Protein AF-0000000083371181 (afdb_homodimer)

pLDDT: mean 95.08, std 6.58, range [53.06, 98.94]

Nearest PDB structures (foldseek):
  3n2z-assembly1_B-2  TM=9.163E-01  e=4.618E-43  Homo sapiens
  4ebb-assembly1_A  TM=8.943E-01  e=7.622E-40  Homo sapiens
  4ebb-assembly2_B  TM=8.884E-01  e=1.164E-39  Homo sapiens
  8jgn-assembly1_D  TM=5.155E-01  e=2.395E-07  Arabidopsis thaliana
  3fcx-assembly2_A-2  TM=6.007E-01  e=1.201E-03  Homo sapiens

Sequence (916 aa):
MVQYETRHYTQRLDHFNSAPSSYATFQQRYLINGTFWRGKTSPIFLYAGNEGDVELFTNNTGFMWEAAPRFGAMLVFIEHRYYGKSMPFGGKEAAYRDAATKGYLTVPQALADYASFVLSLKANLSAPAAPVLVLGGSYGGMLAAWMRIKYPHIVMGAVASSAPILSFYGLADPYAFYDRMTDDFKSESKHCYEVLRDSWAVLDSLLATKEGSALLKRTFNMCNGSSVEDIPSLLESAVVYAAMTDYPTPSGFLTALPAYPVREMCRAVDDPSSGGNGTLARVRAAMDVYYNHTGAAACFRGEEDDDPYGMYDGWNWQACTEMVLMTYGLSNDSILQPPWPFNFTDVIASCRNATGLPPRPFWIETEFGGYDIGNVLKRSASNIIFFNGLRDPWSTGGVLKSISDSIIALVEPKGAHHVDLRFSSEDDPDWLKQVRAKETRIIARWLKQYYSDEAISTMVQYETRHYTQRLDHFNSAPSSYATFQQRYLINGTFWRGKTSPIFLYAGNEGDVELFTNNTGFMWEAAPRFGAMLVFIEHRYYGKSMPFGGKEAAYRDAATKGYLTVPQALADYASFVLSLKANLSAPAAPVLVLGGSYGGMLAAWMRIKYPHIVMGAVASSAPILSFYGLADPYAFYDRMTDDFKSESKHCYEVLRDSWAVLDSLLATKEGSALLKRTFNMCNGSSVEDIPSLLESAVVYAAMTDYPTPSGFLTALPAYPVREMCRAVDDPSSGGNGTLARVRAAMDVYYNHTGAAACFRGEEDDDPYGMYDGWNWQACTEMVLMTYGLSNDSILQPPWPFNFTDVIASCRNATGLPPRPFWIETEFGGYDIGNVLKRSASNIIFFNGLRDPWSTGGVLKSISDSIIALVEPKGAHHVDLRFSSEDDPDWLKQVRAKETRIIARWLKQYYSDEAIST

Structure (mmCIF, N/CA/C/O backbone):
data_AF-0000000083371181-model_v1
#
loop_
_entity.id
_entity.type
_entity.pdbx_description
1 polymer 'Lysosomal Pro-X carboxypeptidase'
#
loop_
_atom_site.group_PDB
_atom_site.id
_atom_site.type_symbol
_atom_site.label_atom_id
_atom_site.label_alt_id
_atom_site.label_comp_id
_atom_site.label_asym_id
_atom_site.label_entity_id
_atom_site.label_seq_id
_atom_site.pdbx_PDB_ins_code
_atom_site.Cartn_x
_atom_site.Cartn_y
_atom_site.Cartn_z
_atom_site.occupancy
_atom_site.B_iso_or_equiv
_atom_site.auth_seq_id
_atom_site.auth_comp_id
_atom_site.auth_asym_id
_atom_site.auth_atom_id
_atom_site.pdbx_PDB_model_num
ATOM 1 N N . MET A 1 1 ? 23.781 25.094 15.484 1 79.12 1 MET A N 1
ATOM 2 C CA . MET A 1 1 ? 23.312 24.766 14.141 1 79.12 1 MET A CA 1
ATOM 3 C C . MET A 1 1 ? 23.516 23.281 13.836 1 79.12 1 MET A C 1
ATOM 5 O O . MET A 1 1 ? 24.562 22.719 14.18 1 79.12 1 MET A O 1
ATOM 9 N N . VAL A 1 2 ? 22.469 22.719 13.25 1 94.12 2 VAL A N 1
ATOM 10 C CA . VAL A 1 2 ? 22.594 21.297 12.938 1 94.12 2 VAL A CA 1
ATOM 11 C C . VAL A 1 2 ? 23.516 21.109 11.742 1 94.12 2 VAL A C 1
ATOM 13 O O . VAL A 1 2 ? 23.688 22.031 10.938 1 94.12 2 VAL A O 1
ATOM 16 N N . GLN A 1 3 ? 24.188 20 11.727 1 97 3 GLN A N 1
ATOM 17 C CA . GLN A 1 3 ? 25.109 19.672 10.641 1 97 3 GLN A CA 1
ATOM 18 C C . GLN A 1 3 ? 24.656 18.438 9.891 1 97 3 GLN A C 1
ATOM 20 O O . GLN A 1 3 ? 24.203 17.453 10.5 1 97 3 GLN A O 1
ATOM 25 N N . TYR A 1 4 ? 24.688 18.547 8.57 1 98.38 4 TYR A N 1
ATOM 26 C CA . TYR A 1 4 ? 24.328 17.422 7.715 1 98.38 4 TYR A CA 1
ATOM 27 C C . TYR A 1 4 ? 24.984 17.531 6.344 1 98.38 4 TYR A C 1
ATOM 29 O O . TYR A 1 4 ? 25.484 18.594 5.98 1 98.38 4 TYR A O 1
ATOM 37 N N . GLU A 1 5 ? 25.078 16.422 5.684 1 98.62 5 GLU A N 1
ATOM 38 C CA . GLU A 1 5 ? 25.469 16.359 4.277 1 98.62 5 GLU A CA 1
ATOM 39 C C . GLU A 1 5 ? 24.234 16.281 3.373 1 98.62 5 GLU A C 1
ATOM 41 O O . GLU A 1 5 ? 23.266 15.594 3.691 1 98.62 5 GLU A O 1
ATOM 46 N N . THR A 1 6 ? 24.312 17 2.242 1 98.62 6 THR A N 1
ATOM 47 C CA . THR A 1 6 ? 23.25 16.922 1.243 1 98.62 6 THR A CA 1
ATOM 48 C C . THR A 1 6 ? 23.609 15.898 0.163 1 98.62 6 THR A C 1
ATOM 50 O O . THR A 1 6 ? 24.688 15.953 -0.432 1 98.62 6 THR A O 1
ATOM 53 N N . ARG A 1 7 ? 22.703 14.953 -0.028 1 98.75 7 ARG A N 1
ATOM 54 C CA . ARG A 1 7 ? 22.859 13.922 -1.051 1 98.75 7 ARG A CA 1
ATOM 55 C C . ARG A 1 7 ? 21.594 13.781 -1.884 1 98.75 7 ARG A C 1
ATOM 57 O O . ARG A 1 7 ? 20.609 14.469 -1.638 1 98.75 7 ARG A O 1
ATOM 64 N N . HIS A 1 8 ? 21.719 12.992 -2.945 1 98.69 8 HIS A N 1
ATOM 65 C CA . HIS A 1 8 ? 20.578 12.781 -3.836 1 98.69 8 HIS A CA 1
ATOM 66 C C . HIS A 1 8 ? 20.406 11.297 -4.16 1 98.69 8 HIS A C 1
ATOM 68 O O . HIS A 1 8 ? 21.391 10.547 -4.172 1 98.69 8 HIS A O 1
ATOM 74 N N . TYR A 1 9 ? 19.25 10.883 -4.371 1 98.62 9 TYR A N 1
ATOM 75 C CA . TYR A 1 9 ? 18.844 9.555 -4.836 1 98.62 9 TYR A CA 1
ATOM 76 C C . TYR A 1 9 ? 18.031 9.648 -6.113 1 98.62 9 TYR A C 1
ATOM 78 O O . TYR A 1 9 ? 17.094 10.453 -6.203 1 98.62 9 TYR A O 1
ATOM 86 N N . THR A 1 10 ? 18.438 8.867 -7.133 1 98.56 10 THR A N 1
ATOM 87 C CA . THR A 1 10 ? 17.688 8.859 -8.383 1 98.56 10 THR A CA 1
ATOM 88 C C . THR A 1 10 ? 16.391 8.086 -8.227 1 98.56 10 THR A C 1
ATOM 90 O O . THR A 1 10 ? 16.391 6.871 -8.008 1 98.56 10 THR A O 1
ATOM 93 N N . GLN A 1 11 ? 15.273 8.812 -8.359 1 98.44 11 GLN A N 1
ATOM 94 C CA . GLN A 1 11 ? 13.953 8.227 -8.148 1 98.44 11 GLN A CA 1
ATOM 95 C C . GLN A 1 11 ? 13.203 8.062 -9.469 1 98.44 11 GLN A C 1
ATOM 97 O O . GLN A 1 11 ? 13.367 8.867 -10.391 1 98.44 11 GLN A O 1
ATOM 102 N N . ARG A 1 12 ? 12.461 7.004 -9.469 1 96.94 12 ARG A N 1
ATOM 103 C CA . ARG A 1 12 ? 11.523 6.785 -10.57 1 96.94 12 ARG A CA 1
ATOM 104 C C . ARG A 1 12 ? 10.352 7.758 -10.5 1 96.94 12 ARG A C 1
ATOM 106 O O . ARG A 1 12 ? 9.883 8.086 -9.414 1 96.94 12 ARG A O 1
ATOM 113 N N . LEU A 1 13 ? 9.797 8.125 -11.688 1 98.19 13 LEU A N 1
ATOM 114 C CA . LEU A 1 13 ? 8.703 9.086 -11.75 1 98.19 13 LEU A CA 1
ATOM 115 C C . LEU A 1 13 ? 7.414 8.477 -11.219 1 98.19 13 LEU A C 1
ATOM 117 O O . LEU A 1 13 ? 6.738 9.07 -10.375 1 98.19 13 LEU A O 1
ATOM 121 N N . ASP A 1 14 ? 7.039 7.336 -11.75 1 98.25 14 ASP A N 1
ATOM 122 C CA . ASP A 1 14 ? 5.828 6.629 -11.352 1 98.25 14 ASP A CA 1
ATOM 123 C C . ASP A 1 14 ? 6.137 5.184 -10.961 1 98.25 14 ASP A C 1
ATOM 125 O O . ASP A 1 14 ? 6.559 4.387 -11.805 1 98.25 14 ASP A O 1
ATOM 129 N N . HIS A 1 15 ? 5.871 4.844 -9.75 1 98.5 15 HIS A N 1
ATOM 130 C CA . HIS A 1 15 ? 6.23 3.531 -9.227 1 98.5 15 HIS A CA 1
ATOM 131 C C . HIS A 1 15 ? 5.164 2.494 -9.562 1 98.5 15 HIS A C 1
ATOM 133 O O . HIS A 1 15 ? 5.398 1.291 -9.43 1 98.5 15 HIS A O 1
ATOM 139 N N . PHE A 1 16 ? 3.969 2.9 -10.039 1 98.38 16 PHE A N 1
ATOM 140 C CA . PHE A 1 16 ? 2.828 1.996 -9.945 1 98.38 16 PHE A CA 1
ATOM 141 C C . PHE A 1 16 ? 2.312 1.631 -11.328 1 98.38 16 PHE A C 1
ATOM 143 O O . PHE A 1 16 ? 1.214 1.087 -11.469 1 98.38 16 PHE A O 1
ATOM 150 N N . ASN A 1 17 ? 2.949 1.939 -12.352 1 94.88 17 ASN A N 1
ATOM 151 C CA . ASN A 1 17 ? 2.689 1.386 -13.672 1 94.88 17 ASN A CA 1
ATOM 152 C C . ASN A 1 17 ? 3.979 1.214 -14.477 1 94.88 17 ASN A C 1
ATOM 154 O O . ASN A 1 17 ? 5.062 1.56 -13.992 1 94.88 17 ASN A O 1
ATOM 158 N N . SER A 1 18 ? 3.904 0.535 -15.617 1 96.19 18 SER A N 1
ATOM 159 C CA . SER A 1 18 ? 5.07 0.216 -16.438 1 96.19 18 SER A CA 1
ATOM 160 C C . SER A 1 18 ? 4.961 0.843 -17.828 1 96.19 18 SER A C 1
ATOM 162 O O . SER A 1 18 ? 5.422 0.267 -18.812 1 96.19 18 SER A O 1
ATOM 164 N N . ALA A 1 19 ? 4.207 1.955 -17.875 1 95.62 19 ALA A N 1
ATOM 165 C CA . ALA A 1 19 ? 4.238 2.707 -19.125 1 95.62 19 ALA A CA 1
ATOM 166 C C . ALA A 1 19 ? 5.602 3.357 -19.344 1 95.62 19 ALA A C 1
ATOM 168 O O . ALA A 1 19 ? 6.289 3.707 -18.375 1 95.62 19 ALA A O 1
ATOM 169 N N . PRO A 1 20 ? 5.992 3.539 -20.547 1 95.56 20 PRO A N 1
ATOM 170 C CA . PRO A 1 20 ? 7.328 4.082 -20.812 1 95.56 20 PRO A CA 1
ATOM 171 C C . PRO A 1 20 ? 7.586 5.398 -20.078 1 95.56 20 PRO A C 1
ATOM 173 O O . PRO A 1 20 ? 8.688 5.613 -19.562 1 95.56 20 PRO A O 1
ATOM 176 N N . SER A 1 21 ? 6.637 6.277 -19.969 1 93.12 21 SER A N 1
ATOM 177 C CA . SER A 1 21 ? 6.793 7.574 -19.328 1 93.12 21 SER A CA 1
ATOM 178 C C . SER A 1 21 ? 7.09 7.418 -17.844 1 93.12 21 SER A C 1
ATOM 180 O O . SER A 1 21 ? 7.699 8.297 -17.219 1 93.12 21 SER A O 1
ATOM 182 N N . SER A 1 22 ? 6.684 6.332 -17.281 1 94.75 22 SER A N 1
ATOM 183 C CA . SER A 1 22 ? 6.848 6.102 -15.852 1 94.75 22 SER A CA 1
ATOM 184 C C . SER A 1 22 ? 8.312 5.863 -15.492 1 94.75 22 SER A C 1
ATOM 186 O O . SER A 1 22 ? 8.695 5.957 -14.328 1 94.75 22 SER A O 1
ATOM 188 N N . TYR A 1 23 ? 9.133 5.609 -16.484 1 96.19 23 TYR A N 1
ATOM 189 C CA . TYR A 1 23 ? 10.531 5.262 -16.266 1 96.19 23 TYR A CA 1
ATOM 190 C C . TYR A 1 23 ? 11.398 6.512 -16.188 1 96.19 23 TYR A C 1
ATOM 192 O O . TYR A 1 23 ? 12.586 6.43 -15.867 1 96.19 23 TYR A O 1
ATOM 200 N N . ALA A 1 24 ? 10.805 7.672 -16.438 1 97.06 24 ALA A N 1
ATOM 201 C CA . ALA A 1 24 ? 11.562 8.898 -16.188 1 97.06 24 ALA A CA 1
ATOM 202 C C . ALA A 1 24 ? 12.023 8.984 -14.742 1 97.06 24 ALA A C 1
ATOM 204 O O . ALA A 1 24 ? 11.438 8.336 -13.867 1 97.06 24 ALA A O 1
ATOM 205 N N . THR A 1 25 ? 13.086 9.695 -14.547 1 98.12 25 THR A N 1
ATOM 206 C CA . THR A 1 25 ? 13.656 9.773 -13.203 1 98.12 25 THR A CA 1
ATOM 207 C C . THR A 1 25 ? 13.836 11.227 -12.773 1 98.12 25 THR A C 1
ATOM 209 O O . THR A 1 25 ? 13.688 12.141 -13.586 1 98.12 25 THR A O 1
ATOM 212 N N . PHE A 1 26 ? 14.078 11.477 -11.562 1 98.69 26 PHE A N 1
ATOM 213 C CA . PHE A 1 26 ? 14.469 12.758 -10.992 1 98.69 26 PHE A CA 1
ATOM 214 C C . PHE A 1 26 ? 15.359 12.555 -9.766 1 98.69 26 PHE A C 1
ATOM 216 O O . PHE A 1 26 ? 15.453 11.445 -9.242 1 98.69 26 PHE A O 1
ATOM 223 N N . GLN A 1 27 ? 16.062 13.562 -9.375 1 98.69 27 GLN A N 1
ATOM 224 C CA . GLN A 1 27 ? 16.922 13.516 -8.211 1 98.69 27 GLN A CA 1
ATOM 225 C C . GLN A 1 27 ? 16.172 13.938 -6.945 1 98.69 27 GLN A C 1
ATOM 227 O O . GLN A 1 27 ? 15.711 15.07 -6.844 1 98.69 27 GLN A O 1
ATOM 232 N N . GLN A 1 28 ? 16.031 13.031 -6.051 1 98.75 28 GLN A N 1
ATOM 233 C CA . GLN A 1 28 ? 15.414 13.328 -4.766 1 98.75 28 GLN A CA 1
ATOM 234 C C . GLN A 1 28 ? 16.469 13.664 -3.713 1 98.75 28 GLN A C 1
ATOM 236 O O . GLN A 1 28 ? 17.375 12.867 -3.457 1 98.75 28 GLN A O 1
ATOM 241 N N . ARG A 1 29 ? 16.328 14.805 -3.135 1 98.81 29 ARG A N 1
ATOM 242 C CA . ARG A 1 29 ? 17.266 15.305 -2.146 1 98.81 29 ARG A CA 1
ATOM 243 C C . ARG A 1 29 ? 17.016 14.68 -0.777 1 98.81 29 ARG A C 1
ATOM 245 O O . ARG A 1 29 ? 15.867 14.531 -0.366 1 98.81 29 ARG A O 1
ATOM 252 N N . TYR A 1 30 ? 18.094 14.297 -0.135 1 98.75 30 TYR A N 1
ATOM 253 C CA . TYR A 1 30 ? 18 13.922 1.272 1 98.75 30 TYR A CA 1
ATOM 254 C C . TYR A 1 30 ? 19.219 14.43 2.047 1 98.75 30 TYR A C 1
ATOM 256 O O . TYR A 1 30 ? 20.281 14.617 1.475 1 98.75 30 TYR A O 1
ATOM 264 N N . LEU A 1 31 ? 19 14.75 3.305 1 98.88 31 LEU A N 1
ATOM 265 C CA . LEU A 1 31 ? 20.031 15.195 4.227 1 98.88 31 LEU A CA 1
ATOM 266 C C . LEU A 1 31 ? 20.391 14.086 5.215 1 98.88 31 LEU A C 1
ATOM 268 O O . LEU A 1 31 ? 19.516 13.367 5.688 1 98.88 31 LEU A O 1
ATOM 272 N N . ILE A 1 32 ? 21.688 13.938 5.445 1 98.81 32 ILE A N 1
ATOM 273 C CA . ILE A 1 32 ? 22.125 12.789 6.23 1 98.81 32 ILE A CA 1
ATOM 274 C C . ILE A 1 32 ? 23.188 13.219 7.238 1 98.81 32 ILE A C 1
ATOM 276 O O . ILE A 1 32 ? 24 14.102 6.957 1 98.81 32 ILE A O 1
ATOM 280 N N . ASN A 1 33 ? 23.125 12.734 8.445 1 98.81 33 ASN A N 1
ATOM 281 C CA . ASN A 1 33 ? 24.125 12.914 9.5 1 98.81 33 ASN A CA 1
ATOM 282 C C . ASN A 1 33 ? 24.422 11.602 10.227 1 98.81 33 ASN A C 1
ATOM 284 O O . ASN A 1 33 ? 23.531 11.031 10.859 1 98.81 33 ASN A O 1
ATOM 288 N N . GLY A 1 34 ? 25.641 11.086 10.086 1 98.25 34 GLY A N 1
ATOM 289 C CA . GLY A 1 34 ? 26.016 9.828 10.719 1 98.25 34 GLY A CA 1
ATOM 290 C C . GLY A 1 34 ? 26.953 10.016 11.898 1 98.25 34 GLY A C 1
ATOM 291 O O . GLY A 1 34 ? 27.688 9.102 12.266 1 98.25 34 GLY A O 1
ATOM 292 N N . THR A 1 35 ? 26.953 11.18 12.492 1 98.06 35 THR A N 1
ATOM 293 C CA . THR A 1 35 ? 27.891 11.531 13.547 1 98.06 35 THR A CA 1
ATOM 294 C C . THR A 1 35 ? 27.828 10.516 14.688 1 98.06 35 THR A C 1
ATOM 296 O O . THR A 1 35 ? 28.859 10.141 15.25 1 98.06 35 THR A O 1
ATOM 299 N N . PHE A 1 36 ? 26.672 10.023 15.039 1 97.94 36 PHE A N 1
ATOM 300 C CA . PHE A 1 36 ? 26.516 9.18 16.219 1 97.94 36 PHE A CA 1
ATOM 301 C C . PHE A 1 36 ? 26.219 7.742 15.82 1 97.94 36 PHE A C 1
ATOM 303 O O . PHE A 1 36 ? 25.922 6.902 16.672 1 97.94 36 PHE A O 1
ATOM 310 N N . TRP A 1 37 ? 26.172 7.496 14.516 1 98.12 37 TRP A N 1
ATOM 311 C CA . TRP A 1 37 ? 25.812 6.156 14.055 1 98.12 37 TRP A CA 1
ATOM 312 C C . TRP A 1 37 ? 26.875 5.141 14.469 1 98.12 37 TRP A C 1
ATOM 314 O O . TRP A 1 37 ? 28.062 5.328 14.203 1 98.12 37 TRP A O 1
ATOM 324 N N . ARG A 1 38 ? 26.5 4.051 15.102 1 96.94 38 ARG A N 1
ATOM 325 C CA . ARG A 1 38 ? 27.438 3.139 15.742 1 96.94 38 ARG A CA 1
ATOM 326 C C . ARG A 1 38 ? 27.75 1.947 14.844 1 96.94 38 ARG A C 1
ATOM 328 O O . ARG A 1 38 ? 28.547 1.073 15.211 1 96.94 38 ARG A O 1
ATOM 335 N N . GLY A 1 39 ? 27 1.855 13.703 1 95.06 39 GLY A N 1
ATOM 336 C CA . GLY A 1 39 ? 27.359 0.739 12.836 1 95.06 39 GLY A CA 1
ATOM 337 C C . GLY A 1 39 ? 26.188 0.209 12.039 1 95.06 39 GLY A C 1
ATOM 338 O O . GLY A 1 39 ? 25.094 0.785 12.07 1 95.06 39 GLY A O 1
ATOM 339 N N . LYS A 1 40 ? 26.469 -0.913 11.445 1 96.06 40 LYS A N 1
ATOM 340 C CA . LYS A 1 40 ? 25.609 -1.449 10.398 1 96.06 40 LYS A CA 1
ATOM 341 C C . LYS A 1 40 ? 24.312 -2.014 10.992 1 96.06 40 LYS A C 1
ATOM 343 O O . LYS A 1 40 ? 23.344 -2.246 10.266 1 96.06 40 LYS A O 1
ATOM 348 N N . THR A 1 41 ? 24.219 -2.264 12.242 1 97.06 41 THR A N 1
ATOM 349 C CA . THR A 1 41 ? 23.016 -2.787 12.867 1 97.06 41 THR A CA 1
ATOM 350 C C . THR A 1 41 ? 22.328 -1.713 13.711 1 97.06 41 THR A C 1
ATOM 352 O O . THR A 1 41 ? 21.312 -1.978 14.359 1 97.06 41 THR A O 1
ATOM 355 N N . SER A 1 42 ? 22.922 -0.537 13.727 1 98 42 SER A N 1
ATOM 356 C CA . SER A 1 42 ? 22.344 0.566 14.492 1 98 42 SER A CA 1
ATOM 357 C C . SER A 1 42 ? 21.188 1.211 13.75 1 98 42 SER A C 1
ATOM 359 O O . SER A 1 42 ? 21.062 1.07 12.531 1 98 42 SER A O 1
ATOM 361 N N . PRO A 1 43 ? 20.359 1.894 14.469 1 98.62 43 PRO A N 1
ATOM 362 C CA . PRO A 1 43 ? 19.125 2.389 13.852 1 98.62 43 PRO A CA 1
ATOM 363 C C . PRO A 1 43 ? 19.375 3.557 12.898 1 98.62 43 PRO A C 1
ATOM 365 O O . PRO A 1 43 ? 20.375 4.27 13.031 1 98.62 43 PRO A O 1
ATOM 368 N N . ILE A 1 44 ? 18.5 3.645 12 1 98.88 44 ILE A N 1
ATOM 369 C CA . ILE A 1 44 ? 18.344 4.82 11.148 1 98.88 44 ILE A CA 1
ATOM 370 C C . ILE A 1 44 ? 17.047 5.543 11.508 1 98.88 44 ILE A C 1
ATOM 372 O O . ILE A 1 44 ? 15.961 4.945 11.484 1 98.88 44 ILE A O 1
ATOM 376 N N . PHE A 1 45 ? 17.125 6.75 11.938 1 98.94 45 PHE A N 1
ATOM 377 C CA . PHE A 1 45 ? 15.969 7.613 12.109 1 98.94 45 PHE A CA 1
ATOM 378 C C . PHE A 1 45 ? 15.703 8.43 10.852 1 98.94 45 PHE A C 1
ATOM 380 O O . PHE A 1 45 ? 16.531 9.25 10.445 1 98.94 45 PHE A O 1
ATOM 387 N N . LEU A 1 46 ? 14.586 8.18 10.234 1 98.94 46 LEU A N 1
ATOM 388 C CA . LEU A 1 46 ? 14.211 8.805 8.969 1 98.94 46 LEU A CA 1
ATOM 389 C C . LEU A 1 46 ? 13.055 9.781 9.164 1 98.94 46 LEU A C 1
ATOM 391 O O . LEU A 1 46 ? 11.984 9.391 9.633 1 98.94 46 LEU A O 1
ATOM 395 N N . TYR A 1 47 ? 13.242 11.039 8.898 1 98.81 47 TYR A N 1
ATOM 396 C CA . TYR A 1 47 ? 12.133 11.992 8.852 1 98.81 47 TYR A CA 1
ATOM 397 C C . TYR A 1 47 ? 11.461 11.984 7.488 1 98.81 47 TYR A C 1
ATOM 399 O O . TYR A 1 47 ? 12.094 12.266 6.473 1 98.81 47 TYR A O 1
ATOM 407 N N . ALA A 1 48 ? 10.062 11.664 7.473 1 96.75 48 ALA A N 1
ATOM 408 C CA . ALA A 1 48 ? 9.297 11.484 6.238 1 96.75 48 ALA A CA 1
ATOM 409 C C . ALA A 1 48 ? 8.969 12.828 5.602 1 96.75 48 ALA A C 1
ATOM 411 O O . ALA A 1 48 ? 7.836 13.312 5.715 1 96.75 48 ALA A O 1
ATOM 412 N N . GLY A 1 49 ? 9.93 13.672 5.234 1 91.94 49 GLY A N 1
ATOM 413 C CA . GLY A 1 49 ? 9.688 14.914 4.52 1 91.94 49 GLY A CA 1
ATOM 414 C C . GLY A 1 49 ? 8.344 15.547 4.852 1 91.94 49 GLY A C 1
ATOM 415 O O . GLY A 1 49 ? 7.648 15.086 5.762 1 91.94 49 GLY A O 1
ATOM 416 N N . ASN A 1 50 ? 7.902 16.641 4.195 1 95.69 50 ASN A N 1
ATOM 417 C CA . ASN A 1 50 ? 6.695 17.438 4.359 1 95.69 50 ASN A CA 1
ATOM 418 C C . ASN A 1 50 ? 6.387 18.25 3.104 1 95.69 50 ASN A C 1
ATOM 420 O O . ASN A 1 50 ? 6.91 17.953 2.027 1 95.69 50 ASN A O 1
ATOM 424 N N . GLU A 1 51 ? 5.398 19.078 3.229 1 94.62 51 GLU A N 1
ATOM 425 C CA . GLU A 1 51 ? 4.949 19.891 2.104 1 94.62 51 GLU A CA 1
ATOM 426 C C . GLU A 1 51 ? 5.848 21.109 1.915 1 94.62 51 GLU A C 1
ATOM 428 O O . GLU A 1 51 ? 5.359 22.219 1.704 1 94.62 51 GLU A O 1
ATOM 433 N N . GLY A 1 52 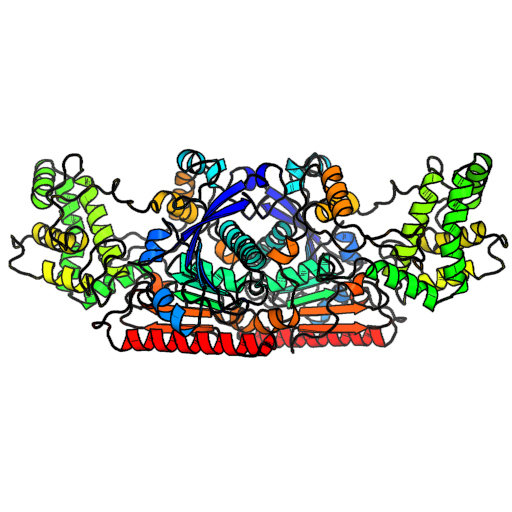? 7.184 20.984 2.008 1 94.25 52 GLY A N 1
ATOM 434 C CA . GLY A 1 52 ? 8.109 22.094 1.844 1 94.25 52 GLY A CA 1
ATOM 435 C C . GLY A 1 52 ? 9.562 21.656 1.804 1 94.25 52 GLY A C 1
ATOM 436 O O . GLY A 1 52 ? 9.852 20.469 1.675 1 94.25 52 GLY A O 1
ATOM 437 N N . ASP A 1 53 ? 10.43 22.703 1.872 1 95.38 53 ASP A N 1
ATOM 438 C CA . ASP A 1 53 ? 11.867 22.453 1.893 1 95.38 53 ASP A CA 1
ATOM 439 C C . ASP A 1 53 ? 12.266 21.625 3.115 1 95.38 53 ASP A C 1
ATOM 441 O O . ASP A 1 53 ? 11.93 21.984 4.246 1 95.38 53 ASP A O 1
ATOM 445 N N . VAL A 1 54 ? 13 20.578 2.865 1 96.81 54 VAL A N 1
ATOM 446 C CA . VAL A 1 54 ? 13.297 19.609 3.926 1 96.81 54 VAL A CA 1
ATOM 447 C C . VAL A 1 54 ? 14.195 20.266 4.977 1 96.81 54 VAL A C 1
ATOM 449 O O . VAL A 1 54 ? 14.219 19.844 6.133 1 96.81 54 VAL A O 1
ATOM 452 N N . GLU A 1 55 ? 14.914 21.359 4.641 1 96.25 55 GLU A N 1
ATOM 453 C CA . GLU A 1 55 ? 15.789 22.062 5.59 1 96.25 55 GLU A CA 1
ATOM 454 C C . GLU A 1 55 ? 14.984 22.688 6.723 1 96.25 55 GLU A C 1
ATOM 456 O O . GLU A 1 55 ? 15.445 22.75 7.859 1 96.25 55 GLU A O 1
ATOM 461 N N . LEU A 1 56 ? 13.805 23.125 6.336 1 94.38 56 LEU A N 1
ATOM 462 C CA . LEU A 1 56 ? 12.93 23.672 7.371 1 94.38 56 LEU A CA 1
ATOM 463 C C . LEU A 1 56 ? 12.703 22.656 8.484 1 94.38 56 LEU A C 1
ATOM 465 O O . LEU A 1 56 ? 12.836 22.984 9.664 1 94.38 56 LEU A O 1
ATOM 469 N N . PHE A 1 57 ? 12.484 21.438 8.188 1 95.81 57 PHE A N 1
ATOM 470 C CA . PHE A 1 57 ? 12.164 20.391 9.148 1 95.81 57 PHE A CA 1
ATOM 471 C C . PHE A 1 57 ? 13.422 19.844 9.805 1 95.81 57 PHE A C 1
ATOM 473 O O . PHE A 1 57 ? 13.43 19.531 10.992 1 95.81 57 PHE A O 1
ATOM 480 N N . THR A 1 58 ? 14.438 19.781 8.992 1 97.31 58 THR A N 1
ATOM 481 C CA . THR A 1 58 ? 15.727 19.328 9.523 1 97.31 58 THR A CA 1
ATOM 482 C C . THR A 1 58 ? 16.188 20.25 10.648 1 97.31 58 THR A C 1
ATOM 484 O O . THR A 1 58 ? 16.688 19.766 11.68 1 97.31 58 THR A O 1
ATOM 487 N N . ASN A 1 59 ? 15.969 21.516 10.453 1 95.94 59 ASN A N 1
ATOM 488 C CA . ASN A 1 59 ? 16.484 22.516 11.383 1 95.94 59 ASN A CA 1
ATOM 489 C C . ASN A 1 59 ? 15.555 22.703 12.578 1 95.94 59 ASN A C 1
ATOM 491 O O . ASN A 1 59 ? 15.898 23.391 13.539 1 95.94 59 ASN A O 1
ATOM 495 N N . ASN A 1 60 ? 14.414 22 12.555 1 95.56 60 ASN A N 1
ATOM 496 C CA . ASN A 1 60 ? 13.445 22.266 13.617 1 95.56 60 ASN A CA 1
ATOM 497 C C . ASN A 1 60 ? 13 20.984 14.312 1 95.56 60 ASN A C 1
ATOM 499 O O . ASN A 1 60 ? 12.148 21.031 15.203 1 95.56 60 ASN A O 1
ATOM 503 N N . THR A 1 61 ? 13.508 19.844 13.906 1 97.31 61 THR A N 1
ATOM 504 C CA . THR A 1 61 ? 13.156 18.578 14.547 1 97.31 61 THR A CA 1
ATOM 505 C C . THR A 1 61 ? 14.219 18.172 15.555 1 97.31 61 THR A C 1
ATOM 507 O O . THR A 1 61 ? 14.898 17.156 15.375 1 97.31 61 THR A O 1
ATOM 510 N N . GLY A 1 62 ? 14.273 18.938 16.656 1 97.94 62 GLY A N 1
ATOM 511 C CA . GLY A 1 62 ? 15.289 18.766 17.688 1 97.94 62 GLY A CA 1
ATOM 512 C C . GLY A 1 62 ? 15.25 17.391 18.344 1 97.94 62 GLY A C 1
ATOM 513 O O . GLY A 1 62 ? 16.297 16.859 18.719 1 97.94 62 GLY A O 1
ATOM 514 N N . PHE A 1 63 ? 14.102 16.75 18.469 1 98.5 63 PHE A N 1
ATOM 515 C CA . PHE A 1 63 ? 13.93 15.445 19.109 1 98.5 63 PHE A CA 1
ATOM 516 C C . PHE A 1 63 ? 14.867 14.414 18.484 1 98.5 63 PHE A C 1
ATOM 518 O O . PHE A 1 63 ? 15.523 13.648 19.188 1 98.5 63 PHE A O 1
ATOM 525 N N . MET A 1 64 ? 14.938 14.422 17.141 1 98.62 64 MET A N 1
ATOM 526 C CA . MET A 1 64 ? 15.773 13.445 16.438 1 98.62 64 MET A CA 1
ATOM 527 C C . MET A 1 64 ? 17.25 13.68 16.719 1 98.62 64 MET A C 1
ATOM 529 O O . MET A 1 64 ? 18 12.734 17 1 98.62 64 MET A O 1
ATOM 533 N N . TRP A 1 65 ? 17.672 14.891 16.688 1 98.56 65 TRP A N 1
ATOM 534 C CA . TRP A 1 65 ? 19.062 15.242 16.938 1 98.56 65 TRP A CA 1
ATOM 535 C C . TRP A 1 65 ? 19.469 14.906 18.359 1 98.56 65 TRP A C 1
ATOM 537 O O . TRP A 1 65 ? 20.594 14.43 18.609 1 98.56 65 TRP A O 1
ATOM 547 N N . GLU A 1 66 ? 18.594 15.195 19.25 1 98.31 66 GLU A N 1
ATOM 548 C CA . GLU A 1 66 ? 18.891 15 20.656 1 98.31 66 GLU A CA 1
ATOM 549 C C . GLU A 1 66 ? 18.812 13.523 21.047 1 98.31 66 GLU A C 1
ATOM 551 O O . GLU A 1 66 ? 19.484 13.086 21.984 1 98.31 66 GLU A O 1
ATOM 556 N N . ALA A 1 67 ? 18.031 12.727 20.312 1 98.19 67 ALA A N 1
ATOM 557 C CA . ALA A 1 67 ? 17.891 11.297 20.578 1 98.19 67 ALA A CA 1
ATOM 558 C C . ALA A 1 67 ? 19 10.508 19.906 1 98.19 67 ALA A C 1
ATOM 560 O O . ALA A 1 67 ? 19.328 9.398 20.344 1 98.19 67 ALA A O 1
ATOM 561 N N . ALA A 1 68 ? 19.594 11 18.875 1 98.19 68 ALA A N 1
ATOM 562 C CA . ALA A 1 68 ? 20.531 10.281 18.031 1 98.19 68 ALA A CA 1
ATOM 563 C C . ALA A 1 68 ? 21.703 9.719 18.844 1 98.19 68 ALA A C 1
ATOM 565 O O . ALA A 1 68 ? 22.047 8.547 18.703 1 98.19 68 ALA A O 1
ATOM 566 N N . PRO A 1 69 ? 22.375 10.578 19.734 1 98 69 PRO A N 1
ATOM 567 C CA . PRO A 1 69 ? 23.469 10.023 20.516 1 98 69 PRO A CA 1
ATOM 568 C C . PRO A 1 69 ? 23.031 8.883 21.438 1 98 69 PRO A C 1
ATOM 570 O O . PRO A 1 69 ? 23.766 7.91 21.609 1 98 69 PRO A O 1
ATOM 573 N N . ARG A 1 70 ? 21.875 8.961 21.969 1 97.56 70 ARG A N 1
ATOM 574 C CA . ARG A 1 70 ? 21.375 7.941 22.891 1 97.56 70 ARG A CA 1
ATOM 575 C C . ARG A 1 70 ? 21.172 6.609 22.172 1 97.56 70 ARG A C 1
ATOM 577 O O . ARG A 1 70 ? 21.484 5.551 22.719 1 97.56 70 ARG A O 1
ATOM 584 N N . PHE A 1 71 ? 20.719 6.59 20.938 1 98.25 71 PHE A N 1
ATOM 585 C CA . PHE A 1 71 ? 20.344 5.371 20.234 1 98.25 71 PHE A CA 1
ATOM 586 C C . PHE A 1 71 ? 21.453 4.949 19.266 1 98.25 71 PHE A C 1
ATOM 588 O O . PHE A 1 71 ? 21.375 3.869 18.672 1 98.25 71 PHE A O 1
ATOM 595 N N . GLY A 1 72 ? 22.484 5.836 19.125 1 98.44 72 GLY A N 1
ATOM 596 C CA . GLY A 1 72 ? 23.453 5.562 18.094 1 98.44 72 GLY A CA 1
ATOM 597 C C . GLY A 1 72 ? 22.875 5.559 16.688 1 98.44 72 GLY A C 1
ATOM 598 O O . GLY A 1 72 ? 23.203 4.699 15.875 1 98.44 72 GLY A O 1
ATOM 599 N N . ALA A 1 73 ? 22.031 6.488 16.438 1 98.69 73 ALA A N 1
ATOM 600 C CA . ALA A 1 73 ? 21.234 6.465 15.211 1 98.69 73 ALA A CA 1
ATOM 601 C C . ALA A 1 73 ? 21.859 7.332 14.125 1 98.69 73 ALA A C 1
ATOM 603 O O . ALA A 1 73 ? 22.453 8.375 14.422 1 98.69 73 ALA A O 1
ATOM 604 N N . MET A 1 74 ? 21.734 6.879 12.938 1 98.75 74 MET A N 1
ATOM 605 C CA . MET A 1 74 ? 21.922 7.738 11.773 1 98.75 74 MET A CA 1
ATOM 606 C C . MET A 1 74 ? 20.672 8.57 11.508 1 98.75 74 MET A C 1
ATOM 608 O O . MET A 1 74 ? 19.547 8.055 11.547 1 98.75 74 MET A O 1
ATOM 612 N N . LEU A 1 75 ? 20.891 9.852 11.281 1 98.88 75 LEU A N 1
ATOM 613 C CA . LEU A 1 75 ? 19.781 10.727 10.961 1 98.88 75 LEU A CA 1
ATOM 614 C C . LEU A 1 75 ? 19.656 10.938 9.453 1 98.88 75 LEU A C 1
ATOM 616 O O . LEU A 1 75 ? 20.656 11.227 8.781 1 98.88 75 LEU A O 1
ATOM 620 N N . VAL A 1 76 ? 18.484 10.719 8.938 1 98.94 76 VAL A N 1
ATOM 621 C CA . VAL A 1 76 ? 18.188 10.961 7.527 1 98.94 76 VAL A CA 1
ATOM 622 C C . VAL A 1 76 ? 16.906 11.781 7.398 1 98.94 76 VAL A C 1
ATOM 624 O O . VAL A 1 76 ? 15.906 11.469 8.031 1 98.94 76 VAL A O 1
ATOM 627 N N . PHE A 1 77 ? 16.953 12.883 6.676 1 98.88 77 PHE A N 1
ATOM 628 C CA . PHE A 1 77 ? 15.797 13.688 6.309 1 98.88 77 PHE A CA 1
ATOM 629 C C . PHE A 1 77 ? 15.57 13.656 4.801 1 98.88 77 PHE A C 1
ATOM 631 O O . PHE A 1 77 ? 16.344 14.25 4.039 1 98.88 77 PHE A O 1
ATOM 638 N N . ILE A 1 78 ? 14.523 12.984 4.375 1 98.88 78 ILE A N 1
ATOM 639 C CA . ILE A 1 78 ? 14.297 12.828 2.943 1 98.88 78 ILE A CA 1
ATOM 640 C C . ILE A 1 78 ? 13.258 13.844 2.473 1 98.88 78 ILE A C 1
ATOM 642 O O . ILE A 1 78 ? 12.273 14.102 3.172 1 98.88 78 ILE A O 1
ATOM 646 N N . GLU A 1 79 ? 13.555 14.5 1.372 1 98.69 79 GLU A N 1
ATOM 647 C CA . GLU A 1 79 ? 12.664 15.516 0.829 1 98.69 79 GLU A CA 1
ATOM 648 C C . GLU A 1 79 ? 11.531 14.883 0.03 1 98.69 79 GLU A C 1
ATOM 650 O O . GLU A 1 79 ? 11.742 13.906 -0.693 1 98.69 79 GLU A O 1
ATOM 655 N N . HIS A 1 80 ? 10.367 15.352 0.158 1 98.62 80 HIS A N 1
ATOM 656 C CA . HIS A 1 80 ? 9.188 14.906 -0.575 1 98.62 80 HIS A CA 1
ATOM 657 C C . HIS A 1 80 ? 9.266 15.305 -2.045 1 98.62 80 HIS A C 1
ATOM 659 O O . HIS A 1 80 ? 9.727 16.406 -2.367 1 98.62 80 HIS A O 1
ATOM 665 N N . ARG A 1 81 ? 8.875 14.406 -2.877 1 98.56 81 ARG A N 1
ATOM 666 C CA . ARG A 1 81 ? 8.797 14.805 -4.277 1 98.56 81 ARG A CA 1
ATOM 667 C C . ARG A 1 81 ? 7.965 16.078 -4.441 1 98.56 81 ARG A C 1
ATOM 669 O O . ARG A 1 81 ? 6.965 16.25 -3.742 1 98.56 81 ARG A O 1
ATOM 676 N N . TYR A 1 82 ? 8.406 17 -5.395 1 98.06 82 TYR A N 1
ATOM 677 C CA . TYR A 1 82 ? 7.707 18.203 -5.805 1 98.06 82 TYR A CA 1
ATOM 678 C C . TYR A 1 82 ? 7.844 19.297 -4.75 1 98.06 82 TYR A C 1
ATOM 680 O O . TYR A 1 82 ? 7.246 20.375 -4.875 1 98.06 82 TYR A O 1
ATOM 688 N N . TYR A 1 83 ? 8.57 19.031 -3.725 1 97.62 83 TYR A N 1
ATOM 689 C CA . TYR A 1 83 ? 8.875 20.078 -2.762 1 97.62 83 TYR A CA 1
ATOM 690 C C . TYR A 1 83 ? 10.383 20.328 -2.686 1 97.62 83 TYR A C 1
ATOM 692 O O . TYR A 1 83 ? 11.172 19.484 -3.107 1 97.62 83 TYR A O 1
ATOM 700 N N . GLY A 1 84 ? 10.734 21.531 -2.162 1 96.5 84 GLY A N 1
ATOM 701 C CA . GLY A 1 84 ? 12.141 21.891 -2.08 1 96.5 84 GLY A CA 1
ATOM 702 C C . GLY A 1 84 ? 12.859 21.797 -3.416 1 96.5 84 GLY A C 1
ATOM 703 O O . GLY A 1 84 ? 12.43 22.406 -4.398 1 96.5 84 GLY A O 1
ATOM 704 N N . LYS A 1 85 ? 13.867 20.922 -3.445 1 96.88 85 LYS A N 1
ATOM 705 C CA . LYS A 1 85 ? 14.695 20.797 -4.641 1 96.88 85 LYS A CA 1
ATOM 706 C C . LYS A 1 85 ? 14.422 19.469 -5.352 1 96.88 85 LYS A C 1
ATOM 708 O O . LYS A 1 85 ? 14.992 19.203 -6.41 1 96.88 85 LYS A O 1
ATOM 713 N N . SER A 1 86 ? 13.539 18.688 -4.824 1 98.31 86 SER A N 1
ATOM 714 C CA . SER A 1 86 ? 13.219 17.391 -5.383 1 98.31 86 SER A CA 1
ATOM 715 C C . SER A 1 86 ? 12.109 17.484 -6.426 1 98.31 86 SER A C 1
ATOM 717 O O . SER A 1 86 ? 10.961 17.125 -6.156 1 98.31 86 SER A O 1
ATOM 719 N N . MET A 1 87 ? 12.547 17.906 -7.629 1 98.38 87 MET A N 1
ATOM 720 C CA . MET A 1 87 ? 11.578 18.234 -8.672 1 98.38 87 MET A CA 1
ATOM 721 C C . MET A 1 87 ? 11.719 17.297 -9.867 1 98.38 87 MET A C 1
ATOM 723 O O . MET A 1 87 ? 12.789 17.203 -10.461 1 98.38 87 MET A O 1
ATOM 727 N N . PRO A 1 88 ? 10.641 16.609 -10.172 1 97.94 88 PRO A N 1
ATOM 728 C CA . PRO A 1 88 ? 10.641 15.898 -11.461 1 97.94 88 PRO A CA 1
ATOM 729 C C . PRO A 1 88 ? 10.688 16.859 -12.656 1 97.94 88 PRO A C 1
ATOM 731 O O . PRO A 1 88 ? 10.531 18.062 -12.492 1 97.94 88 PRO A O 1
ATOM 734 N N . PHE A 1 89 ? 11.055 16.328 -13.859 1 97.5 89 PHE A N 1
ATOM 735 C CA . PHE A 1 89 ? 11.023 17 -15.148 1 97.5 89 PHE A CA 1
ATOM 736 C C . PHE A 1 89 ? 12.047 18.125 -15.188 1 97.5 89 PHE A C 1
ATOM 738 O O . PHE A 1 89 ? 11.898 19.094 -15.953 1 97.5 89 PHE A O 1
ATOM 745 N N . GLY A 1 90 ? 12.961 18.141 -14.312 1 94.94 90 GLY A N 1
ATOM 746 C CA . GLY A 1 90 ? 14.148 18.969 -14.453 1 94.94 90 GLY A CA 1
ATOM 747 C C . GLY A 1 90 ? 14.07 20.266 -13.656 1 94.94 90 GLY A C 1
ATOM 748 O O . GLY A 1 90 ? 15.031 21.031 -13.609 1 94.94 90 GLY A O 1
ATOM 749 N N . GLY A 1 91 ? 12.945 20.578 -13.023 1 96.12 91 GLY A N 1
ATOM 750 C CA . GLY A 1 91 ? 12.852 21.781 -12.203 1 96.12 91 GLY A CA 1
ATOM 751 C C . GLY A 1 91 ? 11.438 22.109 -11.797 1 96.12 91 GLY A C 1
ATOM 752 O O . GLY A 1 91 ? 10.477 21.516 -12.297 1 96.12 91 GLY A O 1
ATOM 753 N N . LYS A 1 92 ? 11.305 23.078 -10.906 1 95.62 92 LYS A N 1
ATOM 754 C CA . LYS A 1 92 ? 10.008 23.438 -10.344 1 95.62 92 LYS A CA 1
ATOM 755 C C . LYS A 1 92 ? 9.055 23.938 -11.438 1 95.62 92 LYS A C 1
ATOM 757 O O . LYS A 1 92 ? 7.891 23.547 -11.469 1 95.62 92 LYS A O 1
ATOM 762 N N . GLU A 1 93 ? 9.562 24.828 -12.359 1 96.5 93 GLU A N 1
ATOM 763 C CA . GLU A 1 93 ? 8.719 25.375 -13.414 1 96.5 93 GLU A CA 1
ATOM 764 C C . GLU A 1 93 ? 8.117 24.266 -14.273 1 96.5 93 GLU A C 1
ATOM 766 O O . GLU A 1 93 ? 6.922 24.281 -14.578 1 96.5 93 GLU A O 1
ATOM 771 N N . ALA A 1 94 ? 8.93 23.312 -14.617 1 97.56 94 ALA A N 1
ATOM 772 C CA . ALA A 1 94 ? 8.469 22.203 -15.453 1 97.56 94 ALA A CA 1
ATOM 773 C C . ALA A 1 94 ? 7.543 21.266 -14.672 1 97.56 94 ALA A C 1
ATOM 775 O O . ALA A 1 94 ? 6.531 20.797 -15.203 1 97.56 94 ALA A O 1
ATOM 776 N N . ALA A 1 95 ? 7.871 20.969 -13.453 1 97.69 95 ALA A N 1
ATOM 777 C CA . ALA A 1 95 ? 7.098 20.047 -12.625 1 97.69 95 ALA A CA 1
ATOM 778 C C . ALA A 1 95 ? 5.699 20.594 -12.359 1 97.69 95 ALA A C 1
ATOM 780 O O . ALA A 1 95 ? 4.734 19.828 -12.281 1 97.69 95 ALA A O 1
ATOM 781 N N . TYR A 1 96 ? 5.605 21.938 -12.266 1 96.69 96 TYR A N 1
ATOM 782 C CA . TYR A 1 96 ? 4.336 22.562 -11.914 1 96.69 96 TYR A CA 1
ATOM 783 C C . TYR A 1 96 ? 3.686 23.203 -13.133 1 96.69 96 TYR A C 1
ATOM 785 O O . TYR A 1 96 ? 2.805 24.062 -13 1 96.69 96 TYR A O 1
ATOM 793 N N . ARG A 1 97 ? 4.09 22.781 -14.266 1 96.5 97 ARG A N 1
ATOM 794 C CA . ARG A 1 97 ? 3.645 23.422 -15.5 1 96.5 97 ARG A CA 1
ATOM 795 C C . ARG A 1 97 ? 2.154 23.188 -15.727 1 96.5 97 ARG A C 1
ATOM 797 O O . ARG A 1 97 ? 1.422 24.109 -16.078 1 96.5 97 ARG A O 1
ATOM 804 N N . ASP A 1 98 ? 1.688 22.016 -15.609 1 96.06 98 ASP A N 1
ATOM 805 C CA . ASP A 1 98 ? 0.29 21.672 -15.844 1 96.06 98 ASP A CA 1
ATOM 806 C C . ASP A 1 98 ? -0.084 20.375 -15.133 1 96.06 98 ASP A C 1
ATOM 808 O O . ASP A 1 98 ? 0.724 19.812 -14.391 1 96.06 98 ASP A O 1
ATOM 812 N N . ALA A 1 99 ? -1.308 19.922 -15.297 1 96.06 99 ALA A N 1
ATOM 813 C CA . ALA A 1 99 ? -1.826 18.75 -14.586 1 96.06 99 ALA A CA 1
ATOM 814 C C . ALA A 1 99 ? -1.083 17.484 -14.992 1 96.06 99 ALA A C 1
ATOM 816 O O . ALA A 1 99 ? -0.905 16.578 -14.18 1 96.06 99 ALA A O 1
ATOM 817 N N . ALA A 1 100 ? -0.609 17.422 -16.219 1 95.81 100 ALA A N 1
ATOM 818 C CA . ALA A 1 100 ? 0.09 16.234 -16.719 1 95.81 100 ALA A CA 1
ATOM 819 C C . ALA A 1 100 ? 1.42 16.047 -16 1 95.81 100 ALA A C 1
ATOM 821 O O . ALA A 1 100 ? 1.852 14.906 -15.773 1 95.81 100 ALA A O 1
ATOM 822 N N . THR A 1 101 ? 2.072 17.125 -15.656 1 97.44 101 THR A N 1
ATOM 823 C CA . THR A 1 101 ? 3.355 17.031 -14.969 1 97.44 101 THR A CA 1
ATOM 824 C C . THR A 1 101 ? 3.158 17.031 -13.453 1 97.44 101 THR A C 1
ATOM 826 O O . THR A 1 101 ? 3.906 16.375 -12.727 1 97.44 101 THR A O 1
ATOM 829 N N . LYS A 1 102 ? 2.109 17.656 -12.852 1 97.75 102 LYS A N 1
ATOM 830 C CA . LYS A 1 102 ? 1.831 17.703 -11.422 1 97.75 102 LYS A CA 1
ATOM 831 C C . LYS A 1 102 ? 1.235 16.391 -10.93 1 97.75 102 LYS A C 1
ATOM 833 O O . LYS A 1 102 ? 1.314 16.062 -9.742 1 97.75 102 LYS A O 1
ATOM 838 N N . GLY A 1 103 ? 0.727 15.688 -11.906 1 97.62 103 GLY A N 1
ATOM 839 C CA . GLY A 1 103 ? -0.111 14.547 -11.57 1 97.62 103 GLY A CA 1
ATOM 840 C C . GLY A 1 103 ? 0.623 13.477 -10.789 1 97.62 103 GLY A C 1
ATOM 841 O O . GLY A 1 103 ? -0.003 12.617 -10.172 1 97.62 103 GLY A O 1
ATOM 842 N N . TYR A 1 104 ? 1.969 13.523 -10.711 1 98.12 104 TYR A N 1
ATOM 843 C CA . TYR A 1 104 ? 2.771 12.508 -10.047 1 98.12 104 TYR A CA 1
ATOM 844 C C . TYR A 1 104 ? 3.049 12.891 -8.602 1 98.12 104 TYR A C 1
ATOM 846 O O . TYR A 1 104 ? 3.727 12.164 -7.871 1 98.12 104 TYR A O 1
ATOM 854 N N . LEU A 1 105 ? 2.529 14.047 -8.188 1 98.31 105 LEU A N 1
ATOM 855 C CA . LEU A 1 105 ? 2.564 14.461 -6.789 1 98.31 105 LEU A CA 1
ATOM 856 C C . LEU A 1 105 ? 1.405 13.844 -6.008 1 98.31 105 LEU A C 1
ATOM 858 O O . LEU A 1 105 ? 0.335 14.453 -5.902 1 98.31 105 LEU A O 1
ATOM 862 N N . THR A 1 106 ? 1.634 12.633 -5.543 1 98.19 106 THR A N 1
ATOM 863 C CA . THR A 1 106 ? 0.635 11.922 -4.754 1 98.19 106 THR A CA 1
ATOM 864 C C . THR A 1 106 ? 1.279 11.25 -3.543 1 98.19 106 THR A C 1
ATOM 866 O O . THR A 1 106 ? 2.479 10.969 -3.551 1 98.19 106 THR A O 1
ATOM 869 N N . VAL A 1 107 ? 0.509 10.969 -2.559 1 98.5 107 VAL A N 1
ATOM 870 C CA . VAL A 1 107 ? 0.984 10.359 -1.32 1 98.5 107 VAL A CA 1
ATOM 871 C C . VAL A 1 107 ? 1.531 8.961 -1.606 1 98.5 107 VAL A C 1
ATOM 873 O O . VAL A 1 107 ? 2.635 8.617 -1.174 1 98.5 107 VAL A O 1
ATOM 876 N N . PRO A 1 108 ? 0.821 8.117 -2.4 1 98.69 108 PRO A N 1
ATOM 877 C CA . PRO A 1 108 ? 1.381 6.781 -2.641 1 98.69 108 PRO A CA 1
ATOM 878 C C . PRO A 1 108 ? 2.734 6.828 -3.344 1 98.69 108 PRO A C 1
ATOM 880 O O . PRO A 1 108 ? 3.633 6.051 -3.014 1 98.69 108 PRO A O 1
ATOM 883 N N . GLN A 1 109 ? 2.887 7.734 -4.324 1 98.69 109 GLN A N 1
ATOM 884 C CA . GLN A 1 109 ? 4.18 7.883 -4.984 1 98.69 109 GLN A CA 1
ATOM 885 C C . GLN A 1 109 ? 5.262 8.281 -3.988 1 98.69 109 GLN A C 1
ATOM 887 O O . GLN A 1 109 ? 6.379 7.758 -4.031 1 98.69 109 GLN A O 1
ATOM 892 N N . ALA A 1 110 ? 4.945 9.188 -3.113 1 98.75 110 ALA A N 1
ATOM 893 C CA . ALA A 1 110 ? 5.918 9.641 -2.121 1 98.75 110 ALA A CA 1
ATOM 894 C C . ALA A 1 110 ? 6.344 8.492 -1.208 1 98.75 110 ALA A C 1
ATOM 896 O O . ALA A 1 110 ? 7.527 8.352 -0.894 1 98.75 110 ALA A O 1
ATOM 897 N N . LEU A 1 111 ? 5.406 7.699 -0.751 1 98.88 111 LEU A N 1
ATOM 898 C CA . LEU A 1 111 ? 5.73 6.57 0.114 1 98.88 111 LEU A CA 1
ATOM 899 C C . LEU A 1 111 ? 6.598 5.555 -0.621 1 98.88 111 LEU A C 1
ATOM 901 O O . LEU A 1 111 ? 7.523 4.984 -0.038 1 98.88 111 LEU A O 1
ATOM 905 N N . ALA A 1 112 ? 6.25 5.316 -1.893 1 98.81 112 ALA A N 1
ATOM 906 C CA . ALA A 1 112 ? 7.059 4.398 -2.689 1 98.81 112 ALA A CA 1
ATOM 907 C C . ALA A 1 112 ? 8.469 4.941 -2.889 1 98.81 112 ALA A C 1
ATOM 909 O O . ALA A 1 112 ? 9.438 4.176 -2.941 1 98.81 112 ALA A O 1
ATOM 910 N N . ASP A 1 113 ? 8.602 6.297 -3.055 1 98.81 113 ASP A N 1
ATOM 911 C CA . ASP A 1 113 ? 9.93 6.91 -3.055 1 98.81 113 ASP A CA 1
ATOM 912 C C . ASP A 1 113 ? 10.719 6.52 -1.805 1 98.81 113 ASP A C 1
ATOM 914 O O . ASP A 1 113 ? 11.875 6.109 -1.896 1 98.81 113 ASP A O 1
ATOM 918 N N . TYR A 1 114 ? 10.078 6.707 -0.664 1 98.88 114 TYR A N 1
ATOM 919 C CA . TYR A 1 114 ? 10.758 6.441 0.602 1 98.88 114 TYR A CA 1
ATOM 920 C C . TYR A 1 114 ? 11.164 4.977 0.705 1 98.88 114 TYR A C 1
ATOM 922 O O . TYR A 1 114 ? 12.258 4.66 1.17 1 98.88 114 TYR A O 1
ATOM 930 N N . ALA A 1 115 ? 10.289 4.082 0.289 1 98.75 115 ALA A N 1
ATOM 931 C CA . ALA A 1 115 ? 10.578 2.654 0.335 1 98.75 115 ALA A CA 1
ATOM 932 C C . ALA A 1 115 ? 11.797 2.316 -0.523 1 98.75 115 ALA A C 1
ATOM 934 O O . ALA A 1 115 ? 12.727 1.656 -0.057 1 98.75 115 ALA A O 1
ATOM 935 N N . SER A 1 116 ? 11.766 2.805 -1.782 1 98.5 116 SER A N 1
ATOM 936 C CA . SER A 1 116 ? 12.875 2.562 -2.699 1 98.5 116 SER A CA 1
ATOM 937 C C . SER A 1 116 ? 14.18 3.152 -2.166 1 98.5 116 SER A C 1
ATOM 939 O O . SER A 1 116 ? 15.227 2.516 -2.238 1 98.5 116 SER A O 1
ATOM 941 N N . PHE A 1 117 ? 14.094 4.32 -1.623 1 98.81 117 PHE A N 1
ATOM 942 C CA . PHE A 1 117 ? 15.25 5.023 -1.1 1 98.81 117 PHE A CA 1
ATOM 943 C C . PHE A 1 117 ? 15.852 4.277 0.087 1 98.81 117 PHE A C 1
ATOM 945 O O . PHE A 1 117 ? 17.062 4.051 0.137 1 98.81 117 PHE A O 1
ATOM 952 N N . VAL A 1 118 ? 15.047 3.93 1.087 1 98.81 118 VAL A N 1
ATOM 953 C CA . VAL A 1 118 ? 15.523 3.297 2.311 1 98.81 118 VAL A CA 1
ATOM 954 C C . VAL A 1 118 ? 16.234 1.987 1.974 1 98.81 118 VAL A C 1
ATOM 956 O O . VAL A 1 118 ? 17.297 1.688 2.529 1 98.81 118 VAL A O 1
ATOM 959 N N . LEU A 1 119 ? 15.648 1.194 1.077 1 98.25 119 LEU A N 1
ATOM 960 C CA . LEU A 1 119 ? 16.281 -0.066 0.691 1 98.25 119 LEU A CA 1
ATOM 961 C C . LEU A 1 119 ? 17.625 0.178 0.03 1 98.25 119 LEU A C 1
ATOM 963 O O . LEU A 1 119 ? 18.594 -0.529 0.311 1 98.25 119 LEU A O 1
ATOM 967 N N . SER A 1 120 ? 17.656 1.188 -0.866 1 98.06 120 SER A N 1
ATOM 968 C CA . SER A 1 120 ? 18.922 1.53 -1.508 1 98.06 120 SER A CA 1
ATOM 969 C C . SER A 1 120 ? 19.938 2.029 -0.489 1 98.06 120 SER A C 1
ATOM 971 O O . SER A 1 120 ? 21.125 1.681 -0.562 1 98.06 120 SER A O 1
ATOM 973 N N . LEU A 1 121 ? 19.5 2.904 0.429 1 98.56 121 LEU A N 1
ATOM 974 C CA . LEU A 1 121 ? 20.375 3.436 1.462 1 98.56 121 LEU A CA 1
ATOM 975 C C . LEU A 1 121 ? 20.984 2.309 2.287 1 98.56 121 LEU A C 1
ATOM 977 O O . LEU A 1 121 ? 22.203 2.299 2.533 1 98.56 121 LEU A O 1
ATOM 981 N N . LYS A 1 122 ? 20.188 1.384 2.729 1 98.06 122 LYS A N 1
ATOM 982 C CA . LYS A 1 122 ? 20.672 0.256 3.521 1 98.06 122 LYS A CA 1
ATOM 983 C C . LYS A 1 122 ? 21.672 -0.585 2.736 1 98.06 122 LYS A C 1
ATOM 985 O O . LYS A 1 122 ? 22.672 -1.049 3.289 1 98.06 122 LYS A O 1
ATOM 990 N N . ALA A 1 123 ? 21.359 -0.814 1.471 1 97.31 123 ALA A N 1
ATOM 991 C CA . ALA A 1 123 ? 22.266 -1.573 0.625 1 97.31 123 ALA A CA 1
ATOM 992 C C . ALA A 1 123 ? 23.625 -0.87 0.511 1 97.31 123 ALA A C 1
ATOM 994 O O . ALA A 1 123 ? 24.672 -1.503 0.638 1 97.31 123 ALA A O 1
ATOM 995 N N . ASN A 1 124 ? 23.594 0.427 0.255 1 97.56 124 ASN A N 1
ATOM 996 C CA . ASN A 1 124 ? 24.812 1.213 0.101 1 97.56 124 ASN A CA 1
ATOM 997 C C . ASN A 1 124 ? 25.641 1.239 1.39 1 97.56 124 ASN A C 1
ATOM 999 O O . ASN A 1 124 ? 26.859 1.298 1.349 1 97.56 124 ASN A O 1
ATOM 1003 N N . LEU A 1 125 ? 24.938 1.185 2.525 1 97.5 125 LEU A N 1
ATOM 1004 C CA . LEU A 1 125 ? 25.594 1.2 3.828 1 97.5 125 LEU A CA 1
ATOM 1005 C C . LEU A 1 125 ? 25.969 -0.211 4.258 1 97.5 125 LEU A C 1
ATOM 1007 O O . LEU A 1 125 ? 26.562 -0.399 5.324 1 97.5 125 LEU A O 1
ATOM 1011 N N . SER A 1 126 ? 25.641 -1.255 3.451 1 97.38 126 SER A N 1
ATOM 1012 C CA . SER A 1 126 ? 25.797 -2.656 3.824 1 97.38 126 SER A CA 1
ATOM 1013 C C . SER A 1 126 ? 25.172 -2.941 5.184 1 97.38 126 SER A C 1
ATOM 1015 O O . SER A 1 126 ? 25.781 -3.596 6.031 1 97.38 126 SER A O 1
ATOM 1017 N N . ALA A 1 127 ? 23.984 -2.344 5.367 1 97.25 127 ALA A N 1
ATOM 1018 C CA . ALA A 1 127 ? 23.297 -2.424 6.656 1 97.25 127 ALA A CA 1
ATOM 1019 C C . ALA A 1 127 ? 21.891 -2.98 6.496 1 97.25 127 ALA A C 1
ATOM 1021 O O . ALA A 1 127 ? 20.922 -2.369 6.953 1 97.25 127 ALA A O 1
ATOM 1022 N N . PRO A 1 128 ? 21.719 -4.184 5.977 1 94.38 128 PRO A N 1
ATOM 1023 C CA . PRO A 1 128 ? 20.375 -4.727 5.742 1 94.38 128 PRO A CA 1
ATOM 1024 C C . PRO A 1 128 ? 19.594 -4.93 7.035 1 94.38 128 PRO A C 1
ATOM 1026 O O . PRO A 1 128 ? 18.359 -4.887 7.027 1 94.38 128 PRO A O 1
ATOM 1029 N N . ALA A 1 129 ? 20.266 -5.047 8.148 1 94.69 129 ALA A N 1
ATOM 1030 C CA . ALA A 1 129 ? 19.578 -5.355 9.398 1 94.69 129 ALA A CA 1
ATOM 1031 C C . ALA A 1 129 ? 19.312 -4.09 10.211 1 94.69 129 ALA A C 1
ATOM 1033 O O . ALA A 1 129 ? 18.703 -4.145 11.273 1 94.69 129 ALA A O 1
ATOM 1034 N N . ALA A 1 130 ? 19.766 -2.938 9.734 1 97.94 130 ALA A N 1
ATOM 1035 C CA . ALA A 1 130 ? 19.531 -1.699 10.469 1 97.94 130 ALA A CA 1
ATOM 1036 C C . ALA A 1 130 ? 18.047 -1.401 10.594 1 97.94 130 ALA A C 1
ATOM 1038 O O . ALA A 1 130 ? 17.344 -1.325 9.594 1 97.94 130 ALA A O 1
ATOM 1039 N N . PRO A 1 131 ? 17.562 -1.317 11.883 1 98.25 131 PRO A N 1
ATOM 1040 C CA . PRO A 1 131 ? 16.156 -0.934 12.008 1 98.25 131 PRO A CA 1
ATOM 1041 C C . PRO A 1 131 ? 15.898 0.516 11.602 1 98.25 131 PRO A C 1
ATOM 1043 O O . PRO A 1 131 ? 16.734 1.39 11.867 1 98.25 131 PRO A O 1
ATOM 1046 N N . VAL A 1 132 ? 14.82 0.77 10.984 1 98.81 132 VAL A N 1
ATOM 1047 C CA . VAL A 1 132 ? 14.469 2.113 10.531 1 98.81 132 VAL A CA 1
ATOM 1048 C C . VAL A 1 132 ? 13.242 2.607 11.297 1 98.81 132 VAL A C 1
ATOM 1050 O O . VAL A 1 132 ? 12.211 1.925 11.344 1 98.81 132 VAL A O 1
ATOM 1053 N N . LEU A 1 133 ? 13.344 3.637 11.945 1 98.88 133 LEU A N 1
ATOM 1054 C CA . LEU A 1 133 ? 12.242 4.367 12.555 1 98.88 133 LEU A CA 1
ATOM 1055 C C . LEU A 1 133 ? 11.891 5.605 11.734 1 98.88 133 LEU A C 1
ATOM 1057 O O . LEU A 1 133 ? 12.758 6.438 11.461 1 98.88 133 LEU A O 1
ATOM 1061 N N . VAL A 1 134 ? 10.656 5.719 11.305 1 98.94 134 VAL A N 1
ATOM 1062 C CA . VAL A 1 134 ? 10.242 6.891 10.531 1 98.94 134 VAL A CA 1
ATOM 1063 C C . VAL A 1 134 ? 9.508 7.875 11.445 1 98.94 134 VAL A C 1
ATOM 1065 O O . VAL A 1 134 ? 8.672 7.477 12.25 1 98.94 134 VAL A O 1
ATOM 1068 N N . LEU A 1 135 ? 9.859 9.102 11.398 1 98.94 135 LEU A N 1
ATOM 1069 C CA . LEU A 1 135 ? 9.234 10.18 12.156 1 98.94 135 LEU A CA 1
ATOM 1070 C C . LEU A 1 135 ? 8.688 11.258 11.227 1 98.94 135 LEU A C 1
ATOM 1072 O O . LEU A 1 135 ? 9.133 11.383 10.086 1 98.94 135 LEU A O 1
ATOM 1076 N N . GLY A 1 136 ? 7.766 11.984 11.68 1 98.69 136 GLY A N 1
ATOM 1077 C CA . GLY A 1 136 ? 7.242 13.133 10.961 1 98.69 136 GLY A CA 1
ATOM 1078 C C . GLY A 1 136 ? 6.195 13.898 11.75 1 98.69 136 GLY A C 1
ATOM 1079 O O . GLY A 1 136 ? 5.613 13.375 12.695 1 98.69 136 GLY A O 1
ATOM 1080 N N . GLY A 1 137 ? 5.984 15.102 11.438 1 98.38 137 GLY A N 1
ATOM 1081 C CA . GLY A 1 137 ? 4.961 15.969 11.992 1 98.38 137 GLY A CA 1
ATOM 1082 C C . GLY A 1 137 ? 3.967 16.469 10.961 1 98.38 137 GLY A C 1
ATOM 1083 O O . GLY A 1 137 ? 4.336 16.75 9.82 1 98.38 137 GLY A O 1
ATOM 1084 N N . SER A 1 138 ? 2.734 16.594 11.391 1 97.75 138 SER A N 1
ATOM 1085 C CA . SER A 1 138 ? 1.71 17.094 10.484 1 97.75 138 SER A CA 1
ATOM 1086 C C . SER A 1 138 ? 1.578 16.203 9.25 1 97.75 138 SER A C 1
ATOM 1088 O O . SER A 1 138 ? 1.373 14.984 9.375 1 97.75 138 SER A O 1
ATOM 1090 N N . TYR A 1 139 ? 1.739 16.766 8.055 1 98.12 139 TYR A N 1
ATOM 1091 C CA . TYR A 1 139 ? 1.727 15.953 6.848 1 98.12 139 TYR A CA 1
ATOM 1092 C C . TYR A 1 139 ? 2.832 14.906 6.883 1 98.12 139 TYR A C 1
ATOM 1094 O O . TYR A 1 139 ? 2.609 13.75 6.523 1 98.12 139 TYR A O 1
ATOM 1102 N N . GLY A 1 140 ? 4.008 15.273 7.363 1 98.56 140 GLY A N 1
ATOM 1103 C CA . GLY A 1 140 ? 5.066 14.297 7.562 1 98.56 140 GLY A CA 1
ATOM 1104 C C . GLY A 1 140 ? 4.688 13.195 8.531 1 98.56 140 GLY A C 1
ATOM 1105 O O . GLY A 1 140 ? 5.125 12.047 8.375 1 98.56 140 GLY A O 1
ATOM 1106 N N . GLY A 1 141 ? 3.926 13.555 9.555 1 98.88 141 GLY A N 1
ATOM 1107 C CA . GLY A 1 141 ? 3.414 12.547 10.469 1 98.88 141 GLY A CA 1
ATOM 1108 C C . GLY A 1 141 ? 2.459 11.57 9.812 1 98.88 141 GLY A C 1
ATOM 1109 O O . GLY A 1 141 ? 2.482 10.375 10.109 1 98.88 141 GLY A O 1
ATOM 1110 N N . MET A 1 142 ? 1.542 12.125 8.945 1 98.81 142 MET A N 1
ATOM 1111 C CA . MET A 1 142 ? 0.671 11.242 8.172 1 98.81 142 MET A CA 1
ATOM 1112 C C . MET A 1 142 ? 1.49 10.258 7.344 1 98.81 142 MET A C 1
ATOM 1114 O O . MET A 1 142 ? 1.198 9.062 7.324 1 98.81 142 MET A O 1
ATOM 1118 N N . LEU A 1 143 ? 2.543 10.789 6.691 1 98.88 143 LEU A N 1
ATOM 1119 C CA . LEU A 1 143 ? 3.418 9.969 5.867 1 98.88 143 LEU A CA 1
ATOM 1120 C C . LEU A 1 143 ? 4.102 8.891 6.711 1 98.88 143 LEU A C 1
ATOM 1122 O O . LEU A 1 143 ? 4.215 7.742 6.281 1 98.88 143 LEU A O 1
ATOM 1126 N N . ALA A 1 144 ? 4.543 9.25 7.918 1 98.94 144 ALA A N 1
ATOM 1127 C CA . ALA A 1 144 ? 5.199 8.289 8.797 1 98.94 144 ALA A CA 1
ATOM 1128 C C . ALA A 1 144 ? 4.25 7.152 9.18 1 98.94 144 ALA A C 1
ATOM 1130 O O . ALA A 1 144 ? 4.617 5.977 9.094 1 98.94 144 ALA A O 1
ATOM 1131 N N . ALA A 1 145 ? 3.053 7.52 9.57 1 98.88 145 ALA A N 1
ATOM 1132 C CA . ALA A 1 145 ? 2.062 6.512 9.938 1 98.88 145 ALA A CA 1
ATOM 1133 C C . ALA A 1 145 ? 1.741 5.602 8.758 1 98.88 145 ALA A C 1
ATOM 1135 O O . ALA A 1 145 ? 1.716 4.379 8.898 1 98.88 145 ALA A O 1
ATOM 1136 N N . TRP A 1 146 ? 1.519 6.223 7.613 1 98.75 146 TRP A N 1
ATOM 1137 C CA . TRP A 1 146 ? 1.143 5.453 6.43 1 98.75 146 TRP A CA 1
ATOM 1138 C C . TRP A 1 146 ? 2.305 4.594 5.949 1 98.75 146 TRP A C 1
ATOM 1140 O O . TRP A 1 146 ? 2.098 3.492 5.434 1 98.75 146 TRP A O 1
ATOM 1150 N N . MET A 1 147 ? 3.555 5.094 6.113 1 98.69 147 MET A N 1
ATOM 1151 C CA . MET A 1 147 ? 4.73 4.289 5.797 1 98.69 147 MET A CA 1
ATOM 1152 C C . MET A 1 147 ? 4.77 3.023 6.645 1 98.69 147 MET A C 1
ATOM 1154 O O . MET A 1 147 ? 5.043 1.936 6.137 1 98.69 147 MET A O 1
ATOM 1158 N N . ARG A 1 148 ? 4.531 3.189 7.914 1 98.44 148 ARG A N 1
ATOM 1159 C CA . ARG A 1 148 ? 4.562 2.033 8.797 1 98.44 148 ARG A CA 1
ATOM 1160 C C . ARG A 1 148 ? 3.445 1.052 8.461 1 98.44 148 ARG A C 1
ATOM 1162 O O . ARG A 1 148 ? 3.648 -0.164 8.5 1 98.44 148 ARG A O 1
ATOM 1169 N N . ILE A 1 149 ? 2.312 1.564 8.125 1 97.81 149 ILE A N 1
ATOM 1170 C CA . ILE A 1 149 ? 1.138 0.738 7.863 1 97.81 149 ILE A CA 1
ATOM 1171 C C . ILE A 1 149 ? 1.319 -0.017 6.547 1 97.81 149 ILE A C 1
ATOM 1173 O O . ILE A 1 149 ? 1.02 -1.21 6.465 1 97.81 149 ILE A O 1
ATOM 1177 N N . LYS A 1 150 ? 1.89 0.614 5.539 1 98.06 150 LYS A N 1
ATOM 1178 C CA . LYS A 1 150 ? 1.92 0.041 4.199 1 98.06 150 LYS A CA 1
ATOM 1179 C C . LYS A 1 150 ? 3.234 -0.688 3.939 1 98.06 150 LYS A C 1
ATOM 1181 O O . LYS A 1 150 ? 3.301 -1.577 3.09 1 98.06 150 LYS A O 1
ATOM 1186 N N . TYR A 1 151 ? 4.332 -0.281 4.648 1 98.31 151 TYR A N 1
ATOM 1187 C CA . TYR A 1 151 ? 5.648 -0.855 4.402 1 98.31 151 TYR A CA 1
ATOM 1188 C C . TYR A 1 151 ? 6.293 -1.315 5.707 1 98.31 151 TYR A C 1
ATOM 1190 O O . TYR A 1 151 ? 7.426 -0.94 6.012 1 98.31 151 TYR A O 1
ATOM 1198 N N . PRO A 1 152 ? 5.605 -2.17 6.41 1 97.56 152 PRO A N 1
ATOM 1199 C CA . PRO A 1 152 ? 6.145 -2.621 7.695 1 97.56 152 PRO A CA 1
ATOM 1200 C C . PRO A 1 152 ? 7.43 -3.434 7.543 1 97.56 152 PRO A C 1
ATOM 1202 O O . PRO A 1 152 ? 8.18 -3.6 8.508 1 97.56 152 PRO A O 1
ATOM 1205 N N . HIS A 1 153 ? 7.734 -3.932 6.352 1 97.19 153 HIS A N 1
ATOM 1206 C CA . HIS A 1 153 ? 8.945 -4.707 6.094 1 97.19 153 HIS A CA 1
ATOM 1207 C C . HIS A 1 153 ? 10.148 -3.793 5.887 1 97.19 153 HIS A C 1
ATOM 1209 O O . HIS A 1 153 ? 11.289 -4.258 5.863 1 97.19 153 HIS A O 1
ATOM 1215 N N . ILE A 1 154 ? 9.883 -2.473 5.809 1 98 154 ILE A N 1
ATOM 1216 C CA . ILE A 1 154 ? 10.938 -1.498 5.574 1 98 154 ILE A CA 1
ATOM 1217 C C . ILE A 1 154 ? 11.18 -0.681 6.84 1 98 154 ILE A C 1
ATOM 1219 O O . ILE A 1 154 ? 12.32 -0.345 7.164 1 98 154 ILE A O 1
ATOM 1223 N N . VAL A 1 155 ? 10.102 -0.386 7.57 1 97.69 155 VAL A N 1
ATOM 1224 C CA . VAL A 1 155 ? 10.227 0.471 8.742 1 97.69 155 VAL A CA 1
ATOM 1225 C C . VAL A 1 155 ? 9.734 -0.273 9.984 1 97.69 155 VAL A C 1
ATOM 1227 O O . VAL A 1 155 ? 8.656 -0.868 9.969 1 97.69 155 VAL A O 1
ATOM 1230 N N . MET A 1 156 ? 10.461 -0.181 11.039 1 97.12 156 MET A N 1
ATOM 1231 C CA . MET A 1 156 ? 10.188 -0.938 12.258 1 97.12 156 MET A CA 1
ATOM 1232 C C . MET A 1 156 ? 9.109 -0.251 13.086 1 97.12 156 MET A C 1
ATOM 1234 O O . MET A 1 156 ? 8.43 -0.898 13.891 1 97.12 156 MET A O 1
ATOM 1238 N N . GLY A 1 157 ? 8.984 1.016 12.93 1 98.44 157 GLY A N 1
ATOM 1239 C CA . GLY A 1 157 ? 8.039 1.812 13.695 1 98.44 157 GLY A CA 1
ATOM 1240 C C . GLY A 1 157 ? 7.93 3.242 13.203 1 98.44 157 GLY A C 1
ATOM 1241 O O . GLY A 1 157 ? 8.648 3.645 12.281 1 98.44 157 GLY A O 1
ATOM 1242 N N . ALA A 1 158 ? 6.977 3.994 13.805 1 98.88 158 ALA A N 1
ATOM 1243 C CA . ALA A 1 158 ? 6.746 5.367 13.375 1 98.88 158 ALA A CA 1
ATOM 1244 C C . ALA A 1 158 ? 6.375 6.262 14.555 1 98.88 158 ALA A C 1
ATOM 1246 O O . ALA A 1 158 ? 5.68 5.824 15.477 1 98.88 158 ALA A O 1
ATOM 1247 N N . VAL A 1 159 ? 6.898 7.406 14.531 1 98.94 159 VAL A N 1
ATOM 1248 C CA . VAL A 1 159 ? 6.426 8.5 15.375 1 98.94 159 VAL A CA 1
ATOM 1249 C C . VAL A 1 159 ? 5.684 9.523 14.523 1 98.94 159 VAL A C 1
ATOM 1251 O O . VAL A 1 159 ? 6.301 10.281 13.773 1 98.94 159 VAL A O 1
ATOM 1254 N N . ALA A 1 160 ? 4.402 9.523 14.672 1 98.94 160 ALA A N 1
ATOM 1255 C CA . ALA A 1 160 ? 3.523 10.406 13.914 1 98.94 160 ALA A CA 1
ATOM 1256 C C . ALA A 1 160 ? 2.988 11.531 14.797 1 98.94 160 ALA A C 1
ATOM 1258 O O . ALA A 1 160 ? 1.97 11.375 15.469 1 98.94 160 ALA A O 1
ATOM 1259 N N . SER A 1 161 ? 3.625 12.664 14.703 1 98.88 161 SER A N 1
ATOM 1260 C CA . SER A 1 161 ? 3.275 13.789 15.562 1 98.88 161 SER A CA 1
ATOM 1261 C C . SER A 1 161 ? 2.297 14.734 14.859 1 98.88 161 SER A C 1
ATOM 1263 O O . SER A 1 161 ? 2.545 15.172 13.742 1 98.88 161 SER A O 1
ATOM 1265 N N . SER A 1 162 ? 1.168 15.047 15.555 1 98.69 162 SER A N 1
ATOM 1266 C CA . SER A 1 162 ? 0.141 15.93 15.023 1 98.69 162 SER A CA 1
ATOM 1267 C C . SER A 1 162 ? -0.289 15.5 13.617 1 98.69 162 SER A C 1
ATOM 1269 O O . SER A 1 162 ? -0.371 16.328 12.711 1 98.69 162 SER A O 1
ATOM 1271 N N . ALA A 1 163 ? -0.469 14.188 13.445 1 98.75 163 ALA A N 1
ATOM 1272 C CA . ALA A 1 163 ? -0.826 13.594 12.156 1 98.75 163 ALA A CA 1
ATOM 1273 C C . ALA A 1 163 ? -2.34 13.453 12.016 1 98.75 163 ALA A C 1
ATOM 1275 O O . ALA A 1 163 ? -2.936 12.523 12.562 1 98.75 163 ALA A O 1
ATOM 1276 N N . PRO A 1 164 ? -2.951 14.328 11.297 1 98.44 164 PRO A N 1
ATOM 1277 C CA . PRO A 1 164 ? -4.414 14.273 11.219 1 98.44 164 PRO A CA 1
ATOM 1278 C C . PRO A 1 164 ? -4.91 13.25 10.203 1 98.44 164 PRO A C 1
ATOM 1280 O O . PRO A 1 164 ? -5.66 13.602 9.289 1 98.44 164 PRO A O 1
ATOM 1283 N N . ILE A 1 165 ? -4.668 11.984 10.406 1 98.62 165 ILE A N 1
ATOM 1284 C CA . ILE A 1 165 ? -5.004 10.93 9.461 1 98.62 165 ILE A CA 1
ATOM 1285 C C . ILE A 1 165 ? -6.5 10.633 9.516 1 98.62 165 ILE A C 1
ATOM 1287 O O . ILE A 1 165 ? -7.016 9.828 8.742 1 98.62 165 ILE A O 1
ATOM 1291 N N . LEU A 1 166 ? -7.258 11.328 10.406 1 98.5 166 LEU A N 1
ATOM 1292 C CA . LEU A 1 166 ? -8.703 11.164 10.516 1 98.5 166 LEU A CA 1
ATOM 1293 C C . LEU A 1 166 ? -9.422 12.469 10.172 1 98.5 166 LEU A C 1
ATOM 1295 O O . LEU A 1 166 ? -10.547 12.695 10.633 1 98.5 166 LEU A O 1
ATOM 1299 N N . SER A 1 167 ? -8.828 13.344 9.398 1 97.62 167 SER A N 1
ATOM 1300 C CA . SER A 1 167 ? -9.383 14.656 9.102 1 97.62 167 SER A CA 1
ATOM 1301 C C . SER A 1 167 ? -10.172 14.648 7.801 1 97.62 167 SER A C 1
ATOM 1303 O O . SER A 1 167 ? -10.586 15.703 7.309 1 97.62 167 SER A O 1
ATOM 1305 N N . PHE A 1 168 ? -10.477 13.523 7.246 1 97.12 168 PHE A N 1
ATOM 1306 C CA . PHE A 1 168 ? -11.109 13.43 5.938 1 97.12 168 PHE A CA 1
ATOM 1307 C C . PHE A 1 168 ? -12.625 13.336 6.074 1 97.12 168 PHE A C 1
ATOM 1309 O O . PHE A 1 168 ? -13.141 13.148 7.18 1 97.12 168 PHE A O 1
ATOM 1316 N N . TYR A 1 169 ? -13.258 13.539 4.934 1 94.19 169 TYR A N 1
ATOM 1317 C CA . TYR A 1 169 ? -14.719 13.547 4.902 1 94.19 169 TYR A CA 1
ATOM 1318 C C . TYR A 1 169 ? -15.281 12.25 5.473 1 94.19 169 TYR A C 1
ATOM 1320 O O . TYR A 1 169 ? -14.828 11.164 5.117 1 94.19 169 TYR A O 1
ATOM 1328 N N . GLY A 1 170 ? -16.172 12.367 6.312 1 92.56 170 GLY A N 1
ATOM 1329 C CA . GLY A 1 170 ? -16.781 11.203 6.949 1 92.56 170 GLY A CA 1
ATOM 1330 C C . GLY A 1 170 ? -16.078 10.789 8.227 1 92.56 170 GLY A C 1
ATOM 1331 O O . GLY A 1 170 ? -16.609 10.008 9.008 1 92.56 170 GLY A O 1
ATOM 1332 N N . LEU A 1 171 ? -14.961 11.344 8.484 1 96 171 LEU A N 1
ATOM 1333 C CA . LEU A 1 171 ? -14.172 10.969 9.656 1 96 171 LEU A CA 1
ATOM 1334 C C . LEU A 1 171 ? -14.117 12.117 10.664 1 96 171 LEU A C 1
ATOM 1336 O O . LEU A 1 171 ? -14.141 11.883 11.875 1 96 171 LEU A O 1
ATOM 1340 N N . ALA A 1 172 ? -14.047 13.328 10.164 1 95.5 172 ALA A N 1
ATOM 1341 C CA . ALA A 1 172 ? -13.922 14.492 11.039 1 95.5 172 ALA A CA 1
ATOM 1342 C C . ALA A 1 172 ? -15.055 15.484 10.797 1 95.5 172 ALA A C 1
ATOM 1344 O O . ALA A 1 172 ? -15.562 15.602 9.68 1 95.5 172 ALA A O 1
ATOM 1345 N N . ASP A 1 173 ? -15.453 16.188 11.883 1 96.81 173 ASP A N 1
ATOM 1346 C CA . ASP A 1 173 ? -16.359 17.328 11.781 1 96.81 173 ASP A CA 1
ATOM 1347 C C . ASP A 1 173 ? -15.695 18.484 11.023 1 96.81 173 ASP A C 1
ATOM 1349 O O . ASP A 1 173 ? -14.641 18.969 11.422 1 96.81 173 ASP A O 1
ATOM 1353 N N . PRO A 1 174 ? -16.344 18.875 9.914 1 96.88 174 PRO A N 1
ATOM 1354 C CA . PRO A 1 174 ? -15.719 19.906 9.086 1 96.88 174 PRO A CA 1
ATOM 1355 C C . PRO A 1 174 ? -15.547 21.234 9.828 1 96.88 174 PRO A C 1
ATOM 1357 O O . PRO A 1 174 ? -14.836 22.125 9.352 1 96.88 174 PRO A O 1
ATOM 1360 N N . TYR A 1 175 ? -16.172 21.438 11 1 97.69 175 TYR A N 1
ATOM 1361 C CA . TYR A 1 175 ? -16.094 22.672 11.766 1 97.69 175 TYR A CA 1
ATOM 1362 C C . TYR A 1 175 ? -15.031 22.562 12.867 1 97.69 175 TYR A C 1
ATOM 1364 O O . TYR A 1 175 ? -14.633 23.562 13.453 1 97.69 175 TYR A O 1
ATOM 1372 N N . ALA A 1 176 ? -14.578 21.375 13.086 1 97.5 176 ALA A N 1
ATOM 1373 C CA . ALA A 1 176 ? -13.828 21.062 14.305 1 97.5 176 ALA A CA 1
ATOM 1374 C C . ALA A 1 176 ? -12.516 21.828 14.344 1 97.5 176 ALA A C 1
ATOM 1376 O O . ALA A 1 176 ? -12.094 22.297 15.414 1 97.5 176 ALA A O 1
ATOM 1377 N N . PHE A 1 177 ? -11.852 21.953 13.273 1 97.62 177 PHE A N 1
ATOM 1378 C CA . PHE A 1 177 ? -10.562 22.641 13.211 1 97.62 177 PHE A CA 1
ATOM 1379 C C . PHE A 1 177 ? -10.695 24.078 13.695 1 97.62 177 PHE A C 1
ATOM 1381 O O . PHE A 1 177 ? -10 24.484 14.633 1 97.62 177 PHE A O 1
ATOM 1388 N N . TYR A 1 178 ? -11.586 24.844 13.164 1 98.06 178 TYR A N 1
ATOM 1389 C CA . TYR A 1 178 ? -11.719 26.266 13.477 1 98.06 178 TYR A CA 1
ATOM 1390 C C . TYR A 1 178 ? -12.398 26.453 14.836 1 98.06 178 TYR A C 1
ATOM 1392 O O . TYR A 1 178 ? -12.125 27.438 15.531 1 98.06 178 TYR A O 1
ATOM 1400 N N . ASP A 1 179 ? -13.266 25.484 15.164 1 98.06 179 ASP A N 1
ATOM 1401 C CA . ASP A 1 179 ? -13.836 25.547 16.5 1 98.06 179 ASP A CA 1
ATOM 1402 C C . ASP A 1 179 ? -12.75 25.406 17.578 1 98.06 179 ASP A C 1
ATOM 1404 O O . ASP A 1 179 ? -12.758 26.125 18.562 1 98.06 179 ASP A O 1
ATOM 1408 N N . ARG A 1 180 ? -11.852 24.469 17.312 1 97.62 180 ARG A N 1
ATOM 1409 C CA . ARG A 1 180 ? -10.75 24.281 18.25 1 97.62 180 ARG A CA 1
ATOM 1410 C C . ARG A 1 180 ? -9.875 25.516 18.328 1 97.62 180 ARG A C 1
ATOM 1412 O O . ARG A 1 180 ? -9.461 25.922 19.406 1 97.62 180 ARG A O 1
ATOM 1419 N N . MET A 1 181 ? -9.562 26.109 17.281 1 97.69 181 MET A N 1
ATOM 1420 C CA . MET A 1 181 ? -8.805 27.359 17.219 1 97.69 181 MET A CA 1
ATOM 1421 C C . MET A 1 181 ? -9.523 28.469 18 1 97.69 181 MET A C 1
ATOM 1423 O O . MET A 1 181 ? -8.898 29.188 18.781 1 97.69 181 MET A O 1
ATOM 1427 N N . THR A 1 182 ? -10.812 28.609 17.75 1 98.31 182 THR A N 1
ATOM 1428 C CA . THR A 1 182 ? -11.633 29.609 18.422 1 98.31 182 THR A CA 1
ATOM 1429 C C . THR A 1 182 ? -11.586 29.422 19.938 1 98.31 182 THR A C 1
ATOM 1431 O O . THR A 1 182 ? -11.422 30.375 20.688 1 98.31 182 THR A O 1
ATOM 1434 N N . ASP A 1 183 ? -11.695 28.156 20.312 1 97.94 183 ASP A N 1
ATOM 1435 C CA . ASP A 1 183 ? -11.672 27.828 21.734 1 97.94 183 ASP A CA 1
ATOM 1436 C C . ASP A 1 183 ? -10.32 28.203 22.359 1 97.94 183 ASP A C 1
ATOM 1438 O O . ASP A 1 183 ? -10.258 28.594 23.516 1 97.94 183 ASP A O 1
ATOM 1442 N N . ASP A 1 184 ? -9.297 28.062 21.625 1 98.06 184 ASP A N 1
ATOM 1443 C CA . ASP A 1 184 ? -7.973 28.438 22.109 1 98.06 184 ASP A CA 1
ATOM 1444 C C . ASP A 1 184 ? -7.91 29.922 22.453 1 98.06 184 ASP A C 1
ATOM 1446 O O . ASP A 1 184 ? -7.477 30.297 23.547 1 98.06 184 ASP A O 1
ATOM 1450 N N . PHE A 1 185 ? -8.391 30.766 21.641 1 98.5 185 PHE A N 1
ATOM 1451 C CA . PHE A 1 185 ? -8.398 32.188 21.875 1 98.5 185 PHE A CA 1
ATOM 1452 C C . PHE A 1 185 ? -9.328 32.562 23.031 1 98.5 185 PHE A C 1
ATOM 1454 O O . PHE A 1 185 ? -8.984 33.344 23.891 1 98.5 185 PHE A O 1
ATOM 1461 N N . LYS A 1 186 ? -10.523 31.906 23.031 1 98.25 186 LYS A N 1
ATOM 1462 C CA . LYS A 1 186 ? -11.469 32.125 24.125 1 98.25 186 LYS A CA 1
ATOM 1463 C C . LYS A 1 186 ? -10.844 31.797 25.469 1 98.25 186 LYS A C 1
ATOM 1465 O O . LYS A 1 186 ? -11.125 32.469 26.469 1 98.25 186 LYS A O 1
ATOM 1470 N N . SER A 1 187 ? -10.094 30.781 25.438 1 97.94 187 SER A N 1
ATOM 1471 C CA . SER A 1 187 ? -9.531 30.297 26.703 1 97.94 187 SER A CA 1
ATOM 1472 C C . SER A 1 187 ? -8.516 31.281 27.266 1 97.94 187 SER A C 1
ATOM 1474 O O . SER A 1 187 ? -8.242 31.281 28.469 1 97.94 187 SER A O 1
ATOM 1476 N N . GLU A 1 188 ? -7.91 32.094 26.422 1 98.19 188 GLU A N 1
ATOM 1477 C CA . GLU A 1 188 ? -6.953 33.094 26.891 1 98.19 188 GLU A CA 1
ATOM 1478 C C . GLU A 1 188 ? -7.664 34.375 27.328 1 98.19 188 GLU A C 1
ATOM 1480 O O . GLU A 1 188 ? -7.297 34.969 28.328 1 98.19 188 GLU A O 1
ATOM 1485 N N . SER A 1 189 ? -8.633 34.812 26.469 1 98.19 189 SER A N 1
ATOM 1486 C CA . SER A 1 189 ? -9.383 36.031 26.766 1 98.19 189 SER A CA 1
ATOM 1487 C C . SER A 1 189 ? -10.672 36.094 25.969 1 98.19 189 SER A C 1
ATOM 1489 O O . SER A 1 189 ? -10.633 36.156 24.734 1 98.19 189 SER A O 1
ATOM 1491 N N . LYS A 1 190 ? -11.797 36.125 26.625 1 97.81 190 LYS A N 1
ATOM 1492 C CA . LYS A 1 190 ? -13.078 36.281 25.953 1 97.81 190 LYS A CA 1
ATOM 1493 C C . LYS A 1 190 ? -13.148 37.625 25.234 1 97.81 190 LYS A C 1
ATOM 1495 O O . LYS A 1 190 ? -13.711 37.719 24.141 1 97.81 190 LYS A O 1
ATOM 1500 N N . HIS A 1 191 ? -12.617 38.656 25.859 1 96.75 191 HIS A N 1
ATOM 1501 C CA . HIS A 1 191 ? -12.586 39.969 25.234 1 96.75 191 HIS A CA 1
ATOM 1502 C C . HIS A 1 191 ? -11.773 39.969 23.938 1 96.75 191 HIS A C 1
ATOM 1504 O O . HIS A 1 191 ? -12.188 40.531 22.938 1 96.75 191 HIS A O 1
ATOM 1510 N N . CYS A 1 192 ? -10.633 39.344 24 1 97.31 192 CYS A N 1
ATOM 1511 C CA . CYS A 1 192 ? -9.781 39.219 22.828 1 97.31 192 CYS A CA 1
ATOM 1512 C C . CYS A 1 192 ? -10.531 38.531 21.688 1 97.31 192 CYS A C 1
ATOM 1514 O O . CYS A 1 192 ? -10.539 39 20.562 1 97.31 192 CYS A O 1
ATOM 1516 N N . TYR A 1 193 ? -11.211 37.406 22.031 1 98 193 TYR A N 1
ATOM 1517 C CA . TYR A 1 193 ? -12.023 36.656 21.078 1 98 193 TYR A CA 1
ATOM 1518 C C . TYR A 1 193 ? -13.078 37.562 20.453 1 98 193 TYR A C 1
ATOM 1520 O O . TYR A 1 193 ? -13.227 37.594 19.234 1 98 193 TYR A O 1
ATOM 1528 N N . GLU A 1 194 ? -13.75 38.312 21.219 1 97.19 194 GLU A N 1
ATOM 1529 C CA . GLU A 1 194 ? -14.836 39.156 20.75 1 97.19 194 GLU A CA 1
ATOM 1530 C C . GLU A 1 194 ? -14.305 40.281 19.844 1 97.19 194 GLU A C 1
ATOM 1532 O O . GLU A 1 194 ? -14.906 40.594 18.812 1 97.19 194 GLU A O 1
ATOM 1537 N N . VAL A 1 195 ? -13.219 40.875 20.25 1 96.06 195 VAL A N 1
ATOM 1538 C CA . VAL A 1 195 ? -12.625 41.938 19.469 1 96.06 195 VAL A CA 1
ATOM 1539 C C . VAL A 1 195 ? -12.211 41.438 18.094 1 96.06 195 VAL A C 1
ATOM 1541 O O . VAL A 1 195 ? -12.516 42.031 17.078 1 96.06 195 VAL A O 1
ATOM 1544 N N . LEU A 1 196 ? -11.516 40.312 18.094 1 97.31 196 LEU A N 1
ATOM 1545 C CA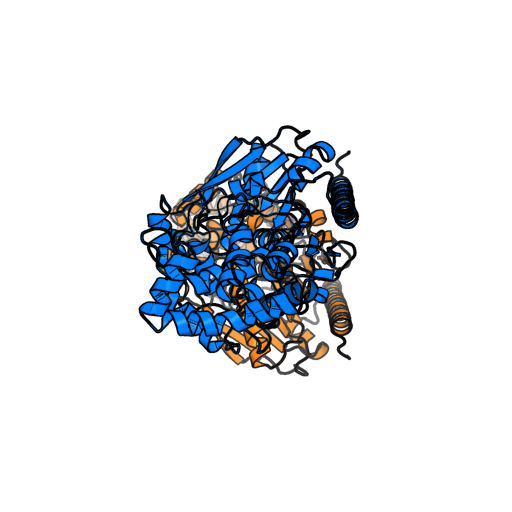 . LEU A 1 196 ? -11.055 39.75 16.828 1 97.31 196 LEU A CA 1
ATOM 1546 C C . LEU A 1 196 ? -12.234 39.281 15.977 1 97.31 196 LEU A C 1
ATOM 1548 O O . LEU A 1 196 ? -12.266 39.531 14.773 1 97.31 196 LEU A O 1
ATOM 1552 N N . ARG A 1 197 ? -13.188 38.594 16.578 1 97.44 197 ARG A N 1
ATOM 1553 C CA . ARG A 1 197 ? -14.375 38.156 15.859 1 97.44 197 ARG A CA 1
ATOM 1554 C C . ARG A 1 197 ? -15.094 39.344 15.211 1 97.44 197 ARG A C 1
ATOM 1556 O O . ARG A 1 197 ? -15.484 39.25 14.039 1 97.44 197 ARG A O 1
ATOM 1563 N N . ASP A 1 198 ? -15.219 40.406 15.883 1 96.06 198 ASP A N 1
ATOM 1564 C CA . ASP A 1 198 ? -16.016 41.562 15.43 1 96.06 198 ASP A CA 1
ATOM 1565 C C . ASP A 1 198 ? -15.211 42.406 14.453 1 96.06 198 ASP A C 1
ATOM 1567 O O . ASP A 1 198 ? -15.781 43.25 13.734 1 96.06 198 ASP A O 1
ATOM 1571 N N . SER A 1 199 ? -13.953 42.219 14.445 1 96.5 199 SER A N 1
ATOM 1572 C CA . SER A 1 199 ? -13.094 43.062 13.625 1 96.5 199 SER A CA 1
ATOM 1573 C C . SER A 1 199 ? -13.328 42.812 12.141 1 96.5 199 SER A C 1
ATOM 1575 O O . SER A 1 199 ? -13.039 43.688 11.305 1 96.5 199 SER A O 1
ATOM 1577 N N . TRP A 1 200 ? -13.812 41.656 11.781 1 96.69 200 TRP A N 1
ATOM 1578 C CA . TRP A 1 200 ? -14 41.312 10.383 1 96.69 200 TRP A CA 1
ATOM 1579 C C . TRP A 1 200 ? -15.023 42.219 9.719 1 96.69 200 TRP A C 1
ATOM 1581 O O . TRP A 1 200 ? -14.805 42.719 8.609 1 96.69 200 TRP A O 1
ATOM 1591 N N . ALA A 1 201 ? -16.109 42.469 10.367 1 95.38 201 ALA A N 1
ATOM 1592 C CA . ALA A 1 201 ? -17.109 43.406 9.844 1 95.38 201 ALA A CA 1
ATOM 1593 C C . ALA A 1 201 ? -16.547 44.812 9.711 1 95.38 201 ALA A C 1
ATOM 1595 O O . ALA A 1 201 ? -16.891 45.531 8.781 1 95.38 201 ALA A O 1
ATOM 1596 N N . VAL A 1 202 ? -15.695 45.219 10.656 1 95.62 202 VAL A N 1
ATOM 1597 C CA . VAL A 1 202 ? -15.062 46.5 10.625 1 95.62 202 VAL A CA 1
ATOM 1598 C C . VAL A 1 202 ? -14.133 46.594 9.414 1 95.62 202 VAL A C 1
ATOM 1600 O O . VAL A 1 202 ? -14.156 47.594 8.68 1 95.62 202 VAL A O 1
ATOM 1603 N N . LEU A 1 203 ? -13.367 45.594 9.242 1 96.25 203 LEU A N 1
ATOM 1604 C CA . LEU A 1 203 ? -12.445 45.562 8.109 1 96.25 203 LEU A CA 1
ATOM 1605 C C . LEU A 1 203 ? -13.211 45.594 6.789 1 96.25 203 LEU A C 1
ATOM 1607 O O . LEU A 1 203 ? -12.836 46.344 5.875 1 96.25 203 LEU A O 1
ATOM 1611 N N . ASP A 1 204 ? -14.297 44.844 6.699 1 95.62 204 ASP A N 1
ATOM 1612 C CA . ASP A 1 204 ? -15.109 44.844 5.488 1 95.62 204 ASP A CA 1
ATOM 1613 C C . ASP A 1 204 ? -15.664 46.219 5.188 1 95.62 204 ASP A C 1
ATOM 1615 O O . ASP A 1 204 ? -15.672 46.656 4.035 1 95.62 204 ASP A O 1
ATOM 1619 N N . SER A 1 205 ? -16.156 46.844 6.18 1 95.5 205 SER A N 1
ATOM 1620 C CA . SER A 1 205 ? -16.75 48.188 6.027 1 95.5 205 SER A CA 1
ATOM 1621 C C . SER A 1 205 ? -15.711 49.188 5.555 1 95.5 205 SER A C 1
ATOM 1623 O O . SER A 1 205 ? -16 50.062 4.715 1 95.5 205 SER A O 1
ATOM 1625 N N . LEU A 1 206 ? -14.531 49.094 6.129 1 95.81 206 LEU A N 1
ATOM 1626 C CA . LEU A 1 206 ? -13.477 50.031 5.781 1 95.81 206 LEU A CA 1
ATOM 1627 C C . LEU A 1 206 ? -12.969 49.781 4.367 1 95.81 206 LEU A C 1
ATOM 1629 O O . LEU A 1 206 ? -12.609 50.719 3.654 1 95.81 206 LEU A O 1
ATOM 1633 N N . LEU A 1 207 ? -12.914 48.531 3.947 1 96.25 207 LEU A N 1
ATOM 1634 C CA . LEU A 1 207 ? -12.43 48.156 2.619 1 96.25 207 LEU A CA 1
ATOM 1635 C C . LEU A 1 207 ? -13.406 48.625 1.541 1 96.25 207 LEU A C 1
ATOM 1637 O O . LEU A 1 207 ? -13.039 48.719 0.37 1 96.25 207 LEU A O 1
ATOM 1641 N N . ALA A 1 208 ? -14.656 48.906 1.923 1 96.19 208 ALA A N 1
ATOM 1642 C CA . ALA A 1 208 ? -15.711 49.281 0.973 1 96.19 208 ALA A CA 1
ATOM 1643 C C . ALA A 1 208 ? -15.594 50.719 0.545 1 96.19 208 ALA A C 1
ATOM 1645 O O . ALA A 1 208 ? -16.266 51.156 -0.397 1 96.19 208 ALA A O 1
ATOM 1646 N N . THR A 1 209 ? -14.703 51.625 1.196 1 96.25 209 THR A N 1
ATOM 1647 C CA . THR A 1 209 ? -14.594 53.031 0.878 1 96.25 209 THR A CA 1
ATOM 1648 C C . THR A 1 209 ? -13.141 53.438 0.654 1 96.25 209 THR A C 1
ATOM 1650 O O . THR A 1 209 ? -12.227 52.812 1.19 1 96.25 209 THR A O 1
ATOM 1653 N N . LYS A 1 210 ? -12.922 54.5 -0.045 1 95.31 210 LYS A N 1
ATOM 1654 C CA . LYS A 1 210 ? -11.57 55 -0.292 1 95.31 210 LYS A CA 1
ATOM 1655 C C . LYS A 1 210 ? -10.945 55.562 0.99 1 95.31 210 LYS A C 1
ATOM 1657 O O . LYS A 1 210 ? -9.75 55.344 1.233 1 95.31 210 LYS A O 1
ATOM 1662 N N . GLU A 1 211 ? -11.734 56.219 1.742 1 95.5 211 GLU A N 1
ATOM 1663 C CA . GLU A 1 211 ? -11.25 56.781 3.008 1 95.5 211 GLU A CA 1
ATOM 1664 C C . GLU A 1 211 ? -10.875 55.656 3.979 1 95.5 211 GLU A C 1
ATOM 1666 O O . GLU A 1 211 ? -9.859 55.75 4.672 1 95.5 211 GLU A O 1
ATOM 1671 N N . GLY A 1 212 ? -11.75 54.625 3.99 1 95.25 212 GLY A N 1
ATOM 1672 C CA . GLY A 1 212 ? -11.461 53.5 4.836 1 95.25 212 GLY A CA 1
ATOM 1673 C C . GLY A 1 212 ? -10.195 52.75 4.422 1 95.25 212 GLY A C 1
ATOM 1674 O O . GLY A 1 212 ? -9.406 52.344 5.273 1 95.25 212 GLY A O 1
ATOM 1675 N N . SER A 1 213 ? -10.039 52.562 3.127 1 94.06 213 SER A N 1
ATOM 1676 C CA . SER A 1 213 ? -8.852 51.906 2.605 1 94.06 213 SER A CA 1
ATOM 1677 C C . SER A 1 213 ? -7.586 52.688 2.959 1 94.06 213 SER A C 1
ATOM 1679 O O . SER A 1 213 ? -6.555 52.094 3.275 1 94.06 213 SER A O 1
ATOM 1681 N N . ALA A 1 214 ? -7.691 53.969 2.896 1 91.5 214 ALA A N 1
ATOM 1682 C CA . ALA A 1 214 ? -6.551 54.812 3.258 1 91.5 214 ALA A CA 1
ATOM 1683 C C . ALA A 1 214 ? -6.223 54.688 4.742 1 91.5 214 ALA A C 1
ATOM 1685 O O . ALA A 1 214 ? -5.051 54.656 5.125 1 91.5 214 ALA A O 1
ATOM 1686 N N . LEU A 1 215 ? -7.27 54.625 5.555 1 92.94 215 LEU A N 1
ATOM 1687 C CA . LEU A 1 215 ? -7.082 54.438 6.988 1 92.94 215 LEU A CA 1
ATOM 1688 C C . LEU A 1 215 ? -6.406 53.094 7.273 1 92.94 215 LEU A C 1
ATOM 1690 O O . LEU A 1 215 ? -5.516 53.031 8.117 1 92.94 215 LEU A O 1
ATOM 1694 N N . LEU A 1 216 ? -6.875 52.031 6.555 1 94.75 216 LEU A N 1
ATOM 1695 C CA . LEU A 1 216 ? -6.289 50.719 6.723 1 94.75 216 LEU A CA 1
ATOM 1696 C C . LEU A 1 216 ? -4.82 50.719 6.316 1 94.75 216 LEU A C 1
ATOM 1698 O O . LEU A 1 216 ? -3.98 50.125 7.012 1 94.75 216 LEU A O 1
ATOM 1702 N N . LYS A 1 217 ? -4.504 51.281 5.266 1 90.94 217 LYS A N 1
ATOM 1703 C CA . LYS A 1 217 ? -3.123 51.344 4.789 1 90.94 217 LYS A CA 1
ATOM 1704 C C . LYS A 1 217 ? -2.209 51.969 5.82 1 90.94 217 LYS A C 1
ATOM 1706 O O . LYS A 1 217 ? -1.11 51.5 6.082 1 90.94 217 LYS A O 1
ATOM 1711 N N . ARG A 1 218 ? -2.684 53.031 6.398 1 88.38 218 ARG A N 1
ATOM 1712 C CA . ARG A 1 218 ? -1.886 53.75 7.379 1 88.38 218 ARG A CA 1
ATOM 1713 C C . ARG A 1 218 ? -1.784 52.969 8.688 1 88.38 218 ARG A C 1
ATOM 1715 O O . ARG A 1 218 ? -0.707 52.875 9.281 1 88.38 218 ARG A O 1
ATOM 1722 N N . THR A 1 219 ? -2.855 52.438 9.125 1 91.06 219 THR A N 1
ATOM 1723 C CA . THR A 1 219 ? -2.912 51.719 10.414 1 91.06 219 THR A CA 1
ATOM 1724 C C . THR A 1 219 ? -2.041 50.469 10.391 1 91.06 219 THR A C 1
ATOM 1726 O O . THR A 1 219 ? -1.343 50.188 11.359 1 91.06 219 THR A O 1
ATOM 1729 N N . PHE A 1 220 ? -2.107 49.75 9.312 1 92.56 220 PHE A N 1
ATOM 1730 C CA . PHE A 1 220 ? -1.421 48.469 9.258 1 92.56 220 PHE A CA 1
ATOM 1731 C C . PHE A 1 220 ? -0.044 48.594 8.617 1 92.56 220 PHE A C 1
ATOM 1733 O O . PHE A 1 220 ? 0.733 47.656 8.578 1 92.56 220 PHE A O 1
ATOM 1740 N N . ASN A 1 221 ? 0.278 49.781 8.18 1 88.94 221 ASN A N 1
ATOM 1741 C CA . ASN A 1 221 ? 1.581 50.062 7.59 1 88.94 221 ASN A CA 1
ATOM 1742 C C . ASN A 1 221 ? 1.96 49.031 6.539 1 88.94 221 ASN A C 1
ATOM 1744 O O . ASN A 1 221 ? 3.014 48.406 6.637 1 88.94 221 ASN A O 1
ATOM 1748 N N . MET A 1 222 ? 1.11 48.906 5.539 1 88.81 222 MET A N 1
ATOM 1749 C CA . MET A 1 222 ? 1.327 47.938 4.461 1 88.81 222 MET A CA 1
ATOM 1750 C C . MET A 1 222 ? 2.492 48.375 3.576 1 88.81 222 MET A C 1
ATOM 1752 O O . MET A 1 222 ? 2.654 49.562 3.289 1 88.81 222 MET A O 1
ATOM 1756 N N . CYS A 1 223 ? 3.322 47.375 3.242 1 87.81 223 CYS A N 1
ATOM 1757 C CA . CYS A 1 223 ? 4.449 47.688 2.365 1 87.81 223 CYS A CA 1
ATOM 1758 C C . CYS A 1 223 ? 3.969 48.219 1.026 1 87.81 223 CYS A C 1
ATOM 1760 O O . CYS A 1 223 ? 2.838 47.969 0.613 1 87.81 223 CYS A O 1
ATOM 1762 N N . ASN A 1 224 ? 4.914 48.875 0.422 1 81.25 224 ASN A N 1
ATOM 1763 C CA . ASN A 1 224 ? 4.605 49.375 -0.913 1 81.25 224 ASN A CA 1
ATOM 1764 C C . ASN A 1 224 ? 4.301 48.219 -1.882 1 81.25 224 ASN A C 1
ATOM 1766 O O . ASN A 1 224 ? 4.996 47.219 -1.891 1 81.25 224 ASN A O 1
ATOM 1770 N N . GLY A 1 225 ? 3.242 48.406 -2.611 1 79.5 225 GLY A N 1
ATOM 1771 C CA . GLY A 1 225 ? 2.865 47.375 -3.562 1 79.5 225 GLY A CA 1
ATOM 1772 C C . GLY A 1 225 ? 1.895 46.344 -2.988 1 79.5 225 GLY A C 1
ATOM 1773 O O . GLY A 1 225 ? 1.349 45.531 -3.721 1 79.5 225 GLY A O 1
ATOM 1774 N N . SER A 1 226 ? 1.668 46.438 -1.66 1 85 226 SER A N 1
ATOM 1775 C CA . SER A 1 226 ? 0.712 45.531 -1.045 1 85 226 SER A CA 1
ATOM 1776 C C . SER A 1 226 ? -0.69 46.125 -1.022 1 85 226 SER A C 1
ATOM 1778 O O . SER A 1 226 ? -0.85 47.344 -1.03 1 85 226 SER A O 1
ATOM 1780 N N . SER A 1 227 ? -1.58 45.344 -1.065 1 88.5 227 SER A N 1
ATOM 1781 C CA . SER A 1 227 ? -2.975 45.781 -1.091 1 88.5 227 SER A CA 1
ATOM 1782 C C . SER A 1 227 ? -3.615 45.656 0.288 1 88.5 227 SER A C 1
ATOM 1784 O O . SER A 1 227 ? -3.391 44.656 0.999 1 88.5 227 SER A O 1
ATOM 1786 N N . VAL A 1 228 ? -4.43 46.594 0.593 1 91.25 228 VAL A N 1
ATOM 1787 C CA . VAL A 1 228 ? -5.164 46.531 1.852 1 91.25 228 VAL A CA 1
ATOM 1788 C C . VAL A 1 228 ? -6.215 45.438 1.788 1 91.25 228 VAL A C 1
ATOM 1790 O O . VAL A 1 228 ? -6.699 44.969 2.822 1 91.25 228 VAL A O 1
ATOM 1793 N N . GLU A 1 229 ? -6.543 45.031 0.556 1 91.62 229 GLU A N 1
ATOM 1794 C CA . GLU A 1 229 ? -7.504 43.938 0.376 1 91.62 229 GLU A CA 1
ATOM 1795 C C . GLU A 1 229 ? -6.984 42.625 0.972 1 91.62 229 GLU A C 1
ATOM 1797 O O . GLU A 1 229 ? -7.758 41.688 1.221 1 91.62 229 GLU A O 1
ATOM 1802 N N . ASP A 1 230 ? -5.668 42.531 1.28 1 91.75 230 ASP A N 1
ATOM 1803 C CA . ASP A 1 230 ? -5.047 41.344 1.81 1 91.75 230 ASP A CA 1
ATOM 1804 C C . ASP A 1 230 ? -5.176 41.281 3.33 1 91.75 230 ASP A C 1
ATOM 1806 O O . ASP A 1 230 ? -4.945 40.219 3.934 1 91.75 230 ASP A O 1
ATOM 1810 N N . ILE A 1 231 ? -5.543 42.344 3.93 1 93.31 231 ILE A N 1
ATOM 1811 C CA . ILE A 1 231 ? -5.477 42.469 5.383 1 93.31 231 ILE A CA 1
ATOM 1812 C C . ILE A 1 231 ? -6.355 41.406 6.027 1 93.31 231 ILE A C 1
ATOM 1814 O O . ILE A 1 231 ? -5.938 40.719 6.98 1 93.31 231 ILE A O 1
ATOM 1818 N N . PRO A 1 232 ? -7.613 41.125 5.523 1 93.62 232 PRO A N 1
ATOM 1819 C CA . PRO A 1 232 ? -8.414 40.062 6.133 1 93.62 232 PRO A CA 1
ATOM 1820 C C . PRO A 1 232 ? -7.73 38.688 6.047 1 93.62 232 PRO A C 1
ATOM 1822 O O . PRO A 1 232 ? -7.73 37.938 7.02 1 93.62 232 PRO A O 1
ATOM 1825 N N . SER A 1 233 ? -7.121 38.438 4.949 1 91.94 233 SER A N 1
ATOM 1826 C CA . SER A 1 233 ? -6.43 37.188 4.785 1 91.94 233 SER A CA 1
ATOM 1827 C C . SER A 1 233 ? -5.191 37.094 5.676 1 91.94 233 SER A C 1
ATOM 1829 O O . SER A 1 233 ? -4.852 36.031 6.18 1 91.94 233 SER A O 1
ATOM 1831 N N . LEU A 1 234 ? -4.531 38.156 5.805 1 92.44 234 LEU A N 1
ATOM 1832 C CA . LEU A 1 234 ? -3.379 38.219 6.699 1 92.44 234 LEU A CA 1
ATOM 1833 C C . LEU A 1 234 ? -3.799 37.969 8.141 1 92.44 234 LEU A C 1
ATOM 1835 O O . LEU A 1 234 ? -3.107 37.25 8.883 1 92.44 234 LEU A O 1
ATOM 1839 N N . LEU A 1 235 ? -4.879 38.594 8.516 1 95.12 235 LEU A N 1
ATOM 1840 C CA . LEU A 1 235 ? -5.391 38.375 9.867 1 95.12 235 LEU A CA 1
ATOM 1841 C C . LEU A 1 235 ? -5.762 36.906 10.07 1 95.12 235 LEU A C 1
ATOM 1843 O O . LEU A 1 235 ? -5.453 36.344 11.109 1 95.12 235 LEU A O 1
ATOM 1847 N N . GLU A 1 236 ? -6.395 36.375 9.102 1 94.88 236 GLU A N 1
ATOM 1848 C CA . GLU A 1 236 ? -6.754 34.938 9.172 1 94.88 236 GLU A CA 1
ATOM 1849 C C . GLU A 1 236 ? -5.52 34.062 9.359 1 94.88 236 GLU A C 1
ATOM 1851 O O . GLU A 1 236 ? -5.496 33.219 10.234 1 94.88 236 GLU A O 1
ATOM 1856 N N . SER A 1 237 ? -4.531 34.281 8.562 1 92.5 237 SER A N 1
ATOM 1857 C CA . SER A 1 237 ? -3.299 33.5 8.648 1 92.5 237 SER A CA 1
ATOM 1858 C C . SER A 1 237 ? -2.656 33.625 10.023 1 92.5 237 SER A C 1
ATOM 1860 O O . SER A 1 237 ? -2.211 32.625 10.602 1 92.5 237 SER A O 1
ATOM 1862 N N . ALA A 1 238 ? -2.625 34.844 10.508 1 94.62 238 ALA A N 1
ATOM 1863 C CA . ALA A 1 238 ? -2.012 35.094 11.812 1 94.62 238 ALA A CA 1
ATOM 1864 C C . ALA A 1 238 ? -2.727 34.312 12.914 1 94.62 238 ALA A C 1
ATOM 1866 O O . ALA A 1 238 ? -2.082 33.656 13.758 1 94.62 238 ALA A O 1
ATOM 1867 N N . VAL A 1 239 ? -4.051 34.344 12.883 1 96.69 239 VAL A N 1
ATOM 1868 C CA . VAL A 1 239 ? -4.855 33.688 13.914 1 96.69 239 VAL A CA 1
ATOM 1869 C C . VAL A 1 239 ? -4.719 32.188 13.797 1 96.69 239 VAL A C 1
ATOM 1871 O O . VAL A 1 239 ? -4.535 31.484 14.797 1 96.69 239 VAL A O 1
ATOM 1874 N N . VAL A 1 240 ? -4.695 31.688 12.617 1 95.75 240 VAL A N 1
ATOM 1875 C CA . VAL A 1 240 ? -4.613 30.25 12.367 1 95.75 240 VAL A CA 1
ATOM 1876 C C . VAL A 1 240 ? -3.244 29.719 12.789 1 95.75 240 VAL A C 1
ATOM 1878 O O . VAL A 1 240 ? -3.148 28.75 13.547 1 95.75 240 VAL A O 1
ATOM 1881 N N . TYR A 1 241 ? -2.217 30.344 12.367 1 94.38 241 TYR A N 1
ATOM 1882 C CA . TYR A 1 241 ? -0.872 29.828 12.594 1 94.38 241 TYR A CA 1
ATOM 1883 C C . TYR A 1 241 ? -0.44 30.062 14.039 1 94.38 241 TYR A C 1
ATOM 1885 O O . TYR A 1 241 ? 0.307 29.25 14.602 1 94.38 241 TYR A O 1
ATOM 1893 N N . ALA A 1 242 ? -0.95 31.156 14.641 1 96.5 242 ALA A N 1
ATOM 1894 C CA . ALA A 1 242 ? -0.691 31.328 16.062 1 96.5 242 ALA A CA 1
ATOM 1895 C C . ALA A 1 242 ? -1.305 30.188 16.875 1 96.5 242 ALA A C 1
ATOM 1897 O O . ALA A 1 242 ? -0.675 29.672 17.797 1 96.5 242 ALA A O 1
ATOM 1898 N N . ALA A 1 243 ? -2.512 29.844 16.516 1 97.5 243 ALA A N 1
ATOM 1899 C CA . ALA A 1 243 ? -3.174 28.734 17.219 1 97.5 243 ALA A CA 1
ATOM 1900 C C . ALA A 1 243 ? -2.438 27.422 16.984 1 97.5 243 ALA A C 1
ATOM 1902 O O . ALA A 1 243 ? -2.262 26.641 17.922 1 97.5 243 ALA A O 1
ATOM 1903 N N . MET A 1 244 ? -2.027 27.141 15.789 1 96.81 244 MET A N 1
ATOM 1904 C CA . MET A 1 244 ? -1.31 25.906 15.445 1 96.81 244 MET A CA 1
ATOM 1905 C C . MET A 1 244 ? 0.008 25.812 16.203 1 96.81 244 MET A C 1
ATOM 1907 O O . MET A 1 244 ? 0.345 24.766 16.75 1 96.81 244 MET A O 1
ATOM 1911 N N . THR A 1 245 ? 0.754 26.969 16.234 1 96.56 245 THR A N 1
ATOM 1912 C CA . THR A 1 245 ? 2.086 26.969 16.828 1 96.56 245 THR A CA 1
ATOM 1913 C C . THR A 1 245 ? 2.051 27.562 18.234 1 96.56 245 THR A C 1
ATOM 1915 O O . THR A 1 245 ? 2.971 28.281 18.641 1 96.56 245 THR A O 1
ATOM 1918 N N . ASP A 1 246 ? 0.961 27.359 18.906 1 97.94 246 ASP A N 1
ATOM 1919 C CA . ASP A 1 246 ? 0.834 27.875 20.281 1 97.94 246 ASP A CA 1
ATOM 1920 C C . ASP A 1 246 ? 1.771 27.125 21.234 1 97.94 246 ASP A C 1
ATOM 1922 O O . ASP A 1 246 ? 1.326 26.562 22.234 1 97.94 246 ASP A O 1
ATOM 1926 N N . TYR A 1 247 ? 3.078 27.266 20.984 1 97.81 247 TYR A N 1
ATOM 1927 C CA . TYR A 1 247 ? 4.133 26.562 21.719 1 97.81 247 TYR A CA 1
ATOM 1928 C C . TYR A 1 247 ? 4.375 27.219 23.078 1 97.81 247 TYR A C 1
ATOM 1930 O O . TYR A 1 247 ? 4.199 28.422 23.234 1 97.81 247 TYR A O 1
ATOM 1938 N N . PRO A 1 248 ? 4.82 26.391 24.031 1 97.69 248 PRO A N 1
ATOM 1939 C CA . PRO A 1 248 ? 5.09 26.922 25.359 1 97.69 248 PRO A CA 1
ATOM 1940 C C . PRO A 1 248 ? 6.438 27.641 25.453 1 97.69 248 PRO A C 1
ATOM 1942 O O . PRO A 1 248 ? 6.777 28.203 26.5 1 97.69 248 PRO A O 1
ATOM 1945 N N . THR A 1 249 ? 7.223 27.562 24.406 1 96.75 249 THR A N 1
ATOM 1946 C CA . THR A 1 249 ? 8.516 28.25 24.312 1 96.75 249 THR A CA 1
ATOM 1947 C C . THR A 1 249 ? 8.633 29 22.984 1 96.75 249 THR A C 1
ATOM 1949 O O . THR A 1 249 ? 7.949 28.672 22.016 1 96.75 249 THR A O 1
ATOM 1952 N N . PRO A 1 250 ? 9.469 30.062 22.969 1 94.75 250 PRO A N 1
ATOM 1953 C CA . PRO A 1 250 ? 9.664 30.75 21.688 1 94.75 250 PRO A CA 1
ATOM 1954 C C . PRO A 1 250 ? 10.133 29.812 20.578 1 94.75 250 PRO A C 1
ATOM 1956 O O . PRO A 1 250 ? 10.867 28.844 20.859 1 94.75 250 PRO A O 1
ATOM 1959 N N . SER A 1 251 ? 9.688 30.109 19.453 1 91.44 251 SER A N 1
ATOM 1960 C CA . SER A 1 251 ? 10.031 29.25 18.344 1 91.44 251 SER A CA 1
ATOM 1961 C C . SER A 1 251 ? 10.219 30.062 17.047 1 91.44 251 SER A C 1
ATOM 1963 O O . SER A 1 251 ? 9.578 31.094 16.875 1 91.44 251 SER A O 1
ATOM 1965 N N . GLY A 1 252 ? 11.109 29.625 16.281 1 87.38 252 GLY A N 1
ATOM 1966 C CA . GLY A 1 252 ? 11.312 30.203 14.961 1 87.38 252 GLY A CA 1
ATOM 1967 C C . GLY A 1 252 ? 10.797 29.312 13.844 1 87.38 252 GLY A C 1
ATOM 1968 O O . GLY A 1 252 ? 11.141 29.516 12.672 1 87.38 252 GLY A O 1
ATOM 1969 N N . PHE A 1 253 ? 9.953 28.297 14.367 1 82.75 253 PHE A N 1
ATOM 1970 C CA . PHE A 1 253 ? 9.352 27.438 13.359 1 82.75 253 PHE A CA 1
ATOM 1971 C C . PHE A 1 253 ? 8.383 28.203 12.477 1 82.75 253 PHE A C 1
ATOM 1973 O O . PHE A 1 253 ? 7.539 28.953 12.977 1 82.75 253 PHE A O 1
ATOM 1980 N N . LEU A 1 254 ? 8.234 28.391 11.312 1 84.88 254 LEU A N 1
ATOM 1981 C CA . LEU A 1 254 ? 7.516 29.094 10.25 1 84.88 254 LEU A CA 1
ATOM 1982 C C . LEU A 1 254 ? 7.812 30.594 10.297 1 84.88 254 LEU A C 1
ATOM 1984 O O . LEU A 1 254 ? 8.086 31.203 9.266 1 84.88 254 LEU A O 1
ATOM 1988 N N . THR A 1 255 ? 7.664 31.141 11.547 1 87.31 255 THR A N 1
ATOM 1989 C CA . THR A 1 255 ? 8.039 32.531 11.828 1 87.31 255 THR A CA 1
ATOM 1990 C C . THR A 1 255 ? 8.461 32.688 13.289 1 87.31 255 THR A C 1
ATOM 1992 O O . THR A 1 255 ? 8.227 31.797 14.109 1 87.31 255 THR A O 1
ATOM 1995 N N . ALA A 1 256 ? 9.203 33.719 13.555 1 91.19 256 ALA A N 1
ATOM 1996 C CA . ALA A 1 256 ? 9.602 33.969 14.938 1 91.19 256 ALA A CA 1
ATOM 1997 C C . ALA A 1 256 ? 8.391 34.281 15.805 1 91.19 256 ALA A C 1
ATOM 1999 O O . ALA A 1 256 ? 7.66 35.25 15.531 1 91.19 256 ALA A O 1
ATOM 2000 N N . LEU A 1 257 ? 8.164 33.5 16.797 1 94.81 257 LEU A N 1
ATOM 2001 C CA . LEU A 1 257 ? 7.02 33.688 17.672 1 94.81 257 LEU A CA 1
ATOM 2002 C C . LEU A 1 257 ? 7.449 33.625 19.141 1 94.81 257 LEU A C 1
ATOM 2004 O O . LEU A 1 257 ? 8.367 32.875 19.484 1 94.81 257 LEU A O 1
ATOM 2008 N N . PRO A 1 258 ? 6.867 34.438 20.031 1 96.12 258 PRO A N 1
ATOM 2009 C CA . PRO A 1 258 ? 7.062 34.281 21.469 1 96.12 258 PRO A CA 1
ATOM 2010 C C . PRO A 1 258 ? 6.422 33 22.016 1 96.12 258 PRO A C 1
ATOM 2012 O O . PRO A 1 258 ? 5.668 32.344 21.297 1 96.12 258 PRO A O 1
ATOM 2015 N N . ALA A 1 259 ? 6.859 32.625 23.203 1 96.81 259 ALA A N 1
ATOM 2016 C CA . ALA A 1 259 ? 6.113 31.547 23.875 1 96.81 259 ALA A CA 1
ATOM 2017 C C . ALA A 1 259 ? 4.637 31.922 24 1 96.81 259 ALA A C 1
ATOM 2019 O O . ALA A 1 259 ? 4.293 33.062 24.25 1 96.81 259 ALA A O 1
ATOM 2020 N N . TYR A 1 260 ? 3.781 30.922 23.812 1 97.5 260 TYR A N 1
ATOM 2021 C CA . TYR A 1 260 ? 2.336 31.078 23.922 1 97.5 260 TYR A CA 1
ATOM 2022 C C . TYR A 1 260 ? 1.839 32.219 23.062 1 97.5 260 TYR A C 1
ATOM 2024 O O . TYR A 1 260 ? 1.233 33.156 23.562 1 97.5 260 TYR A O 1
ATOM 2032 N N . PRO A 1 261 ? 1.962 32.125 21.812 1 97.94 261 PRO A N 1
ATOM 2033 C CA . PRO A 1 261 ? 1.624 33.219 20.906 1 97.94 261 PRO A CA 1
ATOM 2034 C C . PRO A 1 261 ? 0.155 33.625 21 1 97.94 261 PRO A C 1
ATOM 2036 O O . PRO A 1 261 ? -0.175 34.812 20.844 1 97.94 261 PRO A O 1
ATOM 2039 N N . VAL A 1 262 ? -0.771 32.719 21.219 1 98.5 262 VAL A N 1
ATOM 2040 C CA . VAL A 1 262 ? -2.18 33.062 21.344 1 98.5 262 VAL A CA 1
ATOM 2041 C C . VAL A 1 262 ? -2.369 33.969 22.562 1 98.5 262 VAL A C 1
ATOM 2043 O O . VAL A 1 262 ? -3.078 34.969 22.5 1 98.5 262 VAL A O 1
ATOM 2046 N N . ARG A 1 263 ? -1.767 33.594 23.641 1 98.25 263 ARG A N 1
ATOM 2047 C CA . ARG A 1 263 ? -1.823 34.438 24.844 1 98.25 263 ARG A CA 1
ATOM 2048 C C . ARG A 1 263 ? -1.249 35.812 24.562 1 98.25 263 ARG A C 1
ATOM 2050 O O . ARG A 1 263 ? -1.823 36.844 24.984 1 98.25 263 ARG A O 1
ATOM 2057 N N . GLU A 1 264 ? -0.135 35.875 23.906 1 97.75 264 GLU A N 1
ATOM 2058 C CA . GLU A 1 264 ? 0.513 37.156 23.625 1 97.75 264 GLU A CA 1
ATOM 2059 C C . GLU A 1 264 ? -0.342 38 22.688 1 97.75 264 GLU A C 1
ATOM 2061 O O . GLU A 1 264 ? -0.386 39.219 22.828 1 97.75 264 GLU A O 1
ATOM 2066 N N . MET A 1 265 ? -0.95 37.406 21.719 1 97.5 265 MET A N 1
ATOM 2067 C CA . MET A 1 265 ? -1.875 38.125 20.859 1 97.5 265 MET A CA 1
ATOM 2068 C C . MET A 1 265 ? -3.023 38.719 21.656 1 97.5 265 MET A C 1
ATOM 2070 O O . MET A 1 265 ? -3.389 39.875 21.469 1 97.5 265 MET A O 1
ATOM 2074 N N . CYS A 1 266 ? -3.578 37.938 22.547 1 97.75 266 CYS A N 1
ATOM 2075 C CA . CYS A 1 266 ? -4.699 38.375 23.359 1 97.75 266 CYS A CA 1
ATOM 2076 C C . CYS A 1 266 ? -4.262 39.469 24.328 1 97.75 266 CYS A C 1
ATOM 2078 O O . CYS A 1 266 ? -5.012 40.438 24.578 1 97.75 266 CYS A O 1
ATOM 2080 N N . ARG A 1 267 ? -3.086 39.344 24.859 1 97.12 267 ARG A N 1
ATOM 2081 C CA . ARG A 1 267 ? -2.559 40.406 25.719 1 97.12 267 ARG A CA 1
ATOM 2082 C C . ARG A 1 267 ? -2.42 41.719 24.938 1 97.12 267 ARG A C 1
ATOM 2084 O O . ARG A 1 267 ? -2.715 42.812 25.469 1 97.12 267 ARG A O 1
ATOM 2091 N N . ALA A 1 268 ? -1.961 41.562 23.734 1 95.56 268 ALA A N 1
ATOM 2092 C CA . ALA A 1 268 ? -1.832 42.75 22.891 1 95.56 268 ALA A CA 1
ATOM 2093 C C . ALA A 1 268 ? -3.193 43.406 22.641 1 95.56 268 ALA A C 1
ATOM 2095 O O . ALA A 1 268 ? -3.318 44.625 22.656 1 95.56 268 ALA A O 1
ATOM 2096 N N . VAL A 1 269 ? -4.195 42.656 22.391 1 95.94 269 VAL A N 1
ATOM 2097 C CA . VAL A 1 269 ? -5.547 43.125 22.125 1 95.94 269 VAL A CA 1
ATOM 2098 C C . VAL A 1 269 ? -6.121 43.781 23.375 1 95.94 269 VAL A C 1
ATOM 2100 O O . VAL A 1 269 ? -6.797 44.812 23.297 1 95.94 269 VAL A O 1
ATOM 2103 N N . ASP A 1 270 ? -5.82 43.188 24.469 1 95.19 270 ASP A N 1
ATOM 2104 C CA . ASP A 1 270 ? -6.438 43.625 25.734 1 95.19 270 ASP A CA 1
ATOM 2105 C C . ASP A 1 270 ? -5.684 44.781 26.344 1 95.19 270 ASP A C 1
ATOM 2107 O O . ASP A 1 270 ? -6.176 45.438 27.281 1 95.19 270 ASP A O 1
ATOM 2111 N N . ASP A 1 271 ? -4.523 45 25.828 1 90.69 271 ASP A N 1
ATOM 2112 C CA . ASP A 1 271 ? -3.729 46.125 26.359 1 90.69 271 ASP A CA 1
ATOM 2113 C C . ASP A 1 271 ? -4.383 47.469 26.047 1 90.69 271 ASP A C 1
ATOM 2115 O O . ASP A 1 271 ? -4.535 47.812 24.875 1 90.69 271 ASP A O 1
ATOM 2119 N N . PRO A 1 272 ? -4.641 48.219 27 1 81.94 272 PRO A N 1
ATOM 2120 C CA . PRO A 1 272 ? -5.293 49.5 26.781 1 81.94 272 PRO A CA 1
ATOM 2121 C C . PRO A 1 272 ? -4.383 50.5 26.062 1 81.94 272 PRO A C 1
ATOM 2123 O O . PRO A 1 272 ? -4.867 51.469 25.484 1 81.94 272 PRO A O 1
ATOM 2126 N N . SER A 1 273 ? -3.082 50.375 26.156 1 75.88 273 SER A N 1
ATOM 2127 C CA . SER A 1 273 ? -2.131 51.281 25.547 1 75.88 273 SER A CA 1
ATOM 2128 C C . SER A 1 273 ? -1.99 51.031 24.047 1 75.88 273 SER A C 1
ATOM 2130 O O . SER A 1 273 ? -1.347 51.781 23.328 1 75.88 273 SER A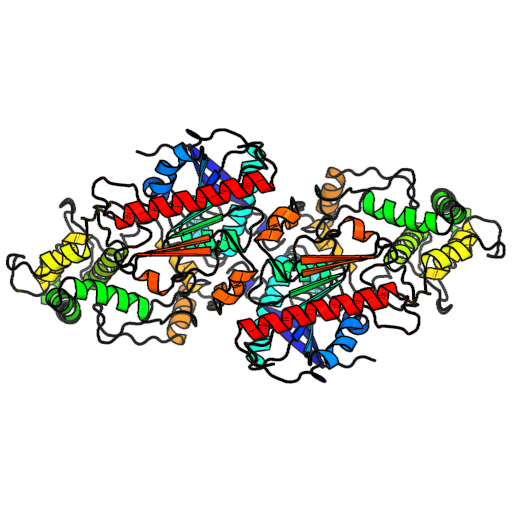 O 1
ATOM 2132 N N . SER A 1 274 ? -2.441 49.906 23.547 1 63.75 274 SER A N 1
ATOM 2133 C CA . SER A 1 274 ? -2.268 49.531 22.156 1 63.75 274 SER A CA 1
ATOM 2134 C C . SER A 1 274 ? -2.865 50.594 21.219 1 63.75 274 SER A C 1
ATOM 2136 O O . SER A 1 274 ? -4.07 50.594 20.953 1 63.75 274 SER A O 1
ATOM 2138 N N . GLY A 1 275 ? -2.186 51.844 21.141 1 53.06 275 GLY A N 1
ATOM 2139 C CA . GLY A 1 275 ? -2.16 52.969 20.25 1 53.06 275 GLY A CA 1
ATOM 2140 C C . GLY A 1 275 ? -3.543 53.438 19.859 1 53.06 275 GLY A C 1
ATOM 2141 O O . GLY A 1 275 ? -3.689 54.219 18.906 1 53.06 275 GLY A O 1
ATOM 2142 N N . GLY A 1 276 ? -4.645 53 20.562 1 56.5 276 GLY A N 1
ATOM 2143 C CA . GLY A 1 276 ? -5.98 53.562 20.469 1 56.5 276 GLY A CA 1
ATOM 2144 C C . GLY A 1 276 ? -7.078 52.562 20.719 1 56.5 276 GLY A C 1
ATOM 2145 O O . GLY A 1 276 ? -6.82 51.344 20.734 1 56.5 276 GLY A O 1
ATOM 2146 N N . ASN A 1 277 ? -8.125 52.969 21.422 1 59.91 277 ASN A N 1
ATOM 2147 C CA . ASN A 1 277 ? -9.281 52.219 21.859 1 59.91 277 ASN A CA 1
ATOM 2148 C C . ASN A 1 277 ? -10.078 51.656 20.688 1 59.91 277 ASN A C 1
ATOM 2150 O O . ASN A 1 277 ? -11.117 51.031 20.875 1 59.91 277 ASN A O 1
ATOM 2154 N N . GLY A 1 278 ? -9.359 51.781 19.5 1 84.88 278 GLY A N 1
ATOM 2155 C CA . GLY A 1 278 ? -10.219 51.312 18.422 1 84.88 278 GLY A CA 1
ATOM 2156 C C . GLY A 1 278 ? -9.906 49.906 17.969 1 84.88 278 GLY A C 1
ATOM 2157 O O . GLY A 1 278 ? -8.812 49.406 18.219 1 84.88 278 GLY A O 1
ATOM 2158 N N . THR A 1 279 ? -10.867 49.25 17.516 1 89.5 279 THR A N 1
ATOM 2159 C CA . THR A 1 279 ? -10.836 47.875 17.016 1 89.5 279 THR A CA 1
ATOM 2160 C C . THR A 1 279 ? -9.664 47.688 16.078 1 89.5 279 THR A C 1
ATOM 2162 O O . THR A 1 279 ? -8.945 46.688 16.172 1 89.5 279 THR A O 1
ATOM 2165 N N . LEU A 1 280 ? -9.281 48.656 15.281 1 92.62 280 LEU A N 1
ATOM 2166 C CA . LEU A 1 280 ? -8.242 48.5 14.273 1 92.62 280 LEU A CA 1
ATOM 2167 C C . LEU A 1 280 ? -6.859 48.438 14.914 1 92.62 280 LEU A C 1
ATOM 2169 O O . LEU A 1 280 ? -6.004 47.656 14.5 1 92.62 280 LEU A O 1
ATOM 2173 N N . ALA A 1 281 ? -6.664 49.344 15.836 1 91.81 281 ALA A N 1
ATOM 2174 C CA . ALA A 1 281 ? -5.379 49.375 16.531 1 91.81 281 ALA A CA 1
ATOM 2175 C C . ALA A 1 281 ? -5.137 48.062 17.266 1 91.81 281 ALA A C 1
ATOM 2177 O O . ALA A 1 281 ? -4.004 47.562 17.328 1 91.81 281 ALA A O 1
ATOM 2178 N N . ARG A 1 282 ? -6.164 47.5 17.875 1 94.31 282 ARG A N 1
ATOM 2179 C CA . ARG A 1 282 ? -6.07 46.25 18.594 1 94.31 282 ARG A CA 1
ATOM 2180 C C . ARG A 1 282 ? -5.75 45.094 17.641 1 94.31 282 ARG A C 1
ATOM 2182 O O . ARG A 1 282 ? -4.93 44.219 17.953 1 94.31 282 ARG A O 1
ATOM 2189 N N . VAL A 1 283 ? -6.426 45.125 16.516 1 95.12 283 VAL A N 1
ATOM 2190 C CA . VAL A 1 283 ? -6.18 44.094 15.5 1 95.12 283 VAL A CA 1
ATOM 2191 C C . VAL A 1 283 ? -4.738 44.188 15.008 1 95.12 283 VAL A C 1
ATOM 2193 O O . VAL A 1 283 ? -4.059 43.188 14.836 1 95.12 283 VAL A O 1
ATOM 2196 N N . ARG A 1 284 ? -4.316 45.375 14.766 1 93.81 284 ARG A N 1
ATOM 2197 C CA . ARG A 1 284 ? -2.939 45.594 14.328 1 93.81 284 ARG A CA 1
ATOM 2198 C C . ARG A 1 284 ? -1.948 45.031 15.352 1 93.81 284 ARG A C 1
ATOM 2200 O O . ARG A 1 284 ? -0.949 44.406 14.992 1 93.81 284 ARG A O 1
ATOM 2207 N N . ALA A 1 285 ? -2.197 45.312 16.609 1 93.56 285 ALA A N 1
ATOM 2208 C CA . ALA A 1 285 ? -1.33 44.844 17.688 1 93.56 285 ALA A CA 1
ATOM 2209 C C . ALA A 1 285 ? -1.263 43.312 17.719 1 93.56 285 ALA A C 1
ATOM 2211 O O . ALA A 1 285 ? -0.197 42.75 17.938 1 93.56 285 ALA A O 1
ATOM 2212 N N . ALA A 1 286 ? -2.393 42.688 17.531 1 95.12 286 ALA A N 1
ATOM 2213 C CA . ALA A 1 286 ? -2.43 41.219 17.469 1 95.12 286 ALA A CA 1
ATOM 2214 C C . ALA A 1 286 ? -1.596 40.719 16.297 1 95.12 286 ALA A C 1
ATOM 2216 O O . ALA A 1 286 ? -0.819 39.781 16.438 1 95.12 286 ALA A O 1
ATOM 2217 N N . MET A 1 287 ? -1.762 41.312 15.117 1 94.38 287 MET A N 1
ATOM 2218 C CA . MET A 1 287 ? -1.05 40.906 13.914 1 94.38 287 MET A CA 1
ATOM 2219 C C . MET A 1 287 ? 0.452 41.125 14.07 1 94.38 287 MET A C 1
ATOM 2221 O O . MET A 1 287 ? 1.251 40.375 13.516 1 94.38 287 MET A O 1
ATOM 2225 N N . ASP A 1 288 ? 0.853 42.094 14.844 1 93.44 288 ASP A N 1
ATOM 2226 C CA . ASP A 1 288 ? 2.264 42.375 15.094 1 93.44 288 ASP A CA 1
ATOM 2227 C C . ASP A 1 288 ? 2.928 41.219 15.828 1 93.44 288 ASP A C 1
ATOM 2229 O O . ASP A 1 288 ? 4.113 40.938 15.633 1 93.44 288 ASP A O 1
ATOM 2233 N N . VAL A 1 289 ? 2.168 40.562 16.641 1 94.81 289 VAL A N 1
ATOM 2234 C CA . VAL A 1 289 ? 2.707 39.406 17.375 1 94.81 289 VAL A CA 1
ATOM 2235 C C . VAL A 1 289 ? 3.152 38.344 16.375 1 94.81 289 VAL A C 1
ATOM 2237 O O . VAL A 1 289 ? 4.211 37.719 16.547 1 94.81 289 VAL A O 1
ATOM 2240 N N . TYR A 1 290 ? 2.404 38.125 15.344 1 93.81 290 TYR A N 1
ATOM 2241 C CA . TYR A 1 290 ? 2.709 37.094 14.383 1 93.81 290 TYR A CA 1
ATOM 2242 C C . TYR A 1 290 ? 3.707 37.594 13.336 1 93.81 290 TYR A C 1
ATOM 2244 O O . TYR A 1 290 ? 4.66 36.875 13 1 93.81 290 TYR A O 1
ATOM 2252 N N . TYR A 1 291 ? 3.506 38.75 12.773 1 91.81 291 TYR A N 1
ATOM 2253 C CA . TYR A 1 291 ? 4.262 39.188 11.609 1 91.81 291 TYR A CA 1
ATOM 2254 C C . TYR A 1 291 ? 5.496 39.969 12.023 1 91.81 291 TYR A C 1
ATOM 2256 O O . TYR A 1 291 ? 6.414 40.188 11.227 1 91.81 291 TYR A O 1
ATOM 2264 N N . ASN A 1 292 ? 5.551 40.469 13.32 1 91.44 292 ASN A N 1
ATOM 2265 C CA . ASN A 1 292 ? 6.625 41.406 13.688 1 91.44 292 ASN A CA 1
ATOM 2266 C C . ASN A 1 292 ? 6.973 41.281 15.172 1 91.44 292 ASN A C 1
ATOM 2268 O O . ASN A 1 292 ? 7.195 42.312 15.836 1 91.44 292 ASN A O 1
ATOM 2272 N N . HIS A 1 293 ? 6.938 40.094 15.625 1 88.88 293 HIS A N 1
ATOM 2273 C CA . HIS A 1 293 ? 7.246 39.875 17.031 1 88.88 293 HIS A CA 1
ATOM 2274 C C . HIS A 1 293 ? 8.633 40.406 17.391 1 88.88 293 HIS A C 1
ATOM 2276 O O . HIS A 1 293 ? 8.852 40.906 18.5 1 88.88 293 HIS A O 1
ATOM 2282 N N . THR A 1 294 ? 9.562 40.312 16.516 1 89.25 294 THR A N 1
ATOM 2283 C CA . THR A 1 294 ? 10.938 40.719 16.766 1 89.25 294 THR A CA 1
ATOM 2284 C C . THR A 1 294 ? 11.086 42.25 16.609 1 89.25 294 THR A C 1
ATOM 2286 O O . THR A 1 294 ? 12.078 42.812 17.062 1 89.25 294 THR A O 1
ATOM 2289 N N . GLY A 1 295 ? 10.156 42.812 15.891 1 88.56 295 GLY A N 1
ATOM 2290 C CA . GLY A 1 295 ? 10.234 44.25 15.609 1 88.56 295 GLY A CA 1
ATOM 2291 C C . GLY A 1 295 ? 11.07 44.562 14.383 1 88.56 295 GLY A C 1
ATOM 2292 O O . GLY A 1 295 ? 11.305 45.719 14.07 1 88.56 295 GLY A O 1
ATOM 2293 N N . ALA A 1 296 ? 11.383 43.562 13.695 1 85.06 296 ALA A N 1
ATOM 2294 C CA . ALA A 1 296 ? 12.328 43.75 12.602 1 85.06 296 ALA A CA 1
ATOM 2295 C C . ALA A 1 296 ? 11.602 44.125 11.305 1 85.06 296 ALA A C 1
ATOM 2297 O O . ALA A 1 296 ? 12.203 44.625 10.367 1 85.06 296 ALA A O 1
ATOM 2298 N N . ALA A 1 297 ? 10.352 43.812 11.203 1 85.5 297 ALA A N 1
ATOM 2299 C CA . ALA A 1 297 ? 9.617 44.062 9.969 1 85.5 297 ALA A CA 1
ATOM 2300 C C . ALA A 1 297 ? 9.211 45.531 9.867 1 85.5 297 ALA A C 1
ATOM 2302 O O . ALA A 1 297 ? 8.633 46.094 10.812 1 85.5 297 ALA A O 1
ATOM 2303 N N . ALA A 1 298 ? 9.5 46.125 8.773 1 84.12 298 ALA A N 1
ATOM 2304 C CA . ALA A 1 298 ? 9.172 47.531 8.578 1 84.12 298 ALA A CA 1
ATOM 2305 C C . ALA A 1 298 ? 7.707 47.719 8.188 1 84.12 298 ALA A C 1
ATOM 2307 O O . ALA A 1 298 ? 7.102 48.75 8.469 1 84.12 298 ALA A O 1
ATOM 2308 N N . CYS A 1 299 ? 7.18 46.75 7.602 1 88.25 299 CYS A N 1
ATOM 2309 C CA . CYS A 1 299 ? 5.812 46.781 7.105 1 88.25 299 CYS A CA 1
ATOM 2310 C C . CYS A 1 299 ? 5.262 45.375 6.93 1 88.25 299 CYS A C 1
ATOM 2312 O O . CYS A 1 299 ? 6.016 44.406 6.977 1 88.25 299 CYS A O 1
ATOM 2314 N N . PHE A 1 300 ? 3.914 45.312 6.844 1 86.12 300 PHE A N 1
ATOM 2315 C CA . PHE A 1 300 ? 3.268 44.031 6.543 1 86.12 300 PHE A CA 1
ATOM 2316 C C . PHE A 1 300 ? 3.248 43.781 5.039 1 86.12 300 PHE A C 1
ATOM 2318 O O . PHE A 1 300 ? 2.82 44.656 4.266 1 86.12 300 PHE A O 1
ATOM 2325 N N . ARG A 1 301 ? 3.801 42.625 4.629 1 82.25 301 ARG A N 1
ATOM 2326 C CA . ARG A 1 301 ? 3.758 42.25 3.221 1 82.25 301 ARG A CA 1
ATOM 2327 C C . ARG A 1 301 ? 2.428 41.562 2.869 1 82.25 301 ARG A C 1
ATOM 2329 O O . ARG A 1 301 ? 1.716 41.094 3.752 1 82.25 301 ARG A O 1
ATOM 2336 N N . GLY A 1 302 ? 2.088 41.688 1.531 1 71.5 302 GLY A N 1
ATOM 2337 C CA . GLY A 1 302 ? 0.89 41.031 1.067 1 71.5 302 GLY A CA 1
ATOM 2338 C C . GLY A 1 302 ? 0.997 39.5 1.138 1 71.5 302 GLY A C 1
ATOM 2339 O O . GLY A 1 302 ? 2.074 38.969 1.398 1 71.5 302 GLY A O 1
ATOM 2340 N N . GLU A 1 303 ? -0.156 38.781 1.003 1 61.34 303 GLU A N 1
ATOM 2341 C CA . GLU A 1 303 ? -0.292 37.344 1.116 1 61.34 303 GLU A CA 1
ATOM 2342 C C . GLU A 1 303 ? 0.58 36.625 0.09 1 61.34 303 GLU A C 1
ATOM 2344 O O . GLU A 1 303 ? 1.113 35.531 0.366 1 61.34 303 GLU A O 1
ATOM 2349 N N . GLU A 1 304 ? 0.606 37.156 -1.098 1 57.78 304 GLU A N 1
ATOM 2350 C CA . GLU A 1 304 ? 1.222 36.438 -2.213 1 57.78 304 GLU A CA 1
ATOM 2351 C C . GLU A 1 304 ? 2.703 36.188 -1.952 1 57.78 304 GLU A C 1
ATOM 2353 O O . GLU A 1 304 ? 3.256 35.188 -2.426 1 57.78 304 GLU A O 1
ATOM 2358 N N . ASP A 1 305 ? 3.303 36.938 -1.32 1 56.66 305 ASP A N 1
ATOM 2359 C CA . ASP A 1 305 ? 4.75 36.906 -1.126 1 56.66 305 ASP A CA 1
ATOM 2360 C C . ASP A 1 305 ? 5.113 36.125 0.13 1 56.66 305 ASP A C 1
ATOM 2362 O O . ASP A 1 305 ? 6.297 35.938 0.424 1 56.66 305 ASP A O 1
ATOM 2366 N N . ASP A 1 306 ? 4.105 35.25 0.486 1 63.78 306 ASP A N 1
ATOM 2367 C CA . ASP A 1 306 ? 4.297 34.812 1.855 1 63.78 306 ASP A CA 1
ATOM 2368 C C . ASP A 1 306 ? 4.402 33.281 1.908 1 63.78 306 ASP A C 1
ATOM 2370 O O . ASP A 1 306 ? 3.822 32.625 2.791 1 63.78 306 ASP A O 1
ATOM 2374 N N . ASP A 1 307 ? 5.145 32.688 0.753 1 75.12 307 ASP A N 1
ATOM 2375 C CA . ASP A 1 307 ? 5.41 31.25 0.835 1 75.12 307 ASP A CA 1
ATOM 2376 C C . ASP A 1 307 ? 6.914 30.969 0.838 1 75.12 307 ASP A C 1
ATOM 2378 O O . ASP A 1 307 ? 7.434 30.344 -0.081 1 75.12 307 ASP A O 1
ATOM 2382 N N . PRO A 1 308 ? 7.512 31.406 1.901 1 72.75 308 PRO A N 1
ATOM 2383 C CA . PRO A 1 308 ? 8.977 31.328 1.923 1 72.75 308 PRO A CA 1
ATOM 2384 C C . PRO A 1 308 ? 9.477 29.891 1.812 1 72.75 308 PRO A C 1
ATOM 2386 O O . PRO A 1 308 ? 10.641 29.656 1.456 1 72.75 308 PRO A O 1
ATOM 2389 N N . TYR A 1 309 ? 8.664 28.906 1.979 1 78.31 309 TYR A N 1
ATOM 2390 C CA . TYR A 1 309 ? 9.156 27.547 1.991 1 78.31 309 TYR A CA 1
ATOM 2391 C C . TYR A 1 309 ? 8.562 26.734 0.843 1 78.31 309 TYR A C 1
ATOM 2393 O O . TYR A 1 309 ? 8.773 25.531 0.748 1 78.31 309 TYR A O 1
ATOM 2401 N N . GLY A 1 310 ? 7.883 27.391 -0.056 1 80.44 310 GLY A N 1
ATOM 2402 C CA . GLY A 1 310 ? 7.375 26.75 -1.261 1 80.44 310 GLY A CA 1
ATOM 2403 C C . GLY A 1 310 ? 6.332 25.688 -0.977 1 80.44 310 GLY A C 1
ATOM 2404 O O . GLY A 1 310 ? 6.328 24.625 -1.606 1 80.44 310 GLY A O 1
ATOM 2405 N N . MET A 1 311 ? 5.461 25.922 -0.096 1 87.25 311 MET A N 1
ATOM 2406 C CA . MET A 1 311 ? 4.539 24.891 0.393 1 87.25 311 MET A CA 1
ATOM 2407 C C . MET A 1 311 ? 3.242 24.906 -0.413 1 87.25 311 MET A C 1
ATOM 2409 O O . MET A 1 311 ? 2.643 23.859 -0.644 1 87.25 311 MET A O 1
ATOM 2413 N N . TYR A 1 312 ? 2.912 26 -0.929 1 87.75 312 TYR A N 1
ATOM 2414 C CA . TYR A 1 312 ? 1.503 26.219 -1.237 1 87.75 312 TYR A CA 1
ATOM 2415 C C . TYR A 1 312 ? 1.121 25.547 -2.549 1 87.75 312 TYR A C 1
ATOM 2417 O O . TYR A 1 312 ? 0.087 24.875 -2.635 1 87.75 312 TYR A O 1
ATOM 2425 N N . ASP A 1 313 ? 1.962 25.672 -3.594 1 90.5 313 ASP A N 1
ATOM 2426 C CA . ASP A 1 313 ? 1.597 25.109 -4.895 1 90.5 313 ASP A CA 1
ATOM 2427 C C . ASP A 1 313 ? 1.351 23.609 -4.797 1 90.5 313 ASP A C 1
ATOM 2429 O O . ASP A 1 313 ? 0.322 23.109 -5.258 1 90.5 313 ASP A O 1
ATOM 2433 N N . GLY A 1 314 ? 2.303 22.906 -4.199 1 94.94 314 GLY A N 1
ATOM 2434 C CA . GLY A 1 314 ? 2.191 21.453 -4.066 1 94.94 314 GLY A CA 1
ATOM 2435 C C . GLY A 1 314 ? 1.047 21.031 -3.166 1 94.94 314 GLY A C 1
ATOM 2436 O O . GLY A 1 314 ? 0.271 20.141 -3.521 1 94.94 314 GLY A O 1
ATOM 2437 N N . TRP A 1 315 ? 0.965 21.703 -2.1 1 95.62 315 TRP A N 1
ATOM 2438 C CA . TRP A 1 315 ? -0.072 21.328 -1.143 1 95.62 315 TRP A CA 1
ATOM 2439 C C . TRP A 1 315 ? -1.461 21.578 -1.716 1 95.62 315 TRP A C 1
ATOM 2441 O O . TRP A 1 315 ? -2.371 20.766 -1.542 1 95.62 315 TRP A O 1
ATOM 2451 N N . ASN A 1 316 ? -1.664 22.766 -2.34 1 94.12 316 ASN A N 1
ATOM 2452 C CA . ASN A 1 316 ? -2.957 23.062 -2.945 1 94.12 316 ASN A CA 1
ATOM 2453 C C . ASN A 1 316 ? -3.369 22 -3.947 1 94.12 316 ASN A C 1
ATOM 2455 O O . ASN A 1 316 ? -4.543 21.625 -4.027 1 94.12 316 ASN A O 1
ATOM 2459 N N . TRP A 1 317 ? -2.406 21.516 -4.672 1 96.62 317 TRP A N 1
ATOM 2460 C CA . TRP A 1 317 ? -2.666 20.453 -5.629 1 96.62 317 TRP A CA 1
ATOM 2461 C C . TRP A 1 317 ? -3.102 19.172 -4.914 1 96.62 317 TRP A C 1
ATOM 2463 O O . TRP A 1 317 ? -4.141 18.594 -5.242 1 96.62 317 TRP A O 1
ATOM 2473 N N . GLN A 1 318 ? -2.357 18.75 -3.916 1 97.19 318 GLN A N 1
ATOM 2474 C CA . GLN A 1 318 ? -2.646 17.516 -3.191 1 97.19 318 GLN A CA 1
ATOM 2475 C C . GLN A 1 318 ? -3.975 17.609 -2.447 1 97.19 318 GLN A C 1
ATOM 2477 O O . GLN A 1 318 ? -4.742 16.656 -2.406 1 97.19 318 GLN A O 1
ATOM 2482 N N . ALA A 1 319 ? -4.211 18.75 -1.885 1 95.75 319 ALA A N 1
ATOM 2483 C CA . ALA A 1 319 ? -5.426 18.969 -1.101 1 95.75 319 ALA A CA 1
ATOM 2484 C C . ALA A 1 319 ? -6.672 18.844 -1.973 1 95.75 319 ALA A C 1
ATOM 2486 O O . ALA A 1 319 ? -7.734 18.453 -1.491 1 95.75 319 ALA A O 1
ATOM 2487 N N . CYS A 1 320 ? -6.488 19.141 -3.258 1 96.19 320 CYS A N 1
ATOM 2488 C CA . CYS A 1 320 ? -7.637 19.094 -4.156 1 96.19 320 CYS A CA 1
ATOM 2489 C C . CYS A 1 320 ? -7.758 17.734 -4.828 1 96.19 320 CYS A C 1
ATOM 2491 O O . CYS A 1 320 ? -8.867 17.25 -5.074 1 96.19 320 CYS A O 1
ATOM 2493 N N . THR A 1 321 ? -6.609 17.109 -5.086 1 96.88 321 THR A N 1
ATOM 2494 C CA . THR A 1 321 ? -6.676 15.914 -5.918 1 96.88 321 THR A CA 1
ATOM 2495 C C . THR A 1 321 ? -6.906 14.672 -5.062 1 96.88 321 THR A C 1
ATOM 2497 O O . THR A 1 321 ? -7.59 13.742 -5.488 1 96.88 321 THR A O 1
ATOM 2500 N N . GLU A 1 322 ? -6.312 14.703 -3.809 1 95.56 322 GLU A N 1
ATOM 2501 C CA . GLU A 1 322 ? -6.441 13.445 -3.088 1 95.56 322 GLU A CA 1
ATOM 2502 C C . GLU A 1 322 ? -6.617 13.68 -1.59 1 95.56 322 GLU A C 1
ATOM 2504 O O . GLU A 1 322 ? -7.199 12.844 -0.889 1 95.56 322 GLU A O 1
ATOM 2509 N N . MET A 1 323 ? -6.129 14.805 -1.026 1 95.38 323 MET A N 1
ATOM 2510 C CA . MET A 1 323 ? -6.168 15.039 0.414 1 95.38 323 MET A CA 1
ATOM 2511 C C . MET A 1 323 ? -7.172 16.125 0.759 1 95.38 323 MET A C 1
ATOM 2513 O O . MET A 1 323 ? -6.789 17.203 1.236 1 95.38 323 MET A O 1
ATOM 2517 N N . VAL A 1 324 ? -8.383 15.852 0.624 1 94.31 324 VAL A N 1
ATOM 2518 C CA . VAL A 1 324 ? -9.43 16.828 0.919 1 94.31 324 VAL A CA 1
ATOM 2519 C C . VAL A 1 324 ? -9.75 16.797 2.412 1 94.31 324 VAL A C 1
ATOM 2521 O O . VAL A 1 324 ? -10.68 16.125 2.846 1 94.31 324 VAL A O 1
ATOM 2524 N N . LEU A 1 325 ? -9.055 17.578 3.162 1 94.88 325 LEU A N 1
ATOM 2525 C CA . LEU A 1 325 ? -9.195 17.625 4.613 1 94.88 325 LEU A CA 1
ATOM 2526 C C . LEU A 1 325 ? -10.398 18.469 5.016 1 94.88 325 LEU A C 1
ATOM 2528 O O . LEU A 1 325 ? -10.695 19.484 4.371 1 94.88 325 LEU A O 1
ATOM 2532 N N . MET A 1 326 ? -11.055 18.125 6.082 1 92.81 326 MET A N 1
ATOM 2533 C CA . MET A 1 326 ? -12.289 18.766 6.535 1 92.81 326 MET A CA 1
ATOM 2534 C C . MET A 1 326 ? -11.984 20.016 7.355 1 92.81 326 MET A C 1
ATOM 2536 O O . MET A 1 326 ? -12.273 20.062 8.547 1 92.81 326 MET A O 1
ATOM 2540 N N . THR A 1 327 ? -11.461 21.016 6.68 1 92.69 327 THR A N 1
ATOM 2541 C CA . THR A 1 327 ? -11.172 22.312 7.293 1 92.69 327 THR A CA 1
ATOM 2542 C C . THR A 1 327 ? -11.891 23.438 6.555 1 92.69 327 THR A C 1
ATOM 2544 O O . THR A 1 327 ? -11.289 24.469 6.242 1 92.69 327 THR A O 1
ATOM 2547 N N . TYR A 1 328 ? -13.211 23.297 6.297 1 88.94 328 TYR A N 1
ATOM 2548 C CA . TYR A 1 328 ? -13.906 24.234 5.434 1 88.94 328 TYR A CA 1
ATOM 2549 C C . TYR A 1 328 ? -15.109 24.844 6.141 1 88.94 328 TYR A C 1
ATOM 2551 O O . TYR A 1 328 ? -15.742 25.766 5.625 1 88.94 328 TYR A O 1
ATOM 2559 N N . GLY A 1 329 ? -15.438 24.453 7.277 1 94.56 329 GLY A N 1
ATOM 2560 C CA . GLY A 1 329 ? -16.609 24.984 7.949 1 94.56 329 GLY A CA 1
ATOM 2561 C C . GLY A 1 329 ? -16.281 26.016 9.016 1 94.56 329 GLY A C 1
ATOM 2562 O O . GLY A 1 329 ? -15.352 25.812 9.805 1 94.56 329 GLY A O 1
ATOM 2563 N N . LEU A 1 330 ? -17.062 27.156 8.961 1 97.31 330 LEU A N 1
ATOM 2564 C CA . LEU A 1 330 ? -16.984 28.172 10.016 1 97.31 330 LEU A CA 1
ATOM 2565 C C . LEU A 1 330 ? -18.328 28.297 10.734 1 97.31 330 LEU A C 1
ATOM 2567 O O . LEU A 1 330 ? -19.344 28.625 10.117 1 97.31 330 LEU A O 1
ATOM 2571 N N . SER A 1 331 ? -18.297 28.031 11.961 1 97.44 331 SER A N 1
ATOM 2572 C CA . SER A 1 331 ? -19.516 28.156 12.766 1 97.44 331 SER A CA 1
ATOM 2573 C C . SER A 1 331 ? -19.828 29.609 13.07 1 97.44 331 SER A C 1
ATOM 2575 O O . SER A 1 331 ? -19.031 30.5 12.789 1 97.44 331 SER A O 1
ATOM 2577 N N . ASN A 1 332 ? -21.047 29.875 13.617 1 96.69 332 ASN A N 1
ATOM 2578 C CA . ASN A 1 332 ? -21.5 31.219 13.961 1 96.69 332 ASN A CA 1
ATOM 2579 C C . ASN A 1 332 ? -20.578 31.859 15.008 1 96.69 332 ASN A C 1
ATOM 2581 O O . ASN A 1 332 ? -20.406 33.062 15.016 1 96.69 332 ASN A O 1
ATOM 2585 N N . ASP A 1 333 ? -19.969 31.047 15.789 1 96.69 333 ASP A N 1
ATOM 2586 C CA . ASP A 1 333 ? -19.172 31.562 16.891 1 96.69 333 ASP A CA 1
ATOM 2587 C C . ASP A 1 333 ? -17.688 31.578 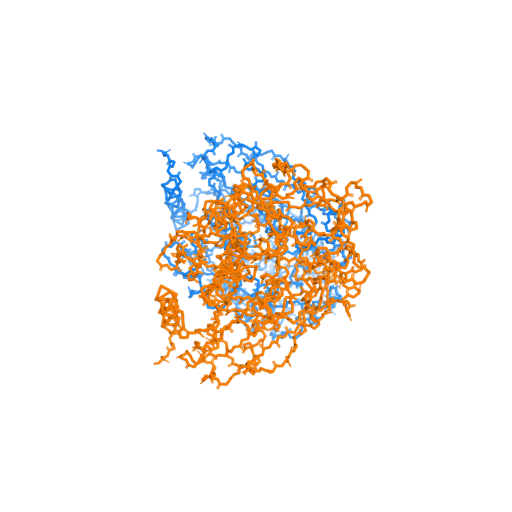16.531 1 96.69 333 ASP A C 1
ATOM 2589 O O . ASP A 1 333 ? -16.828 31.812 17.391 1 96.69 333 ASP A O 1
ATOM 2593 N N . SER A 1 334 ? -17.391 31.25 15.336 1 98.06 334 SER A N 1
ATOM 2594 C CA . SER A 1 334 ? -15.984 31.219 14.922 1 98.06 334 SER A CA 1
ATOM 2595 C C . SER A 1 334 ? -15.328 32.594 15.086 1 98.06 334 SER A C 1
ATOM 2597 O O . SER A 1 334 ? -15.961 33.625 14.852 1 98.06 334 SER A O 1
ATOM 2599 N N . ILE A 1 335 ? -14.086 32.594 15.5 1 98.25 335 ILE A N 1
ATOM 2600 C CA . ILE A 1 335 ? -13.297 33.812 15.586 1 98.25 335 ILE A CA 1
ATOM 2601 C C . ILE A 1 335 ? -13.109 34.406 14.195 1 98.25 335 ILE A C 1
ATOM 2603 O O . ILE A 1 335 ? -12.906 35.594 14.055 1 98.25 335 ILE A O 1
ATOM 2607 N N . LEU A 1 336 ? -13.18 33.562 13.18 1 97.5 336 LEU A N 1
ATOM 2608 C CA . LEU A 1 336 ? -13.195 34 11.789 1 97.5 336 LEU A CA 1
ATOM 2609 C C . LEU A 1 336 ? -14.625 34.25 11.312 1 97.5 336 LEU A C 1
ATOM 2611 O O . LEU A 1 336 ? -15.516 33.406 11.555 1 97.5 336 LEU A O 1
ATOM 2615 N N . GLN A 1 337 ? -14.852 35.438 10.672 1 96.12 337 GLN A N 1
ATOM 2616 C CA . GLN A 1 337 ? -16.172 35.812 10.203 1 96.12 337 GLN A CA 1
ATOM 2617 C C . GLN A 1 337 ? -16.125 36.281 8.742 1 96.12 337 GLN A C 1
ATOM 2619 O O . GLN A 1 337 ? -15.094 36.719 8.266 1 96.12 337 GLN A O 1
ATOM 2624 N N . PRO A 1 338 ? -17.297 36.094 8 1 95.75 338 PRO A N 1
ATOM 2625 C CA . PRO A 1 338 ? -18.609 35.562 8.422 1 95.75 338 PRO A CA 1
ATOM 2626 C C . PRO A 1 338 ? -18.672 34.062 8.461 1 95.75 338 PRO A C 1
ATOM 2628 O O . PRO A 1 338 ? -17.781 33.375 7.926 1 95.75 338 PRO A O 1
ATOM 2631 N N . PRO A 1 339 ? -19.719 33.562 9.219 1 96.44 339 PRO A N 1
ATOM 2632 C CA . PRO A 1 339 ? -19.875 32.094 9.18 1 96.44 339 PRO A CA 1
ATOM 2633 C C . PRO A 1 339 ? -19.938 31.547 7.762 1 96.44 339 PRO A C 1
ATOM 2635 O O . PRO A 1 339 ? -20.453 32.219 6.855 1 96.44 339 PRO A O 1
ATOM 2638 N N . TRP A 1 340 ? -19.406 30.391 7.648 1 95.31 340 TRP A N 1
ATOM 2639 C CA . TRP A 1 340 ? -19.406 29.688 6.371 1 95.31 340 TRP A CA 1
ATOM 2640 C C . TRP A 1 340 ? -19.844 28.234 6.543 1 95.31 340 TRP A C 1
ATOM 2642 O O . TRP A 1 340 ? -19.047 27.359 6.875 1 95.31 340 TRP A O 1
ATOM 2652 N N . PRO A 1 341 ? -21.141 27.953 6.191 1 96.38 341 PRO A N 1
ATOM 2653 C CA . PRO A 1 341 ? -21.609 26.562 6.34 1 96.38 341 PRO A CA 1
ATOM 2654 C C . PRO A 1 341 ? -20.891 25.594 5.402 1 96.38 341 PRO A C 1
ATOM 2656 O O . PRO A 1 341 ? -20.688 25.906 4.227 1 96.38 341 PRO A O 1
ATOM 2659 N N . PHE A 1 342 ? -20.531 24.484 5.996 1 96.38 342 PHE A N 1
ATOM 2660 C CA . PHE A 1 342 ? -19.828 23.469 5.207 1 96.38 342 PHE A CA 1
ATOM 2661 C C . PHE A 1 342 ? -20.734 22.922 4.105 1 96.38 342 PHE A C 1
ATOM 2663 O O . PHE A 1 342 ? -21.906 22.594 4.355 1 96.38 342 PHE A O 1
ATOM 2670 N N . ASN A 1 343 ? -20.266 22.891 2.914 1 96.75 343 ASN A N 1
ATOM 2671 C CA . ASN A 1 343 ? -20.891 22.297 1.74 1 96.75 343 ASN A CA 1
ATOM 2672 C C . ASN A 1 343 ? -19.906 21.484 0.914 1 96.75 343 ASN A C 1
ATOM 2674 O O . ASN A 1 343 ? -19.094 22.047 0.174 1 96.75 343 ASN A O 1
ATOM 2678 N N . PHE A 1 344 ? -20.062 20.203 1.022 1 95.44 344 PHE A N 1
ATOM 2679 C CA . PHE A 1 344 ? -19.094 19.297 0.399 1 95.44 344 PHE A CA 1
ATOM 2680 C C . PHE A 1 344 ? -19.094 19.469 -1.114 1 95.44 344 PHE A C 1
ATOM 2682 O O . PHE A 1 344 ? -18.047 19.438 -1.747 1 95.44 344 PHE A O 1
ATOM 2689 N N . THR A 1 345 ? -20.203 19.672 -1.706 1 96.25 345 THR A N 1
ATOM 2690 C CA . THR A 1 345 ? -20.328 19.859 -3.148 1 96.25 345 THR A CA 1
ATOM 2691 C C . THR A 1 345 ? -19.547 21.094 -3.607 1 96.25 345 THR A C 1
ATOM 2693 O O . THR A 1 345 ? -18.891 21.062 -4.656 1 96.25 345 THR A O 1
ATOM 2696 N N . ASP A 1 346 ? -19.609 22.094 -2.805 1 96.19 346 ASP A N 1
ATOM 2697 C CA . ASP A 1 346 ? -18.891 23.312 -3.129 1 96.19 346 ASP A CA 1
ATOM 2698 C C . ASP A 1 346 ? -17.375 23.094 -3.066 1 96.19 346 ASP A C 1
ATOM 2700 O O . ASP A 1 346 ? -16.641 23.641 -3.889 1 96.19 346 ASP A O 1
ATOM 2704 N N . VAL A 1 347 ? -16.969 22.359 -2.059 1 95.69 347 VAL A N 1
ATOM 2705 C CA . VAL A 1 347 ? -15.547 22.078 -1.916 1 95.69 347 VAL A CA 1
ATOM 2706 C C . VAL A 1 347 ? -15.047 21.328 -3.148 1 95.69 347 VAL A C 1
ATOM 2708 O O . VAL A 1 347 ? -14.016 21.688 -3.725 1 95.69 347 VAL A O 1
ATOM 2711 N N . ILE A 1 348 ? -15.766 20.359 -3.576 1 96.44 348 ILE A N 1
ATOM 2712 C CA . ILE A 1 348 ? -15.398 19.531 -4.719 1 96.44 348 ILE A CA 1
ATOM 2713 C C . ILE A 1 348 ? -15.398 20.375 -5.992 1 96.44 348 ILE A C 1
ATOM 2715 O O . ILE A 1 348 ? -14.5 20.266 -6.824 1 96.44 348 ILE A O 1
ATOM 2719 N N . ALA A 1 349 ? -16.391 21.234 -6.148 1 97.19 349 ALA A N 1
ATOM 2720 C CA . ALA A 1 349 ? -16.469 22.109 -7.312 1 97.19 349 ALA A CA 1
ATOM 2721 C C . ALA A 1 349 ? -15.289 23.078 -7.355 1 97.19 349 ALA A C 1
ATOM 2723 O O . ALA A 1 349 ? -14.727 23.328 -8.422 1 97.19 349 ALA A O 1
ATOM 2724 N N . SER A 1 350 ? -14.945 23.594 -6.207 1 95.94 350 SER A N 1
ATOM 2725 C CA . SER A 1 350 ? -13.805 24.484 -6.121 1 95.94 350 SER A CA 1
ATOM 2726 C C . SER A 1 350 ? -12.508 23.781 -6.52 1 95.94 350 SER A C 1
ATOM 2728 O O . SER A 1 350 ? -11.68 24.344 -7.238 1 95.94 350 SER A O 1
ATOM 2730 N N . CYS A 1 351 ? -12.359 22.578 -6.074 1 96.25 351 CYS A N 1
ATOM 2731 C CA . CYS A 1 351 ? -11.18 21.797 -6.418 1 96.25 351 CYS A CA 1
ATOM 2732 C C . CYS A 1 351 ? -11.133 21.5 -7.91 1 96.25 351 CYS A C 1
ATOM 2734 O O . CYS A 1 351 ? -10.078 21.594 -8.539 1 96.25 351 CYS A O 1
ATOM 2736 N N . ARG A 1 352 ? -12.258 21.125 -8.43 1 96.56 352 ARG A N 1
ATOM 2737 C CA . ARG A 1 352 ? -12.336 20.859 -9.867 1 96.56 352 ARG A CA 1
ATOM 2738 C C . ARG A 1 352 ? -11.93 22.094 -10.664 1 96.56 352 ARG A C 1
ATOM 2740 O O . ARG A 1 352 ? -11.227 21.984 -11.672 1 96.56 352 ARG A O 1
ATOM 2747 N N . ASN A 1 353 ? -12.375 23.219 -10.25 1 96.75 353 ASN A N 1
ATOM 2748 C CA . ASN A 1 353 ? -12.047 24.469 -10.93 1 96.75 353 ASN A CA 1
ATOM 2749 C C . ASN A 1 353 ? -10.555 24.781 -10.812 1 96.75 353 ASN A C 1
ATOM 2751 O O . ASN A 1 353 ? -9.945 25.281 -11.766 1 96.75 353 ASN A O 1
ATOM 2755 N N . ALA A 1 354 ? -10.008 24.5 -9.68 1 94.69 354 ALA A N 1
ATOM 2756 C CA . ALA A 1 354 ? -8.609 24.844 -9.414 1 94.69 354 ALA A CA 1
ATOM 2757 C C . ALA A 1 354 ? -7.66 23.938 -10.195 1 94.69 354 ALA A C 1
ATOM 2759 O O . ALA A 1 354 ? -6.605 24.391 -10.648 1 94.69 354 ALA A O 1
ATOM 2760 N N . THR A 1 355 ? -7.996 22.656 -10.375 1 95 355 THR A N 1
ATOM 2761 C CA . THR A 1 355 ? -7.059 21.703 -10.953 1 95 355 THR A CA 1
ATOM 2762 C C . THR A 1 355 ? -7.461 21.344 -12.375 1 95 355 THR A C 1
ATOM 2764 O O . THR A 1 355 ? -6.645 20.828 -13.141 1 95 355 THR A O 1
ATOM 2767 N N . GLY A 1 356 ? -8.758 21.5 -12.664 1 95 356 GLY A N 1
ATOM 2768 C CA . GLY A 1 356 ? -9.289 21.062 -13.938 1 95 356 GLY A CA 1
ATOM 2769 C C . GLY A 1 356 ? -9.617 19.578 -13.969 1 95 356 GLY A C 1
ATOM 2770 O O . GLY A 1 356 ? -9.93 19.031 -15.023 1 95 356 GLY A O 1
ATOM 2771 N N . LEU A 1 357 ? -9.484 18.938 -12.844 1 96.19 357 LEU A N 1
ATOM 2772 C CA . LEU A 1 357 ? -9.688 17.5 -12.742 1 96.19 357 LEU A CA 1
ATOM 2773 C C . LEU A 1 357 ? -10.719 17.156 -11.672 1 96.19 357 LEU A C 1
ATOM 2775 O O . LEU A 1 357 ? -10.859 17.906 -10.695 1 96.19 357 LEU A O 1
ATOM 2779 N N . PRO A 1 358 ? -11.461 16.094 -11.898 1 95.25 358 PRO A N 1
ATOM 2780 C CA . PRO A 1 358 ? -12.32 15.656 -10.797 1 95.25 358 PRO A CA 1
ATOM 2781 C C . PRO A 1 358 ? -11.523 15.219 -9.57 1 95.25 358 PRO A C 1
ATOM 2783 O O . PRO A 1 358 ? -10.641 14.359 -9.672 1 95.25 358 PRO A O 1
ATOM 2786 N N . PRO A 1 359 ? -11.805 15.828 -8.422 1 95.38 359 PRO A N 1
ATOM 2787 C CA . PRO A 1 359 ? -11.117 15.383 -7.207 1 95.38 359 PRO A CA 1
ATOM 2788 C C . PRO A 1 359 ? -11.516 13.969 -6.785 1 95.38 359 PRO A C 1
ATOM 2790 O O . PRO A 1 359 ? -12.516 13.438 -7.27 1 95.38 359 PRO A O 1
ATOM 2793 N N . ARG A 1 360 ? -10.688 13.367 -5.961 1 94.75 360 ARG A N 1
ATOM 2794 C CA . ARG A 1 360 ? -10.969 12.062 -5.367 1 94.75 360 ARG A CA 1
ATOM 2795 C C . ARG A 1 360 ? -11.078 12.164 -3.85 1 94.75 360 ARG A C 1
ATOM 2797 O O . ARG A 1 360 ? -10.18 11.742 -3.123 1 94.75 360 ARG A O 1
ATOM 2804 N N . PRO A 1 361 ? -12.164 12.578 -3.383 1 94.31 361 PRO A N 1
ATOM 2805 C CA . PRO A 1 361 ? -12.258 12.93 -1.963 1 94.31 361 PRO A CA 1
ATOM 2806 C C . PRO A 1 361 ? -12.195 11.711 -1.05 1 94.31 361 PRO A C 1
ATOM 2808 O O . PRO A 1 361 ? -11.969 11.844 0.156 1 94.31 361 PRO A O 1
ATOM 2811 N N . PHE A 1 362 ? -12.32 10.422 -1.604 1 95.5 362 PHE A N 1
ATOM 2812 C CA . PHE A 1 362 ? -12.344 9.242 -0.748 1 95.5 362 PHE A CA 1
ATOM 2813 C C . PHE A 1 362 ? -11.125 8.367 -1 1 95.5 362 PHE A C 1
ATOM 2815 O O . PHE A 1 362 ? -11.023 7.266 -0.459 1 95.5 362 PHE A O 1
ATOM 2822 N N . TRP A 1 363 ? -10.211 8.844 -1.799 1 97.12 363 TRP A N 1
ATOM 2823 C CA . TRP A 1 363 ? -9.094 8.008 -2.221 1 97.12 363 TRP A CA 1
ATOM 2824 C C . TRP A 1 363 ? -8.172 7.695 -1.046 1 97.12 363 TRP A C 1
ATOM 2826 O O . TRP A 1 363 ? -7.711 6.562 -0.896 1 97.12 363 TRP A O 1
ATOM 2836 N N . ILE A 1 364 ? -7.891 8.68 -0.221 1 97.88 364 ILE A N 1
ATOM 2837 C CA . ILE A 1 364 ? -6.984 8.469 0.902 1 97.88 364 ILE A CA 1
ATOM 2838 C C . ILE A 1 364 ? -7.562 7.418 1.848 1 97.88 364 ILE A C 1
ATOM 2840 O O . ILE A 1 364 ? -6.848 6.535 2.318 1 97.88 364 ILE A O 1
ATOM 2844 N N . GLU A 1 365 ? -8.875 7.477 2.084 1 97.44 365 GLU A N 1
ATOM 2845 C CA . GLU A 1 365 ? -9.516 6.48 2.938 1 97.44 365 GLU A CA 1
ATOM 2846 C C . GLU A 1 365 ? -9.516 5.105 2.277 1 97.44 365 GLU A C 1
ATOM 2848 O O . GLU A 1 365 ? -9.406 4.082 2.957 1 97.44 365 GLU A O 1
ATOM 2853 N N . THR A 1 366 ? -9.656 5.098 0.987 1 98 366 THR A N 1
ATOM 2854 C CA . THR A 1 366 ? -9.586 3.834 0.261 1 98 366 THR A CA 1
ATOM 2855 C C . THR A 1 366 ? -8.195 3.219 0.379 1 98 366 THR A C 1
ATOM 2857 O O . THR A 1 366 ? -8.055 2.029 0.67 1 98 366 THR A O 1
ATOM 2860 N N . GLU A 1 367 ? -7.191 4.055 0.191 1 98.31 367 GLU A N 1
ATOM 2861 C CA . GLU A 1 367 ? -5.812 3.58 0.11 1 98.31 367 GLU A CA 1
ATOM 2862 C C . GLU A 1 367 ? -5.254 3.273 1.495 1 98.31 367 GLU A C 1
ATOM 2864 O O . GLU A 1 367 ? -4.508 2.307 1.67 1 98.31 367 GLU A O 1
ATOM 2869 N N . PHE A 1 368 ? -5.645 4.074 2.541 1 98 368 PHE A N 1
ATOM 2870 C CA . PHE A 1 368 ? -4.934 3.973 3.809 1 98 368 PHE A CA 1
ATOM 2871 C C . PHE A 1 368 ? -5.895 3.658 4.949 1 98 368 PHE A C 1
ATOM 2873 O O . PHE A 1 368 ? -5.469 3.314 6.051 1 98 368 PHE A O 1
ATOM 2880 N N . GLY A 1 369 ? -7.184 3.801 4.742 1 97.06 369 GLY A N 1
ATOM 2881 C CA . GLY A 1 369 ? -8.164 3.564 5.785 1 97.06 369 GLY A CA 1
ATOM 2882 C C . GLY A 1 369 ? -8.469 4.801 6.613 1 97.06 369 GLY A C 1
ATOM 2883 O O . GLY A 1 369 ? -8.219 5.926 6.168 1 97.06 369 GLY A O 1
ATOM 2884 N N . GLY A 1 370 ? -8.984 4.598 7.723 1 95.56 370 GLY A N 1
ATOM 2885 C CA . GLY A 1 370 ? -9.422 5.629 8.648 1 95.56 370 GLY A CA 1
ATOM 2886 C C . GLY A 1 370 ? -10.695 5.27 9.391 1 95.56 370 GLY A C 1
ATOM 2887 O O . GLY A 1 370 ? -10.773 5.438 10.609 1 95.56 370 GLY A O 1
ATOM 2888 N N . TYR A 1 371 ? -11.688 4.766 8.695 1 94.19 371 TYR A N 1
ATOM 2889 C CA . TYR A 1 371 ? -12.922 4.324 9.328 1 94.19 371 TYR A CA 1
ATOM 2890 C C . TYR A 1 371 ? -12.672 3.137 10.25 1 94.19 371 TYR A C 1
ATOM 2892 O O . TYR A 1 371 ? -11.93 2.215 9.898 1 94.19 371 TYR A O 1
ATOM 2900 N N . ASP A 1 372 ? -13.227 3.154 11.453 1 94 372 ASP A N 1
ATOM 2901 C CA . ASP A 1 372 ? -13.094 2.061 12.406 1 94 372 ASP A CA 1
ATOM 2902 C C . ASP A 1 372 ? -11.617 1.74 12.672 1 94 372 ASP A C 1
ATOM 2904 O O . ASP A 1 372 ? -11.234 0.571 12.727 1 94 372 ASP A O 1
ATOM 2908 N N . ILE A 1 373 ? -10.82 2.791 12.789 1 96.5 373 ILE A N 1
ATOM 2909 C CA . ILE A 1 373 ? -9.367 2.658 12.82 1 96.5 373 ILE A CA 1
ATOM 2910 C C . ILE A 1 373 ? -8.953 1.793 14.008 1 96.5 373 ILE A C 1
ATOM 2912 O O . ILE A 1 373 ? -7.992 1.021 13.914 1 96.5 373 ILE A O 1
ATOM 2916 N N . GLY A 1 374 ? -9.625 1.86 15.172 1 96.19 374 GLY A N 1
ATOM 2917 C CA . GLY A 1 374 ? -9.305 1.055 16.344 1 96.19 374 GLY A CA 1
ATOM 2918 C C . GLY A 1 374 ? -9.344 -0.437 16.062 1 96.19 374 GLY A C 1
ATOM 2919 O O . GLY A 1 374 ? -8.359 -1.141 16.281 1 96.19 374 GLY A O 1
ATOM 2920 N N . ASN A 1 375 ? -10.484 -0.91 15.484 1 94.31 375 ASN A N 1
ATOM 2921 C CA . ASN A 1 375 ? -10.641 -2.332 15.195 1 94.31 375 ASN A CA 1
ATOM 2922 C C . ASN A 1 375 ? -9.719 -2.777 14.062 1 94.31 375 ASN A C 1
ATOM 2924 O O . ASN A 1 375 ? -9.242 -3.914 14.055 1 94.31 375 ASN A O 1
ATOM 2928 N N . VAL A 1 376 ? -9.484 -1.876 13.164 1 94.38 376 VAL A N 1
ATOM 2929 C CA . VAL A 1 376 ? -8.664 -2.217 12.008 1 94.38 376 VAL A CA 1
ATOM 2930 C C . VAL A 1 376 ? -7.207 -2.375 12.43 1 94.38 376 VAL A C 1
ATOM 2932 O O . VAL A 1 376 ? -6.605 -3.43 12.227 1 94.38 376 VAL A O 1
ATOM 2935 N N . LEU A 1 377 ? -6.637 -1.4 13.094 1 95.88 377 LEU A N 1
ATOM 2936 C CA . LEU A 1 377 ? -5.199 -1.37 13.328 1 95.88 377 LEU A CA 1
ATOM 2937 C C . LEU A 1 377 ? -4.816 -2.289 14.484 1 95.88 377 LEU A C 1
ATOM 2939 O O . LEU A 1 377 ? -3.691 -2.791 14.539 1 95.88 377 LEU A O 1
ATOM 2943 N N . LYS A 1 378 ? -5.727 -2.564 15.344 1 94.44 378 LYS A N 1
ATOM 2944 C CA . LYS A 1 378 ? -5.406 -3.439 16.469 1 94.44 378 LYS A CA 1
ATOM 2945 C C . LYS A 1 378 ? -4.945 -4.812 15.984 1 94.44 378 LYS A C 1
ATOM 2947 O O . LYS A 1 378 ? -4.184 -5.496 16.672 1 94.44 378 LYS A O 1
ATOM 2952 N N . ARG A 1 379 ? -5.301 -5.141 14.734 1 90.12 379 ARG A N 1
ATOM 2953 C CA . ARG A 1 379 ? -5.008 -6.484 14.25 1 90.12 379 ARG A CA 1
ATOM 2954 C C . ARG A 1 379 ? -4.129 -6.438 13.008 1 90.12 379 ARG A C 1
ATOM 2956 O O . ARG A 1 379 ? -3.797 -7.48 12.43 1 90.12 379 ARG A O 1
ATOM 2963 N N . SER A 1 380 ? -3.801 -5.266 12.617 1 93.56 380 SER A N 1
ATOM 2964 C CA . SER A 1 380 ? -3.15 -5.223 11.312 1 93.56 380 SER A CA 1
ATOM 2965 C C . SER A 1 380 ? -1.94 -4.293 11.328 1 93.56 380 SER A C 1
ATOM 2967 O O . SER A 1 380 ? -1.292 -4.094 10.297 1 93.56 380 SER A O 1
ATOM 2969 N N . ALA A 1 381 ? -1.607 -3.689 12.422 1 96 381 ALA A N 1
ATOM 2970 C CA . ALA A 1 381 ? -0.442 -2.812 12.516 1 96 381 ALA A CA 1
ATOM 2971 C C . ALA A 1 381 ? 0.152 -2.834 13.922 1 96 381 ALA A C 1
ATOM 2973 O O . ALA A 1 381 ? -0.409 -3.451 14.828 1 96 381 ALA A O 1
ATOM 2974 N N . SER A 1 382 ? 1.35 -2.281 14.086 1 97.12 382 SER A N 1
ATOM 2975 C CA . SER A 1 382 ? 2.051 -2.154 15.359 1 97.12 382 SER A CA 1
ATOM 2976 C C . SER A 1 382 ? 3.084 -1.033 15.312 1 97.12 382 SER A C 1
ATOM 2978 O O . SER A 1 382 ? 3.398 -0.517 14.242 1 97.12 382 SER A O 1
ATOM 2980 N N . ASN A 1 383 ? 3.537 -0.594 16.469 1 98.56 383 ASN A N 1
ATOM 2981 C CA . ASN A 1 383 ? 4.688 0.278 16.672 1 98.56 383 ASN A CA 1
ATOM 2982 C C . ASN A 1 383 ? 4.48 1.644 16.031 1 98.56 383 ASN A C 1
ATOM 2984 O O . ASN A 1 383 ? 5.297 2.08 15.219 1 98.56 383 ASN A O 1
ATOM 2988 N N . ILE A 1 384 ? 3.42 2.299 16.406 1 98.88 384 ILE A N 1
ATOM 2989 C CA . ILE A 1 384 ? 3.168 3.68 16 1 98.88 384 ILE A CA 1
ATOM 2990 C C . ILE A 1 384 ? 2.863 4.527 17.234 1 98.88 384 ILE A C 1
ATOM 2992 O O . ILE A 1 384 ? 2.051 4.141 18.078 1 98.88 384 ILE A O 1
ATOM 2996 N N . ILE A 1 385 ? 3.57 5.562 17.406 1 98.94 385 ILE A N 1
ATOM 2997 C CA . ILE A 1 385 ? 3.209 6.594 18.375 1 98.94 385 ILE A CA 1
ATOM 2998 C C . ILE A 1 385 ? 2.461 7.723 17.656 1 98.94 385 ILE A C 1
ATOM 3000 O O . ILE A 1 385 ? 2.947 8.273 16.672 1 98.94 385 ILE A O 1
ATOM 3004 N N . PHE A 1 386 ? 1.297 8 18.141 1 98.94 386 PHE A N 1
ATOM 3005 C CA . PHE A 1 386 ? 0.6 9.227 17.75 1 98.94 386 PHE A CA 1
ATOM 3006 C C . PHE A 1 386 ? 0.68 10.266 18.859 1 98.94 386 PHE A C 1
ATOM 3008 O O . PHE A 1 386 ? 0.207 10.031 19.984 1 98.94 386 PHE A O 1
ATOM 3015 N N . PHE A 1 387 ? 1.262 11.375 18.578 1 98.94 387 PHE A N 1
ATOM 3016 C CA . PHE A 1 387 ? 1.225 12.484 19.531 1 98.94 387 PHE A CA 1
ATOM 3017 C C . PHE A 1 387 ? 0.231 13.547 19.078 1 98.94 387 PHE A C 1
ATOM 3019 O O . PHE A 1 387 ? 0.194 13.914 17.906 1 98.94 387 PHE A O 1
ATOM 3026 N N . ASN A 1 388 ? -0.531 14.031 20.016 1 98.88 388 ASN A N 1
ATOM 3027 C CA . ASN A 1 388 ? -1.444 15.141 19.75 1 98.88 388 ASN A CA 1
ATOM 3028 C C . ASN A 1 388 ? -1.485 16.125 20.922 1 98.88 388 ASN A C 1
ATOM 3030 O O . ASN A 1 388 ? -1.737 15.734 22.062 1 98.88 388 ASN A O 1
ATOM 3034 N N . GLY A 1 389 ? -1.156 17.406 20.656 1 98.5 389 GLY A N 1
ATOM 3035 C CA . GLY A 1 389 ? -1.524 18.484 21.547 1 98.5 389 GLY A CA 1
ATOM 3036 C C . GLY A 1 389 ? -2.924 19.016 21.297 1 98.5 389 GLY A C 1
ATOM 3037 O O . GLY A 1 389 ? -3.283 19.328 20.156 1 98.5 389 GLY A O 1
ATOM 3038 N N . LEU A 1 390 ? -3.699 19.172 22.344 1 98.19 390 LEU A N 1
ATOM 3039 C CA . LEU A 1 390 ? -5.117 19.469 22.141 1 98.19 390 LEU A CA 1
ATOM 3040 C C . LEU A 1 390 ? -5.332 20.953 21.859 1 98.19 390 LEU A C 1
ATOM 3042 O O . LEU A 1 390 ? -6.418 21.359 21.453 1 98.19 390 LEU A O 1
ATOM 3046 N N . ARG A 1 391 ? -4.352 21.812 21.969 1 97.62 391 ARG A N 1
ATOM 3047 C CA . ARG A 1 391 ? -4.465 23.203 21.531 1 97.62 391 ARG A CA 1
ATOM 3048 C C . ARG A 1 391 ? -4.234 23.312 20.016 1 97.62 391 ARG A C 1
ATOM 3050 O O . ARG A 1 391 ? -4.562 24.344 19.422 1 97.62 391 ARG A O 1
ATOM 3057 N N . ASP A 1 392 ? -3.623 22.312 19.484 1 98.06 392 ASP A N 1
ATOM 3058 C CA . ASP A 1 392 ? -3.453 22.188 18.031 1 98.06 392 ASP A CA 1
ATOM 3059 C C . ASP A 1 392 ? -4.793 21.922 17.344 1 98.06 392 ASP A C 1
ATOM 3061 O O . ASP A 1 392 ? -5.422 20.891 17.562 1 98.06 392 ASP A O 1
ATOM 3065 N N . PRO A 1 393 ? -5.199 22.859 16.484 1 98.06 393 PRO A N 1
ATOM 3066 C CA . PRO A 1 393 ? -6.469 22.625 15.789 1 98.06 393 PRO A CA 1
ATOM 3067 C C . PRO A 1 393 ? -6.477 21.297 15.023 1 98.06 393 PRO A C 1
ATOM 3069 O O . PRO A 1 393 ? -7.523 20.656 14.898 1 98.06 393 PRO A O 1
ATOM 3072 N N . TRP A 1 394 ? -5.344 20.797 14.609 1 98.25 394 TRP A N 1
ATOM 3073 C CA . TRP A 1 394 ? -5.242 19.578 13.812 1 98.25 394 TRP A CA 1
ATOM 3074 C C . TRP A 1 394 ? -5.488 18.344 14.672 1 98.25 394 TRP A C 1
ATOM 3076 O O . TRP A 1 394 ? -5.719 17.25 14.156 1 98.25 394 TRP A O 1
ATOM 3086 N N . SER A 1 395 ? -5.453 18.484 15.992 1 98.38 395 SER A N 1
ATOM 3087 C CA . SER A 1 395 ? -5.699 17.359 16.875 1 98.38 395 SER A CA 1
ATOM 3088 C C . SER A 1 395 ? -7.102 16.797 16.656 1 98.38 395 SER A C 1
ATOM 3090 O O . SER A 1 395 ? -7.355 15.617 16.969 1 98.38 395 SER A O 1
ATOM 3092 N N . THR A 1 396 ? -8 17.625 16.062 1 98.06 396 THR A N 1
ATOM 3093 C CA . THR A 1 396 ? -9.375 17.219 15.836 1 98.06 396 THR A CA 1
ATOM 3094 C C . THR A 1 396 ? -9.438 16.109 14.773 1 98.06 396 THR A C 1
ATOM 3096 O O . THR A 1 396 ? -10.445 15.414 14.656 1 98.06 396 THR A O 1
ATOM 3099 N N . GLY A 1 397 ? -8.422 15.93 13.992 1 98.25 397 GLY A N 1
ATOM 3100 C CA . GLY A 1 397 ? -8.305 14.844 13.023 1 98.25 397 GLY A CA 1
ATOM 3101 C C . GLY A 1 397 ? -7.234 13.836 13.391 1 98.25 397 GLY A C 1
ATOM 3102 O O . GLY A 1 397 ? -6.805 13.047 12.539 1 98.25 397 GLY A O 1
ATOM 3103 N N . GLY A 1 398 ? -6.711 13.875 14.617 1 98.44 398 GLY A N 1
ATOM 3104 C CA . GLY A 1 398 ? -5.656 12.984 15.062 1 98.44 398 GLY A CA 1
ATOM 3105 C C . GLY A 1 398 ? -6.188 11.734 15.75 1 98.44 398 GLY A C 1
ATOM 3106 O O . GLY A 1 398 ? -7.398 11.594 15.945 1 98.44 398 GLY A O 1
ATOM 3107 N N . VAL A 1 399 ? -5.336 10.812 15.984 1 98.75 399 VAL A N 1
ATOM 3108 C CA . VAL A 1 399 ? -5.641 9.633 16.797 1 98.75 399 VAL A CA 1
ATOM 3109 C C . VAL A 1 399 ? -5.434 9.945 18.266 1 98.75 399 VAL A C 1
ATOM 3111 O O . VAL A 1 399 ? -4.301 10.125 18.719 1 98.75 399 VAL A O 1
ATOM 3114 N N . LEU A 1 400 ? -6.5 9.938 19.078 1 98.56 400 LEU A N 1
ATOM 3115 C CA . LEU A 1 400 ? -6.445 10.516 20.406 1 98.56 400 LEU A CA 1
ATOM 3116 C C . LEU A 1 400 ? -6.547 9.43 21.469 1 98.56 400 LEU A C 1
ATOM 3118 O O . LEU A 1 400 ? -6.535 9.727 22.672 1 98.56 400 LEU A O 1
ATOM 3122 N N . LYS A 1 401 ? -6.684 8.203 21.078 1 98.44 401 LYS A N 1
ATOM 3123 C CA . LYS A 1 401 ? -6.723 7.074 22 1 98.44 401 LYS A CA 1
ATOM 3124 C C . LYS A 1 401 ? -5.812 5.945 21.531 1 98.44 401 LYS A C 1
ATOM 3126 O O . LYS A 1 401 ? -5.762 5.641 20.328 1 98.44 401 LYS A O 1
ATOM 3131 N N . SER A 1 402 ? -5.105 5.367 22.469 1 98.69 402 SER A N 1
ATOM 3132 C CA . SER A 1 402 ? -4.281 4.215 22.125 1 98.69 402 SER A CA 1
ATOM 3133 C C . SER A 1 402 ? -5.129 3.076 21.562 1 98.69 402 SER A C 1
ATOM 3135 O O . SER A 1 402 ? -6.238 2.83 22.047 1 98.69 402 SER A O 1
ATOM 3137 N N . ILE A 1 403 ? -4.668 2.424 20.625 1 97.81 403 ILE A N 1
ATOM 3138 C CA . ILE A 1 403 ? -5.402 1.374 19.922 1 97.81 403 ILE A CA 1
ATOM 3139 C C . ILE A 1 403 ? -4.988 0.007 20.469 1 97.81 403 ILE A C 1
ATOM 3141 O O . ILE A 1 403 ? -5.812 -0.905 20.562 1 97.81 403 ILE A O 1
ATOM 3145 N N . SER A 1 404 ? -3.734 -0.158 20.766 1 96.75 404 SER A N 1
ATOM 3146 C CA . SER A 1 404 ? -3.148 -1.366 21.328 1 96.75 404 SER A CA 1
ATOM 3147 C C . SER A 1 404 ? -1.945 -1.037 22.203 1 96.75 404 SER A C 1
ATOM 3149 O O . SER A 1 404 ? -1.672 0.133 22.484 1 96.75 404 SER A O 1
ATOM 3151 N N . ASP A 1 405 ? -1.202 -2.088 22.625 1 96.19 405 ASP A N 1
ATOM 3152 C CA . ASP A 1 405 ? -0.016 -1.899 23.453 1 96.19 405 ASP A CA 1
ATOM 3153 C C . ASP A 1 405 ? 1.138 -1.317 22.641 1 96.19 405 ASP A C 1
ATOM 3155 O O . ASP A 1 405 ? 2.104 -0.799 23.203 1 96.19 405 ASP A O 1
ATOM 3159 N N . SER A 1 406 ? 0.979 -1.367 21.328 1 97 406 SER A N 1
ATOM 3160 C CA . SER A 1 406 ? 2.1 -0.897 20.516 1 97 406 SER A CA 1
ATOM 3161 C C . SER A 1 406 ? 1.679 0.249 19.609 1 97 406 SER A C 1
ATOM 3163 O O . SER A 1 406 ? 2.502 0.797 18.875 1 97 406 SER A O 1
ATOM 3165 N N . ILE A 1 407 ? 0.437 0.496 19.547 1 98.56 407 ILE A N 1
ATOM 3166 C CA . ILE A 1 407 ? -0.049 1.703 18.891 1 98.56 407 ILE A CA 1
ATOM 3167 C C . ILE A 1 407 ? -0.57 2.689 19.938 1 98.56 407 ILE A C 1
ATOM 3169 O O . ILE A 1 407 ? -1.745 2.646 20.297 1 98.56 407 ILE A O 1
ATOM 3173 N N . ILE A 1 408 ? 0.277 3.592 20.25 1 98.81 408 ILE A N 1
ATOM 3174 C CA . ILE A 1 408 ? 0.109 4.387 21.453 1 98.81 408 ILE A CA 1
ATOM 3175 C C . ILE A 1 408 ? -0.217 5.832 21.078 1 98.81 408 ILE A C 1
ATOM 3177 O O . ILE A 1 408 ? 0.468 6.438 20.25 1 98.81 408 ILE A O 1
ATOM 3181 N N . ALA A 1 409 ? -1.238 6.375 21.656 1 98.88 409 ALA A N 1
ATOM 3182 C CA . ALA A 1 409 ? -1.572 7.793 21.547 1 98.88 409 ALA A CA 1
ATOM 3183 C C . ALA A 1 409 ? -1.103 8.562 22.781 1 98.88 409 ALA A C 1
ATOM 3185 O O . ALA A 1 409 ? -1.495 8.25 23.906 1 98.88 409 ALA A O 1
ATOM 3186 N N . LEU A 1 410 ? -0.199 9.438 22.609 1 98.88 410 LEU A N 1
ATOM 3187 C CA . LEU A 1 410 ? 0.197 10.414 23.609 1 98.88 410 LEU A CA 1
ATOM 3188 C C . LEU A 1 410 ? -0.516 11.742 23.406 1 98.88 410 LEU A C 1
ATOM 3190 O O . LEU A 1 410 ? -0.26 12.438 22.406 1 98.88 410 LEU A O 1
ATOM 3194 N N . VAL A 1 411 ? -1.415 12.141 24.297 1 98.75 411 VAL A N 1
ATOM 3195 C CA . VAL A 1 411 ? -2.277 13.305 24.141 1 98.75 411 VAL A CA 1
ATOM 3196 C C . VAL A 1 411 ? -2.021 14.297 25.266 1 98.75 411 VAL A C 1
ATOM 3198 O O . VAL A 1 411 ? -2.111 13.945 26.438 1 98.75 411 VAL A O 1
ATOM 3201 N N . GLU A 1 412 ? -1.74 15.492 24.969 1 98.62 412 GLU A N 1
ATOM 3202 C CA . GLU A 1 412 ? -1.425 16.531 25.953 1 98.62 412 GLU A CA 1
ATOM 3203 C C . GLU A 1 412 ? -2.363 17.719 25.812 1 98.62 412 GLU A C 1
ATOM 3205 O O . GLU A 1 412 ? -2.316 18.438 24.812 1 98.62 412 GLU A O 1
ATOM 3210 N N . PRO A 1 413 ? -3.156 18.047 26.766 1 97.94 413 PRO A N 1
ATOM 3211 C CA . PRO A 1 413 ? -4.133 19.141 26.703 1 97.94 413 PRO A CA 1
ATOM 3212 C C . PRO A 1 413 ? -3.498 20.484 26.328 1 97.94 413 PRO A C 1
ATOM 3214 O O . PRO A 1 413 ? -4.105 21.281 25.625 1 97.94 413 PRO A O 1
ATOM 3217 N N . LYS A 1 414 ? -2.299 20.688 26.719 1 97.38 414 LYS A N 1
ATOM 3218 C CA . LYS A 1 414 ? -1.665 21.984 26.531 1 97.38 414 LYS A CA 1
ATOM 3219 C C . LYS A 1 414 ? -0.741 21.984 25.312 1 97.38 414 LYS A C 1
ATOM 3221 O O . LYS A 1 414 ? -0.093 22.984 25.016 1 97.38 414 LYS A O 1
ATOM 3226 N N . GLY A 1 415 ? -0.667 20.844 24.703 1 98.06 415 GLY A N 1
ATOM 3227 C CA . GLY A 1 415 ? 0.281 20.688 23.609 1 98.06 415 GLY A CA 1
ATOM 3228 C C . GLY A 1 415 ? -0.169 21.375 22.328 1 98.06 415 GLY A C 1
ATOM 3229 O O . GLY A 1 415 ? -1.367 21.438 22.047 1 98.06 415 GLY A O 1
ATOM 3230 N N . ALA A 1 416 ? 0.825 21.812 21.516 1 98.25 416 ALA A N 1
ATOM 3231 C CA . ALA A 1 416 ? 0.6 22.422 20.203 1 98.25 416 ALA A CA 1
ATOM 3232 C C . ALA A 1 416 ? 1.103 21.516 19.094 1 98.25 416 ALA A C 1
ATOM 3234 O O . ALA A 1 416 ? 1.474 20.375 19.328 1 98.25 416 ALA A O 1
ATOM 3235 N N . HIS A 1 417 ? 1.032 22.078 17.875 1 98.19 417 HIS A N 1
ATOM 3236 C CA . HIS A 1 417 ? 1.308 21.359 16.641 1 98.19 417 HIS A CA 1
ATOM 3237 C C . HIS A 1 417 ? 2.73 20.812 16.625 1 98.19 417 HIS A C 1
ATOM 3239 O O . HIS A 1 417 ? 3.695 21.578 16.609 1 98.19 417 HIS A O 1
ATOM 3245 N N . HIS A 1 418 ? 2.891 19.406 16.688 1 97.81 418 HIS A N 1
ATOM 3246 C CA . HIS A 1 418 ? 4.09 18.578 16.734 1 97.81 418 HIS A CA 1
ATOM 3247 C C . HIS A 1 418 ? 5.188 19.234 17.562 1 97.81 418 HIS A C 1
ATOM 3249 O O . HIS A 1 418 ? 6.352 19.266 17.141 1 97.81 418 HIS A O 1
ATOM 3255 N N . VAL A 1 419 ? 4.828 19.75 18.688 1 98.44 419 VAL A N 1
ATOM 3256 C CA . VAL A 1 419 ? 5.738 20.422 19.609 1 98.44 419 VAL A CA 1
ATOM 3257 C C . VAL A 1 419 ? 6.727 19.406 20.188 1 98.44 419 VAL A C 1
ATOM 3259 O O . VAL A 1 419 ? 7.863 19.766 20.516 1 98.44 419 VAL A O 1
ATOM 3262 N N . ASP A 1 420 ? 6.383 18.125 20.281 1 98.62 420 ASP A N 1
ATOM 3263 C CA . ASP A 1 420 ? 7.23 17.078 20.828 1 98.62 420 ASP A CA 1
ATOM 3264 C C . ASP A 1 420 ? 8.5 16.891 20 1 98.62 420 ASP A C 1
ATOM 3266 O O . ASP A 1 420 ? 9.508 16.406 20.5 1 98.62 420 ASP A O 1
ATOM 3270 N N . LEU A 1 421 ? 8.461 17.359 18.75 1 98.31 421 LEU A N 1
ATOM 3271 C CA . LEU A 1 421 ? 9.586 17.109 17.859 1 98.31 421 LEU A CA 1
ATOM 3272 C C . LEU A 1 421 ? 10.555 18.297 17.859 1 98.31 421 LEU A C 1
ATOM 3274 O O . LEU A 1 421 ? 11.672 18.188 17.359 1 98.31 421 LEU A O 1
ATOM 3278 N N . ARG A 1 422 ? 10.156 19.438 18.469 1 97.56 422 ARG A N 1
ATOM 3279 C CA . ARG A 1 422 ? 11 20.641 18.484 1 97.56 422 ARG A CA 1
ATOM 3280 C C . ARG A 1 422 ? 12.227 20.422 19.359 1 97.56 422 ARG A C 1
ATOM 3282 O O . ARG A 1 422 ? 12.273 19.469 20.156 1 97.56 422 ARG A O 1
ATOM 3289 N N . PHE A 1 423 ? 13.242 21.297 19.172 1 97.12 423 PHE A N 1
ATOM 3290 C CA . PHE A 1 423 ? 14.391 21.281 20.078 1 97.12 423 PHE A CA 1
ATOM 3291 C C . PHE A 1 423 ? 13.961 21.531 21.516 1 97.12 423 PHE A C 1
ATOM 3293 O O . PHE A 1 423 ? 13.086 22.359 21.766 1 97.12 423 PHE A O 1
ATOM 3300 N N . SER A 1 424 ? 14.539 20.797 22.375 1 96.69 424 SER A N 1
ATOM 3301 C CA . SER A 1 424 ? 14.266 21.031 23.781 1 96.69 424 SER A CA 1
ATOM 3302 C C . SER A 1 424 ? 14.828 22.375 24.25 1 96.69 424 SER A C 1
ATOM 3304 O O . SER A 1 424 ? 15.727 22.922 23.609 1 96.69 424 SER A O 1
ATOM 3306 N N . SER A 1 425 ? 14.164 22.844 25.266 1 94.5 425 SER A N 1
ATOM 3307 C CA . SER A 1 425 ? 14.57 24.062 25.938 1 94.5 425 SER A CA 1
ATOM 3308 C C . SER A 1 425 ? 14.477 23.922 27.453 1 94.5 425 SER A C 1
ATOM 3310 O O . SER A 1 425 ? 13.711 23.094 27.953 1 94.5 425 SER A O 1
ATOM 3312 N N . GLU A 1 426 ? 15.297 24.719 28.156 1 95.62 426 GLU A N 1
ATOM 3313 C CA . GLU A 1 426 ? 15.219 24.719 29.609 1 95.62 426 GLU A CA 1
ATOM 3314 C C . GLU A 1 426 ? 13.852 25.172 30.094 1 95.62 426 GLU A C 1
ATOM 3316 O O . GLU A 1 426 ? 13.414 24.797 31.188 1 95.62 426 GLU A O 1
ATOM 3321 N N . ASP A 1 427 ? 13.188 25.875 29.312 1 96.31 427 ASP A N 1
ATOM 3322 C CA . ASP A 1 427 ? 11.898 26.438 29.688 1 96.31 427 ASP A CA 1
ATOM 3323 C C . ASP A 1 427 ? 10.75 25.5 29.312 1 96.31 427 ASP A C 1
ATOM 3325 O O . ASP A 1 427 ? 9.578 25.828 29.547 1 96.31 427 ASP A O 1
ATOM 3329 N N . ASP A 1 428 ? 11.055 24.344 28.781 1 97.69 428 ASP A N 1
ATOM 3330 C CA . ASP A 1 428 ? 10 23.375 28.469 1 97.69 428 ASP A CA 1
ATOM 3331 C C . ASP A 1 428 ? 9.203 23 29.719 1 97.69 428 ASP A C 1
ATOM 3333 O O . ASP A 1 428 ? 9.781 22.719 30.766 1 97.69 428 ASP A O 1
ATOM 3337 N N . PRO A 1 429 ? 7.91 23.094 29.625 1 98.25 429 PRO A N 1
ATOM 3338 C CA . PRO A 1 429 ? 7.129 22.609 30.766 1 98.25 429 PRO A CA 1
ATOM 3339 C C . PRO A 1 429 ? 7.344 21.125 31.031 1 98.25 429 PRO A C 1
ATOM 3341 O O . PRO A 1 429 ? 7.777 20.375 30.141 1 98.25 429 PRO A O 1
ATOM 3344 N N . ASP A 1 430 ? 6.988 20.625 32.25 1 98.25 430 ASP A N 1
ATOM 3345 C CA . ASP A 1 430 ? 7.242 19.266 32.688 1 98.25 430 ASP A CA 1
ATOM 3346 C C . ASP A 1 430 ? 6.512 18.25 31.797 1 98.25 430 ASP A C 1
ATOM 3348 O O . ASP A 1 430 ? 7.043 17.188 31.5 1 98.25 430 ASP A O 1
ATOM 3352 N N . TRP A 1 431 ? 5.289 18.578 31.453 1 98.31 431 TRP A N 1
ATOM 3353 C CA . TRP A 1 431 ? 4.523 17.625 30.656 1 98.31 431 TRP A CA 1
ATOM 3354 C C . TRP A 1 431 ? 5.223 17.344 29.328 1 98.31 431 TRP A C 1
ATOM 3356 O O . TRP A 1 431 ? 5.176 16.219 28.812 1 98.31 431 TRP A O 1
ATOM 3366 N N . LEU A 1 432 ? 5.801 18.328 28.672 1 98.69 432 LEU A N 1
ATOM 3367 C CA . LEU A 1 432 ? 6.5 18.141 27.406 1 98.69 432 LEU A CA 1
ATOM 3368 C C . LEU A 1 432 ? 7.746 17.281 27.594 1 98.69 432 LEU A C 1
ATOM 3370 O O . LEU A 1 432 ? 8.031 16.406 26.781 1 98.69 432 LEU A O 1
ATOM 3374 N N . LYS A 1 433 ? 8.516 17.547 28.672 1 98.44 433 LYS A N 1
ATOM 3375 C CA . LYS A 1 433 ? 9.664 16.703 29.016 1 98.44 433 LYS A CA 1
ATOM 3376 C C . LYS A 1 433 ? 9.242 15.25 29.188 1 98.44 433 LYS A C 1
ATOM 3378 O O . LYS A 1 433 ? 9.93 14.336 28.734 1 98.44 433 LYS A O 1
ATOM 3383 N N . GLN A 1 434 ? 8.133 15.062 29.812 1 98.5 434 GLN A N 1
ATOM 3384 C CA . GLN A 1 434 ? 7.625 13.719 30.078 1 98.5 434 GLN A CA 1
ATOM 3385 C C . GLN A 1 434 ? 7.195 13.031 28.781 1 98.5 434 GLN A C 1
ATOM 3387 O O . GLN A 1 434 ? 7.398 11.828 28.609 1 98.5 434 GLN A O 1
ATOM 3392 N N . VAL A 1 435 ? 6.527 13.758 27.906 1 98.62 435 VAL A N 1
ATOM 3393 C CA . VAL A 1 435 ? 6.129 13.211 26.609 1 98.62 435 VAL A CA 1
ATOM 3394 C C . VAL A 1 435 ? 7.355 12.68 25.875 1 98.62 435 VAL A C 1
ATOM 3396 O O . VAL A 1 435 ? 7.352 11.547 25.391 1 98.62 435 VAL A O 1
ATOM 3399 N N . ARG A 1 436 ? 8.406 13.453 25.812 1 98.69 436 ARG A N 1
ATOM 3400 C CA . ARG A 1 436 ? 9.617 13.055 25.094 1 98.69 436 ARG A CA 1
ATOM 3401 C C . ARG A 1 436 ? 10.281 11.859 25.766 1 98.69 436 ARG A C 1
ATOM 3403 O O . ARG A 1 436 ? 10.797 10.969 25.078 1 98.69 436 ARG A O 1
ATOM 3410 N N . ALA A 1 437 ? 10.25 11.859 27.062 1 98.56 437 ALA A N 1
ATOM 3411 C CA . ALA A 1 437 ? 10.789 10.719 27.797 1 98.56 437 ALA A CA 1
ATOM 3412 C C . ALA A 1 437 ? 10.016 9.445 27.469 1 98.56 437 ALA A C 1
ATOM 3414 O O . ALA A 1 437 ? 10.602 8.375 27.297 1 98.56 437 ALA A O 1
ATOM 3415 N N . LYS A 1 438 ? 8.727 9.586 27.438 1 98.69 438 LYS A N 1
ATOM 3416 C CA . LYS A 1 438 ? 7.875 8.438 27.125 1 98.69 438 LYS A CA 1
ATOM 3417 C C . LYS A 1 438 ? 8.125 7.953 25.703 1 98.69 438 LYS A C 1
ATOM 3419 O O . LYS A 1 438 ? 8.219 6.75 25.453 1 98.69 438 LYS A O 1
ATOM 3424 N N . GLU A 1 439 ? 8.18 8.852 24.781 1 98.88 439 GLU A N 1
ATOM 3425 C CA . GLU A 1 439 ? 8.484 8.484 23.391 1 98.88 439 GLU A CA 1
ATOM 3426 C C . GLU A 1 439 ? 9.812 7.742 23.297 1 98.88 439 GLU A C 1
ATOM 3428 O O . GLU A 1 439 ? 9.906 6.715 22.625 1 98.88 439 GLU A O 1
ATOM 3433 N N . THR A 1 440 ? 10.805 8.273 23.984 1 98.81 440 THR A N 1
ATOM 3434 C CA . THR A 1 440 ? 12.125 7.668 23.984 1 98.81 440 THR A CA 1
ATOM 3435 C C . THR A 1 440 ? 12.078 6.254 24.562 1 98.81 440 THR A C 1
ATOM 3437 O O . THR A 1 440 ? 12.695 5.336 24.016 1 98.81 440 THR A O 1
ATOM 3440 N N . ARG A 1 441 ? 11.32 6.051 25.594 1 98.69 441 ARG A N 1
ATOM 3441 C CA . ARG A 1 441 ? 11.203 4.742 26.219 1 98.69 441 ARG A CA 1
ATOM 3442 C C . ARG A 1 441 ? 10.5 3.754 25.297 1 98.69 441 ARG A C 1
ATOM 3444 O O . ARG A 1 441 ? 10.883 2.586 25.219 1 98.69 441 ARG A O 1
ATOM 3451 N N . ILE A 1 442 ? 9.477 4.168 24.656 1 98.81 442 ILE A N 1
ATOM 3452 C CA . ILE A 1 442 ? 8.727 3.311 23.75 1 98.81 442 ILE A CA 1
ATOM 3453 C C . ILE A 1 442 ? 9.625 2.887 22.594 1 98.81 442 ILE A C 1
ATOM 3455 O O . ILE A 1 442 ? 9.664 1.71 22.219 1 98.81 442 ILE A O 1
ATOM 3459 N N . ILE A 1 443 ? 10.359 3.848 22.016 1 98.81 443 ILE A N 1
ATOM 3460 C CA . ILE A 1 443 ? 11.266 3.568 20.906 1 98.81 443 ILE A CA 1
ATOM 3461 C C . ILE A 1 443 ? 12.328 2.562 21.359 1 98.81 443 ILE A C 1
ATOM 3463 O O . ILE A 1 443 ? 12.648 1.622 20.625 1 98.81 443 ILE A O 1
ATOM 3467 N N . ALA A 1 444 ? 12.852 2.777 22.562 1 98.62 444 ALA A N 1
ATOM 3468 C CA . ALA A 1 444 ? 13.844 1.854 23.109 1 98.62 444 ALA A CA 1
ATOM 3469 C C . ALA A 1 444 ? 13.281 0.44 23.203 1 98.62 444 ALA A C 1
ATOM 3471 O O . ALA A 1 444 ? 13.984 -0.536 22.922 1 98.62 444 ALA A O 1
ATOM 3472 N N . ARG A 1 445 ? 12.07 0.327 23.594 1 98.12 445 ARG A N 1
ATOM 3473 C CA . ARG A 1 445 ? 11.43 -0.979 23.703 1 98.12 445 ARG A CA 1
ATOM 3474 C C . ARG A 1 445 ? 11.258 -1.628 22.344 1 98.12 445 ARG A C 1
ATOM 3476 O O . ARG A 1 445 ? 11.406 -2.844 22.203 1 98.12 445 ARG A O 1
ATOM 3483 N N . TRP A 1 446 ? 10.844 -0.851 21.359 1 97.81 446 TRP A N 1
ATOM 3484 C CA . TRP A 1 446 ? 10.719 -1.37 20 1 97.81 446 TRP A CA 1
ATOM 3485 C C . TRP A 1 446 ? 12.062 -1.886 19.484 1 97.81 446 TRP A C 1
ATOM 3487 O O . TRP A 1 446 ? 12.125 -2.934 18.844 1 97.81 446 TRP A O 1
ATOM 3497 N N . LEU A 1 447 ? 13.117 -1.106 19.719 1 98 447 LEU A N 1
ATOM 3498 C CA . LEU A 1 447 ? 14.445 -1.495 19.266 1 98 447 LEU A CA 1
ATOM 3499 C C . LEU A 1 447 ? 14.898 -2.779 19.953 1 98 447 LEU A C 1
ATOM 3501 O O . LEU A 1 447 ? 15.469 -3.662 19.312 1 98 447 LEU A O 1
ATOM 3505 N N . LYS A 1 448 ? 14.641 -2.852 21.25 1 97.38 448 LYS A N 1
ATOM 3506 C CA . LYS A 1 448 ? 14.969 -4.074 21.969 1 97.38 448 LYS A CA 1
ATOM 3507 C C . LYS A 1 448 ? 14.258 -5.281 21.375 1 97.38 448 LYS A C 1
ATOM 3509 O O . LYS A 1 448 ? 14.859 -6.34 21.188 1 97.38 448 LYS A O 1
ATOM 3514 N N . GLN A 1 449 ? 13.031 -5.133 21.125 1 96.06 449 GLN A N 1
ATOM 3515 C CA . GLN A 1 449 ? 12.25 -6.195 20.5 1 96.06 449 GLN A CA 1
ATOM 3516 C C . GLN A 1 449 ? 12.797 -6.555 19.125 1 96.06 449 GLN A C 1
ATOM 3518 O O . GLN A 1 449 ? 12.891 -7.734 18.781 1 96.06 449 GLN A O 1
ATOM 3523 N N . TYR A 1 450 ? 13.102 -5.582 18.344 1 96.25 450 TYR A N 1
ATOM 3524 C CA . TYR A 1 450 ? 13.648 -5.793 17 1 96.25 450 TYR A CA 1
ATOM 3525 C C . TYR A 1 450 ? 14.93 -6.617 17.062 1 96.25 450 TYR A C 1
ATOM 3527 O O . TYR A 1 450 ? 15.086 -7.582 16.312 1 96.25 450 TYR A O 1
ATOM 3535 N N . TYR A 1 451 ? 15.812 -6.191 17.906 1 96.75 451 TYR A N 1
ATOM 3536 C CA . TYR A 1 451 ? 17.094 -6.875 18.016 1 96.75 451 TYR A CA 1
ATOM 3537 C C . TYR A 1 451 ? 16.906 -8.305 18.5 1 96.75 451 TYR A C 1
ATOM 3539 O O . TYR A 1 451 ? 17.609 -9.219 18.047 1 96.75 451 TYR A O 1
ATOM 3547 N N . SER A 1 452 ? 15.977 -8.477 19.375 1 95.69 452 SER A N 1
ATOM 3548 C CA . SER A 1 452 ? 15.656 -9.828 19.828 1 95.69 452 SER A CA 1
ATOM 3549 C C . SER A 1 452 ? 15.117 -10.688 18.688 1 95.69 452 SER A C 1
ATOM 3551 O O . SER A 1 452 ? 15.539 -11.828 18.516 1 95.69 452 SER A O 1
ATOM 3553 N N . ASP A 1 453 ? 14.195 -10.172 17.922 1 92.31 453 ASP A N 1
ATOM 3554 C CA . ASP A 1 453 ? 13.586 -10.891 16.812 1 92.31 453 ASP A CA 1
ATOM 3555 C C . ASP A 1 453 ? 14.633 -11.258 15.758 1 92.31 453 ASP A C 1
ATOM 3557 O O . ASP A 1 453 ? 14.57 -12.344 15.172 1 92.31 453 ASP A O 1
ATOM 3561 N N . GLU A 1 454 ? 15.57 -10.359 15.516 1 90.94 454 GLU A N 1
ATOM 3562 C CA . GLU A 1 454 ? 16.594 -10.555 14.484 1 90.94 454 GLU A CA 1
ATOM 3563 C C . GLU A 1 454 ? 17.797 -11.305 15.039 1 90.94 454 GLU A C 1
ATOM 3565 O O . GLU A 1 454 ? 18.781 -11.531 14.328 1 90.94 454 GLU A O 1
ATOM 3570 N N . ALA A 1 455 ? 17.766 -11.633 16.344 1 87.75 455 ALA A N 1
ATOM 3571 C CA . ALA A 1 455 ? 18.844 -12.336 17.031 1 87.75 455 ALA A CA 1
ATOM 3572 C C . ALA A 1 455 ? 20.141 -11.531 16.984 1 87.75 455 ALA A C 1
ATOM 3574 O O . ALA A 1 455 ? 21.203 -12.078 16.688 1 87.75 455 ALA A O 1
ATOM 3575 N N . ILE A 1 456 ? 19.969 -10.297 17.031 1 82.06 456 ILE A N 1
ATOM 3576 C CA . ILE A 1 456 ? 21.109 -9.391 17.094 1 82.06 456 ILE A CA 1
ATOM 3577 C C . ILE A 1 456 ? 21.422 -9.047 18.547 1 82.06 456 ILE A C 1
ATOM 3579 O O . ILE A 1 456 ? 20.516 -8.656 19.312 1 82.06 456 ILE A O 1
ATOM 3583 N N . SER A 1 457 ? 22.656 -9.281 19 1 72.5 457 SER A N 1
ATOM 3584 C CA . SER A 1 457 ? 23.078 -8.992 20.375 1 72.5 457 SER A CA 1
ATOM 3585 C C . SER A 1 457 ? 23.312 -7.496 20.578 1 72.5 457 SER A C 1
ATOM 3587 O O . SER A 1 457 ? 23.984 -6.852 19.766 1 72.5 457 SER A O 1
ATOM 3589 N N . THR A 1 458 ? 22.594 -6.809 21.375 1 65.38 458 THR A N 1
ATOM 3590 C CA . THR A 1 458 ? 22.75 -5.387 21.672 1 65.38 458 THR A CA 1
ATOM 3591 C C . THR A 1 458 ? 23.688 -5.18 22.859 1 65.38 458 THR A C 1
ATOM 3593 O O . THR A 1 458 ? 23.797 -6.039 23.734 1 65.38 458 THR A O 1
ATOM 3596 N N . MET B 1 1 ? -23.859 -27.188 -12.266 1 78.94 1 MET B N 1
ATOM 3597 C CA . MET B 1 1 ? -23.297 -25.953 -12.812 1 78.94 1 MET B CA 1
ATOM 3598 C C . MET B 1 1 ? -23.531 -24.781 -11.859 1 78.94 1 MET B C 1
ATOM 3600 O O . MET B 1 1 ? -24.609 -24.656 -11.281 1 78.94 1 MET B O 1
ATOM 3604 N N . VAL B 1 2 ? -22.453 -24.031 -11.688 1 94 2 VAL B N 1
ATOM 3605 C CA . VAL B 1 2 ? -22.594 -22.906 -10.781 1 94 2 VAL B CA 1
ATOM 3606 C C . VAL B 1 2 ? -23.422 -21.812 -11.453 1 94 2 VAL B C 1
ATOM 3608 O O . VAL B 1 2 ? -23.484 -21.734 -12.688 1 94 2 VAL B O 1
ATOM 3611 N N . GLN B 1 3 ? -24.141 -21.062 -10.656 1 97 3 GLN B N 1
ATOM 3612 C CA . GLN B 1 3 ? -24.969 -19.984 -11.148 1 97 3 GLN B CA 1
ATOM 3613 C C . GLN B 1 3 ? -24.5 -18.641 -10.602 1 97 3 GLN B C 1
ATOM 3615 O O . GLN B 1 3 ? -24.141 -18.531 -9.43 1 97 3 GLN B O 1
ATOM 3620 N N . TYR B 1 4 ? -24.438 -17.672 -11.516 1 98.31 4 TYR B N 1
ATOM 3621 C CA . TYR B 1 4 ? -24.031 -16.328 -11.133 1 98.31 4 TYR B CA 1
ATOM 3622 C C . TYR B 1 4 ? -24.578 -15.297 -12.117 1 98.31 4 TYR B C 1
ATOM 3624 O O . TYR B 1 4 ? -25 -15.648 -13.219 1 98.31 4 TYR B O 1
ATOM 3632 N N . GLU B 1 5 ? -24.656 -14.086 -11.664 1 98.62 5 GLU B N 1
ATOM 3633 C CA . GLU B 1 5 ? -24.922 -12.938 -12.523 1 98.62 5 GLU B CA 1
ATOM 3634 C C . GLU B 1 5 ? -23.625 -12.227 -12.914 1 98.62 5 GLU B C 1
ATOM 3636 O O . GLU B 1 5 ? -22.719 -12.094 -12.094 1 98.62 5 GLU B O 1
ATOM 3641 N N . THR B 1 6 ? -23.594 -11.773 -14.172 1 98.62 6 THR B N 1
ATOM 3642 C CA . THR B 1 6 ? -22.453 -10.992 -14.633 1 98.62 6 THR B CA 1
ATOM 3643 C C . THR B 1 6 ? -22.75 -9.5 -14.531 1 98.62 6 THR B C 1
ATOM 3645 O O . THR B 1 6 ? -23.781 -9.023 -15.031 1 98.62 6 THR B O 1
ATOM 3648 N N . ARG B 1 7 ? -21.875 -8.797 -13.836 1 98.75 7 ARG B N 1
ATOM 3649 C CA . ARG B 1 7 ? -21.984 -7.348 -13.672 1 98.75 7 ARG B CA 1
ATOM 3650 C C . ARG B 1 7 ? -20.656 -6.656 -13.969 1 98.75 7 ARG B C 1
ATOM 3652 O O . ARG B 1 7 ? -19.656 -7.316 -14.281 1 98.75 7 ARG B O 1
ATOM 3659 N N . HIS B 1 8 ? -20.719 -5.344 -14.016 1 98.69 8 HIS B N 1
ATOM 3660 C CA . HIS B 1 8 ? -19.516 -4.559 -14.297 1 98.69 8 HIS B CA 1
ATOM 3661 C C . HIS B 1 8 ? -19.375 -3.393 -13.328 1 98.69 8 HIS B C 1
ATOM 3663 O O . HIS B 1 8 ? -20.375 -2.877 -12.82 1 98.69 8 HIS B O 1
ATOM 3669 N N . TYR B 1 9 ? -18.234 -3.025 -13.023 1 98.62 9 TYR B N 1
ATOM 3670 C CA . TYR B 1 9 ? -17.844 -1.856 -12.234 1 98.62 9 TYR B CA 1
ATOM 3671 C C . TYR B 1 9 ? -16.922 -0.943 -13.031 1 98.62 9 TYR B C 1
ATOM 3673 O O . TYR B 1 9 ? -15.953 -1.407 -13.641 1 98.62 9 TYR B O 1
ATOM 3681 N N . THR B 1 10 ? -17.266 0.365 -13.086 1 98.56 10 THR B N 1
ATOM 3682 C CA . THR B 1 10 ? -16.422 1.32 -13.789 1 98.56 10 THR B CA 1
ATOM 3683 C C . THR B 1 10 ? -15.164 1.625 -12.984 1 98.56 10 THR B C 1
ATOM 3685 O O . THR B 1 10 ? -15.234 2.209 -11.898 1 98.56 10 THR B O 1
ATOM 3688 N N . GLN B 1 11 ? -14.023 1.231 -13.539 1 98.44 11 GLN B N 1
ATOM 3689 C CA . GLN B 1 11 ? -12.742 1.367 -12.844 1 98.44 11 GLN B CA 1
ATOM 3690 C C . GLN B 1 11 ? -11.898 2.473 -13.461 1 98.44 11 GLN B C 1
ATOM 3692 O O . GLN B 1 11 ? -11.953 2.699 -14.672 1 98.44 11 GLN B O 1
ATOM 3697 N N . ARG B 1 12 ? -11.195 3.111 -12.578 1 97 12 ARG B N 1
ATOM 3698 C CA . ARG B 1 12 ? -10.188 4.074 -13.008 1 97 12 ARG B CA 1
ATOM 3699 C C . ARG B 1 12 ? -8.984 3.367 -13.633 1 97 12 ARG B C 1
ATOM 3701 O O . ARG B 1 12 ? -8.594 2.289 -13.18 1 97 12 ARG B O 1
ATOM 3708 N N . LEU B 1 13 ? -8.328 4.043 -14.609 1 98.19 13 LEU B N 1
ATOM 3709 C CA . LEU B 1 13 ? -7.191 3.447 -15.305 1 98.19 13 LEU B CA 1
ATOM 3710 C C . LEU B 1 13 ? -5.973 3.365 -14.391 1 98.19 13 LEU B C 1
ATOM 3712 O O . LEU B 1 13 ? -5.348 2.309 -14.281 1 98.19 13 LEU B O 1
ATOM 3716 N N . ASP B 1 14 ? -5.602 4.473 -13.797 1 98.19 14 ASP B N 1
ATOM 3717 C CA . ASP B 1 14 ? -4.453 4.555 -12.898 1 98.19 14 ASP B CA 1
ATOM 3718 C C . ASP B 1 14 ? -4.855 5.152 -11.555 1 98.19 14 ASP B C 1
ATOM 3720 O O . ASP B 1 14 ? -5.246 6.32 -11.477 1 98.19 14 ASP B O 1
ATOM 3724 N N . HIS B 1 15 ? -4.691 4.402 -10.516 1 98.44 15 HIS B N 1
ATOM 3725 C CA . HIS B 1 15 ? -5.145 4.82 -9.195 1 98.44 15 HIS B CA 1
ATOM 3726 C C . HIS B 1 15 ? -4.098 5.684 -8.5 1 98.44 15 HIS B C 1
ATOM 3728 O O . HIS B 1 15 ? -4.395 6.336 -7.496 1 98.44 15 HIS B O 1
ATOM 3734 N N . PHE B 1 16 ? -2.855 5.754 -9.008 1 98.38 16 PHE B N 1
ATOM 3735 C CA . PHE B 1 16 ? -1.765 6.191 -8.141 1 98.38 16 PHE B CA 1
ATOM 3736 C C . PHE B 1 16 ? -1.152 7.488 -8.664 1 98.38 16 PHE B C 1
ATOM 3738 O O . PHE B 1 16 ? -0.068 7.887 -8.234 1 98.38 16 PHE B O 1
ATOM 3745 N N . ASN B 1 17 ? -1.7 8.133 -9.586 1 94.94 17 ASN B N 1
ATOM 3746 C CA . ASN B 1 17 ? -1.356 9.5 -9.945 1 94.94 17 ASN B CA 1
ATOM 3747 C C . ASN B 1 17 ? -2.584 10.289 -10.406 1 94.94 17 ASN B C 1
ATOM 3749 O O . ASN B 1 17 ? -3.688 9.742 -10.461 1 94.94 17 ASN B O 1
ATOM 3753 N N . SER B 1 18 ? -2.438 11.602 -10.578 1 96.25 18 SER B N 1
ATOM 3754 C CA . SER B 1 18 ? -3.543 12.484 -10.922 1 96.25 18 SER B CA 1
ATOM 3755 C C . SER B 1 18 ? -3.293 13.18 -12.258 1 96.25 18 SER B C 1
ATOM 3757 O O . SER B 1 18 ? -3.691 14.328 -12.453 1 96.25 18 SER B O 1
ATOM 3759 N N . ALA B 1 19 ? -2.49 12.508 -13.102 1 95.62 19 ALA B N 1
ATOM 3760 C CA . ALA B 1 19 ? -2.387 13.023 -14.461 1 95.62 19 ALA B CA 1
ATOM 3761 C C . ALA B 1 19 ? -3.697 12.844 -15.219 1 95.62 19 ALA B C 1
ATOM 3763 O O . ALA B 1 19 ? -4.445 11.898 -14.961 1 95.62 19 ALA B O 1
ATOM 3764 N N . PRO B 1 20 ? -3.98 13.695 -16.141 1 95.62 20 PRO B N 1
ATOM 3765 C CA . PRO B 1 20 ? -5.266 13.625 -16.828 1 95.62 20 PRO B CA 1
ATOM 3766 C C . PRO B 1 20 ? -5.531 12.25 -17.438 1 95.62 20 PRO B C 1
ATOM 3768 O O . PRO B 1 20 ? -6.66 11.75 -17.375 1 95.62 20 PRO B O 1
ATOM 3771 N N . SER B 1 21 ? -4.562 11.578 -17.984 1 93.25 21 SER B N 1
ATOM 3772 C CA . SER B 1 21 ? -4.719 10.273 -18.609 1 93.25 21 SER B CA 1
ATOM 3773 C C . SER B 1 21 ? -5.145 9.211 -17.609 1 93.25 21 SER B C 1
ATOM 3775 O O . SER B 1 21 ? -5.766 8.211 -17.969 1 93.25 21 SER B O 1
ATOM 3777 N N . SER B 1 22 ? -4.828 9.422 -16.375 1 94.75 22 SER B N 1
ATOM 3778 C CA . SER B 1 22 ? -5.117 8.445 -15.336 1 94.75 22 SER B CA 1
ATOM 3779 C C . SER B 1 22 ? -6.613 8.375 -15.047 1 94.75 22 SER B C 1
ATOM 3781 O O . SER B 1 22 ? -7.086 7.41 -14.438 1 94.75 22 SER B O 1
ATOM 3783 N N . TYR B 1 23 ? -7.359 9.336 -15.516 1 96.19 23 TYR B N 1
ATOM 3784 C CA . TYR B 1 23 ? -8.781 9.438 -15.219 1 96.19 23 TYR B CA 1
ATOM 3785 C C . TYR B 1 23 ? -9.602 8.633 -16.219 1 96.19 23 TYR B C 1
ATOM 3787 O O . TYR B 1 23 ? -10.812 8.477 -16.062 1 96.19 23 TYR B O 1
ATOM 3795 N N . ALA B 1 24 ? -8.945 8.094 -17.234 1 97.06 24 ALA B N 1
ATOM 3796 C CA . ALA B 1 24 ? -9.672 7.172 -18.109 1 97.06 24 ALA B CA 1
ATOM 3797 C C . ALA B 1 24 ? -10.242 5.996 -17.328 1 97.06 24 ALA B C 1
ATOM 3799 O O . ALA B 1 24 ? -9.758 5.68 -16.234 1 97.06 24 ALA B O 1
ATOM 3800 N N . THR B 1 25 ? -11.297 5.438 -17.844 1 98.12 25 THR B N 1
ATOM 3801 C CA . THR B 1 25 ? -11.969 4.363 -17.125 1 98.12 25 THR B CA 1
ATOM 3802 C C . THR B 1 25 ? -12.125 3.135 -18.016 1 98.12 25 THR B C 1
ATOM 3804 O O . THR B 1 25 ? -11.875 3.197 -19.219 1 98.12 25 THR B O 1
ATOM 3807 N N . PHE B 1 26 ? -12.461 2.043 -17.5 1 98.69 26 PHE B N 1
ATOM 3808 C CA . PHE B 1 26 ? -12.844 0.818 -18.188 1 98.69 26 PHE B CA 1
ATOM 3809 C C . PHE B 1 26 ? -13.836 0.02 -17.344 1 98.69 26 PHE B C 1
ATOM 3811 O O . PHE B 1 26 ? -14.016 0.293 -16.156 1 98.69 26 PHE B O 1
ATOM 3818 N N . GLN B 1 27 ? -14.531 -0.881 -17.953 1 98.69 27 GLN B N 1
ATOM 3819 C CA . GLN B 1 27 ? -15.492 -1.731 -17.266 1 98.69 27 GLN B CA 1
ATOM 3820 C C . GLN B 1 27 ? -14.836 -3.01 -16.75 1 98.69 27 GLN B C 1
ATOM 3822 O O . GLN B 1 27 ? -14.336 -3.814 -17.547 1 98.69 27 GLN B O 1
ATOM 3827 N N . GLN B 1 28 ? -14.805 -3.158 -15.484 1 98.75 28 GLN B N 1
ATOM 3828 C CA . GLN B 1 28 ? -14.281 -4.375 -14.875 1 98.75 28 GLN B CA 1
ATOM 3829 C C . GLN B 1 28 ? -15.406 -5.367 -14.578 1 98.75 28 GLN B C 1
ATOM 3831 O O . GLN B 1 28 ? -16.359 -5.039 -13.867 1 98.75 28 GLN B O 1
ATOM 3836 N N . ARG B 1 29 ? -15.258 -6.52 -15.102 1 98.81 29 ARG B N 1
ATOM 3837 C CA . ARG B 1 29 ? -16.266 -7.566 -14.961 1 98.81 29 ARG B CA 1
ATOM 3838 C C . ARG B 1 29 ? -16.156 -8.266 -13.609 1 98.81 29 ARG B C 1
ATOM 3840 O O . ARG B 1 29 ? -15.047 -8.539 -13.141 1 98.81 29 ARG B O 1
ATOM 3847 N N . TYR B 1 30 ? -17.297 -8.492 -13.008 1 98.75 30 TYR B N 1
ATOM 3848 C CA . TYR B 1 30 ? -17.344 -9.367 -11.836 1 98.75 30 TYR B CA 1
ATOM 3849 C C . TYR B 1 30 ? -18.594 -10.234 -11.859 1 98.75 30 TYR B C 1
ATOM 3851 O O . TYR B 1 30 ? -19.609 -9.859 -12.445 1 98.75 30 TYR B O 1
ATOM 3859 N N . LEU B 1 31 ? -18.469 -11.414 -11.312 1 98.88 31 LEU B N 1
ATOM 3860 C CA . LEU B 1 31 ? -19.562 -12.375 -11.172 1 98.88 31 LEU B CA 1
ATOM 3861 C C . LEU B 1 31 ? -20.047 -12.445 -9.734 1 98.88 31 LEU B C 1
ATOM 3863 O O . LEU B 1 31 ? -19.234 -12.406 -8.797 1 98.88 31 LEU B O 1
ATOM 3867 N N . ILE B 1 32 ? -21.359 -12.492 -9.586 1 98.81 32 ILE B N 1
ATOM 3868 C CA . ILE B 1 32 ? -21.891 -12.375 -8.234 1 98.81 32 ILE B CA 1
ATOM 3869 C C . ILE B 1 32 ? -23.016 -13.391 -8.047 1 98.81 32 ILE B C 1
ATOM 3871 O O . ILE B 1 32 ? -23.766 -13.688 -8.977 1 98.81 32 ILE B O 1
ATOM 3875 N N . ASN B 1 33 ? -23.094 -14.039 -6.91 1 98.81 33 ASN B N 1
ATOM 3876 C CA . ASN B 1 33 ? -24.156 -14.93 -6.484 1 98.81 33 ASN B CA 1
ATOM 3877 C C . ASN B 1 33 ? -24.562 -14.672 -5.035 1 98.81 33 ASN B C 1
ATOM 3879 O O . ASN B 1 33 ? -23.75 -14.852 -4.121 1 98.81 33 ASN B O 1
ATOM 3883 N N . GLY B 1 34 ? -25.781 -14.211 -4.816 1 98.19 34 GLY B N 1
ATOM 3884 C CA . GLY B 1 34 ? -26.281 -13.914 -3.479 1 98.19 34 GLY B CA 1
ATOM 3885 C C . GLY B 1 34 ? -27.297 -14.922 -2.975 1 98.19 34 GLY B C 1
ATOM 3886 O O . GLY B 1 34 ? -28.078 -14.609 -2.082 1 98.19 34 GLY B O 1
ATOM 3887 N N . THR B 1 35 ? -27.297 -16.094 -3.51 1 98.06 35 THR B N 1
ATOM 3888 C CA . THR B 1 35 ? -28.297 -17.109 -3.213 1 98.06 35 THR B CA 1
ATOM 3889 C C . THR B 1 35 ? -28.359 -17.375 -1.714 1 98.06 35 THR B C 1
ATOM 3891 O O . THR B 1 35 ? -29.453 -17.547 -1.155 1 98.06 35 THR B O 1
ATOM 3894 N N . PHE B 1 36 ? -27.266 -17.391 -1.027 1 97.94 36 PHE B N 1
ATOM 3895 C CA . PHE B 1 36 ? -27.234 -17.812 0.371 1 97.94 36 PHE B CA 1
ATOM 3896 C C . PHE B 1 36 ? -26.969 -16.609 1.282 1 97.94 36 PHE B C 1
ATOM 3898 O O . PHE B 1 36 ? -26.781 -16.781 2.488 1 97.94 36 PHE B O 1
ATOM 3905 N N . TRP B 1 37 ? -26.812 -15.438 0.689 1 98.12 37 TRP B N 1
ATOM 3906 C CA . TRP B 1 37 ? -26.469 -14.258 1.482 1 98.12 37 TRP B CA 1
ATOM 3907 C C . TRP B 1 37 ? -27.609 -13.914 2.449 1 98.12 37 TRP B C 1
ATOM 3909 O O . TRP B 1 37 ? -28.766 -13.773 2.041 1 98.12 37 TRP B O 1
ATOM 3919 N N . ARG B 1 38 ? -27.328 -13.758 3.727 1 97 38 ARG B N 1
ATOM 3920 C CA . ARG B 1 38 ? -28.359 -13.656 4.762 1 97 38 ARG B CA 1
ATOM 3921 C C . ARG B 1 38 ? -28.625 -12.203 5.117 1 97 38 ARG B C 1
ATOM 3923 O O . ARG B 1 38 ? -29.469 -11.914 5.969 1 97 38 ARG B O 1
ATOM 3930 N N . GLY B 1 39 ? -27.797 -11.273 4.527 1 95.12 39 GLY B N 1
ATOM 3931 C CA . GLY B 1 39 ? -28.125 -9.891 4.84 1 95.12 39 GLY B CA 1
ATOM 3932 C C . GLY B 1 39 ? -26.906 -8.984 4.855 1 95.12 39 GLY B C 1
ATOM 3933 O O . GLY B 1 39 ? -25.797 -9.414 4.516 1 95.12 39 GLY B O 1
ATOM 3934 N N . LYS B 1 40 ? -27.203 -7.809 5.352 1 96.06 40 LYS B N 1
ATOM 3935 C CA . LYS B 1 40 ? -26.266 -6.695 5.195 1 96.06 40 LYS B CA 1
ATOM 3936 C C . LYS B 1 40 ? -25.062 -6.855 6.109 1 96.06 40 LYS B C 1
ATOM 3938 O O . LYS B 1 40 ? -24.047 -6.18 5.926 1 96.06 40 LYS B O 1
ATOM 3943 N N . THR B 1 41 ? -25.078 -7.676 7.082 1 97.06 41 THR B N 1
ATOM 3944 C CA . THR B 1 41 ? -23.953 -7.887 7.98 1 97.06 41 THR B CA 1
ATOM 3945 C C . THR B 1 41 ? -23.297 -9.242 7.715 1 97.06 41 THR B C 1
ATOM 3947 O O . THR B 1 41 ? -22.344 -9.625 8.406 1 97.06 41 THR B O 1
ATOM 3950 N N . SER B 1 42 ? -23.828 -9.961 6.754 1 98.06 42 SER B N 1
ATOM 3951 C CA . SER B 1 42 ? -23.281 -11.273 6.414 1 98.06 42 SER B CA 1
ATOM 3952 C C . SER B 1 42 ? -22.031 -11.141 5.547 1 98.06 42 SER B C 1
ATOM 3954 O O . SER B 1 42 ? -21.812 -10.102 4.914 1 98.06 42 SER B O 1
ATOM 3956 N N . PRO B 1 43 ? -21.25 -12.156 5.527 1 98.69 43 PRO B N 1
ATOM 3957 C CA . PRO B 1 43 ? -19.953 -12.039 4.863 1 98.69 43 PRO B CA 1
ATOM 3958 C C . PRO B 1 43 ? -20.062 -12 3.34 1 98.69 43 PRO B C 1
ATOM 3960 O O . PRO B 1 43 ? -21.047 -12.508 2.781 1 98.69 43 PRO B O 1
ATOM 3963 N N . ILE B 1 44 ? -19.125 -11.391 2.785 1 98.88 44 ILE B N 1
ATOM 3964 C CA . ILE B 1 44 ? -18.844 -11.461 1.355 1 98.88 44 ILE B CA 1
ATOM 3965 C C . ILE B 1 44 ? -17.547 -12.242 1.117 1 98.88 44 ILE B C 1
ATOM 3967 O O . ILE B 1 44 ? -16.5 -11.906 1.662 1 98.88 44 ILE B O 1
ATOM 3971 N N . PHE B 1 45 ? -17.641 -13.32 0.427 1 98.94 45 PHE B N 1
ATOM 3972 C CA . PHE B 1 45 ? -16.453 -14.047 -0.046 1 98.94 45 PHE B CA 1
ATOM 3973 C C . PHE B 1 45 ? -16.062 -13.57 -1.438 1 98.94 45 PHE B C 1
ATOM 3975 O O . PHE B 1 45 ? -16.812 -13.734 -2.398 1 98.94 45 PHE B O 1
ATOM 3982 N N . LEU B 1 46 ? -14.906 -12.977 -1.522 1 98.94 46 LEU B N 1
ATOM 3983 C CA . LEU B 1 46 ? -14.406 -12.391 -2.762 1 98.94 46 LEU B CA 1
ATOM 3984 C C . LEU B 1 46 ? -13.234 -13.195 -3.309 1 98.94 46 LEU B C 1
ATOM 3986 O O . LEU B 1 46 ? -12.219 -13.359 -2.629 1 98.94 46 LEU B O 1
ATOM 3990 N N . TYR B 1 47 ? -13.359 -13.773 -4.469 1 98.81 47 TYR B N 1
ATOM 3991 C CA . TYR B 1 47 ? -12.219 -14.375 -5.152 1 98.81 47 TYR B CA 1
ATOM 3992 C C . TYR B 1 47 ? -11.43 -13.328 -5.93 1 98.81 47 TYR B C 1
ATOM 3994 O O . TYR B 1 47 ? -11.969 -12.68 -6.832 1 98.81 47 TYR B O 1
ATOM 4002 N N . ALA B 1 48 ? -10.07 -13.234 -5.531 1 97.06 48 ALA B N 1
ATOM 4003 C CA . ALA B 1 48 ? -9.203 -12.234 -6.145 1 97.06 48 ALA B CA 1
ATOM 4004 C C . ALA B 1 48 ? -8.789 -12.648 -7.555 1 97.06 48 ALA B C 1
ATOM 4006 O O . ALA B 1 48 ? -7.793 -13.344 -7.73 1 97.06 48 ALA B O 1
ATOM 4007 N N . GLY B 1 49 ? -9.57 -12.547 -8.57 1 91.88 49 GLY B N 1
ATOM 4008 C CA . GLY B 1 49 ? -9.242 -12.797 -9.969 1 91.88 49 GLY B CA 1
ATOM 4009 C C . GLY B 1 49 ? -7.906 -13.484 -10.148 1 91.88 49 GLY B C 1
ATOM 4010 O O . GLY B 1 49 ? -7.273 -13.891 -9.172 1 91.88 49 GLY B O 1
ATOM 4011 N N . ASN B 1 50 ? -7.41 -13.734 -11.352 1 95.5 50 ASN B N 1
ATOM 4012 C CA . ASN B 1 50 ? -6.188 -14.406 -11.781 1 95.5 50 ASN B CA 1
ATOM 4013 C C . ASN B 1 50 ? -5.754 -13.938 -13.172 1 95.5 50 ASN B C 1
ATOM 4015 O O . ASN B 1 50 ? -6.199 -12.891 -13.648 1 95.5 50 ASN B O 1
ATOM 4019 N N . GLU B 1 51 ? -4.742 -14.594 -13.648 1 94.56 51 GLU B N 1
ATOM 4020 C CA . GLU B 1 51 ? -4.176 -14.234 -14.945 1 94.56 51 GLU B CA 1
ATOM 4021 C C . GLU B 1 51 ? -5.008 -14.812 -16.094 1 94.56 51 GLU B C 1
ATOM 4023 O O . GLU B 1 51 ? -4.461 -15.359 -17.047 1 94.56 51 GLU B O 1
ATOM 4028 N N . GLY B 1 52 ? -6.355 -14.742 -16.047 1 94.25 52 GLY B N 1
ATOM 4029 C CA . GLY B 1 52 ? -7.223 -15.266 -17.094 1 94.25 52 GLY B CA 1
ATOM 4030 C C . GLY B 1 52 ? -8.68 -14.906 -16.891 1 94.25 52 GLY B C 1
ATOM 4031 O O . GLY B 1 52 ? -9.008 -14.055 -16.062 1 94.25 52 GLY B O 1
ATOM 4032 N N . ASP B 1 53 ? -9.516 -15.578 -17.75 1 95.31 53 ASP B N 1
ATOM 4033 C CA . ASP B 1 53 ? -10.961 -15.383 -17.656 1 95.31 53 ASP B CA 1
ATOM 4034 C C . ASP B 1 53 ? -11.484 -15.812 -16.281 1 95.31 53 ASP B C 1
ATOM 4036 O O . ASP B 1 53 ? -11.234 -16.938 -15.852 1 95.31 53 ASP B O 1
ATOM 4040 N N . VAL B 1 54 ? -12.227 -14.938 -15.656 1 96.69 54 VAL B N 1
ATOM 4041 C CA . VAL B 1 54 ? -12.641 -15.164 -14.281 1 96.69 54 VAL B CA 1
ATOM 4042 C C . VAL B 1 54 ? -13.602 -16.344 -14.219 1 96.69 54 VAL B C 1
ATOM 4044 O O . VAL B 1 54 ? -13.742 -17 -13.172 1 96.69 54 VAL B O 1
ATOM 4047 N N . GLU B 1 55 ? -14.258 -16.734 -15.344 1 96.12 55 GLU B N 1
ATOM 4048 C CA . GLU B 1 55 ? -15.172 -17.875 -15.375 1 96.12 55 GLU B CA 1
ATOM 4049 C C . GLU B 1 55 ? -14.438 -19.188 -15.102 1 96.12 55 GLU B C 1
ATOM 4051 O O . GLU B 1 55 ? -14.992 -20.094 -14.492 1 96.12 55 GLU B O 1
ATOM 4056 N N . LEU B 1 56 ? -13.219 -19.203 -15.594 1 94.25 56 LEU B N 1
ATOM 4057 C CA . LEU B 1 56 ? -12.414 -20.391 -15.32 1 94.25 56 LEU B CA 1
ATOM 4058 C C . LEU B 1 56 ? -12.32 -20.641 -13.82 1 94.25 56 LEU B C 1
ATOM 4060 O O . LEU B 1 56 ? -12.531 -21.766 -13.359 1 94.25 56 LEU B O 1
ATOM 4064 N N . PHE B 1 57 ? -12.125 -19.672 -13.023 1 95.69 57 PHE B N 1
ATOM 4065 C CA . PHE B 1 57 ? -11.914 -19.781 -11.586 1 95.69 57 PHE B CA 1
ATOM 4066 C C . PHE B 1 57 ? -13.25 -19.906 -10.852 1 95.69 57 PHE B C 1
ATOM 4068 O O . PHE B 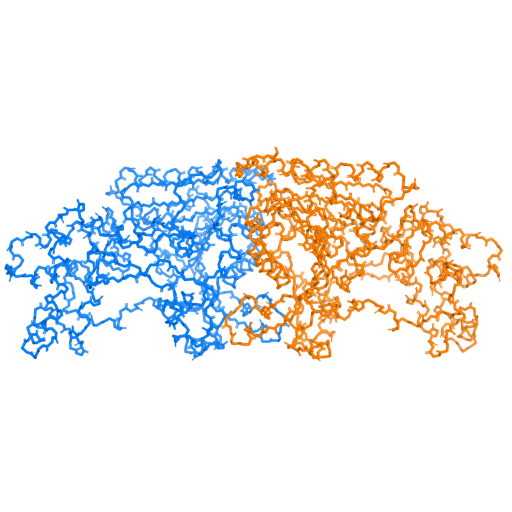1 57 ? -13.359 -20.641 -9.875 1 95.69 57 PHE B O 1
ATOM 4075 N N . THR B 1 58 ? -14.195 -19.188 -11.383 1 97.31 58 THR B N 1
ATOM 4076 C CA . THR B 1 58 ? -15.531 -19.281 -10.805 1 97.31 58 THR B CA 1
ATOM 4077 C C . THR B 1 58 ? -16.062 -20.703 -10.867 1 97.31 58 THR B C 1
ATOM 4079 O O . THR B 1 58 ? -16.641 -21.203 -9.906 1 97.31 58 THR B O 1
ATOM 4082 N N . ASN B 1 59 ? -15.773 -21.344 -11.969 1 95.88 59 ASN B N 1
ATOM 4083 C CA . ASN B 1 59 ? -16.328 -22.672 -12.219 1 95.88 59 ASN B CA 1
ATOM 4084 C C . ASN B 1 59 ? -15.492 -23.766 -11.555 1 95.88 59 ASN B C 1
ATOM 4086 O O . ASN B 1 59 ? -15.883 -24.938 -11.539 1 95.88 59 ASN B O 1
ATOM 4090 N N . ASN B 1 60 ? -14.375 -23.344 -10.922 1 95.56 60 ASN B N 1
ATOM 4091 C CA . ASN B 1 60 ? -13.5 -24.391 -10.406 1 95.56 60 ASN B CA 1
ATOM 4092 C C . ASN B 1 60 ? -13.156 -24.156 -8.938 1 95.56 60 ASN B C 1
ATOM 4094 O O . ASN B 1 60 ? -12.367 -24.906 -8.352 1 95.56 60 ASN B O 1
ATOM 4098 N N . THR B 1 61 ? -13.688 -23.125 -8.328 1 97.31 61 THR B N 1
ATOM 4099 C CA . THR B 1 61 ? -13.43 -22.859 -6.914 1 97.31 61 THR B CA 1
ATOM 4100 C C . THR B 1 61 ? -14.594 -23.344 -6.051 1 97.31 61 THR B C 1
ATOM 4102 O O . THR B 1 61 ? -15.297 -22.547 -5.434 1 97.31 61 THR B O 1
ATOM 4105 N N . GLY B 1 62 ? -14.711 -24.688 -5.977 1 97.94 62 GLY B N 1
ATOM 4106 C CA . GLY B 1 62 ? -15.812 -25.344 -5.293 1 97.94 62 GLY B CA 1
ATOM 4107 C C . GLY B 1 62 ? -15.883 -25 -3.814 1 97.94 62 GLY B C 1
ATOM 4108 O O . GLY B 1 62 ? -16.969 -24.922 -3.24 1 97.94 62 GLY B O 1
ATOM 4109 N N . PHE B 1 63 ? -14.766 -24.75 -3.139 1 98.5 63 PHE B N 1
ATOM 4110 C CA . PHE B 1 63 ? -14.703 -24.453 -1.713 1 98.5 63 PHE B CA 1
ATOM 4111 C C . PHE B 1 63 ? -15.625 -23.281 -1.364 1 98.5 63 PHE B C 1
ATOM 4113 O O . PHE B 1 63 ? -16.359 -23.344 -0.38 1 98.5 63 PHE B O 1
ATOM 4120 N N . MET B 1 64 ? -15.586 -22.234 -2.205 1 98.62 64 MET B N 1
ATOM 4121 C CA . MET B 1 64 ? -16.391 -21.047 -1.939 1 98.62 64 MET B CA 1
ATOM 4122 C C . MET B 1 64 ? -17.875 -21.359 -2.068 1 98.62 64 MET B C 1
ATOM 4124 O O . MET B 1 64 ? -18.688 -20.953 -1.224 1 98.62 64 MET B O 1
ATOM 4128 N N . TRP B 1 65 ? -18.25 -22.078 -3.062 1 98.56 65 TRP B N 1
ATOM 4129 C CA . TRP B 1 65 ? -19.656 -22.422 -3.305 1 98.56 65 TRP B CA 1
ATOM 4130 C C . TRP B 1 65 ? -20.188 -23.312 -2.195 1 98.56 65 TRP B C 1
ATOM 4132 O O . TRP B 1 65 ? -21.344 -23.156 -1.765 1 98.56 65 TRP B O 1
ATOM 4142 N N . GLU B 1 66 ? -19.375 -24.219 -1.804 1 98.31 66 GLU B N 1
ATOM 4143 C CA . GLU B 1 66 ? -19.797 -25.188 -0.801 1 98.31 66 GLU B CA 1
ATOM 4144 C C . GLU B 1 66 ? -19.812 -24.578 0.595 1 98.31 66 GLU B C 1
ATOM 4146 O O . GLU B 1 66 ? -20.578 -25.016 1.461 1 98.31 66 GLU B O 1
ATOM 4151 N N . ALA B 1 67 ? -18.984 -23.547 0.833 1 98.19 67 ALA B N 1
ATOM 4152 C CA . ALA B 1 67 ? -18.922 -22.875 2.129 1 98.19 67 ALA B CA 1
ATOM 4153 C C . ALA B 1 67 ? -20.016 -21.812 2.252 1 98.19 67 ALA B C 1
ATOM 4155 O O . ALA B 1 67 ? -20.422 -21.453 3.361 1 98.19 67 ALA B O 1
ATOM 4156 N N . ALA B 1 68 ? -20.5 -21.281 1.175 1 98.12 68 ALA B N 1
ATOM 4157 C CA . ALA B 1 68 ? -21.391 -20.125 1.138 1 98.12 68 ALA B CA 1
ATOM 4158 C C . ALA B 1 68 ? -22.641 -20.375 1.979 1 98.12 68 ALA B C 1
ATOM 4160 O O . ALA B 1 68 ? -23.031 -19.531 2.787 1 98.12 68 ALA B O 1
ATOM 4161 N N . PRO B 1 69 ? -23.344 -21.594 1.804 1 97.94 69 PRO B N 1
ATOM 4162 C CA . PRO B 1 69 ? -24.531 -21.812 2.629 1 97.94 69 PRO B CA 1
ATOM 4163 C C . PRO B 1 69 ? -24.219 -21.844 4.121 1 97.94 69 PRO B C 1
ATOM 4165 O O . PRO B 1 69 ? -25.016 -21.359 4.934 1 97.94 69 PRO B O 1
ATOM 4168 N N . ARG B 1 70 ? -23.109 -22.359 4.484 1 97.56 70 ARG B N 1
ATOM 4169 C CA . ARG B 1 70 ? -22.719 -22.469 5.887 1 97.56 70 ARG B CA 1
ATOM 4170 C C . ARG B 1 70 ? -22.516 -21.094 6.512 1 97.56 70 ARG B C 1
ATOM 4172 O O . ARG B 1 70 ? -22.922 -20.859 7.652 1 97.56 70 ARG B O 1
ATOM 4179 N N . PHE B 1 71 ? -21.969 -20.125 5.793 1 98.25 71 PHE B N 1
ATOM 4180 C CA . PHE B 1 71 ? -21.578 -18.828 6.352 1 98.25 71 PHE B CA 1
ATOM 4181 C C . PHE B 1 71 ? -22.609 -17.766 5.996 1 98.25 71 PHE B C 1
ATOM 4183 O O . PHE B 1 71 ? -22.531 -16.641 6.488 1 98.25 71 PHE B O 1
ATOM 4190 N N . GLY B 1 72 ? -23.594 -18.172 5.129 1 98.44 72 GLY B N 1
ATOM 4191 C CA . GLY B 1 72 ? -24.5 -17.141 4.629 1 98.44 72 GLY B CA 1
ATOM 4192 C C . GLY B 1 72 ? -23.797 -16.078 3.818 1 98.44 72 GLY B C 1
ATOM 4193 O O . GLY B 1 72 ? -24.094 -14.883 3.963 1 98.44 72 GLY B O 1
ATOM 4194 N N . ALA B 1 73 ? -22.906 -16.484 2.99 1 98.69 73 ALA B N 1
ATOM 4195 C CA . ALA B 1 73 ? -22.016 -15.539 2.324 1 98.69 73 ALA B CA 1
ATOM 4196 C C . ALA B 1 73 ? -22.516 -15.203 0.924 1 98.69 73 ALA B C 1
ATOM 4198 O O . ALA B 1 73 ? -23.094 -16.047 0.241 1 98.69 73 ALA B O 1
ATOM 4199 N N . MET B 1 74 ? -22.297 -13.992 0.562 1 98.75 74 MET B N 1
ATOM 4200 C CA . MET B 1 74 ? -22.344 -13.602 -0.844 1 98.75 74 MET B CA 1
ATOM 4201 C C . MET B 1 74 ? -21.047 -13.961 -1.561 1 98.75 74 MET B C 1
ATOM 4203 O O . MET B 1 74 ? -19.969 -13.727 -1.038 1 98.75 74 MET B O 1
ATOM 4207 N N . LEU B 1 75 ? -21.219 -14.57 -2.721 1 98.88 75 LEU B N 1
ATOM 4208 C CA . LEU B 1 75 ? -20.031 -14.914 -3.512 1 98.88 75 LEU B CA 1
ATOM 4209 C C . LEU B 1 75 ? -19.781 -13.867 -4.594 1 98.88 75 LEU B C 1
ATOM 4211 O O . LEU B 1 75 ? -20.703 -13.484 -5.316 1 98.88 75 LEU B O 1
ATOM 4215 N N . VAL B 1 76 ? -18.578 -13.375 -4.648 1 98.94 76 VAL B N 1
ATOM 4216 C CA . VAL B 1 76 ? -18.156 -12.43 -5.68 1 98.94 76 VAL B CA 1
ATOM 4217 C C . VAL B 1 76 ? -16.844 -12.891 -6.297 1 98.94 76 VAL B C 1
ATOM 4219 O O . VAL B 1 76 ? -15.906 -13.242 -5.578 1 98.94 76 VAL B O 1
ATOM 4222 N N . PHE B 1 77 ? -16.781 -13 -7.605 1 98.88 77 PHE B N 1
ATOM 4223 C CA . PHE B 1 77 ? -15.57 -13.258 -8.375 1 98.88 77 PHE B CA 1
ATOM 4224 C C . PHE B 1 77 ? -15.227 -12.062 -9.258 1 98.88 77 PHE B C 1
ATOM 4226 O O . PHE B 1 77 ? -15.906 -11.805 -10.25 1 98.88 77 PHE B O 1
ATOM 4233 N N . ILE B 1 78 ? -14.164 -11.359 -8.906 1 98.88 78 ILE B N 1
ATOM 4234 C CA . ILE B 1 78 ? -13.828 -10.148 -9.648 1 98.88 78 ILE B CA 1
ATOM 4235 C C . ILE B 1 78 ? -12.719 -10.445 -10.648 1 98.88 78 ILE B C 1
ATOM 4237 O O . ILE B 1 78 ? -11.781 -11.188 -10.336 1 98.88 78 ILE B O 1
ATOM 4241 N N . GLU B 1 79 ? -12.891 -9.992 -11.867 1 98.69 79 GLU B N 1
ATOM 4242 C CA . GLU B 1 79 ? -11.914 -10.227 -12.922 1 98.69 79 GLU B CA 1
ATOM 4243 C C . GLU B 1 79 ? -10.742 -9.258 -12.82 1 98.69 79 GLU B C 1
ATOM 4245 O O . GLU B 1 79 ? -10.93 -8.078 -12.508 1 98.69 79 GLU B O 1
ATOM 4250 N N . HIS B 1 80 ? -9.586 -9.695 -13.023 1 98.62 80 HIS B N 1
ATOM 4251 C CA . HIS B 1 80 ? -8.367 -8.898 -13.023 1 98.62 80 HIS B CA 1
ATOM 4252 C C . HIS B 1 80 ? -8.305 -7.988 -14.25 1 98.62 80 HIS B C 1
ATOM 4254 O O . HIS B 1 80 ? -8.688 -8.391 -15.344 1 98.62 80 HIS B O 1
ATOM 4260 N N . ARG B 1 81 ? -7.879 -6.781 -14.023 1 98.5 81 ARG B N 1
ATOM 4261 C CA . ARG B 1 81 ? -7.668 -5.934 -15.188 1 98.5 81 ARG B CA 1
ATOM 4262 C C . ARG B 1 81 ? -6.777 -6.625 -16.219 1 98.5 81 ARG B C 1
ATOM 4264 O O . ARG B 1 81 ? -5.832 -7.328 -15.852 1 98.5 81 ARG B O 1
ATOM 4271 N N . TYR B 1 82 ? -7.098 -6.426 -17.562 1 98.06 82 TYR B N 1
ATOM 4272 C CA . TYR B 1 82 ? -6.316 -6.879 -18.703 1 98.06 82 TYR B CA 1
ATOM 4273 C C . TYR B 1 82 ? -6.496 -8.375 -18.938 1 98.06 82 TYR B C 1
ATOM 4275 O O . TYR B 1 82 ? -5.84 -8.969 -19.797 1 98.06 82 TYR B O 1
ATOM 4283 N N . TYR B 1 83 ? -7.32 -8.992 -18.141 1 97.56 83 TYR B N 1
ATOM 4284 C CA . TYR B 1 83 ? -7.664 -10.383 -18.406 1 97.56 83 TYR B CA 1
ATOM 4285 C C . TYR B 1 83 ? -9.156 -10.539 -18.672 1 97.56 83 TYR B C 1
ATOM 4287 O O . TYR B 1 83 ? -9.945 -9.656 -18.328 1 97.56 83 TYR B O 1
ATOM 4295 N N . GLY B 1 84 ? -9.5 -11.68 -19.344 1 96.44 84 GLY B N 1
ATOM 4296 C CA . GLY B 1 84 ? -10.898 -11.898 -19.672 1 96.44 84 GLY B CA 1
ATOM 4297 C C . GLY B 1 84 ? -11.508 -10.766 -20.469 1 96.44 84 GLY B C 1
ATOM 4298 O O . GLY B 1 84 ? -10.977 -10.383 -21.516 1 96.44 84 GLY B O 1
ATOM 4299 N N . LYS B 1 85 ? -12.555 -10.164 -19.906 1 96.75 85 LYS B N 1
ATOM 4300 C CA . LYS B 1 85 ? -13.281 -9.109 -20.594 1 96.75 85 LYS B CA 1
ATOM 4301 C C . LYS B 1 85 ? -13.008 -7.746 -19.969 1 96.75 85 LYS B C 1
ATOM 4303 O O . LYS B 1 85 ? -13.5 -6.727 -20.453 1 96.75 85 LYS B O 1
ATOM 4308 N N . SER B 1 86 ? -12.203 -7.727 -18.969 1 98.25 86 SER B N 1
ATOM 4309 C CA . SER B 1 86 ? -11.891 -6.488 -18.25 1 98.25 86 SER B CA 1
ATOM 4310 C C . SER B 1 86 ? -10.695 -5.781 -18.891 1 98.25 86 SER B C 1
ATOM 4312 O O . SER B 1 86 ? -9.586 -5.82 -18.344 1 98.25 86 SER B O 1
ATOM 4314 N N . MET B 1 87 ? -11.016 -5.078 -19.984 1 98.31 87 MET B N 1
ATOM 4315 C CA . MET B 1 87 ? -9.953 -4.508 -20.812 1 98.31 87 MET B CA 1
ATOM 4316 C C . MET B 1 87 ? -10.031 -2.982 -20.828 1 98.31 87 MET B C 1
ATOM 4318 O O . MET B 1 87 ? -11.055 -2.41 -21.203 1 98.31 87 MET B O 1
ATOM 4322 N N . PRO B 1 88 ? -8.953 -2.357 -20.391 1 97.94 88 PRO B N 1
ATOM 4323 C CA . PRO B 1 88 ? -8.883 -0.914 -20.625 1 97.94 88 PRO B CA 1
ATOM 4324 C C . PRO B 1 88 ? -8.797 -0.562 -22.109 1 97.94 88 PRO B C 1
ATOM 4326 O O . PRO B 1 88 ? -8.609 -1.447 -22.953 1 97.94 88 PRO B O 1
ATOM 4329 N N . PHE B 1 89 ? -9.078 0.727 -22.469 1 97.5 89 PHE B N 1
ATOM 4330 C CA . PHE B 1 89 ? -8.914 1.312 -23.797 1 97.5 89 PHE B CA 1
ATOM 4331 C C . PHE B 1 89 ? -9.883 0.694 -24.781 1 97.5 89 PHE B C 1
ATOM 4333 O O . PHE B 1 89 ? -9.633 0.69 -25.984 1 97.5 89 PHE B O 1
ATOM 4340 N N . GLY B 1 90 ? -10.867 0.037 -24.328 1 94.94 90 GLY B N 1
ATOM 4341 C CA . GLY B 1 90 ? -12 -0.318 -25.156 1 94.94 90 GLY B CA 1
ATOM 4342 C C . GLY B 1 90 ? -11.93 -1.739 -25.688 1 94.94 90 GLY B C 1
ATOM 4343 O O . GLY B 1 90 ? -12.867 -2.207 -26.344 1 94.94 90 GLY B O 1
ATOM 4344 N N . GLY B 1 91 ? -10.844 -2.479 -25.438 1 96.06 91 GLY B N 1
ATOM 4345 C CA . GLY B 1 91 ? -10.773 -3.861 -25.875 1 96.06 91 GLY B CA 1
ATOM 4346 C C . GLY B 1 91 ? -9.383 -4.453 -25.766 1 96.06 91 GLY B C 1
ATOM 4347 O O . GLY B 1 91 ? -8.414 -3.734 -25.531 1 96.06 91 GLY B O 1
ATOM 4348 N N . LYS B 1 92 ? -9.289 -5.754 -25.969 1 95.62 92 LYS B N 1
ATOM 4349 C CA . LYS B 1 92 ? -8.039 -6.484 -25.797 1 95.62 92 LYS B CA 1
ATOM 4350 C C . LYS B 1 92 ? -6.977 -5.973 -26.781 1 95.62 92 LYS B C 1
ATOM 4352 O O . LYS B 1 92 ? -5.828 -5.75 -26.391 1 95.62 92 LYS B O 1
ATOM 4357 N N . GLU B 1 93 ? -7.359 -5.793 -28.094 1 96.44 93 GLU B N 1
ATOM 4358 C CA . GLU B 1 93 ? -6.41 -5.332 -29.094 1 96.44 93 GLU B CA 1
ATOM 4359 C C . GLU B 1 93 ? -5.789 -3.996 -28.703 1 96.44 93 GLU B C 1
ATOM 4361 O O . GLU B 1 93 ? -4.574 -3.812 -28.812 1 96.44 93 GLU B O 1
ATOM 4366 N N . ALA B 1 94 ? -6.613 -3.107 -28.234 1 97.56 94 ALA B N 1
ATOM 4367 C CA . ALA B 1 94 ? -6.137 -1.783 -27.828 1 97.56 94 ALA B CA 1
ATOM 4368 C C . ALA B 1 94 ? -5.312 -1.854 -26.547 1 97.56 94 ALA B C 1
ATOM 4370 O O . ALA B 1 94 ? -4.281 -1.189 -26.438 1 97.56 94 ALA B O 1
ATOM 4371 N N . ALA B 1 95 ? -5.746 -2.604 -25.594 1 97.62 95 ALA B N 1
ATOM 4372 C CA . ALA B 1 95 ? -5.078 -2.715 -24.297 1 97.62 95 ALA B CA 1
ATOM 4373 C C . ALA B 1 95 ? -3.682 -3.314 -24.453 1 97.62 95 ALA B C 1
ATOM 4375 O O . ALA B 1 95 ? -2.756 -2.941 -23.734 1 97.62 95 ALA B O 1
ATOM 4376 N N . TYR B 1 96 ? -3.545 -4.223 -25.438 1 96.62 96 TYR B N 1
ATOM 4377 C CA . TYR B 1 96 ? -2.283 -4.934 -25.609 1 96.62 96 TYR B CA 1
ATOM 4378 C C . TYR B 1 96 ? -1.513 -4.402 -26.812 1 96.62 96 TYR B C 1
ATOM 4380 O O . TYR B 1 96 ? -0.614 -5.074 -27.328 1 96.62 96 TYR B O 1
ATOM 4388 N N . ARG B 1 97 ? -1.838 -3.24 -27.219 1 96.44 97 ARG B N 1
ATOM 4389 C CA . ARG B 1 97 ? -1.265 -2.676 -28.422 1 96.44 97 ARG B CA 1
ATOM 4390 C C . ARG B 1 97 ? 0.228 -2.412 -28.266 1 96.44 97 ARG B C 1
ATOM 4392 O O . ARG B 1 97 ? 1.024 -2.742 -29.141 1 96.44 97 ARG B O 1
ATOM 4399 N N . ASP B 1 98 ? 0.637 -1.801 -27.234 1 96 98 ASP B N 1
ATOM 4400 C CA . ASP B 1 98 ? 2.035 -1.457 -26.984 1 96 98 ASP B CA 1
ATOM 4401 C C . ASP B 1 98 ? 2.295 -1.228 -25.5 1 96 98 ASP B C 1
ATOM 4403 O O . ASP B 1 98 ? 1.406 -1.432 -24.672 1 96 98 ASP B O 1
ATOM 4407 N N . ALA B 1 99 ? 3.5 -0.864 -25.141 1 95.94 99 ALA B N 1
ATOM 4408 C CA . ALA B 1 99 ? 3.91 -0.72 -23.75 1 95.94 99 ALA B CA 1
ATOM 4409 C C . ALA B 1 99 ? 3.15 0.416 -23.062 1 95.94 99 ALA B C 1
ATOM 4411 O O . ALA B 1 99 ? 2.871 0.353 -21.875 1 95.94 99 ALA B O 1
ATOM 4412 N N . ALA B 1 100 ? 2.781 1.438 -23.812 1 95.75 100 ALA B N 1
ATOM 4413 C CA . ALA B 1 100 ? 2.076 2.59 -23.266 1 95.75 100 ALA B CA 1
ATOM 4414 C C . ALA B 1 100 ? 0.683 2.199 -22.781 1 95.75 100 ALA B C 1
ATOM 4416 O O . ALA B 1 100 ? 0.18 2.754 -21.797 1 95.75 100 ALA B O 1
ATOM 4417 N N . THR B 1 101 ? 0.056 1.269 -23.469 1 97.38 101 THR B N 1
ATOM 4418 C CA . THR B 1 101 ? -1.281 0.83 -23.078 1 97.38 101 THR B CA 1
ATOM 4419 C C . THR B 1 101 ? -1.207 -0.361 -22.125 1 97.38 101 THR B C 1
ATOM 4421 O O . THR B 1 101 ? -2.027 -0.487 -21.219 1 97.38 101 THR B O 1
ATOM 4424 N N . LYS B 1 102 ? -0.193 -1.263 -22.172 1 97.75 102 LYS B N 1
ATOM 4425 C CA . LYS B 1 102 ? -0.03 -2.426 -21.297 1 97.75 102 LYS B CA 1
ATOM 4426 C C . LYS B 1 102 ? 0.47 -2.016 -19.922 1 97.75 102 LYS B C 1
ATOM 4428 O O . LYS B 1 102 ? 0.274 -2.74 -18.938 1 97.75 102 LYS B O 1
ATOM 4433 N N . GLY B 1 103 ? 1.034 -0.84 -19.922 1 97.56 103 GLY B N 1
ATOM 4434 C CA . GLY B 1 103 ? 1.797 -0.43 -18.75 1 97.56 103 GLY B CA 1
ATOM 4435 C C . GLY B 1 103 ? 0.958 -0.35 -17.5 1 97.56 103 GLY B C 1
ATOM 4436 O O . GLY B 1 103 ? 1.496 -0.327 -16.391 1 97.56 103 GLY B O 1
ATOM 4437 N N . TYR B 1 104 ? -0.385 -0.376 -17.609 1 98.12 104 TYR B N 1
ATOM 4438 C CA . TYR B 1 104 ? -1.278 -0.236 -16.453 1 98.12 104 TYR B CA 1
ATOM 4439 C C . TYR B 1 104 ? -1.655 -1.6 -15.891 1 98.12 104 TYR B C 1
ATOM 4441 O O . TYR B 1 104 ? -2.416 -1.688 -14.922 1 98.12 104 TYR B O 1
ATOM 4449 N N . LEU B 1 105 ? -1.135 -2.658 -16.5 1 98.31 105 LEU B N 1
ATOM 4450 C CA . LEU B 1 105 ? -1.269 -4.008 -15.961 1 98.31 105 LEU B CA 1
ATOM 4451 C C . LEU B 1 105 ? -0.2 -4.285 -14.906 1 98.31 105 LEU B C 1
ATOM 4453 O O . LEU B 1 105 ? 0.879 -4.785 -15.227 1 98.31 105 LEU B O 1
ATOM 4457 N N . THR B 1 106 ? -0.513 -3.891 -13.688 1 98.19 106 THR B N 1
ATOM 4458 C CA . THR B 1 106 ? 0.389 -4.109 -12.562 1 98.19 106 THR B CA 1
ATOM 4459 C C . THR B 1 106 ? -0.379 -4.621 -11.344 1 98.19 106 THR B C 1
ATOM 4461 O O . THR B 1 106 ? -1.584 -4.391 -11.227 1 98.19 106 THR B O 1
ATOM 4464 N N . VAL B 1 107 ? 0.298 -5.242 -10.445 1 98.5 107 VAL B N 1
ATOM 4465 C CA . VAL B 1 107 ? -0.301 -5.82 -9.25 1 98.5 107 VAL B CA 1
ATOM 4466 C C . VAL B 1 107 ? -0.877 -4.711 -8.375 1 98.5 107 VAL B C 1
ATOM 4468 O O . VAL B 1 107 ? -2.023 -4.793 -7.926 1 98.5 107 VAL B O 1
ATOM 4471 N N . PRO B 1 108 ? -0.141 -3.596 -8.133 1 98.69 108 PRO B N 1
ATOM 4472 C CA . PRO B 1 108 ? -0.73 -2.562 -7.281 1 98.69 108 PRO B CA 1
ATOM 4473 C C . PRO B 1 108 ? -2.02 -1.983 -7.863 1 98.69 108 PRO B C 1
ATOM 4475 O O . PRO B 1 108 ? -2.973 -1.727 -7.121 1 98.69 108 PRO B O 1
ATOM 4478 N N . GLN B 1 109 ? -2.055 -1.767 -9.188 1 98.69 109 GLN B N 1
ATOM 4479 C CA . GLN B 1 109 ? -3.281 -1.288 -9.82 1 98.69 109 GLN B CA 1
ATOM 4480 C C . GLN B 1 109 ? -4.426 -2.273 -9.609 1 98.69 109 GLN B C 1
ATOM 4482 O O . GLN B 1 109 ? -5.555 -1.87 -9.312 1 98.69 109 GLN B O 1
ATOM 4487 N N . ALA B 1 110 ? -4.148 -3.527 -9.75 1 98.75 110 ALA B N 1
ATOM 4488 C CA . ALA B 1 110 ? -5.18 -4.551 -9.578 1 98.75 110 ALA B CA 1
ATOM 4489 C C . ALA B 1 110 ? -5.727 -4.539 -8.156 1 98.75 110 ALA B C 1
ATOM 4491 O O . ALA B 1 110 ? -6.938 -4.648 -7.945 1 98.75 110 ALA B O 1
ATOM 4492 N N . LEU B 1 111 ? -4.859 -4.445 -7.168 1 98.88 111 LEU B N 1
ATOM 4493 C CA . LEU B 1 111 ? -5.297 -4.414 -5.777 1 98.88 111 LEU B CA 1
ATOM 4494 C C . LEU B 1 111 ? -6.145 -3.172 -5.508 1 98.88 111 LEU B C 1
ATOM 4496 O O . LEU B 1 111 ? -7.137 -3.24 -4.777 1 98.88 111 LEU B O 1
ATOM 4500 N N . ALA B 1 112 ? -5.699 -2.041 -6.074 1 98.81 112 ALA B N 1
ATOM 4501 C CA . ALA B 1 112 ? -6.477 -0.815 -5.91 1 98.81 112 ALA B CA 1
ATOM 4502 C C . ALA B 1 112 ? -7.848 -0.94 -6.574 1 98.81 112 ALA B C 1
ATOM 4504 O O . ALA B 1 112 ? -8.836 -0.387 -6.086 1 98.81 112 ALA B O 1
ATOM 4505 N N . ASP B 1 113 ? -7.91 -1.646 -7.75 1 98.81 113 ASP B N 1
ATOM 4506 C CA . ASP B 1 113 ? -9.203 -1.973 -8.336 1 98.81 113 ASP B CA 1
ATOM 4507 C C . ASP B 1 113 ? -10.109 -2.674 -7.324 1 98.81 113 ASP B C 1
ATOM 4509 O O . ASP B 1 113 ? -11.273 -2.301 -7.16 1 98.81 113 ASP B O 1
ATOM 4513 N N . TYR B 1 114 ? -9.562 -3.703 -6.719 1 98.88 114 TYR B N 1
ATOM 4514 C CA . TYR B 1 114 ? -10.352 -4.5 -5.785 1 98.88 114 TYR B CA 1
ATOM 4515 C C . TYR B 1 114 ? -10.82 -3.658 -4.605 1 98.88 114 TYR B C 1
ATOM 4517 O O . TYR B 1 114 ? -11.961 -3.781 -4.164 1 98.88 114 TYR B O 1
ATOM 4525 N N . ALA B 1 115 ? -9.953 -2.82 -4.086 1 98.75 115 ALA B N 1
ATOM 4526 C CA . ALA B 1 115 ? -10.305 -1.957 -2.963 1 98.75 115 ALA B CA 1
ATOM 4527 C C . ALA B 1 115 ? -11.453 -1.026 -3.328 1 98.75 115 ALA B C 1
ATOM 4529 O O . ALA B 1 115 ? -12.445 -0.943 -2.602 1 98.75 115 ALA B O 1
ATOM 4530 N N . SER B 1 116 ? -11.305 -0.344 -4.488 1 98.5 116 SER B N 1
ATOM 4531 C CA . SER B 1 116 ? -12.336 0.571 -4.957 1 98.5 116 SER B CA 1
ATOM 4532 C C . SER B 1 116 ? -13.656 -0.16 -5.199 1 98.5 116 SER B C 1
ATOM 4534 O O . SER B 1 116 ? -14.727 0.337 -4.832 1 98.5 116 SER B O 1
ATOM 4536 N N . PHE B 1 117 ? -13.562 -1.312 -5.762 1 98.81 117 PHE B N 1
ATOM 4537 C CA . PHE B 1 117 ? -14.742 -2.111 -6.09 1 98.81 117 PHE B CA 1
ATOM 4538 C C . PHE B 1 117 ? -15.469 -2.553 -4.824 1 98.81 117 PHE B C 1
ATOM 4540 O O . PHE B 1 117 ? -16.688 -2.402 -4.719 1 98.81 117 PHE B O 1
ATOM 4547 N N . VAL B 1 118 ? -14.758 -3.156 -3.873 1 98.81 118 VAL B N 1
ATOM 4548 C CA . VAL B 1 118 ? -15.359 -3.705 -2.664 1 98.81 118 VAL B CA 1
ATOM 4549 C C . VAL B 1 118 ? -16.094 -2.6 -1.906 1 98.81 118 VAL B C 1
ATOM 4551 O O . VAL B 1 118 ? -17.203 -2.807 -1.419 1 98.81 118 VAL B O 1
ATOM 4554 N N . LEU B 1 119 ? -15.469 -1.425 -1.79 1 98.25 119 LEU B N 1
ATOM 4555 C CA . LEU B 1 119 ? -16.109 -0.315 -1.093 1 98.25 119 LEU B CA 1
ATOM 4556 C C . LEU B 1 119 ? -17.391 0.106 -1.806 1 98.25 119 LEU B C 1
ATOM 4558 O O . LEU B 1 119 ? -18.406 0.364 -1.159 1 98.25 119 LEU B O 1
ATOM 4562 N N . SER B 1 120 ? -17.312 0.179 -3.15 1 98.06 120 SER B N 1
ATOM 4563 C CA . SER B 1 120 ? -18.5 0.522 -3.918 1 98.06 120 SER B CA 1
ATOM 4564 C C . SER B 1 120 ? -19.578 -0.543 -3.768 1 98.06 120 SER B C 1
ATOM 4566 O O . SER B 1 120 ? -20.766 -0.221 -3.637 1 98.06 120 SER B O 1
ATOM 4568 N N . LEU B 1 121 ? -19.188 -1.819 -3.844 1 98.56 121 LEU B N 1
ATOM 4569 C CA . LEU B 1 121 ? -20.125 -2.922 -3.697 1 98.56 121 LEU B CA 1
ATOM 4570 C C . LEU B 1 121 ? -20.844 -2.846 -2.357 1 98.56 121 LEU B C 1
ATOM 4572 O O . LEU B 1 121 ? -22.078 -2.979 -2.301 1 98.56 121 LEU B O 1
ATOM 4576 N N . LYS B 1 122 ? -20.125 -2.652 -1.297 1 98.06 122 LYS B N 1
ATOM 4577 C CA . LYS B 1 122 ? -20.719 -2.555 0.037 1 98.06 122 LYS B CA 1
ATOM 4578 C C . LYS B 1 122 ? -21.672 -1.377 0.128 1 98.06 122 LYS B C 1
ATOM 4580 O O . LYS B 1 122 ? -22.734 -1.482 0.751 1 98.06 122 LYS B O 1
ATOM 4585 N N . ALA B 1 123 ? -21.266 -0.257 -0.449 1 97.25 123 ALA B N 1
ATOM 4586 C CA . ALA B 1 123 ? -22.141 0.913 -0.452 1 97.25 123 ALA B CA 1
ATOM 4587 C C . ALA B 1 123 ? -23.453 0.619 -1.186 1 97.25 123 ALA B C 1
ATOM 4589 O O . ALA B 1 123 ? -24.531 0.957 -0.699 1 97.25 123 ALA B O 1
ATOM 4590 N N . ASN B 1 124 ? -23.359 0.007 -2.354 1 97.56 124 ASN B N 1
ATOM 4591 C CA . ASN B 1 124 ? -24.516 -0.313 -3.164 1 97.56 124 ASN B CA 1
ATOM 4592 C C . ASN B 1 124 ? -25.438 -1.305 -2.455 1 97.56 124 ASN B C 1
ATOM 4594 O O . ASN B 1 124 ? -26.656 -1.258 -2.625 1 97.56 124 ASN B O 1
ATOM 4598 N N . LEU B 1 125 ? -24.844 -2.184 -1.659 1 97.56 125 LEU B N 1
ATOM 4599 C CA . LEU B 1 125 ? -25.594 -3.188 -0.923 1 97.56 125 LEU B CA 1
ATOM 4600 C C . LEU B 1 125 ? -26.078 -2.633 0.416 1 97.56 125 LEU B C 1
ATOM 4602 O O . LEU B 1 125 ? -26.75 -3.328 1.172 1 97.56 125 LEU B O 1
ATOM 4606 N N . SER B 1 126 ? -25.703 -1.372 0.756 1 97.38 126 SER B N 1
ATOM 4607 C CA . SER B 1 126 ? -25.953 -0.789 2.07 1 97.38 126 SER B CA 1
ATOM 4608 C C . SER B 1 126 ? -25.453 -1.7 3.184 1 97.38 126 SER B C 1
ATOM 4610 O O . SER B 1 126 ? -26.156 -1.936 4.168 1 97.38 126 SER B O 1
ATOM 4612 N N . ALA B 1 127 ? -24.266 -2.26 2.928 1 97.31 127 ALA B N 1
ATOM 4613 C CA . ALA B 1 127 ? -23.688 -3.248 3.84 1 97.31 127 ALA B CA 1
ATOM 4614 C C . ALA B 1 127 ? -22.297 -2.836 4.293 1 97.31 127 ALA B C 1
ATOM 4616 O O . ALA B 1 127 ? -21.344 -3.613 4.176 1 97.31 127 ALA B O 1
ATOM 4617 N N . PRO B 1 128 ? -22.141 -1.687 4.934 1 94.31 128 PRO B N 1
ATOM 4618 C CA . PRO B 1 128 ? -20.797 -1.223 5.324 1 94.31 128 PRO B CA 1
ATOM 4619 C C . PRO B 1 128 ? -20.141 -2.141 6.344 1 94.31 128 PRO B C 1
ATOM 4621 O O . PRO B 1 128 ? -18.906 -2.209 6.406 1 94.31 128 PRO B O 1
ATOM 4624 N N . ALA B 1 129 ? -20.891 -2.904 7.066 1 94.75 129 ALA B N 1
ATOM 4625 C CA . ALA B 1 129 ? -20.328 -3.721 8.141 1 94.75 129 ALA B CA 1
ATOM 4626 C C . ALA B 1 129 ? -20.094 -5.152 7.668 1 94.75 129 ALA B C 1
ATOM 4628 O O . ALA B 1 129 ? -19.562 -5.977 8.414 1 94.75 129 ALA B O 1
ATOM 4629 N N . ALA B 1 130 ? -20.453 -5.477 6.438 1 97.94 130 ALA B N 1
ATOM 4630 C CA . ALA B 1 130 ? -20.234 -6.832 5.941 1 97.94 130 ALA B CA 1
ATOM 4631 C C . ALA B 1 130 ? -18.75 -7.18 5.91 1 97.94 130 ALA B C 1
ATOM 4633 O O . ALA B 1 130 ? -17.953 -6.469 5.289 1 97.94 130 ALA B O 1
ATOM 4634 N N . PRO B 1 131 ? -18.375 -8.258 6.688 1 98.25 131 PRO B N 1
ATOM 4635 C CA . PRO B 1 131 ? -16.969 -8.656 6.578 1 98.25 131 PRO B CA 1
ATOM 4636 C C . PRO B 1 131 ? -16.625 -9.242 5.215 1 98.25 131 PRO B C 1
ATOM 4638 O O . PRO B 1 131 ? -17.438 -9.953 4.621 1 98.25 131 PRO B O 1
ATOM 4641 N N . VAL B 1 132 ? -15.484 -8.961 4.719 1 98.81 132 VAL B N 1
ATOM 4642 C CA . VAL B 1 132 ? -15.047 -9.453 3.416 1 98.81 132 VAL B CA 1
ATOM 4643 C C . VAL B 1 132 ? -13.867 -10.406 3.598 1 98.81 132 VAL B C 1
ATOM 4645 O O . VAL B 1 132 ? -12.875 -10.062 4.246 1 98.81 132 VAL B O 1
ATOM 4648 N N . LEU B 1 133 ? -13.984 -11.547 3.184 1 98.94 133 LEU B N 1
ATOM 4649 C CA . LEU B 1 133 ? -12.906 -12.523 3.078 1 98.94 133 LEU B CA 1
ATOM 4650 C C . LEU B 1 133 ? -12.445 -12.664 1.634 1 98.94 133 LEU B C 1
ATOM 4652 O O . LEU B 1 133 ? -13.25 -12.93 0.74 1 98.94 133 LEU B O 1
ATOM 4656 N N . VAL B 1 134 ? -11.172 -12.445 1.378 1 98.94 134 VAL B N 1
ATOM 4657 C CA . VAL B 1 134 ? -10.656 -12.586 0.022 1 98.94 134 VAL B CA 1
ATOM 4658 C C . VAL B 1 134 ? -9.961 -13.938 -0.129 1 98.94 134 VAL B C 1
ATOM 4660 O O . VAL B 1 134 ? -9.211 -14.359 0.75 1 98.94 134 VAL B O 1
ATOM 4663 N N . LEU B 1 135 ? -10.258 -14.641 -1.148 1 98.94 135 LEU B N 1
ATOM 4664 C CA . LEU B 1 135 ? -9.656 -15.93 -1.47 1 98.94 135 LEU B CA 1
ATOM 4665 C C . LEU B 1 135 ? -8.984 -15.891 -2.84 1 98.94 135 LEU B C 1
ATOM 4667 O O . LEU B 1 135 ? -9.336 -15.062 -3.682 1 98.94 135 LEU B O 1
ATOM 4671 N N . GLY B 1 136 ? -8.078 -16.75 -3.061 1 98.69 136 GLY B N 1
ATOM 4672 C CA . GLY B 1 136 ? -7.453 -16.922 -4.363 1 98.69 136 GLY B CA 1
ATOM 4673 C C . GLY B 1 136 ? -6.445 -18.047 -4.395 1 98.69 136 GLY B C 1
ATOM 4674 O O . GLY B 1 136 ? -5.969 -18.5 -3.348 1 98.69 136 GLY B O 1
ATOM 4675 N N . GLY B 1 137 ? -6.164 -18.547 -5.512 1 98.38 137 GLY B N 1
ATOM 4676 C CA . GLY B 1 137 ? -5.16 -19.578 -5.766 1 98.38 137 GLY B CA 1
ATOM 4677 C C . GLY B 1 137 ? -4.062 -19.109 -6.707 1 98.38 137 GLY B C 1
ATOM 4678 O O . GLY B 1 137 ? -4.328 -18.375 -7.66 1 98.38 137 GLY B O 1
ATOM 4679 N N . SER B 1 138 ? -2.873 -19.578 -6.438 1 97.75 138 SER B N 1
ATOM 4680 C CA . SER B 1 138 ? -1.759 -19.203 -7.309 1 97.75 138 SER B CA 1
ATOM 4681 C C . SER B 1 138 ? -1.563 -17.703 -7.355 1 97.75 138 SER B C 1
ATOM 4683 O O . SER B 1 138 ? -1.412 -17.047 -6.312 1 97.75 138 SER B O 1
ATOM 4685 N N . TYR B 1 139 ? -1.596 -17.109 -8.555 1 98.12 139 TYR B N 1
ATOM 4686 C CA . TYR B 1 139 ? -1.514 -15.656 -8.656 1 98.12 139 TYR B CA 1
ATOM 4687 C C . TYR B 1 139 ? -2.654 -14.992 -7.902 1 98.12 139 TYR B C 1
ATOM 4689 O O . TYR B 1 139 ? -2.447 -14 -7.199 1 98.12 139 TYR B O 1
ATOM 4697 N N . GLY B 1 140 ? -3.854 -15.555 -7.988 1 98.5 140 GLY B N 1
ATOM 4698 C CA . GLY B 1 140 ? -4.965 -15.055 -7.188 1 98.5 140 GLY B CA 1
ATOM 4699 C C . GLY B 1 140 ? -4.711 -15.148 -5.695 1 98.5 140 GLY B C 1
ATOM 4700 O O . GLY B 1 140 ? -5.18 -14.305 -4.93 1 98.5 140 GLY B O 1
ATOM 4701 N N . GLY B 1 141 ? -4.02 -16.203 -5.289 1 98.88 141 GLY B N 1
ATOM 4702 C CA . GLY B 1 141 ? -3.623 -16.328 -3.895 1 98.88 141 GLY B CA 1
ATOM 4703 C C . GLY B 1 141 ? -2.656 -15.242 -3.453 1 98.88 141 GLY B C 1
ATOM 4704 O O . GLY B 1 141 ? -2.754 -14.734 -2.334 1 98.88 141 GLY B O 1
ATOM 4705 N N . MET B 1 142 ? -1.654 -14.938 -4.344 1 98.81 142 MET B N 1
ATOM 4706 C CA . MET B 1 142 ? -0.756 -13.828 -4.059 1 98.81 142 MET B CA 1
ATOM 4707 C C . MET B 1 142 ? -1.54 -12.531 -3.867 1 98.81 142 MET B C 1
ATOM 4709 O O . MET B 1 142 ? -1.294 -11.789 -2.916 1 98.81 142 MET B O 1
ATOM 4713 N N . LEU B 1 143 ? -2.51 -12.312 -4.77 1 98.88 143 LEU B N 1
ATOM 4714 C CA . LEU B 1 143 ? -3.344 -11.117 -4.699 1 98.88 143 LEU B CA 1
ATOM 4715 C C . LEU B 1 143 ? -4.141 -11.086 -3.4 1 98.88 143 LEU B C 1
ATOM 4717 O O . LEU B 1 143 ? -4.262 -10.031 -2.77 1 98.88 143 LEU B O 1
ATOM 4721 N N . ALA B 1 144 ? -4.66 -12.227 -2.969 1 98.94 144 ALA B N 1
ATOM 4722 C CA . ALA B 1 144 ? -5.43 -12.305 -1.728 1 98.94 144 ALA B CA 1
ATOM 4723 C C . ALA B 1 144 ? -4.562 -11.938 -0.526 1 98.94 144 ALA B C 1
ATOM 4725 O O . ALA B 1 144 ? -4.969 -11.133 0.316 1 98.94 144 ALA B O 1
ATOM 4726 N N . ALA B 1 145 ? -3.387 -12.523 -0.478 1 98.88 145 ALA B N 1
ATOM 4727 C CA . ALA B 1 145 ? -2.471 -12.227 0.62 1 98.88 145 ALA B CA 1
ATOM 4728 C C . ALA B 1 145 ? -2.092 -10.75 0.636 1 98.88 145 ALA B C 1
ATOM 4730 O O . ALA B 1 145 ? -2.125 -10.102 1.687 1 98.88 145 ALA B O 1
ATOM 4731 N N . TRP B 1 146 ? -1.755 -10.242 -0.535 1 98.75 146 TRP B N 1
ATOM 4732 C CA . TRP B 1 146 ? -1.312 -8.852 -0.629 1 98.75 146 TRP B CA 1
ATOM 4733 C C . TRP B 1 146 ? -2.465 -7.895 -0.348 1 98.75 146 TRP B C 1
ATOM 4735 O O . TRP B 1 146 ? -2.26 -6.816 0.215 1 98.75 146 TRP B O 1
ATOM 4745 N N . MET B 1 147 ? -3.703 -8.281 -0.735 1 98.69 147 MET B N 1
ATOM 4746 C CA . MET B 1 147 ? -4.879 -7.488 -0.393 1 98.69 147 MET B CA 1
ATOM 4747 C C . MET B 1 147 ? -5.035 -7.371 1.119 1 98.69 147 MET B C 1
ATOM 4749 O O . MET B 1 147 ? -5.305 -6.285 1.638 1 98.69 147 MET B O 1
ATOM 4753 N N . ARG B 1 148 ? -4.887 -8.469 1.782 1 98.44 148 ARG B N 1
ATOM 4754 C CA . ARG B 1 148 ? -5.039 -8.445 3.234 1 98.44 148 ARG B CA 1
ATOM 4755 C C . ARG B 1 148 ? -3.936 -7.621 3.887 1 98.44 148 ARG B C 1
ATOM 4757 O O . ARG B 1 148 ? -4.188 -6.891 4.848 1 98.44 148 ARG B O 1
ATOM 4764 N N . ILE B 1 149 ? -2.758 -7.711 3.365 1 97.81 149 ILE B N 1
ATOM 4765 C CA . ILE B 1 149 ? -1.601 -7.043 3.947 1 97.81 149 ILE B CA 1
ATOM 4766 C C . ILE B 1 149 ? -1.706 -5.535 3.715 1 97.81 149 ILE B C 1
ATOM 4768 O O . ILE B 1 149 ? -1.455 -4.742 4.625 1 97.81 149 ILE B O 1
ATOM 4772 N N . LYS B 1 150 ? -2.16 -5.121 2.557 1 98.06 150 LYS B N 1
ATOM 4773 C CA . LYS B 1 150 ? -2.105 -3.713 2.176 1 98.06 150 LYS B CA 1
ATOM 4774 C C . LYS B 1 150 ? -3.424 -3.008 2.482 1 98.06 150 LYS B C 1
ATOM 4776 O O . LYS B 1 150 ? -3.455 -1.787 2.656 1 98.06 150 LYS B O 1
ATOM 4781 N N . TYR B 1 151 ? -4.555 -3.77 2.51 1 98.25 151 TYR B N 1
ATOM 4782 C CA . TYR B 1 151 ? -5.871 -3.17 2.699 1 98.25 151 TYR B CA 1
ATOM 4783 C C . TYR B 1 151 ? -6.637 -3.881 3.809 1 98.25 151 TYR B C 1
ATOM 4785 O O . TYR B 1 151 ? -7.781 -4.301 3.609 1 98.25 151 TYR B O 1
ATOM 4793 N N . PRO B 1 152 ? -6.039 -3.932 4.965 1 97.56 152 PRO B N 1
ATOM 4794 C CA . PRO B 1 152 ? -6.703 -4.637 6.062 1 97.56 152 PRO B CA 1
ATOM 4795 C C . PRO B 1 152 ? -8.008 -3.963 6.496 1 97.56 152 PRO B C 1
ATOM 4797 O O . PRO B 1 152 ? -8.836 -4.59 7.152 1 97.56 152 PRO B O 1
ATOM 4800 N N . HIS B 1 153 ? -8.227 -2.705 6.125 1 97.19 153 HIS B N 1
ATOM 4801 C CA . HIS B 1 153 ? -9.445 -1.976 6.469 1 97.19 153 HIS B CA 1
ATOM 4802 C C . HIS B 1 153 ? -10.586 -2.332 5.527 1 97.19 153 HIS B C 1
ATOM 4804 O O . HIS B 1 153 ? -11.742 -1.979 5.785 1 97.19 153 HIS B O 1
ATOM 4810 N N . ILE B 1 154 ? -10.266 -3.094 4.469 1 98 154 ILE B N 1
ATOM 4811 C CA . ILE B 1 154 ? -11.258 -3.475 3.471 1 98 154 ILE B CA 1
ATOM 4812 C C . ILE B 1 154 ? -11.57 -4.965 3.594 1 98 154 ILE B C 1
ATOM 4814 O O . ILE B 1 154 ? -12.719 -5.379 3.436 1 98 154 ILE B O 1
ATOM 4818 N N . VAL B 1 155 ? -10.547 -5.762 3.904 1 97.62 155 VAL B N 1
ATOM 4819 C CA . VAL B 1 155 ? -10.734 -7.207 3.943 1 97.62 155 VAL B CA 1
ATOM 4820 C C . VAL B 1 155 ? -10.375 -7.734 5.332 1 97.62 155 VAL B C 1
ATOM 4822 O O . VAL B 1 155 ? -9.328 -7.398 5.879 1 97.62 155 VAL B O 1
ATOM 4825 N N . MET B 1 156 ? -11.188 -8.594 5.852 1 97.12 156 MET B N 1
ATOM 4826 C CA . MET B 1 156 ? -11.047 -9.094 7.219 1 97.12 156 MET B CA 1
ATOM 4827 C C . MET B 1 156 ? -10.016 -10.211 7.281 1 97.12 156 MET B C 1
ATOM 4829 O O . MET B 1 156 ? -9.43 -10.453 8.336 1 97.12 156 MET B O 1
ATOM 4833 N N . GLY B 1 157 ? -9.836 -10.883 6.207 1 98.44 157 GLY B N 1
ATOM 4834 C CA . GLY B 1 157 ? -8.922 -12.016 6.129 1 98.44 157 GLY B CA 1
ATOM 4835 C C . GLY B 1 157 ? -8.711 -12.523 4.715 1 98.44 157 GLY B C 1
ATOM 4836 O O . GLY B 1 157 ? -9.336 -12.023 3.773 1 98.44 157 GLY B O 1
ATOM 4837 N N . ALA B 1 158 ? -7.785 -13.492 4.578 1 98.88 158 ALA B N 1
ATOM 4838 C CA . ALA B 1 158 ? -7.465 -14.008 3.25 1 98.88 158 ALA B CA 1
ATOM 4839 C C . ALA B 1 158 ? -7.156 -15.508 3.309 1 98.88 158 ALA B C 1
ATOM 4841 O O . ALA B 1 158 ? -6.555 -15.984 4.273 1 98.88 158 ALA B O 1
ATOM 4842 N N . VAL B 1 159 ? -7.633 -16.172 2.354 1 98.94 159 VAL B N 1
ATOM 4843 C CA . VAL B 1 159 ? -7.188 -17.531 2.053 1 98.94 159 VAL B CA 1
ATOM 4844 C C . VAL B 1 159 ? -6.336 -17.531 0.787 1 98.94 159 VAL B C 1
ATOM 4846 O O . VAL B 1 159 ? -6.859 -17.375 -0.32 1 98.94 159 VAL B O 1
ATOM 4849 N N . ALA B 1 160 ? -5.078 -17.703 0.99 1 98.94 160 ALA B N 1
ATOM 4850 C CA . ALA B 1 160 ? -4.102 -17.688 -0.1 1 98.94 160 ALA B CA 1
ATOM 4851 C C . ALA B 1 160 ? -3.6 -19.094 -0.401 1 98.94 160 ALA B C 1
ATOM 4853 O O . ALA B 1 160 ? -2.648 -19.578 0.224 1 98.94 160 ALA B O 1
ATOM 4854 N N . SER B 1 161 ? -4.18 -19.688 -1.393 1 98.94 161 SER B N 1
ATOM 4855 C CA . SER B 1 161 ? -3.857 -21.078 -1.721 1 98.94 161 SER B CA 1
ATOM 4856 C C . SER B 1 161 ? -2.789 -21.156 -2.805 1 98.94 161 SER B C 1
ATOM 4858 O O . SER B 1 161 ? -2.924 -20.547 -3.863 1 98.94 161 SER B O 1
ATOM 4860 N N . SER B 1 162 ? -1.718 -21.938 -2.533 1 98.69 162 SER B N 1
ATOM 4861 C CA . SER B 1 162 ? -0.615 -22.109 -3.473 1 98.69 162 SER B CA 1
ATOM 4862 C C . SER B 1 162 ? -0.087 -20.766 -3.963 1 98.69 162 SER B C 1
ATOM 4864 O O . SER B 1 162 ? 0.102 -20.578 -5.164 1 98.69 162 SER B O 1
ATOM 4866 N N . ALA B 1 163 ? 0.054 -19.828 -3.025 1 98.75 163 ALA B N 1
ATOM 4867 C CA . ALA B 1 163 ? 0.495 -18.469 -3.326 1 98.75 163 ALA B CA 1
ATOM 4868 C C . ALA B 1 163 ? 2.008 -18.328 -3.176 1 98.75 163 ALA B C 1
ATOM 4870 O O . ALA B 1 163 ? 2.516 -18.203 -2.059 1 98.75 163 ALA B O 1
ATOM 4871 N N . PRO B 1 164 ? 2.709 -18.344 -4.25 1 98.44 164 PRO B N 1
ATOM 4872 C CA . PRO B 1 164 ? 4.168 -18.297 -4.129 1 98.44 164 PRO B CA 1
ATOM 4873 C C . PRO B 1 164 ? 4.707 -16.891 -3.916 1 98.44 164 PRO B C 1
ATOM 4875 O O . PRO B 1 164 ? 5.539 -16.422 -4.695 1 98.44 164 PRO B O 1
ATOM 4878 N N . ILE B 1 165 ? 4.402 -16.25 -2.816 1 98.69 165 ILE B N 1
ATOM 4879 C CA . ILE B 1 165 ? 4.773 -14.867 -2.547 1 98.69 165 ILE B CA 1
ATOM 4880 C C . ILE B 1 165 ? 6.25 -14.797 -2.162 1 98.69 165 ILE B C 1
ATOM 4882 O O . ILE B 1 165 ? 6.793 -13.703 -1.967 1 98.69 165 ILE B O 1
ATOM 4886 N N . LEU B 1 166 ? 6.961 -15.945 -2.092 1 98.5 166 LEU B N 1
ATOM 4887 C CA . LEU B 1 166 ? 8.383 -15.992 -1.781 1 98.5 166 LEU B CA 1
ATOM 4888 C C . LEU B 1 166 ? 9.18 -16.547 -2.955 1 98.5 166 LEU B C 1
ATOM 4890 O O . LEU B 1 166 ? 10.273 -17.094 -2.766 1 98.5 166 LEU B O 1
ATOM 4894 N N . SER B 1 167 ? 8.672 -16.453 -4.176 1 97.75 167 SER B N 1
ATOM 4895 C CA . SER B 1 167 ? 9.305 -17.062 -5.344 1 97.75 167 SER B CA 1
ATOM 4896 C C . SER B 1 167 ? 10.195 -16.062 -6.074 1 97.75 167 SER B C 1
ATOM 4898 O O . SER B 1 167 ? 10.68 -16.344 -7.172 1 97.75 167 SER B O 1
ATOM 4900 N N . PHE B 1 168 ? 10.5 -14.953 -5.504 1 97.25 168 PHE B N 1
ATOM 4901 C CA . PHE B 1 168 ? 11.242 -13.891 -6.18 1 97.25 168 PHE B CA 1
ATOM 4902 C C . PHE B 1 168 ? 12.734 -14.016 -5.898 1 97.25 168 PHE B C 1
ATOM 4904 O O . PHE B 1 168 ? 13.148 -14.781 -5.035 1 97.25 168 PHE B O 1
ATOM 4911 N N . TYR B 1 169 ? 13.469 -13.266 -6.715 1 94.38 169 TYR B N 1
ATOM 4912 C CA . TYR B 1 169 ? 14.922 -13.312 -6.621 1 94.38 169 TYR B CA 1
ATOM 4913 C C . TYR B 1 169 ? 15.391 -12.977 -5.211 1 94.38 169 TYR B C 1
ATOM 4915 O O . TYR B 1 169 ? 14.922 -12.008 -4.613 1 94.38 169 TYR B O 1
ATOM 4923 N N . GLY B 1 170 ? 16.219 -13.742 -4.703 1 92.62 170 GLY B N 1
ATOM 4924 C CA . GLY B 1 170 ? 16.734 -13.547 -3.355 1 92.62 170 GLY B CA 1
ATOM 4925 C C . GLY B 1 170 ? 15.914 -14.266 -2.299 1 92.62 170 GLY B C 1
ATOM 4926 O O . GLY B 1 170 ? 16.359 -14.414 -1.158 1 92.62 170 GLY B O 1
ATOM 4927 N N . LEU B 1 171 ? 14.789 -14.773 -2.658 1 96.06 171 LEU B N 1
ATOM 4928 C CA . LEU B 1 171 ? 13.898 -15.422 -1.707 1 96.06 171 LEU B CA 1
ATOM 4929 C C . LEU B 1 171 ? 13.805 -16.922 -1.99 1 96.06 171 LEU B C 1
ATOM 4931 O O . LEU B 1 171 ? 13.719 -17.734 -1.063 1 96.06 171 LEU B O 1
ATOM 4935 N N . ALA B 1 172 ? 13.828 -17.281 -3.258 1 95.69 172 ALA B N 1
ATOM 4936 C CA . ALA B 1 172 ? 13.672 -18.672 -3.641 1 95.69 172 ALA B CA 1
ATOM 4937 C C . ALA B 1 172 ? 14.852 -19.156 -4.48 1 95.69 172 ALA B C 1
ATOM 4939 O O . ALA B 1 172 ? 15.461 -18.375 -5.211 1 95.69 172 ALA B O 1
ATOM 4940 N N . ASP B 1 173 ? 15.188 -20.453 -4.324 1 96.94 173 ASP B N 1
ATOM 4941 C CA . ASP B 1 173 ? 16.141 -21.125 -5.211 1 96.94 173 ASP B CA 1
ATOM 4942 C C . ASP B 1 173 ? 15.586 -21.219 -6.633 1 96.94 173 ASP B C 1
ATOM 4944 O O . ASP B 1 173 ? 14.516 -21.797 -6.852 1 96.94 173 ASP B O 1
ATOM 4948 N N . PRO B 1 174 ? 16.328 -20.625 -7.578 1 97 174 PRO B N 1
ATOM 4949 C CA . PRO B 1 174 ? 15.805 -20.594 -8.945 1 97 174 PRO B CA 1
ATOM 4950 C C . PRO B 1 174 ? 15.625 -21.984 -9.539 1 97 174 PRO B C 1
ATOM 4952 O O . PRO B 1 174 ? 14.992 -22.141 -10.586 1 97 174 PRO B O 1
ATOM 4955 N N . TYR B 1 175 ? 16.156 -23.047 -8.922 1 97.75 175 TYR B N 1
ATOM 4956 C CA . TYR B 1 175 ? 16.062 -24.422 -9.43 1 97.75 175 TYR B CA 1
ATOM 4957 C C . TYR B 1 175 ? 14.914 -25.172 -8.758 1 97.75 175 TYR B C 1
ATOM 4959 O O . TYR B 1 175 ? 14.508 -26.234 -9.219 1 97.75 175 TYR B O 1
ATOM 4967 N N . ALA B 1 176 ? 14.406 -24.578 -7.723 1 97.56 176 ALA B N 1
ATOM 4968 C CA . ALA B 1 176 ? 13.547 -25.312 -6.797 1 97.56 176 ALA B CA 1
ATOM 4969 C C . ALA B 1 176 ? 12.258 -25.766 -7.48 1 97.56 176 ALA B C 1
ATOM 4971 O O . ALA B 1 176 ? 11.766 -26.859 -7.223 1 97.56 176 ALA B O 1
ATOM 4972 N N . PHE B 1 177 ? 11.695 -24.969 -8.289 1 97.69 177 PHE B N 1
ATOM 4973 C CA . PHE B 1 177 ? 10.453 -25.297 -8.969 1 97.69 177 PHE B CA 1
ATOM 4974 C C . PHE B 1 177 ? 10.594 -26.562 -9.789 1 97.69 177 PHE B C 1
ATOM 4976 O O . PHE B 1 177 ? 9.844 -27.531 -9.594 1 97.69 177 PHE B O 1
ATOM 4983 N N . TYR B 1 178 ? 11.555 -26.656 -10.648 1 98.12 178 TYR B N 1
ATOM 4984 C CA . TYR B 1 178 ? 11.711 -27.797 -11.547 1 98.12 178 TYR B CA 1
ATOM 4985 C C . TYR B 1 178 ? 12.281 -29 -10.812 1 98.12 178 TYR B C 1
ATOM 4987 O O . TYR B 1 178 ? 11.992 -30.141 -11.172 1 98.12 178 TYR B O 1
ATOM 4995 N N . ASP B 1 179 ? 13.094 -28.703 -9.773 1 98.06 179 ASP B N 1
ATOM 4996 C CA . ASP B 1 179 ? 13.547 -29.812 -8.945 1 98.06 179 ASP B CA 1
ATOM 4997 C C . ASP B 1 179 ? 12.375 -30.516 -8.273 1 98.06 179 ASP B C 1
ATOM 4999 O O . ASP B 1 179 ? 12.328 -31.75 -8.227 1 98.06 179 ASP B O 1
ATOM 5003 N N . ARG B 1 180 ? 11.461 -29.688 -7.773 1 97.62 180 ARG B N 1
ATOM 5004 C CA . ARG B 1 180 ? 10.281 -30.266 -7.141 1 97.62 180 ARG B CA 1
ATOM 5005 C C . ARG B 1 180 ? 9.453 -31.062 -8.141 1 97.62 180 ARG B C 1
ATOM 5007 O O . ARG B 1 180 ? 8.961 -32.156 -7.824 1 97.62 180 ARG B O 1
ATOM 5014 N N . MET B 1 181 ? 9.242 -30.594 -9.281 1 97.75 181 MET B N 1
ATOM 5015 C CA . MET B 1 181 ? 8.539 -31.297 -10.352 1 97.75 181 MET B CA 1
ATOM 5016 C C . MET B 1 181 ? 9.234 -32.625 -10.688 1 97.75 181 MET B C 1
ATOM 5018 O O . MET B 1 181 ? 8.57 -33.656 -10.82 1 97.75 181 MET B O 1
ATOM 5022 N N . THR B 1 182 ? 10.547 -32.562 -10.844 1 98.31 182 THR B N 1
ATOM 5023 C CA . THR B 1 182 ? 11.344 -33.75 -11.148 1 98.31 182 THR B CA 1
ATOM 5024 C C . THR B 1 182 ? 11.164 -34.812 -10.07 1 98.31 182 THR B C 1
ATOM 5026 O O . THR B 1 182 ? 10.977 -35.969 -10.383 1 98.31 182 THR B O 1
ATOM 5029 N N . ASP B 1 183 ? 11.203 -34.312 -8.844 1 98 183 ASP B N 1
ATOM 5030 C CA . ASP B 1 183 ? 11.047 -35.25 -7.715 1 98 183 ASP B CA 1
ATOM 5031 C C . ASP B 1 183 ? 9.664 -35.906 -7.734 1 98 183 ASP B C 1
ATOM 5033 O O . ASP B 1 183 ? 9.523 -37.062 -7.332 1 98 183 ASP B O 1
ATOM 5037 N N . ASP B 1 184 ? 8.695 -35.188 -8.164 1 98.12 184 ASP B N 1
ATOM 5038 C CA . ASP B 1 184 ? 7.348 -35.75 -8.266 1 98.12 184 ASP B CA 1
ATOM 5039 C C . ASP B 1 184 ? 7.316 -36.938 -9.219 1 98.12 184 ASP B C 1
ATOM 5041 O O . ASP B 1 184 ? 6.812 -38 -8.867 1 98.12 184 ASP B O 1
ATOM 5045 N N . PHE B 1 185 ? 7.891 -36.844 -10.344 1 98.5 185 PHE B N 1
ATOM 5046 C CA . PHE B 1 185 ? 7.93 -37.906 -11.32 1 98.5 185 PHE B CA 1
ATOM 5047 C C . PHE B 1 185 ? 8.781 -39.062 -10.812 1 98.5 185 PHE B C 1
ATOM 5049 O O . PHE B 1 185 ? 8.391 -40.25 -10.93 1 98.5 185 PHE B O 1
ATOM 5056 N N . LYS B 1 186 ? 9.945 -38.719 -10.203 1 98.25 186 LYS B N 1
ATOM 5057 C CA . LYS B 1 186 ? 10.805 -39.75 -9.641 1 98.25 18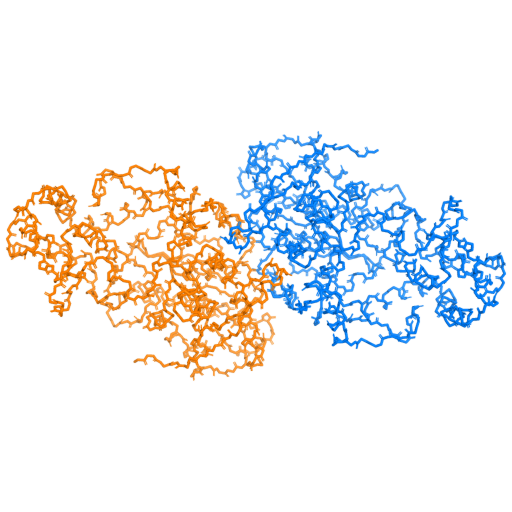6 LYS B CA 1
ATOM 5058 C C . LYS B 1 186 ? 10.062 -40.562 -8.594 1 98.25 186 LYS B C 1
ATOM 5060 O O . LYS B 1 186 ? 10.273 -41.781 -8.484 1 98.25 186 LYS B O 1
ATOM 5065 N N . SER B 1 187 ? 9.266 -39.906 -7.871 1 97.94 187 SER B N 1
ATOM 5066 C CA . SER B 1 187 ? 8.578 -40.562 -6.766 1 97.94 187 SER B CA 1
ATOM 5067 C C . SER B 1 187 ? 7.559 -41.562 -7.277 1 97.94 187 SER B C 1
ATOM 5069 O O . SER B 1 187 ? 7.188 -42.5 -6.559 1 97.94 187 SER B O 1
ATOM 5071 N N . GLU B 1 188 ? 7.055 -41.375 -8.477 1 98.19 188 GLU B N 1
ATOM 5072 C CA . GLU B 1 188 ? 6.105 -42.344 -9.055 1 98.19 188 GLU B CA 1
ATOM 5073 C C . GLU B 1 188 ? 6.828 -43.5 -9.727 1 98.19 188 GLU B C 1
ATOM 5075 O O . GLU B 1 188 ? 6.398 -44.656 -9.609 1 98.19 188 GLU B O 1
ATOM 5080 N N . SER B 1 189 ? 7.891 -43.156 -10.516 1 98.19 189 SER B N 1
ATOM 5081 C CA . SER B 1 189 ? 8.656 -44.156 -11.227 1 98.19 189 SER B CA 1
ATOM 5082 C C . SER B 1 189 ? 10.016 -43.625 -11.672 1 98.19 189 SER B C 1
ATOM 5084 O O . SER B 1 189 ? 10.086 -42.719 -12.484 1 98.19 189 SER B O 1
ATOM 5086 N N . LYS B 1 190 ? 11.078 -44.219 -11.188 1 97.81 190 LYS B N 1
ATOM 5087 C CA . LYS B 1 190 ? 12.414 -43.844 -11.625 1 97.81 190 LYS B CA 1
ATOM 5088 C C . LYS B 1 190 ? 12.602 -44.094 -13.117 1 97.81 190 LYS B C 1
ATOM 5090 O O . LYS B 1 190 ? 13.258 -43.312 -13.812 1 97.81 190 LYS B O 1
ATOM 5095 N N . HIS B 1 191 ? 12.062 -45.219 -13.586 1 96.69 191 HIS B N 1
ATOM 5096 C CA . HIS B 1 191 ? 12.133 -45.531 -15.008 1 96.69 191 HIS B CA 1
ATOM 5097 C C . HIS B 1 191 ? 11.43 -44.5 -15.852 1 96.69 191 HIS B C 1
ATOM 5099 O O . HIS B 1 191 ? 11.945 -44.062 -16.891 1 96.69 191 HIS B O 1
ATOM 5105 N N . CYS B 1 192 ? 10.258 -44.125 -15.43 1 97.31 192 CYS B N 1
ATOM 5106 C CA . CYS B 1 192 ? 9.508 -43.062 -16.125 1 97.31 192 CYS B CA 1
ATOM 5107 C C . CYS B 1 192 ? 10.328 -41.781 -16.219 1 97.31 192 CYS B C 1
ATOM 5109 O O . CYS B 1 192 ? 10.445 -41.188 -17.281 1 97.31 192 CYS B O 1
ATOM 5111 N N . TYR B 1 193 ? 10.93 -41.375 -15.07 1 98 193 TYR B N 1
ATOM 5112 C CA . TYR B 1 193 ? 11.797 -40.219 -15.016 1 98 193 TYR B CA 1
ATOM 5113 C C . TYR B 1 193 ? 12.938 -40.312 -16.031 1 98 193 TYR B C 1
ATOM 5115 O O . TYR B 1 193 ? 13.188 -39.406 -16.797 1 98 193 TYR B O 1
ATOM 5123 N N . GLU B 1 194 ? 13.562 -41.406 -16.078 1 97.19 194 GLU B N 1
ATOM 5124 C CA . GLU B 1 194 ? 14.711 -41.625 -16.953 1 97.19 194 GLU B CA 1
ATOM 5125 C C . GLU B 1 194 ? 14.297 -41.562 -18.422 1 97.19 194 GLU B C 1
ATOM 5127 O O . GLU B 1 194 ? 14.992 -40.969 -19.25 1 97.19 194 GLU B O 1
ATOM 5132 N N . VAL B 1 195 ? 13.211 -42.219 -18.719 1 96 195 VAL B N 1
ATOM 5133 C CA . VAL B 1 195 ? 12.727 -42.25 -20.094 1 96 195 VAL B CA 1
ATOM 5134 C C . VAL B 1 195 ? 12.414 -40.844 -20.562 1 96 195 VAL B C 1
ATOM 5136 O O . VAL B 1 195 ? 12.828 -40.438 -21.641 1 96 195 VAL B O 1
ATOM 5139 N N . LEU B 1 196 ? 11.672 -40.125 -19.75 1 97.31 196 LEU B N 1
ATOM 5140 C CA . LEU B 1 196 ? 11.305 -38.75 -20.125 1 97.31 196 LEU B CA 1
ATOM 5141 C C . LEU B 1 196 ? 12.531 -37.844 -20.203 1 97.31 196 LEU B C 1
ATOM 5143 O O . LEU B 1 196 ? 12.672 -37.062 -21.141 1 97.31 196 LEU B O 1
ATOM 5147 N N . ARG B 1 197 ? 13.406 -37.938 -19.203 1 97.5 197 ARG B N 1
ATOM 5148 C CA . ARG B 1 197 ? 14.633 -37.156 -19.203 1 97.5 197 ARG B CA 1
ATOM 5149 C C . ARG B 1 197 ? 15.453 -37.406 -20.469 1 97.5 197 ARG B C 1
ATOM 5151 O O . ARG B 1 197 ? 15.93 -36.469 -21.094 1 97.5 197 ARG B O 1
ATOM 5158 N N . ASP B 1 198 ? 15.547 -38.594 -20.891 1 96.12 198 ASP B N 1
ATOM 5159 C CA . ASP B 1 198 ? 16.422 -39 -22 1 96.12 198 ASP B CA 1
ATOM 5160 C C . ASP B 1 198 ? 15.734 -38.719 -23.344 1 96.12 198 ASP B C 1
ATOM 5162 O O . ASP B 1 198 ? 16.391 -38.688 -24.375 1 96.12 198 ASP B O 1
ATOM 5166 N N . SER B 1 199 ? 14.484 -38.562 -23.297 1 96.5 199 SER B N 1
ATOM 5167 C CA . SER B 1 199 ? 13.727 -38.375 -24.531 1 96.5 199 SER B CA 1
ATOM 5168 C C . SER B 1 199 ? 14.07 -37.062 -25.219 1 96.5 199 SER B C 1
ATOM 5170 O O . SER B 1 199 ? 13.891 -36.938 -26.438 1 96.5 199 SER B O 1
ATOM 5172 N N . TRP B 1 200 ? 14.539 -36.094 -24.484 1 96.81 200 TRP B N 1
ATOM 5173 C CA . TRP B 1 200 ? 14.836 -34.781 -25.062 1 96.81 200 TRP B CA 1
ATOM 5174 C C . TRP B 1 200 ? 15.938 -34.875 -26.109 1 96.81 200 TRP B C 1
ATOM 5176 O O . TRP B 1 200 ? 15.836 -34.281 -27.188 1 96.81 200 TRP B O 1
ATOM 5186 N N . ALA B 1 201 ? 16.969 -35.594 -25.812 1 95.44 201 ALA B N 1
ATOM 5187 C CA . ALA B 1 201 ? 18.047 -35.781 -26.781 1 95.44 201 ALA B CA 1
ATOM 5188 C C . ALA B 1 201 ? 17.547 -36.531 -28.016 1 95.44 201 ALA B C 1
ATOM 5190 O O . ALA B 1 201 ? 18 -36.25 -29.125 1 95.44 201 ALA B O 1
ATOM 5191 N N . VAL B 1 202 ? 16.656 -37.5 -27.812 1 95.69 202 VAL B N 1
ATOM 5192 C CA . VAL B 1 202 ? 16.062 -38.25 -28.906 1 95.69 202 VAL B CA 1
ATOM 5193 C C . VAL B 1 202 ? 15.25 -37.312 -29.797 1 95.69 202 VAL B C 1
ATOM 5195 O O . VAL B 1 202 ? 15.375 -37.344 -31.031 1 95.69 202 VAL B O 1
ATOM 5198 N N . LEU B 1 203 ? 14.453 -36.5 -29.188 1 96.25 203 LEU B N 1
ATOM 5199 C CA . LEU B 1 203 ? 13.641 -35.562 -29.922 1 96.25 203 LEU B CA 1
ATOM 5200 C C . LEU B 1 203 ? 14.516 -34.594 -30.719 1 96.25 203 LEU B C 1
ATOM 5202 O O . LEU B 1 203 ? 14.242 -34.312 -31.891 1 96.25 203 LEU B O 1
ATOM 5206 N N . ASP B 1 204 ? 15.57 -34.094 -30.078 1 95.62 204 ASP B N 1
ATOM 5207 C CA . ASP B 1 204 ? 16.484 -33.156 -30.75 1 95.62 204 ASP B CA 1
ATOM 5208 C C . ASP B 1 204 ? 17.109 -33.812 -31.969 1 95.62 204 ASP B C 1
ATOM 5210 O O . ASP B 1 204 ? 17.234 -33.188 -33.031 1 95.62 204 ASP B O 1
ATOM 5214 N N . SER B 1 205 ? 17.547 -35 -31.812 1 95.5 205 SER B N 1
ATOM 5215 C CA . SER B 1 205 ? 18.203 -35.75 -32.906 1 95.5 205 SER B CA 1
ATOM 5216 C C . SER B 1 205 ? 17.25 -35.938 -34.062 1 95.5 205 SER B C 1
ATOM 5218 O O . SER B 1 205 ? 17.641 -35.844 -35.25 1 95.5 205 SER B O 1
ATOM 5220 N N . LEU B 1 206 ? 16.016 -36.281 -33.75 1 95.81 206 LEU B N 1
ATOM 5221 C CA . LEU B 1 206 ? 15.031 -36.562 -34.781 1 95.81 206 LEU B CA 1
ATOM 5222 C C . LEU B 1 206 ? 14.625 -35.281 -35.5 1 95.81 206 LEU B C 1
ATOM 5224 O O . LEU B 1 206 ? 14.367 -35.281 -36.719 1 95.81 206 LEU B O 1
ATOM 5228 N N . LEU B 1 207 ? 14.57 -34.156 -34.781 1 96.25 207 LEU B N 1
ATOM 5229 C CA . LEU B 1 207 ? 14.18 -32.875 -35.344 1 96.25 207 LEU B CA 1
ATOM 5230 C C . LEU B 1 207 ? 15.266 -32.344 -36.281 1 96.25 207 LEU B C 1
ATOM 5232 O O . LEU B 1 207 ? 15 -31.5 -37.125 1 96.25 207 LEU B O 1
ATOM 5236 N N . ALA B 1 208 ? 16.484 -32.906 -36.188 1 96.19 208 ALA B N 1
ATOM 5237 C CA . ALA B 1 208 ? 17.625 -32.406 -36.938 1 96.19 208 ALA B CA 1
ATOM 5238 C C . ALA B 1 208 ? 17.609 -32.969 -38.375 1 96.19 208 ALA B C 1
ATOM 5240 O O . ALA B 1 208 ? 18.375 -32.531 -39.219 1 96.19 208 ALA B O 1
ATOM 5241 N N . THR B 1 209 ? 16.703 -34 -38.719 1 96.25 209 THR B N 1
ATOM 5242 C CA . THR B 1 209 ? 16.672 -34.625 -40.062 1 96.25 209 THR B CA 1
ATOM 5243 C C . THR B 1 209 ? 15.258 -34.656 -40.625 1 96.25 209 THR B C 1
ATOM 5245 O O . THR B 1 209 ? 14.281 -34.625 -39.875 1 96.25 209 THR B O 1
ATOM 5248 N N . LYS B 1 210 ? 15.148 -34.75 -41.906 1 95.38 210 LYS B N 1
ATOM 5249 C CA . LYS B 1 210 ? 13.844 -34.812 -42.562 1 95.38 210 LYS B CA 1
ATOM 5250 C C . LYS B 1 210 ? 13.133 -36.125 -42.25 1 95.38 210 LYS B C 1
ATOM 5252 O O . LYS B 1 210 ? 11.914 -36.125 -42.031 1 95.38 210 LYS B O 1
ATOM 5257 N N . GLU B 1 211 ? 13.883 -37.156 -42.25 1 95.44 211 GLU B N 1
ATOM 5258 C CA . GLU B 1 211 ? 13.312 -38.469 -41.938 1 95.44 211 GLU B CA 1
ATOM 5259 C C . GLU B 1 211 ? 12.812 -38.531 -40.5 1 95.44 211 GLU B C 1
ATOM 5261 O O . GLU B 1 211 ? 11.742 -39.094 -40.219 1 95.44 211 GLU B O 1
ATOM 5266 N N . GLY B 1 212 ? 13.641 -37.938 -39.625 1 95.25 212 GLY B N 1
ATOM 5267 C CA . GLY B 1 212 ? 13.234 -37.875 -38.25 1 95.25 212 GLY B CA 1
ATOM 5268 C C . GLY B 1 212 ? 11.984 -37.031 -38.031 1 95.25 212 GLY B C 1
ATOM 5269 O O . GLY B 1 212 ? 11.109 -37.438 -37.25 1 95.25 212 GLY B O 1
ATOM 5270 N N . SER B 1 213 ? 11.938 -35.906 -38.688 1 94.06 213 SER B N 1
ATOM 5271 C CA . SER B 1 213 ? 10.766 -35.031 -38.594 1 94.06 213 SER B CA 1
ATOM 5272 C C . SER B 1 213 ? 9.508 -35.75 -39.094 1 94.06 213 SER B C 1
ATOM 5274 O O . SER B 1 213 ? 8.43 -35.594 -38.5 1 94.06 213 SER B O 1
ATOM 5276 N N . ALA B 1 214 ? 9.664 -36.5 -40.094 1 91.56 214 ALA B N 1
ATOM 5277 C CA . ALA B 1 214 ? 8.531 -37.25 -40.625 1 91.56 214 ALA B CA 1
ATOM 5278 C C . ALA B 1 214 ? 8.07 -38.312 -39.625 1 91.56 214 ALA B C 1
ATOM 5280 O O . ALA B 1 214 ? 6.871 -38.562 -39.5 1 91.56 214 ALA B O 1
ATOM 5281 N N . LEU B 1 215 ? 9.047 -38.969 -39.031 1 92.94 215 LEU B N 1
ATOM 5282 C CA . LEU B 1 215 ? 8.734 -39.969 -38.031 1 92.94 215 LEU B CA 1
ATOM 5283 C C . LEU B 1 215 ? 7.984 -39.344 -36.844 1 92.94 215 LEU B C 1
ATOM 5285 O O . LEU B 1 215 ? 7.02 -39.906 -36.344 1 92.94 215 LEU B O 1
ATOM 5289 N N . LEU B 1 216 ? 8.469 -38.125 -36.406 1 94.75 216 LEU B N 1
ATOM 5290 C CA . LEU B 1 216 ? 7.824 -37.406 -35.312 1 94.75 216 LEU B CA 1
ATOM 5291 C C . LEU B 1 216 ? 6.395 -37.031 -35.688 1 94.75 216 LEU B C 1
ATOM 5293 O O . LEU B 1 216 ? 5.477 -37.188 -34.875 1 94.75 216 LEU B O 1
ATOM 5297 N N . LYS B 1 217 ? 6.18 -36.531 -36.812 1 90.69 217 LYS B N 1
ATOM 5298 C CA . LYS B 1 217 ? 4.852 -36.156 -37.25 1 90.69 217 LYS B CA 1
ATOM 5299 C C . LYS B 1 217 ? 3.877 -37.312 -37.188 1 90.69 217 LYS B C 1
ATOM 5301 O O . LYS B 1 217 ? 2.744 -37.156 -36.75 1 90.69 217 LYS B O 1
ATOM 5306 N N . ARG B 1 218 ? 4.336 -38.438 -37.625 1 88.5 218 ARG B N 1
ATOM 5307 C CA . ARG B 1 218 ? 3.486 -39.625 -37.656 1 88.5 218 ARG B CA 1
ATOM 5308 C C . ARG B 1 218 ? 3.248 -40.156 -36.25 1 88.5 218 ARG B C 1
ATOM 5310 O O . ARG B 1 218 ? 2.123 -40.531 -35.906 1 88.5 218 ARG B O 1
ATOM 5317 N N . THR B 1 219 ? 4.27 -40.219 -35.469 1 91.06 219 THR B N 1
ATOM 5318 C CA . THR B 1 219 ? 4.191 -40.812 -34.125 1 91.06 219 THR B CA 1
ATOM 5319 C C . THR B 1 219 ? 3.279 -39.969 -33.219 1 91.06 219 THR B C 1
ATOM 5321 O O . THR B 1 219 ? 2.488 -40.531 -32.438 1 91.06 219 THR B O 1
ATOM 5324 N N . PHE B 1 220 ? 3.41 -38.656 -33.312 1 92.56 220 PHE B N 1
ATOM 5325 C CA . PHE B 1 220 ? 2.682 -37.812 -32.375 1 92.56 220 PHE B CA 1
ATOM 5326 C C . PHE B 1 220 ? 1.369 -37.344 -33 1 92.56 220 PHE B C 1
ATOM 5328 O O . PHE B 1 220 ? 0.558 -36.688 -32.344 1 92.56 220 PHE B O 1
ATOM 5335 N N . ASN B 1 221 ? 1.135 -37.719 -34.219 1 89 221 ASN B N 1
ATOM 5336 C CA . ASN B 1 221 ? -0.103 -37.375 -34.938 1 89 221 ASN B CA 1
ATOM 5337 C C . ASN B 1 221 ? -0.434 -35.875 -34.781 1 89 221 ASN B C 1
ATOM 5339 O O . ASN B 1 221 ? -1.516 -35.531 -34.312 1 89 221 ASN B O 1
ATOM 5343 N N . MET B 1 222 ? 0.5 -35.062 -35.219 1 88.62 222 MET B N 1
ATOM 5344 C CA . MET B 1 222 ? 0.337 -33.625 -35.156 1 88.62 222 MET B CA 1
ATOM 5345 C C . MET B 1 222 ? -0.728 -33.125 -36.125 1 88.62 222 MET B C 1
ATOM 5347 O O . MET B 1 222 ? -0.813 -33.625 -37.25 1 88.62 222 MET B O 1
ATOM 5351 N N . CYS B 1 223 ? -1.577 -32.219 -35.625 1 87.56 223 CYS B N 1
ATOM 5352 C CA . CYS B 1 223 ? -2.615 -31.688 -36.5 1 87.56 223 CYS B CA 1
ATOM 5353 C C . CYS B 1 223 ? -2.006 -30.984 -37.719 1 87.56 223 CYS B C 1
ATOM 5355 O O . CYS B 1 223 ? -0.855 -30.547 -37.656 1 87.56 223 CYS B O 1
ATOM 5357 N N . ASN B 1 224 ? -2.879 -30.859 -38.656 1 81 224 ASN B N 1
ATOM 5358 C CA . ASN B 1 224 ? -2.441 -30.125 -39.844 1 81 224 ASN B CA 1
ATOM 5359 C C . ASN B 1 224 ? -2.1 -28.672 -39.531 1 81 224 ASN B C 1
ATOM 5361 O O . ASN B 1 224 ? -2.832 -28.016 -38.781 1 81 224 ASN B O 1
ATOM 5365 N N . GLY B 1 225 ? -0.98 -28.266 -40.031 1 79.19 225 GLY B N 1
ATOM 5366 C CA . GLY B 1 225 ? -0.564 -26.906 -39.75 1 79.19 225 GLY B CA 1
ATOM 5367 C C . GLY B 1 225 ? 0.321 -26.766 -38.531 1 79.19 225 GLY B C 1
ATOM 5368 O O . GLY B 1 225 ? 0.898 -25.703 -38.281 1 79.19 225 GLY B O 1
ATOM 5369 N N . SER B 1 226 ? 0.433 -27.891 -37.781 1 84.81 226 SER B N 1
ATOM 5370 C CA . SER B 1 226 ? 1.302 -27.844 -36.594 1 84.81 226 SER B CA 1
ATOM 5371 C C . SER B 1 226 ? 2.715 -28.297 -36.938 1 84.81 226 SER B C 1
ATOM 5373 O O . SER B 1 226 ? 2.914 -29.062 -37.875 1 84.81 226 SER B O 1
ATOM 5375 N N . SER B 1 227 ? 3.582 -27.797 -36.281 1 88.5 227 SER B N 1
ATOM 5376 C CA . SER B 1 227 ? 4.988 -28.109 -36.531 1 88.5 227 SER B CA 1
ATOM 5377 C C . SER B 1 227 ? 5.508 -29.141 -35.531 1 88.5 227 SER B C 1
ATOM 5379 O O . SER B 1 227 ? 5.188 -29.078 -34.344 1 88.5 227 SER B O 1
ATOM 5381 N N . VAL B 1 228 ? 6.324 -30.016 -36.031 1 91.31 228 VAL B N 1
ATOM 5382 C CA . VAL B 1 228 ? 6.953 -30.984 -35.125 1 91.31 228 VAL B CA 1
ATOM 5383 C C . VAL B 1 228 ? 7.961 -30.297 -34.219 1 91.31 228 VAL B C 1
ATOM 5385 O O . VAL B 1 228 ? 8.344 -30.828 -33.188 1 91.31 228 VAL B O 1
ATOM 5388 N N . GLU B 1 229 ? 8.367 -29.078 -34.625 1 91.62 229 GLU B N 1
ATOM 5389 C CA . GLU B 1 229 ? 9.297 -28.297 -33.812 1 91.62 229 GLU B CA 1
ATOM 5390 C C . GLU B 1 229 ? 8.68 -27.938 -32.469 1 91.62 229 GLU B C 1
ATOM 5392 O O . GLU B 1 229 ? 9.391 -27.578 -31.516 1 91.62 229 GLU B O 1
ATOM 5397 N N . ASP B 1 230 ? 7.34 -28.078 -32.312 1 91.69 230 ASP B N 1
ATOM 5398 C CA . ASP B 1 230 ? 6.629 -27.703 -31.094 1 91.69 230 ASP B CA 1
ATOM 5399 C C . ASP B 1 230 ? 6.625 -28.859 -30.094 1 91.69 230 ASP B C 1
ATOM 5401 O O . ASP B 1 230 ? 6.309 -28.672 -28.922 1 91.69 230 ASP B O 1
ATOM 5405 N N . ILE B 1 231 ? 6.984 -30.016 -30.531 1 93.31 231 ILE B N 1
ATOM 5406 C CA . ILE B 1 231 ? 6.805 -31.219 -29.734 1 93.31 231 ILE B CA 1
ATOM 5407 C C . ILE B 1 231 ? 7.586 -31.109 -28.422 1 93.31 231 ILE B C 1
ATOM 5409 O O . ILE B 1 231 ? 7.066 -31.422 -27.359 1 93.31 231 ILE B O 1
ATOM 5413 N N . PRO B 1 232 ? 8.867 -30.594 -28.422 1 93.69 232 PRO B N 1
ATOM 5414 C CA . PRO B 1 232 ? 9.57 -30.438 -27.156 1 93.69 232 PRO B CA 1
ATOM 5415 C C . PRO B 1 232 ? 8.844 -29.5 -26.188 1 93.69 232 PRO B C 1
ATOM 5417 O O . PRO B 1 232 ? 8.734 -29.797 -25 1 93.69 232 PRO B O 1
ATOM 5420 N N . SER B 1 233 ? 8.32 -28.453 -26.734 1 92 233 SER B N 1
ATOM 5421 C CA . SER B 1 233 ? 7.594 -27.516 -25.891 1 92 233 SER B CA 1
ATOM 5422 C C . SER B 1 233 ? 6.289 -28.109 -25.375 1 92 233 SER B C 1
ATOM 5424 O O . SER B 1 233 ? 5.863 -27.828 -24.25 1 92 233 SER B O 1
ATOM 5426 N N . LEU B 1 234 ? 5.66 -28.844 -26.188 1 92.5 234 LEU B N 1
ATOM 5427 C CA . LEU B 1 234 ? 4.441 -29.531 -25.766 1 92.5 234 LEU B CA 1
ATOM 5428 C C . LEU B 1 234 ? 4.73 -30.531 -24.656 1 92.5 234 LEU B C 1
ATOM 5430 O O . LEU B 1 234 ? 3.953 -30.641 -23.703 1 92.5 234 LEU B O 1
ATOM 5434 N N . LEU B 1 235 ? 5.793 -31.266 -24.828 1 95.12 235 LEU B N 1
ATOM 5435 C CA . LEU B 1 235 ? 6.18 -32.188 -23.797 1 95.12 235 LEU B CA 1
ATOM 5436 C C . LEU B 1 235 ? 6.477 -31.469 -22.484 1 95.12 235 LEU B C 1
ATOM 5438 O O . LEU B 1 235 ? 6.059 -31.906 -21.406 1 95.12 235 LEU B O 1
ATOM 5442 N N . GLU B 1 236 ? 7.176 -30.391 -22.594 1 94.88 236 GLU B N 1
ATOM 5443 C CA . GLU B 1 236 ? 7.473 -29.578 -21.406 1 94.88 236 GLU B CA 1
ATOM 5444 C C . GLU B 1 236 ? 6.195 -29.141 -20.703 1 94.88 236 GLU B C 1
ATOM 5446 O O . GLU B 1 236 ? 6.062 -29.281 -19.5 1 94.88 236 GLU B O 1
ATOM 5451 N N . SER B 1 237 ? 5.277 -28.594 -21.438 1 92.5 237 SER B N 1
ATOM 5452 C CA . SER B 1 237 ? 4.012 -28.125 -20.875 1 92.5 237 SER B CA 1
ATOM 5453 C C . SER B 1 237 ? 3.266 -29.266 -20.188 1 92.5 237 SER B C 1
ATOM 5455 O O . SER B 1 237 ? 2.734 -29.094 -19.094 1 92.5 237 SER B O 1
ATOM 5457 N N . ALA B 1 238 ? 3.244 -30.391 -20.828 1 94.69 238 ALA B N 1
ATOM 5458 C CA . ALA B 1 238 ? 2.535 -31.547 -20.281 1 94.69 238 ALA B CA 1
ATOM 5459 C C . ALA B 1 238 ? 3.125 -31.953 -18.938 1 94.69 238 ALA B C 1
ATOM 5461 O O . ALA B 1 238 ? 2.389 -32.188 -17.969 1 94.69 238 ALA B O 1
ATOM 5462 N N . VAL B 1 239 ? 4.441 -32.031 -18.891 1 96.69 239 VAL B N 1
ATOM 5463 C CA . VAL B 1 239 ? 5.129 -32.469 -17.672 1 96.69 239 VAL B CA 1
ATOM 5464 C C . VAL B 1 239 ? 4.945 -31.422 -16.578 1 96.69 239 VAL B C 1
ATOM 5466 O O . VAL B 1 239 ? 4.648 -31.766 -15.422 1 96.69 239 VAL B O 1
ATOM 5469 N N . VAL B 1 240 ? 5.012 -30.188 -16.906 1 95.75 240 VAL B N 1
ATOM 5470 C CA . VAL B 1 240 ? 4.898 -29.094 -15.938 1 95.75 240 VAL B CA 1
ATOM 5471 C C . VAL B 1 240 ? 3.479 -29.047 -15.375 1 95.75 240 VAL B C 1
ATOM 5473 O O . VAL B 1 240 ? 3.281 -29.031 -14.164 1 95.75 240 VAL B O 1
ATOM 5476 N N . TYR B 1 241 ? 2.516 -29.047 -16.203 1 94.44 241 TYR B N 1
ATOM 5477 C CA . TYR B 1 241 ? 1.138 -28.844 -15.773 1 94.44 241 TYR B CA 1
ATOM 5478 C C . TYR B 1 241 ? 0.592 -30.109 -15.102 1 94.44 241 TYR B C 1
ATOM 5480 O O . TYR B 1 241 ? -0.23 -30.031 -14.188 1 94.44 241 TYR B O 1
ATOM 5488 N N . ALA B 1 242 ? 1.088 -31.281 -15.555 1 96.5 242 ALA B N 1
ATOM 5489 C CA . ALA B 1 242 ? 0.715 -32.5 -14.844 1 96.5 242 ALA B CA 1
ATOM 5490 C C . ALA B 1 242 ? 1.212 -32.469 -13.398 1 96.5 242 ALA B C 1
ATOM 5492 O O . ALA B 1 242 ? 0.485 -32.844 -12.477 1 96.5 242 ALA B O 1
ATOM 5493 N N . ALA B 1 243 ? 2.434 -32 -13.242 1 97.5 243 ALA B N 1
ATOM 5494 C CA . ALA B 1 243 ? 2.99 -31.906 -11.898 1 97.5 243 ALA B CA 1
ATOM 5495 C C . ALA B 1 243 ? 2.225 -30.891 -11.062 1 97.5 243 ALA B C 1
ATOM 5497 O O . ALA B 1 243 ? 1.937 -31.125 -9.891 1 97.5 243 ALA B O 1
ATOM 5498 N N . MET B 1 244 ? 1.903 -29.75 -11.617 1 96.88 244 MET B N 1
ATOM 5499 C CA . MET B 1 244 ? 1.171 -28.688 -10.922 1 96.88 244 MET B CA 1
ATOM 5500 C C . MET B 1 244 ? -0.209 -29.188 -10.492 1 96.88 244 MET B C 1
ATOM 5502 O O . MET B 1 244 ? -0.632 -28.938 -9.359 1 96.88 244 MET B O 1
ATOM 5506 N N . THR B 1 245 ? -0.909 -29.875 -11.43 1 96.62 245 THR B N 1
ATOM 5507 C CA . THR B 1 245 ? -2.285 -30.297 -11.18 1 96.62 245 THR B CA 1
ATOM 5508 C C . THR B 1 245 ? -2.342 -31.766 -10.781 1 96.62 245 THR B C 1
ATOM 5510 O O . THR B 1 245 ? -3.266 -32.469 -11.172 1 96.62 245 THR B O 1
ATOM 5513 N N . ASP B 1 246 ? -1.322 -32.219 -10.109 1 97.94 246 ASP B N 1
ATOM 5514 C CA . ASP B 1 246 ? -1.286 -33.594 -9.656 1 97.94 246 ASP B CA 1
ATOM 5515 C C . ASP B 1 246 ? -2.324 -33.844 -8.57 1 97.94 246 ASP B C 1
ATOM 5517 O O . ASP B 1 246 ? -1.985 -34.281 -7.469 1 97.94 246 ASP B O 1
ATOM 5521 N N . TYR B 1 247 ? -3.596 -33.688 -8.93 1 97.88 247 TYR B N 1
ATOM 5522 C CA . TYR B 1 247 ? -4.734 -33.781 -8.023 1 97.88 247 TYR B CA 1
ATOM 5523 C C . TYR B 1 247 ? -5.062 -35.25 -7.719 1 97.88 247 TYR B C 1
ATOM 5525 O O . TYR B 1 247 ? -4.855 -36.125 -8.562 1 97.88 247 TYR B O 1
ATOM 5533 N N . PRO B 1 248 ? -5.613 -35.469 -6.508 1 97.69 248 PRO B N 1
ATOM 5534 C CA . PRO B 1 248 ? -5.973 -36.844 -6.137 1 97.69 248 PRO B CA 1
ATOM 5535 C C . PRO B 1 248 ? -7.297 -37.281 -6.75 1 97.69 248 PRO B C 1
ATOM 5537 O O . PRO B 1 248 ? -7.695 -38.438 -6.582 1 97.69 248 PRO B O 1
ATOM 5540 N N . THR B 1 249 ? -7.996 -36.406 -7.406 1 96.75 249 THR B N 1
ATOM 5541 C CA . THR B 1 249 ? -9.242 -36.688 -8.102 1 96.75 249 THR B CA 1
ATOM 5542 C C . THR B 1 249 ? -9.234 -36.094 -9.508 1 96.75 249 THR B C 1
ATOM 5544 O O . THR B 1 249 ? -8.484 -35.188 -9.797 1 96.75 249 THR B O 1
ATOM 5547 N N . PRO B 1 250 ? -10.016 -36.719 -10.422 1 94.81 250 PRO B N 1
ATOM 5548 C CA . PRO B 1 250 ? -10.078 -36.125 -11.766 1 94.81 250 PRO B CA 1
ATOM 5549 C C . PRO B 1 250 ? -10.492 -34.656 -11.75 1 94.81 250 PRO B C 1
ATOM 5551 O O . PRO B 1 250 ? -11.281 -34.25 -10.898 1 94.81 250 PRO B O 1
ATOM 5554 N N . SER B 1 251 ? -9.953 -34 -12.648 1 91.62 251 SER B N 1
ATOM 5555 C CA . SER B 1 251 ? -10.234 -32.562 -12.688 1 91.62 251 SER B CA 1
ATOM 5556 C C . SER B 1 251 ? -10.281 -32.062 -14.117 1 91.62 251 SER B C 1
ATOM 5558 O O . SER B 1 251 ? -9.586 -32.562 -14.992 1 91.62 251 SER B O 1
ATOM 5560 N N . GLY B 1 252 ? -11.125 -31.141 -14.328 1 87.56 252 GLY B N 1
ATOM 5561 C CA . GLY B 1 252 ? -11.188 -30.453 -15.602 1 87.56 252 GLY B CA 1
ATOM 5562 C C . GLY B 1 252 ? -10.633 -29.047 -15.555 1 87.56 252 GLY B C 1
ATOM 5563 O O . GLY B 1 252 ? -10.883 -28.234 -16.453 1 87.56 252 GLY B O 1
ATOM 5564 N N . PHE B 1 253 ? -9.852 -28.875 -14.391 1 83.56 253 PHE B N 1
ATOM 5565 C CA . PHE B 1 253 ? -9.203 -27.562 -14.273 1 83.56 253 PHE B CA 1
ATOM 5566 C C . PHE B 1 253 ? -8.141 -27.391 -15.352 1 83.56 253 PHE B C 1
ATOM 5568 O O . PHE B 1 253 ? -7.293 -28.266 -15.539 1 83.56 253 PHE B O 1
ATOM 5575 N N . LEU B 1 254 ? -7.91 -26.562 -16.188 1 85.06 254 LEU B N 1
ATOM 5576 C CA . LEU B 1 254 ? -7.082 -26.203 -17.344 1 85.06 254 LEU B CA 1
ATOM 5577 C C . LEU B 1 254 ? -7.328 -27.156 -18.5 1 85.06 254 LEU B C 1
ATOM 5579 O O . LEU B 1 254 ? -7.496 -26.719 -19.641 1 85.06 254 LEU B O 1
ATOM 5583 N N . THR B 1 255 ? -7.254 -28.5 -18.156 1 87.44 255 THR B N 1
ATOM 5584 C CA . THR B 1 255 ? -7.598 -29.562 -19.094 1 87.44 255 THR B CA 1
ATOM 5585 C C . THR B 1 255 ? -8.141 -30.781 -18.359 1 87.44 255 THR B C 1
ATOM 5587 O O . THR B 1 255 ? -8.016 -30.875 -17.125 1 87.44 255 THR B O 1
ATOM 5590 N N . ALA B 1 256 ? -8.859 -31.609 -19.062 1 91.38 256 ALA B N 1
ATOM 5591 C CA . ALA B 1 256 ? -9.359 -32.812 -18.438 1 91.38 256 ALA B CA 1
ATOM 5592 C C . ALA B 1 256 ? -8.211 -33.75 -18.047 1 91.38 256 ALA B C 1
ATOM 5594 O O . ALA B 1 256 ? -7.434 -34.156 -18.922 1 91.38 256 ALA B O 1
ATOM 5595 N N . LEU B 1 257 ? -8.086 -34.062 -16.812 1 94.94 257 LEU B N 1
ATOM 5596 C CA . LEU B 1 257 ? -7.012 -34.938 -16.328 1 94.94 257 LEU B CA 1
ATOM 5597 C C . LEU B 1 257 ? -7.559 -36 -15.414 1 94.94 257 LEU B C 1
ATOM 5599 O O . LEU B 1 257 ? -8.531 -35.781 -14.688 1 94.94 257 LEU B O 1
ATOM 5603 N N . PRO B 1 258 ? -7.035 -37.25 -15.453 1 96.19 258 PRO B N 1
ATOM 5604 C CA . PRO B 1 258 ? -7.352 -38.25 -14.453 1 96.19 258 PRO B CA 1
ATOM 5605 C C . PRO B 1 258 ? -6.809 -37.906 -13.07 1 96.19 258 PRO B C 1
ATOM 5607 O O . PRO B 1 258 ? -6.027 -36.969 -12.93 1 96.19 258 PRO B O 1
ATOM 5610 N N . ALA B 1 259 ? -7.355 -38.594 -12.07 1 96.88 259 ALA B N 1
ATOM 5611 C CA . ALA B 1 259 ? -6.707 -38.5 -10.758 1 96.88 259 ALA B CA 1
ATOM 5612 C C . ALA B 1 259 ? -5.234 -38.875 -10.852 1 96.88 259 ALA B C 1
ATOM 5614 O O . ALA B 1 259 ? -4.867 -39.812 -11.578 1 96.88 259 ALA B O 1
ATOM 5615 N N . TYR B 1 260 ? -4.402 -38.156 -10.102 1 97.56 260 TYR B N 1
ATOM 5616 C CA . TYR B 1 260 ? -2.965 -38.406 -10.039 1 97.56 260 TYR B CA 1
ATOM 5617 C C . TYR B 1 260 ? -2.354 -38.438 -11.43 1 97.56 260 TYR B C 1
ATOM 5619 O O . TYR B 1 260 ? -1.756 -39.438 -11.82 1 97.56 260 TYR B O 1
ATOM 5627 N N . PRO B 1 261 ? -2.385 -37.375 -12.125 1 97.94 261 PRO B N 1
ATOM 5628 C CA . PRO B 1 261 ? -1.932 -37.375 -13.523 1 97.94 261 PRO B CA 1
ATOM 5629 C C . PRO B 1 261 ? -0.46 -37.75 -13.664 1 97.94 261 PRO B C 1
ATOM 5631 O O . PRO B 1 261 ? -0.073 -38.375 -14.664 1 97.94 261 PRO B O 1
ATOM 5634 N N . VAL B 1 262 ? 0.416 -37.375 -12.75 1 98.5 262 VAL B N 1
ATOM 5635 C CA . VAL B 1 262 ? 1.821 -37.781 -12.82 1 98.5 262 VAL B CA 1
ATOM 5636 C C . VAL B 1 262 ? 1.943 -39.312 -12.766 1 98.5 262 VAL B C 1
ATOM 5638 O O . VAL B 1 262 ? 2.691 -39.906 -13.539 1 98.5 262 VAL B O 1
ATOM 5641 N N . ARG B 1 263 ? 1.24 -39.906 -11.875 1 98.25 263 ARG B N 1
ATOM 5642 C CA . ARG B 1 263 ? 1.229 -41.344 -11.781 1 98.25 263 ARG B CA 1
ATOM 5643 C C . ARG B 1 263 ? 0.734 -41.969 -13.086 1 98.25 263 ARG B C 1
ATOM 5645 O O . ARG B 1 263 ? 1.312 -42.938 -13.57 1 98.25 263 ARG B O 1
ATOM 5652 N N . GLU B 1 264 ? -0.32 -41.438 -13.617 1 97.81 264 GLU B N 1
ATOM 5653 C CA . GLU B 1 264 ? -0.891 -41.969 -14.852 1 97.81 264 GLU B CA 1
ATOM 5654 C C . GLU B 1 264 ? 0.069 -41.812 -16.031 1 97.81 264 GLU B C 1
ATOM 5656 O O . GLU B 1 264 ? 0.151 -42.688 -16.891 1 97.81 264 GLU B O 1
ATOM 5661 N N . MET B 1 265 ? 0.732 -40.719 -16.109 1 97.5 265 MET B N 1
ATOM 5662 C CA . MET B 1 265 ? 1.753 -40.531 -17.141 1 97.5 265 MET B CA 1
ATOM 5663 C C . MET B 1 265 ? 2.854 -41.562 -17.016 1 97.5 265 MET B C 1
ATOM 5665 O O . MET B 1 265 ? 3.279 -42.156 -18.016 1 97.5 265 MET B O 1
ATOM 5669 N N . CYS B 1 266 ? 3.305 -41.781 -15.781 1 97.81 266 CYS B N 1
ATOM 5670 C CA . CYS B 1 266 ? 4.375 -42.75 -15.555 1 97.81 266 CYS B CA 1
ATOM 5671 C C . CYS B 1 266 ? 3.9 -44.188 -15.852 1 97.81 266 CYS B C 1
ATOM 5673 O O . CYS B 1 266 ? 4.664 -45 -16.375 1 97.81 266 CYS B O 1
ATOM 5675 N N . ARG B 1 267 ? 2.678 -44.469 -15.523 1 97.12 267 ARG B N 1
ATOM 5676 C CA . ARG B 1 267 ? 2.123 -45.781 -15.875 1 97.12 267 ARG B CA 1
ATOM 5677 C C . ARG B 1 267 ? 2.104 -45.969 -17.391 1 97.12 267 ARG B C 1
ATOM 5679 O O . ARG B 1 267 ? 2.395 -47.062 -17.875 1 97.12 267 ARG B O 1
ATOM 5686 N N . ALA B 1 268 ? 1.741 -44.906 -18.047 1 95.62 268 ALA B N 1
ATOM 5687 C CA . ALA B 1 268 ? 1.731 -44.969 -19.516 1 95.62 268 ALA B CA 1
ATOM 5688 C C . ALA B 1 268 ? 3.133 -45.219 -20.062 1 95.62 268 ALA B C 1
ATOM 5690 O O . ALA B 1 268 ? 3.305 -46.031 -21 1 95.62 268 ALA B O 1
ATOM 5691 N N . VAL B 1 269 ? 4.121 -44.625 -19.547 1 95.94 269 VAL B N 1
ATOM 5692 C CA . VAL B 1 269 ? 5.508 -44.75 -19.984 1 95.94 269 VAL B CA 1
ATOM 5693 C C . VAL B 1 269 ? 6 -46.156 -19.656 1 95.94 269 VAL B C 1
ATOM 5695 O O . VAL B 1 269 ? 6.719 -46.781 -20.453 1 95.94 269 VAL B O 1
ATOM 5698 N N . ASP B 1 270 ? 5.59 -46.656 -18.547 1 95.19 270 ASP B N 1
ATOM 5699 C CA . ASP B 1 270 ? 6.113 -47.906 -18.047 1 95.19 270 ASP B CA 1
ATOM 5700 C C . ASP B 1 270 ? 5.363 -49.094 -18.656 1 95.19 270 ASP B C 1
ATOM 5702 O O . ASP B 1 270 ? 5.797 -50.25 -18.531 1 95.19 270 ASP B O 1
ATOM 5706 N N . ASP B 1 271 ? 4.254 -48.781 -19.234 1 90.56 271 ASP B N 1
ATOM 5707 C CA . ASP B 1 271 ? 3.463 -49.844 -19.844 1 90.56 271 ASP B CA 1
ATOM 5708 C C . ASP B 1 271 ? 4.188 -50.469 -21.047 1 90.56 271 ASP B C 1
ATOM 5710 O O . ASP B 1 271 ? 4.449 -49.781 -22.031 1 90.56 271 ASP B O 1
ATOM 5714 N N . PRO B 1 272 ? 4.41 -51.688 -21.031 1 81.62 272 PRO B N 1
ATOM 5715 C CA . PRO B 1 272 ? 5.129 -52.312 -22.141 1 81.62 272 PRO B CA 1
ATOM 5716 C C . PRO B 1 272 ? 4.316 -52.344 -23.438 1 81.62 272 PRO B C 1
ATOM 5718 O O . PRO B 1 272 ? 4.883 -52.5 -24.516 1 81.62 272 PRO B O 1
ATOM 5721 N N . SER B 1 273 ? 3 -52.281 -23.375 1 75.88 273 SER B N 1
ATOM 5722 C CA . SER B 1 273 ? 2.137 -52.312 -24.547 1 75.88 273 SER B CA 1
ATOM 5723 C C . SER B 1 273 ? 2.102 -50.969 -25.281 1 75.88 273 SER B C 1
ATOM 5725 O O . SER B 1 273 ? 1.538 -50.875 -26.375 1 75.88 273 SER B O 1
ATOM 5727 N N . SER B 1 274 ? 2.545 -49.938 -24.688 1 63.66 274 SER B N 1
ATOM 5728 C CA . SER B 1 274 ? 2.457 -48.594 -25.266 1 63.66 274 SER B CA 1
ATOM 5729 C C . SER B 1 274 ? 3.141 -48.531 -26.625 1 63.66 274 SER B C 1
ATOM 5731 O O . SER B 1 274 ? 4.352 -48.281 -26.703 1 63.66 274 SER B O 1
ATOM 5733 N N . GLY B 1 275 ? 2.527 -49.25 -27.672 1 53.12 275 GLY B N 1
ATOM 5734 C CA . GLY B 1 275 ? 2.598 -49.25 -29.125 1 53.12 275 GLY B CA 1
ATOM 5735 C C . GLY B 1 275 ? 4.02 -49.281 -29.656 1 53.12 275 GLY B C 1
ATOM 5736 O O . GLY B 1 275 ? 4.25 -49.031 -30.844 1 53.12 275 GLY B O 1
ATOM 5737 N N . GLY B 1 276 ? 5.074 -49.562 -28.797 1 56.56 276 GLY B N 1
ATOM 5738 C CA . GLY B 1 276 ? 6.434 -49.875 -29.203 1 56.56 276 GLY B CA 1
ATOM 5739 C C . GLY B 1 276 ? 7.469 -49.531 -28.156 1 56.56 276 GLY B C 1
ATOM 5740 O O . GLY B 1 276 ? 7.172 -48.812 -27.219 1 56.56 276 GLY B O 1
ATOM 5741 N N . ASN B 1 277 ? 8.453 -50.406 -27.938 1 59.91 277 ASN B N 1
ATOM 5742 C CA . ASN B 1 277 ? 9.531 -50.344 -26.969 1 59.91 277 ASN B CA 1
ATOM 5743 C C . ASN B 1 277 ? 10.422 -49.125 -27.172 1 59.91 277 ASN B C 1
ATOM 5745 O O . ASN B 1 277 ? 11.43 -48.969 -26.5 1 59.91 277 ASN B O 1
ATOM 5749 N N . GLY B 1 278 ? 9.836 -48.219 -28.062 1 84.88 278 GLY B N 1
ATOM 5750 C CA . GLY B 1 278 ? 10.773 -47.125 -28.281 1 84.88 278 GLY B CA 1
ATOM 5751 C C . GLY B 1 278 ? 10.445 -45.875 -27.484 1 84.88 278 GLY B C 1
ATOM 5752 O O . GLY B 1 278 ? 9.312 -45.688 -27.031 1 84.88 278 GLY B O 1
ATOM 5753 N N . THR B 1 279 ? 11.43 -45.156 -27.172 1 89.62 279 THR B N 1
ATOM 5754 C CA . THR B 1 279 ? 11.391 -43.938 -26.391 1 89.62 279 THR B CA 1
ATOM 5755 C C . THR B 1 279 ? 10.289 -43 -26.906 1 89.62 279 THR B C 1
ATOM 5757 O O . THR B 1 279 ? 9.523 -42.438 -26.125 1 89.62 279 THR B O 1
ATOM 5760 N N . LEU B 1 280 ? 10.008 -42.969 -28.188 1 92.69 280 LEU B N 1
ATOM 5761 C CA . LEU B 1 280 ? 9.055 -42.031 -28.781 1 92.69 280 LEU B CA 1
ATOM 5762 C C . LEU B 1 280 ? 7.621 -42.469 -28.469 1 92.69 280 LEU B C 1
ATOM 5764 O O . LEU B 1 280 ? 6.773 -41.594 -28.172 1 92.69 280 LEU B O 1
ATOM 5768 N N . ALA B 1 281 ? 7.383 -43.719 -28.625 1 91.94 281 ALA B N 1
ATOM 5769 C CA . ALA B 1 281 ? 6.047 -44.219 -28.312 1 91.94 281 ALA B CA 1
ATOM 5770 C C . ALA B 1 281 ? 5.691 -44 -26.844 1 91.94 281 ALA B C 1
ATOM 5772 O O . ALA B 1 281 ? 4.539 -43.688 -26.516 1 91.94 281 ALA B O 1
ATOM 5773 N N . ARG B 1 282 ? 6.641 -44.156 -25.969 1 94.38 282 ARG B N 1
ATOM 5774 C CA . ARG B 1 282 ? 6.434 -43.938 -24.547 1 94.38 282 ARG B CA 1
ATOM 5775 C C . ARG B 1 282 ? 6.152 -42.469 -24.25 1 94.38 282 ARG B C 1
ATOM 5777 O O . ARG B 1 282 ? 5.273 -42.156 -23.438 1 94.38 282 ARG B O 1
ATOM 5784 N N . VAL B 1 283 ? 6.926 -41.625 -24.906 1 95.12 283 VAL B N 1
ATOM 5785 C CA . VAL B 1 283 ? 6.727 -40.188 -24.75 1 95.12 283 VAL B CA 1
ATOM 5786 C C . VAL B 1 283 ? 5.336 -39.812 -25.25 1 95.12 283 VAL B C 1
ATOM 5788 O O . VAL B 1 283 ? 4.633 -39.031 -24.609 1 95.12 283 VAL B O 1
ATOM 5791 N N . ARG B 1 284 ? 4.977 -40.312 -26.344 1 93.81 284 ARG B N 1
ATOM 5792 C CA . ARG B 1 284 ? 3.652 -40.062 -26.891 1 93.81 284 ARG B CA 1
ATOM 5793 C C . ARG B 1 284 ? 2.557 -40.5 -25.922 1 93.81 284 ARG B C 1
ATOM 5795 O O . ARG B 1 284 ? 1.57 -39.781 -25.734 1 93.81 284 ARG B O 1
ATOM 5802 N N . ALA B 1 285 ? 2.705 -41.656 -25.344 1 93.56 285 ALA B N 1
ATOM 5803 C CA . ALA B 1 285 ? 1.732 -42.188 -24.391 1 93.56 285 ALA B CA 1
ATOM 5804 C C . ALA B 1 285 ? 1.604 -41.25 -23.188 1 93.56 285 ALA B C 1
ATOM 5806 O O . ALA B 1 285 ? 0.501 -41.031 -22.688 1 93.56 285 ALA B O 1
ATOM 5807 N N . ALA B 1 286 ? 2.723 -40.781 -22.703 1 95.19 286 ALA B N 1
ATOM 5808 C CA . ALA B 1 286 ? 2.707 -39.812 -21.594 1 95.19 286 ALA B CA 1
ATOM 5809 C C . ALA B 1 286 ? 1.957 -38.531 -21.984 1 95.19 286 ALA B C 1
ATOM 5811 O O . ALA B 1 286 ? 1.134 -38.031 -21.203 1 95.19 286 ALA B O 1
ATOM 5812 N N . MET B 1 287 ? 2.242 -38 -23.156 1 94.38 287 MET B N 1
ATOM 5813 C CA . MET B 1 287 ? 1.621 -36.75 -23.625 1 94.38 287 MET B CA 1
ATOM 5814 C C . MET B 1 287 ? 0.121 -36.938 -23.828 1 94.38 287 MET B C 1
ATOM 5816 O O . MET B 1 287 ? -0.656 -36 -23.641 1 94.38 287 MET B O 1
ATOM 5820 N N . ASP B 1 288 ? -0.308 -38.156 -24.156 1 93.44 288 ASP B N 1
ATOM 5821 C CA . ASP B 1 288 ? -1.723 -38.469 -24.328 1 93.44 288 ASP B CA 1
ATOM 5822 C C . ASP B 1 288 ? -2.492 -38.281 -23.031 1 93.44 288 ASP B C 1
ATOM 5824 O O . ASP B 1 288 ? -3.666 -37.938 -23.031 1 93.44 288 ASP B O 1
ATOM 5828 N N . VAL B 1 289 ? -1.827 -38.562 -21.938 1 94.88 289 VAL B N 1
ATOM 5829 C CA . VAL B 1 289 ? -2.469 -38.375 -20.641 1 94.88 289 VAL B CA 1
ATOM 5830 C C . VAL B 1 289 ? -2.869 -36.938 -20.438 1 94.88 289 VAL B C 1
ATOM 5832 O O . VAL B 1 289 ? -3.959 -36.625 -19.938 1 94.88 289 VAL B O 1
ATOM 5835 N N . TYR B 1 290 ? -2.051 -36.031 -20.859 1 93.88 290 TYR B N 1
ATOM 5836 C CA . TYR B 1 290 ? -2.314 -34.625 -20.656 1 93.88 290 TYR B CA 1
ATOM 5837 C C . TYR B 1 290 ? -3.201 -34.062 -21.766 1 93.88 290 TYR B C 1
ATOM 5839 O O . TYR B 1 290 ? -4.145 -33.312 -21.484 1 93.88 290 TYR B O 1
ATOM 5847 N N . TYR B 1 291 ? -2.904 -34.344 -23 1 91.88 291 TYR B N 1
ATOM 5848 C CA . TYR B 1 291 ? -3.543 -33.656 -24.125 1 91.88 291 TYR B CA 1
ATOM 5849 C C . TYR B 1 291 ? -4.773 -34.438 -24.594 1 91.88 291 TYR B C 1
ATOM 5851 O O . TYR B 1 291 ? -5.613 -33.875 -25.312 1 91.88 291 TYR B O 1
ATOM 5859 N N . ASN B 1 292 ? -4.926 -35.75 -24.203 1 91.5 292 ASN B N 1
ATOM 5860 C CA . ASN B 1 292 ? -5.992 -36.562 -24.781 1 91.5 292 ASN B CA 1
ATOM 5861 C C . ASN B 1 292 ? -6.469 -37.656 -23.812 1 91.5 292 ASN B C 1
ATOM 5863 O O . ASN B 1 292 ? -6.711 -38.781 -24.219 1 91.5 292 ASN B O 1
ATOM 5867 N N . HIS B 1 293 ? -6.512 -37.281 -22.594 1 89.06 293 HIS B N 1
ATOM 5868 C CA . HIS B 1 293 ? -6.941 -38.219 -21.578 1 89.06 293 HIS B CA 1
ATOM 5869 C C . HIS B 1 293 ? -8.328 -38.781 -21.891 1 89.06 293 HIS B C 1
ATOM 5871 O O . HIS B 1 293 ? -8.617 -39.938 -21.625 1 89.06 293 HIS B O 1
ATOM 5877 N N . THR B 1 294 ? -9.188 -37.969 -22.422 1 89.38 294 THR B N 1
ATOM 5878 C CA . THR B 1 294 ? -10.562 -38.375 -22.703 1 89.38 294 THR B CA 1
ATOM 5879 C C . THR B 1 294 ? -10.641 -39.188 -24 1 89.38 294 THR B C 1
ATOM 5881 O O . THR B 1 294 ? -11.641 -39.844 -24.266 1 89.38 294 THR B O 1
ATOM 5884 N N . GLY B 1 295 ? -9.625 -39.031 -24.828 1 88.75 295 GLY B N 1
ATOM 5885 C CA . GLY B 1 295 ? -9.625 -39.688 -26.125 1 88.75 295 GLY B CA 1
ATOM 5886 C C . GLY B 1 295 ? -10.344 -38.875 -27.188 1 88.75 295 GLY B C 1
ATOM 5887 O O . GLY B 1 295 ? -10.5 -39.344 -28.312 1 88.75 295 GLY B O 1
ATOM 5888 N N . ALA B 1 296 ? -10.633 -37.719 -26.859 1 85.38 296 ALA B N 1
ATOM 5889 C CA . ALA B 1 296 ? -11.477 -36.938 -27.766 1 85.38 296 ALA B CA 1
ATOM 5890 C C . ALA B 1 296 ? -10.633 -36.156 -28.781 1 85.38 296 ALA B C 1
ATOM 5892 O O . ALA B 1 296 ? -11.141 -35.719 -29.812 1 85.38 296 ALA B O 1
ATOM 5893 N N . ALA B 1 297 ? -9.398 -35.938 -28.516 1 85.62 297 ALA B N 1
ATOM 5894 C CA . ALA B 1 297 ? -8.555 -35.188 -29.422 1 85.62 297 ALA B CA 1
ATOM 5895 C C . ALA B 1 297 ? -8.094 -36.031 -30.594 1 85.62 297 ALA B C 1
ATOM 5897 O O . ALA B 1 297 ? -7.574 -37.125 -30.406 1 85.62 297 ALA B O 1
ATOM 5898 N N . ALA B 1 298 ? -8.266 -35.5 -31.75 1 84.44 298 ALA B N 1
ATOM 5899 C CA . ALA B 1 298 ? -7.871 -36.25 -32.969 1 84.44 298 ALA B CA 1
ATOM 5900 C C . ALA B 1 298 ? -6.371 -36.125 -33.219 1 84.44 298 ALA B C 1
ATOM 5902 O O . ALA B 1 298 ? -5.754 -37 -33.781 1 84.44 298 ALA B O 1
ATOM 5903 N N . CYS B 1 299 ? -5.82 -35.094 -32.781 1 88.12 299 CYS B N 1
ATOM 5904 C CA . CYS B 1 299 ? -4.41 -34.781 -33 1 88.12 299 CYS B CA 1
ATOM 5905 C C . CYS B 1 299 ? -3.902 -33.812 -31.953 1 88.12 299 CYS B C 1
ATOM 5907 O O . CYS B 1 299 ? -4.695 -33.219 -31.219 1 88.12 299 CYS B O 1
ATOM 5909 N N . PHE B 1 300 ? -2.562 -33.75 -31.844 1 86.12 300 PHE B N 1
ATOM 5910 C CA . PHE B 1 300 ? -1.943 -32.75 -30.969 1 86.12 300 PHE B CA 1
ATOM 5911 C C . PHE B 1 300 ? -1.808 -31.422 -31.703 1 86.12 300 PHE B C 1
ATOM 5913 O O . PHE B 1 300 ? -1.274 -31.359 -32.812 1 86.12 300 PHE B O 1
ATOM 5920 N N . ARG B 1 301 ? -2.379 -30.359 -31.062 1 82.12 301 ARG B N 1
ATOM 5921 C CA . ARG B 1 301 ? -2.238 -29.016 -31.625 1 82.12 301 ARG B CA 1
ATOM 5922 C C . ARG B 1 301 ? -0.91 -28.391 -31.219 1 82.12 301 ARG B C 1
ATOM 5924 O O . ARG B 1 301 ? -0.289 -28.812 -30.234 1 82.12 301 ARG B O 1
ATOM 5931 N N . GLY B 1 302 ? -0.452 -27.422 -32.125 1 71.44 302 GLY B N 1
ATOM 5932 C CA . GLY B 1 302 ? 0.759 -26.688 -31.781 1 71.44 302 GLY B CA 1
ATOM 5933 C C . GLY B 1 302 ? 0.6 -25.797 -30.562 1 71.44 302 GLY B C 1
ATOM 5934 O O . GLY B 1 302 ? -0.513 -25.609 -30.062 1 71.44 302 GLY B O 1
ATOM 5935 N N . GLU B 1 303 ? 1.74 -25.281 -30 1 61.16 303 GLU B N 1
ATOM 5936 C CA . GLU B 1 303 ? 1.821 -24.484 -28.781 1 61.16 303 GLU B CA 1
ATOM 5937 C C . GLU B 1 303 ? 1.012 -23.188 -28.922 1 61.16 303 GLU B C 1
ATOM 5939 O O . GLU B 1 303 ? 0.424 -22.719 -27.953 1 61.16 303 GLU B O 1
ATOM 5944 N N . GLU B 1 304 ? 1.092 -22.609 -30.094 1 57.72 304 GLU B N 1
ATOM 5945 C CA . GLU B 1 304 ? 0.538 -21.266 -30.266 1 57.72 304 GLU B CA 1
ATOM 5946 C C . GLU B 1 304 ? -0.968 -21.25 -30.016 1 57.72 304 GLU B C 1
ATOM 5948 O O . GLU B 1 304 ? -1.523 -20.25 -29.578 1 57.72 304 GLU B O 1
ATOM 5953 N N . ASP B 1 305 ? -1.603 -22.188 -30.281 1 56.59 305 ASP B N 1
ATOM 5954 C CA . ASP B 1 305 ? -3.059 -22.281 -30.234 1 56.59 305 ASP B CA 1
ATOM 5955 C C . ASP B 1 305 ? -3.547 -22.75 -28.875 1 56.59 305 ASP B C 1
ATOM 5957 O O . ASP B 1 305 ? -4.754 -22.812 -28.625 1 56.59 305 ASP B O 1
ATOM 5961 N N . ASP B 1 306 ? -2.594 -22.516 -27.906 1 63.59 306 ASP B N 1
ATOM 5962 C CA . ASP B 1 306 ? -2.881 -23.297 -26.719 1 63.59 306 ASP B CA 1
ATOM 5963 C C . ASP B 1 306 ? -3.072 -22.391 -25.5 1 63.59 306 ASP B C 1
ATOM 5965 O O . ASP B 1 306 ? -2.654 -22.734 -24.391 1 63.59 306 ASP B O 1
ATOM 5969 N N . ASP B 1 307 ? -3.73 -21.094 -25.812 1 75.12 307 ASP B N 1
ATOM 5970 C CA . ASP B 1 307 ? -4.062 -20.25 -24.656 1 75.12 307 ASP B CA 1
ATOM 5971 C C . ASP B 1 307 ? -5.57 -20.031 -24.562 1 75.12 307 ASP B C 1
ATOM 5973 O O . ASP B 1 307 ? -6.039 -18.891 -24.672 1 75.12 307 ASP B O 1
ATOM 5977 N N . PRO B 1 308 ? -6.238 -21.109 -24.297 1 72.31 308 PRO B N 1
ATOM 5978 C CA . PRO B 1 308 ? -7.699 -21.016 -24.328 1 72.31 308 PRO B CA 1
ATOM 5979 C C . PRO B 1 308 ? -8.25 -20.016 -23.312 1 72.31 308 PRO B C 1
ATOM 5981 O O . PRO B 1 308 ? -9.383 -19.547 -23.438 1 72.31 308 PRO B O 1
ATOM 5984 N N . TYR B 1 309 ? -7.496 -19.578 -22.391 1 79 309 TYR B N 1
ATOM 5985 C CA . TYR B 1 309 ? -8.039 -18.719 -21.344 1 79 309 TYR B CA 1
ATOM 5986 C C . TYR B 1 309 ? -7.387 -17.344 -21.375 1 79 309 TYR B C 1
ATOM 5988 O O . TYR B 1 309 ? -7.645 -16.5 -20.5 1 79 309 TYR B O 1
ATOM 5996 N N . GLY B 1 310 ? -6.617 -17.062 -22.391 1 80.06 310 GLY B N 1
ATOM 5997 C CA . GLY B 1 310 ? -6.043 -15.75 -22.578 1 80.06 310 GLY B CA 1
ATOM 5998 C C . GLY B 1 310 ? -5.066 -15.352 -21.484 1 80.06 310 GLY B C 1
ATOM 5999 O O . GLY B 1 310 ? -5.062 -14.203 -21.047 1 80.06 310 GLY B O 1
ATOM 6000 N N . MET B 1 311 ? -4.262 -16.219 -21.062 1 87.19 311 MET B N 1
ATOM 6001 C CA . MET B 1 311 ? -3.42 -16 -19.891 1 87.19 311 MET B CA 1
ATOM 6002 C C . MET B 1 311 ? -2.064 -15.438 -20.297 1 87.19 311 MET B C 1
ATOM 6004 O O . MET B 1 311 ? -1.491 -14.617 -19.562 1 87.19 311 MET B O 1
ATOM 6008 N N . TYR B 1 312 ? -1.646 -15.734 -21.438 1 87.69 312 TYR B N 1
ATOM 6009 C CA . TYR B 1 312 ? -0.209 -15.68 -21.688 1 87.69 312 TYR B CA 1
ATOM 6010 C C . TYR B 1 312 ? 0.251 -14.25 -21.938 1 87.69 312 TYR B C 1
ATOM 6012 O O . TYR B 1 312 ? 1.266 -13.812 -21.391 1 87.69 312 TYR B O 1
ATOM 6020 N N . ASP B 1 313 ? -0.499 -13.469 -22.75 1 90.38 313 ASP B N 1
ATOM 6021 C CA . ASP B 1 313 ? -0.052 -12.117 -23.078 1 90.38 313 ASP B CA 1
ATOM 6022 C C . ASP B 1 313 ? 0.128 -11.273 -21.812 1 90.38 313 ASP B C 1
ATOM 6024 O O . ASP B 1 313 ? 1.172 -10.648 -21.625 1 90.38 313 ASP B O 1
ATOM 6028 N N . GLY B 1 314 ? -0.897 -11.273 -20.984 1 94.94 314 GLY B N 1
ATOM 6029 C CA . GLY B 1 314 ? -0.852 -10.492 -19.75 1 94.94 314 GLY B CA 1
ATOM 6030 C C . GLY B 1 314 ? 0.196 -10.977 -18.766 1 94.94 314 GLY B C 1
ATOM 6031 O O . GLY B 1 314 ? 0.968 -10.188 -18.234 1 94.94 314 GLY B O 1
ATOM 6032 N N . TRP B 1 315 ? 0.216 -12.234 -18.625 1 95.62 315 TRP B N 1
ATOM 6033 C CA . TRP B 1 315 ? 1.153 -12.797 -17.656 1 95.62 315 TRP B CA 1
ATOM 6034 C C . TRP B 1 315 ? 2.594 -12.562 -18.094 1 95.62 315 TRP B C 1
ATOM 6036 O O . TRP B 1 315 ? 3.453 -12.227 -17.281 1 95.62 315 TRP B O 1
ATOM 6046 N N . ASN B 1 316 ? 2.895 -12.812 -19.406 1 94.12 316 ASN B N 1
ATOM 6047 C CA . ASN B 1 316 ? 4.246 -12.578 -19.891 1 94.12 316 ASN B CA 1
ATOM 6048 C C . ASN B 1 316 ? 4.699 -11.148 -19.641 1 94.12 316 ASN B C 1
ATOM 6050 O O . ASN B 1 316 ? 5.859 -10.906 -19.297 1 94.12 316 ASN B O 1
ATOM 6054 N N . TRP B 1 317 ? 3.779 -10.242 -19.781 1 96.62 317 TRP B N 1
ATOM 6055 C CA . TRP B 1 317 ? 4.078 -8.844 -19.516 1 96.62 317 TRP B CA 1
ATOM 6056 C C . TRP B 1 317 ? 4.402 -8.633 -18.031 1 96.62 317 TRP B C 1
ATOM 6058 O O . TRP B 1 317 ? 5.445 -8.062 -17.703 1 96.62 317 TRP B O 1
ATOM 6068 N N . GLN B 1 318 ? 3.559 -9.125 -17.156 1 97.19 318 GLN B N 1
ATOM 6069 C CA . GLN B 1 318 ? 3.738 -8.938 -15.719 1 97.19 318 GLN B CA 1
ATOM 6070 C C . GLN B 1 318 ? 5.004 -9.641 -15.227 1 97.19 318 GLN B C 1
ATOM 6072 O O . GLN B 1 318 ? 5.727 -9.109 -14.383 1 97.19 318 GLN B O 1
ATOM 6077 N N . ALA B 1 319 ? 5.238 -10.797 -15.758 1 95.88 319 ALA B N 1
ATOM 6078 C CA . ALA B 1 319 ? 6.387 -11.594 -15.344 1 95.88 319 ALA B CA 1
ATOM 6079 C C . ALA B 1 319 ? 7.699 -10.883 -15.68 1 95.88 319 ALA B C 1
ATOM 6081 O O . ALA B 1 319 ? 8.703 -11.07 -14.992 1 95.88 319 ALA B O 1
ATOM 6082 N N . CYS B 1 320 ? 7.641 -10.047 -16.719 1 96.25 320 CYS B N 1
ATOM 6083 C CA . CYS B 1 320 ? 8.859 -9.367 -17.141 1 96.25 320 CYS B CA 1
ATOM 6084 C C . CYS B 1 320 ? 8.977 -8 -16.469 1 96.25 320 CYS B C 1
ATOM 6086 O O . CYS B 1 320 ? 10.086 -7.559 -16.156 1 96.25 320 CYS B O 1
ATOM 6088 N N . THR B 1 321 ? 7.832 -7.363 -16.234 1 96.94 321 THR B N 1
ATOM 6089 C CA . THR B 1 321 ? 7.918 -5.977 -15.805 1 96.94 321 THR B CA 1
ATOM 6090 C C . THR B 1 321 ? 8.039 -5.891 -14.281 1 96.94 321 THR B C 1
ATOM 6092 O O . THR B 1 321 ? 8.727 -5.016 -13.758 1 96.94 321 THR B O 1
ATOM 6095 N N . GLU B 1 322 ? 7.348 -6.859 -13.578 1 95.69 322 GLU B N 1
ATOM 6096 C CA . GLU B 1 322 ? 7.375 -6.656 -12.133 1 95.69 322 GLU B CA 1
ATOM 6097 C C . GLU B 1 322 ? 7.426 -7.988 -11.391 1 95.69 322 GLU B C 1
ATOM 6099 O O . GLU B 1 322 ? 7.922 -8.055 -10.266 1 95.69 322 GLU B O 1
ATOM 6104 N N . MET B 1 323 ? 6.918 -9.102 -11.969 1 95.44 323 MET B N 1
ATOM 6105 C CA . MET B 1 323 ? 6.828 -10.383 -11.273 1 95.44 323 MET B CA 1
ATOM 6106 C C . MET B 1 323 ? 7.848 -11.375 -11.828 1 95.44 323 MET B C 1
ATOM 6108 O O . MET B 1 323 ? 7.477 -12.398 -12.398 1 95.44 323 MET B O 1
ATOM 6112 N N . VAL B 1 324 ? 9.055 -11.133 -11.57 1 94.56 324 VAL B N 1
ATOM 6113 C CA . VAL B 1 324 ? 10.117 -12.008 -12.062 1 94.56 324 VAL B CA 1
ATOM 6114 C C . VAL B 1 324 ? 10.305 -13.172 -11.094 1 94.56 324 VAL B C 1
ATOM 6116 O O . VAL B 1 324 ? 11.172 -13.125 -10.219 1 94.56 324 VAL B O 1
ATOM 6119 N N . LEU B 1 325 ? 9.594 -14.219 -11.305 1 95.25 325 LEU B N 1
ATOM 6120 C CA . LEU B 1 325 ? 9.617 -15.391 -10.43 1 95.25 325 LEU B CA 1
ATOM 6121 C C . LEU B 1 325 ? 10.812 -16.281 -10.75 1 95.25 325 LEU B C 1
ATOM 6123 O O . LEU B 1 325 ? 11.203 -16.406 -11.906 1 95.25 325 LEU B O 1
ATOM 6127 N N . MET B 1 326 ? 11.359 -16.938 -9.758 1 93.19 326 MET B N 1
ATOM 6128 C CA . MET B 1 326 ? 12.578 -17.734 -9.875 1 93.19 326 MET B CA 1
ATOM 6129 C C . MET B 1 326 ? 12.266 -19.141 -10.383 1 93.19 326 MET B C 1
ATOM 6131 O O . MET B 1 326 ? 12.461 -20.125 -9.664 1 93.19 326 MET B O 1
ATOM 6135 N N . THR B 1 327 ? 11.844 -19.203 -11.633 1 92.94 327 THR B N 1
ATOM 6136 C CA . THR B 1 327 ? 11.555 -20.469 -12.297 1 92.94 327 THR B CA 1
ATOM 6137 C C . THR B 1 327 ? 12.383 -20.609 -13.57 1 92.94 327 THR B C 1
ATOM 6139 O O . THR B 1 327 ? 11.852 -21 -14.617 1 92.94 327 THR B O 1
ATOM 6142 N N . TYR B 1 328 ? 13.719 -20.359 -13.508 1 89.06 328 TYR B N 1
ATOM 6143 C CA . TYR B 1 328 ? 14.523 -20.297 -14.719 1 89.06 328 TYR B CA 1
ATOM 6144 C C . TYR B 1 328 ? 15.703 -21.266 -14.656 1 89.06 328 TYR B C 1
ATOM 6146 O O . TYR B 1 328 ? 16.469 -21.375 -15.609 1 89.06 328 TYR B O 1
ATOM 6154 N N . GLY B 1 329 ? 15.859 -21.969 -13.641 1 94.62 329 GLY B N 1
ATOM 6155 C CA . GLY B 1 329 ? 17 -22.875 -13.547 1 94.62 329 GLY B CA 1
ATOM 6156 C C . GLY B 1 329 ? 16.609 -24.328 -13.719 1 94.62 329 GLY B C 1
ATOM 6157 O O . GLY B 1 329 ? 15.609 -24.797 -13.156 1 94.62 329 GLY B O 1
ATOM 6158 N N . LEU B 1 330 ? 17.438 -25.047 -14.586 1 97.31 330 LEU B N 1
ATOM 6159 C CA . LEU B 1 330 ? 17.312 -26.484 -14.734 1 97.31 330 LEU B CA 1
ATOM 6160 C C . LEU B 1 330 ? 18.594 -27.188 -14.281 1 97.31 330 LEU B C 1
ATOM 6162 O O . LEU B 1 330 ? 19.672 -26.969 -14.844 1 97.31 330 LEU B O 1
ATOM 6166 N N . SER B 1 331 ? 18.453 -27.984 -13.32 1 97.44 331 SER B N 1
ATOM 6167 C CA . SER B 1 331 ? 19.594 -28.75 -12.812 1 97.44 331 SER B CA 1
ATOM 6168 C C . SER B 1 331 ? 19.938 -29.891 -13.75 1 97.44 331 SER B C 1
ATOM 6170 O O . SER B 1 331 ? 19.203 -30.188 -14.688 1 97.44 331 SER B O 1
ATOM 6172 N N . ASN B 1 332 ? 21.125 -30.531 -13.531 1 96.75 332 ASN B N 1
ATOM 6173 C CA . ASN B 1 332 ? 21.594 -31.656 -14.344 1 96.75 332 ASN B CA 1
ATOM 6174 C C . ASN B 1 332 ? 20.625 -32.844 -14.281 1 96.75 332 ASN B C 1
ATOM 6176 O O . ASN B 1 332 ? 20.484 -33.594 -15.258 1 96.75 332 ASN B O 1
ATOM 6180 N N . ASP B 1 333 ? 19.922 -32.938 -13.211 1 96.62 333 ASP B N 1
ATOM 6181 C CA . ASP B 1 333 ? 19.047 -34.094 -13.008 1 96.62 333 ASP B CA 1
ATOM 6182 C C . ASP B 1 333 ? 17.609 -33.75 -13.352 1 96.62 333 ASP B C 1
ATOM 6184 O O . ASP B 1 333 ? 16.703 -34.531 -13.078 1 96.62 333 ASP B O 1
ATOM 6188 N N . SER B 1 334 ? 17.391 -32.594 -13.859 1 98.12 334 SER B N 1
ATOM 6189 C CA . SER B 1 334 ? 16.031 -32.188 -14.195 1 98.12 334 SER B CA 1
ATOM 6190 C C . SER B 1 334 ? 15.414 -33.125 -15.219 1 98.12 334 SER B C 1
ATOM 6192 O O . SER B 1 334 ? 16.109 -33.594 -16.125 1 98.12 334 SER B O 1
ATOM 6194 N N . ILE B 1 335 ? 14.156 -33.406 -15.07 1 98.25 335 ILE B N 1
ATOM 6195 C CA . ILE B 1 335 ? 13.406 -34.188 -16.031 1 98.25 335 ILE B CA 1
ATOM 6196 C C . ILE B 1 335 ? 13.352 -33.469 -17.375 1 98.25 335 ILE B C 1
ATOM 6198 O O . ILE B 1 335 ? 13.211 -34.094 -18.422 1 98.25 335 ILE B O 1
ATOM 6202 N N . LEU B 1 336 ? 13.469 -32.156 -17.344 1 97.56 336 LEU B N 1
ATOM 6203 C CA . LEU B 1 336 ? 13.617 -31.328 -18.531 1 97.56 336 LEU B CA 1
ATOM 6204 C C . LEU B 1 336 ? 15.094 -31.156 -18.891 1 97.56 336 LEU B C 1
ATOM 6206 O O . LEU B 1 336 ? 15.922 -30.875 -18.031 1 97.56 336 LEU B O 1
ATOM 6210 N N . GLN B 1 337 ? 15.43 -31.391 -20.219 1 96.12 337 GLN B N 1
ATOM 6211 C CA . GLN B 1 337 ? 16.797 -31.312 -20.703 1 96.12 337 GLN B CA 1
ATOM 6212 C C . GLN B 1 337 ? 16.891 -30.453 -21.953 1 96.12 337 GLN B C 1
ATOM 6214 O O . GLN B 1 337 ? 15.922 -30.328 -22.703 1 96.12 337 GLN B O 1
ATOM 6219 N N . PRO B 1 338 ? 18.109 -29.797 -22.172 1 95.75 338 PRO B N 1
ATOM 6220 C CA . PRO B 1 338 ? 19.359 -29.875 -21.406 1 95.75 338 PRO B CA 1
ATOM 6221 C C . PRO B 1 338 ? 19.344 -28.969 -20.172 1 95.75 338 PRO B C 1
ATOM 6223 O O . PRO B 1 338 ? 18.484 -28.094 -20.047 1 95.75 338 PRO B O 1
ATOM 6226 N N . PRO B 1 339 ? 20.312 -29.312 -19.25 1 96.44 339 PRO B N 1
ATOM 6227 C CA . PRO B 1 339 ? 20.422 -28.406 -18.109 1 96.44 339 PRO B CA 1
ATOM 6228 C C . PRO B 1 339 ? 20.578 -26.938 -18.547 1 96.44 339 PRO B C 1
ATOM 6230 O O . PRO B 1 339 ? 21.172 -26.656 -19.578 1 96.44 339 PRO B O 1
ATOM 6233 N N . TRP B 1 340 ? 20.016 -26.109 -17.734 1 95.31 340 TRP B N 1
ATOM 6234 C CA . TRP B 1 340 ? 20.078 -24.656 -17.969 1 95.31 340 TRP B CA 1
ATOM 6235 C C . TRP B 1 340 ? 20.469 -23.922 -16.688 1 95.31 340 TRP B C 1
ATOM 6237 O O . TRP B 1 340 ? 19.609 -23.609 -15.867 1 95.31 340 TRP B O 1
ATOM 6247 N N . PRO B 1 341 ? 21.766 -23.516 -16.578 1 96.38 341 PRO B N 1
ATOM 6248 C CA . PRO B 1 341 ? 22.172 -22.797 -15.367 1 96.38 341 PRO B CA 1
ATOM 6249 C C . PRO B 1 341 ? 21.5 -21.438 -15.234 1 96.38 341 PRO B C 1
ATOM 6251 O O . PRO B 1 341 ? 21.406 -20.703 -16.219 1 96.38 341 PRO B O 1
ATOM 6254 N N . PHE B 1 342 ? 21.031 -21.203 -14.039 1 96.44 342 PHE B N 1
ATOM 6255 C CA . PHE B 1 342 ? 20.375 -19.922 -13.781 1 96.44 342 PHE B CA 1
ATOM 6256 C C . PHE B 1 342 ? 21.344 -18.766 -13.961 1 96.44 342 PHE B C 1
ATOM 6258 O O . PHE B 1 342 ? 22.469 -18.797 -13.453 1 96.44 342 PHE B O 1
ATOM 6265 N N . ASN B 1 343 ? 20.969 -17.781 -14.711 1 96.75 343 ASN B N 1
ATOM 6266 C CA . ASN B 1 343 ? 21.672 -16.531 -14.922 1 96.75 343 ASN B CA 1
ATOM 6267 C C . ASN B 1 343 ? 20.719 -15.328 -14.875 1 96.75 343 ASN B C 1
ATOM 6269 O O . ASN B 1 343 ? 20 -15.07 -15.836 1 96.75 343 ASN B O 1
ATOM 6273 N N . PHE B 1 344 ? 20.828 -14.625 -13.797 1 95.44 344 PHE B N 1
ATOM 6274 C CA . PHE B 1 344 ? 19.891 -13.539 -13.555 1 95.44 344 PHE B CA 1
ATOM 6275 C C . PHE B 1 344 ? 20.031 -12.461 -14.625 1 95.44 344 PHE B C 1
ATOM 6277 O O . PHE B 1 344 ? 19.031 -11.891 -15.07 1 95.44 344 PHE B O 1
ATOM 6284 N N . THR B 1 345 ? 21.188 -12.164 -15.039 1 96.25 345 THR B N 1
ATOM 6285 C CA . THR B 1 345 ? 21.438 -11.148 -16.062 1 96.25 345 THR B CA 1
ATOM 6286 C C . THR B 1 345 ? 20.75 -11.523 -17.375 1 96.25 345 THR B C 1
ATOM 6288 O O . THR B 1 345 ? 20.188 -10.656 -18.047 1 96.25 345 THR B O 1
ATOM 6291 N N . ASP B 1 346 ? 20.766 -12.773 -17.656 1 96.19 346 ASP B N 1
ATOM 6292 C CA . ASP B 1 346 ? 20.125 -13.242 -18.891 1 96.19 346 ASP B CA 1
ATOM 6293 C C . ASP B 1 346 ? 18.609 -13.094 -18.797 1 96.19 346 ASP B C 1
ATOM 6295 O O . ASP B 1 346 ? 17.953 -12.758 -19.797 1 96.19 346 ASP B O 1
ATOM 6299 N N . VAL B 1 347 ? 18.094 -13.414 -17.641 1 95.81 347 VAL B N 1
ATOM 6300 C CA . VAL B 1 347 ? 16.656 -13.281 -17.438 1 95.81 347 VAL B CA 1
ATOM 6301 C C . VAL B 1 347 ? 16.219 -11.828 -17.656 1 95.81 347 VAL B C 1
ATOM 6303 O O . VAL B 1 347 ? 15.266 -11.562 -18.375 1 95.81 347 VAL B O 1
ATOM 6306 N N . ILE B 1 348 ? 16.953 -10.922 -17.094 1 96.5 348 ILE B N 1
ATOM 6307 C CA . ILE B 1 348 ? 16.641 -9.5 -17.188 1 96.5 348 ILE B CA 1
ATOM 6308 C C . ILE B 1 348 ? 16.781 -9.031 -18.625 1 96.5 348 ILE B C 1
ATOM 6310 O O . ILE B 1 348 ? 15.953 -8.266 -19.125 1 96.5 348 ILE B O 1
ATOM 6314 N N . ALA B 1 349 ? 17.828 -9.484 -19.312 1 97.25 349 ALA B N 1
ATOM 6315 C CA . ALA B 1 349 ? 18.047 -9.117 -20.719 1 97.25 349 ALA B CA 1
ATOM 6316 C C . ALA B 1 349 ? 16.891 -9.633 -21.594 1 97.25 349 ALA B C 1
ATOM 6318 O O . ALA B 1 349 ? 16.438 -8.93 -22.5 1 97.25 349 ALA B O 1
ATOM 6319 N N . SER B 1 350 ? 16.484 -10.836 -21.312 1 96 350 SER B N 1
ATOM 6320 C CA . SER B 1 350 ? 15.367 -11.414 -22.062 1 96 350 SER B CA 1
ATOM 6321 C C . SER B 1 350 ? 14.086 -10.609 -21.859 1 96 350 SER B C 1
ATOM 6323 O O . SER B 1 350 ? 13.344 -10.367 -22.812 1 96 350 SER B O 1
ATOM 6325 N N . CYS B 1 351 ? 13.859 -10.203 -20.656 1 96.25 351 CYS B N 1
ATOM 6326 C CA . CYS B 1 351 ? 12.68 -9.406 -20.359 1 96.25 351 CYS B CA 1
ATOM 6327 C C . CYS B 1 351 ? 12.75 -8.047 -21.047 1 96.25 351 CYS B C 1
ATOM 6329 O O . CYS B 1 351 ? 11.758 -7.562 -21.578 1 96.25 351 CYS B O 1
ATOM 6331 N N . ARG B 1 352 ? 13.898 -7.445 -20.969 1 96.56 352 ARG B N 1
ATOM 6332 C CA . ARG B 1 352 ? 14.086 -6.168 -21.641 1 96.56 352 ARG B CA 1
ATOM 6333 C C . ARG B 1 352 ? 13.797 -6.285 -23.125 1 96.56 352 ARG B C 1
ATOM 6335 O O . ARG B 1 352 ? 13.172 -5.402 -23.719 1 96.56 352 ARG B O 1
ATOM 6342 N N . ASN B 1 353 ? 14.25 -7.332 -23.719 1 96.75 353 ASN B N 1
ATOM 6343 C CA . ASN B 1 353 ? 14.016 -7.562 -25.141 1 96.75 353 ASN B CA 1
ATOM 6344 C C . ASN B 1 353 ? 12.539 -7.785 -25.453 1 96.75 353 ASN B C 1
ATOM 6346 O O . ASN B 1 353 ? 12.031 -7.316 -26.469 1 96.75 353 ASN B O 1
ATOM 6350 N N . ALA B 1 354 ? 11.883 -8.477 -24.578 1 94.69 354 ALA B N 1
ATOM 6351 C CA . ALA B 1 354 ? 10.492 -8.844 -24.797 1 94.69 354 ALA B CA 1
ATOM 6352 C C . ALA B 1 354 ? 9.57 -7.633 -24.641 1 94.69 354 ALA B C 1
ATOM 6354 O O . ALA B 1 354 ? 8.57 -7.512 -25.359 1 94.69 354 ALA B O 1
ATOM 6355 N N . THR B 1 355 ? 9.875 -6.707 -23.719 1 95.06 355 THR B N 1
ATOM 6356 C CA . THR B 1 355 ? 8.953 -5.625 -23.406 1 95.06 355 THR B CA 1
ATOM 6357 C C . THR B 1 355 ? 9.453 -4.297 -23.969 1 95.06 355 THR B C 1
ATOM 6359 O O . THR B 1 355 ? 8.688 -3.344 -24.094 1 95.06 355 THR B O 1
ATOM 6362 N N . GLY B 1 356 ? 10.781 -4.215 -24.141 1 95.06 356 GLY B N 1
ATOM 6363 C CA . GLY B 1 356 ? 11.398 -2.961 -24.547 1 95.06 356 GLY B CA 1
ATOM 6364 C C . GLY B 1 356 ? 11.664 -2.033 -23.375 1 95.06 356 GLY B C 1
ATOM 6365 O O . GLY B 1 356 ? 12.047 -0.877 -23.562 1 95.06 356 GLY B O 1
ATOM 6366 N N . LEU B 1 357 ? 11.406 -2.514 -22.188 1 96.19 357 LEU B N 1
ATOM 6367 C CA . LEU B 1 357 ? 11.539 -1.71 -20.969 1 96.19 357 LEU B CA 1
ATOM 6368 C C . LEU B 1 357 ? 12.469 -2.389 -19.969 1 96.19 357 LEU B C 1
ATOM 6370 O O . LEU B 1 357 ? 12.562 -3.617 -19.938 1 96.19 357 LEU B O 1
ATOM 6374 N N . PRO B 1 358 ? 13.18 -1.568 -19.219 1 95.31 358 PRO B N 1
ATOM 6375 C CA . PRO B 1 358 ? 13.93 -2.195 -18.125 1 95.31 358 PRO B CA 1
ATOM 6376 C C . PRO B 1 358 ? 13.023 -2.859 -17.094 1 95.31 358 PRO B C 1
ATOM 6378 O O . PRO B 1 358 ? 12.125 -2.215 -16.562 1 95.31 358 PRO B O 1
ATOM 6381 N N . PRO B 1 359 ? 13.234 -4.156 -16.844 1 95.44 359 PRO B N 1
ATOM 6382 C CA . PRO B 1 359 ? 12.438 -4.809 -15.812 1 95.44 359 PRO B CA 1
ATOM 6383 C C . PRO B 1 359 ? 12.742 -4.277 -14.414 1 95.44 359 PRO B C 1
ATOM 6385 O O . PRO B 1 359 ? 13.766 -3.613 -14.211 1 95.44 359 PRO B O 1
ATOM 6388 N N . ARG B 1 360 ? 11.828 -4.504 -13.492 1 94.94 360 ARG B N 1
ATOM 6389 C CA . ARG B 1 360 ? 12.008 -4.176 -12.078 1 94.94 360 ARG B CA 1
ATOM 6390 C C . ARG B 1 360 ? 11.992 -5.434 -11.219 1 94.94 360 ARG B C 1
ATOM 6392 O O . ARG B 1 360 ? 11.016 -5.691 -10.508 1 94.94 360 ARG B O 1
ATOM 6399 N N . PRO B 1 361 ? 13.039 -6.113 -11.172 1 94.56 361 PRO B N 1
ATOM 6400 C CA . PRO B 1 361 ? 13.023 -7.445 -10.562 1 94.56 361 PRO B CA 1
ATOM 6401 C C . PRO B 1 361 ? 12.836 -7.398 -9.047 1 94.56 361 PRO B C 1
ATOM 6403 O O . PRO B 1 361 ? 12.508 -8.414 -8.438 1 94.56 361 PRO B O 1
ATOM 6406 N N . PHE B 1 362 ? 12.969 -6.184 -8.367 1 95.69 362 PHE B N 1
ATOM 6407 C CA . PHE B 1 362 ? 12.875 -6.125 -6.914 1 95.69 362 PHE B CA 1
ATOM 6408 C C . PHE B 1 362 ? 11.648 -5.336 -6.484 1 95.69 362 PHE B C 1
ATOM 6410 O O . PHE B 1 362 ? 11.453 -5.082 -5.293 1 95.69 362 PHE B O 1
ATOM 6417 N N . TRP B 1 363 ? 10.82 -4.957 -7.422 1 97.25 363 TRP B N 1
ATOM 6418 C CA . TRP B 1 363 ? 9.711 -4.062 -7.117 1 97.25 363 TRP B CA 1
ATOM 6419 C C . TRP B 1 363 ? 8.68 -4.754 -6.227 1 97.25 363 TRP B C 1
ATOM 6421 O O . TRP B 1 363 ? 8.164 -4.148 -5.285 1 97.25 363 TRP B O 1
ATOM 6431 N N . ILE B 1 364 ? 8.367 -6 -6.516 1 97.94 364 ILE B N 1
ATOM 6432 C CA . ILE B 1 364 ? 7.363 -6.715 -5.734 1 97.94 364 ILE B CA 1
ATOM 6433 C C . ILE B 1 364 ? 7.824 -6.828 -4.281 1 97.94 364 ILE B C 1
ATOM 6435 O O . ILE B 1 364 ? 7.035 -6.617 -3.357 1 97.94 364 ILE B O 1
ATOM 6439 N N . GLU B 1 365 ? 9.102 -7.105 -4.074 1 97.56 365 GLU B N 1
ATOM 6440 C CA . GLU B 1 365 ? 9.633 -7.184 -2.715 1 97.56 365 GLU B CA 1
ATOM 6441 C C . GLU B 1 365 ? 9.633 -5.812 -2.045 1 97.56 365 GLU B C 1
ATOM 6443 O O . GLU B 1 365 ? 9.438 -5.707 -0.833 1 97.56 365 GLU B O 1
ATOM 6448 N N . THR B 1 366 ? 9.883 -4.801 -2.82 1 98.06 366 THR B N 1
ATOM 6449 C CA . THR B 1 366 ? 9.828 -3.445 -2.283 1 98.06 366 THR B CA 1
ATOM 6450 C C . THR B 1 366 ? 8.406 -3.1 -1.845 1 98.06 366 THR B C 1
ATOM 6452 O O . THR B 1 366 ? 8.195 -2.584 -0.743 1 98.06 366 THR B O 1
ATOM 6455 N N . GLU B 1 367 ? 7.453 -3.432 -2.693 1 98.38 367 GLU B N 1
ATOM 6456 C CA . GLU B 1 367 ? 6.07 -3.018 -2.486 1 98.38 367 GLU B CA 1
ATOM 6457 C C . GLU B 1 367 ? 5.383 -3.891 -1.438 1 98.38 367 GLU B C 1
ATOM 6459 O O . GLU B 1 367 ? 4.594 -3.398 -0.633 1 98.38 367 GLU B O 1
ATOM 6464 N N . PHE B 1 368 ? 5.719 -5.215 -1.39 1 98 368 PHE B N 1
ATOM 6465 C CA . PHE B 1 368 ? 4.898 -6.121 -0.591 1 98 368 PHE B CA 1
ATOM 6466 C C . PHE B 1 368 ? 5.746 -6.859 0.436 1 98 368 PHE B C 1
ATOM 6468 O O . PHE B 1 368 ? 5.215 -7.492 1.35 1 98 368 PHE B O 1
ATOM 6475 N N . GLY B 1 369 ? 7.051 -6.832 0.305 1 97.12 369 GLY B N 1
ATOM 6476 C CA . GLY B 1 369 ? 7.934 -7.543 1.217 1 97.12 369 GLY B CA 1
ATOM 6477 C C . GLY B 1 369 ? 8.211 -8.969 0.785 1 97.12 369 GLY B C 1
ATOM 6478 O O . GLY B 1 369 ? 8.055 -9.312 -0.388 1 97.12 369 GLY B O 1
ATOM 6479 N N . GLY B 1 370 ? 8.633 -9.742 1.674 1 95.69 370 GLY B N 1
ATOM 6480 C CA . GLY B 1 370 ? 9.023 -11.125 1.471 1 95.69 370 GLY B CA 1
ATOM 6481 C C . GLY B 1 370 ? 10.219 -11.531 2.312 1 95.69 370 GLY B C 1
ATOM 6482 O O . GLY B 1 370 ? 10.203 -12.594 2.941 1 95.69 370 GLY B O 1
ATOM 6483 N N . TYR B 1 371 ? 11.258 -10.734 2.352 1 94.25 371 TYR B N 1
ATOM 6484 C CA . TYR B 1 371 ? 12.422 -11.008 3.188 1 94.25 371 TYR B CA 1
ATOM 6485 C C . TYR B 1 371 ? 12.047 -10.977 4.664 1 94.25 371 TYR B C 1
ATOM 6487 O O . TYR B 1 371 ? 11.312 -10.094 5.109 1 94.25 371 TYR B O 1
ATOM 6495 N N . ASP B 1 372 ? 12.5 -11.961 5.438 1 94.06 372 ASP B N 1
ATOM 6496 C CA . ASP B 1 372 ? 12.242 -12.023 6.871 1 94.06 372 ASP B CA 1
ATOM 6497 C C . ASP B 1 372 ? 10.75 -11.969 7.168 1 94.06 372 ASP B C 1
ATOM 6499 O O . ASP B 1 372 ? 10.312 -11.273 8.086 1 94.06 372 ASP B O 1
ATOM 6503 N N . ILE B 1 373 ? 9.984 -12.68 6.352 1 96.56 373 ILE B N 1
ATOM 6504 C CA . ILE B 1 373 ? 8.531 -12.555 6.355 1 96.56 373 ILE B CA 1
ATOM 6505 C C . ILE B 1 373 ? 7.984 -12.93 7.73 1 96.56 373 ILE B C 1
ATOM 6507 O O . ILE B 1 373 ? 7.012 -12.344 8.203 1 96.56 373 ILE B O 1
ATOM 6511 N N . GLY B 1 374 ? 8.562 -13.906 8.453 1 96.25 374 GLY B N 1
ATOM 6512 C CA . GLY B 1 374 ? 8.117 -14.305 9.781 1 96.25 374 GLY B CA 1
ATOM 6513 C C . GLY B 1 374 ? 8.125 -13.164 10.781 1 96.25 374 GLY B C 1
ATOM 6514 O O . GLY B 1 374 ? 7.094 -12.852 11.383 1 96.25 374 GLY B O 1
ATOM 6515 N N . ASN B 1 375 ? 9.289 -12.461 10.883 1 94.38 375 ASN B N 1
ATOM 6516 C CA . ASN B 1 375 ? 9.422 -11.359 11.828 1 94.38 375 ASN B CA 1
ATOM 6517 C C . ASN B 1 375 ? 8.578 -10.156 11.398 1 94.38 375 ASN B C 1
ATOM 6519 O O . ASN B 1 375 ? 8.062 -9.422 12.25 1 94.38 375 ASN B O 1
ATOM 6523 N N . VAL B 1 376 ? 8.438 -10.016 10.117 1 94.38 376 VAL B N 1
ATOM 6524 C CA . VAL B 1 376 ? 7.703 -8.867 9.602 1 94.38 376 VAL B CA 1
ATOM 6525 C C . VAL B 1 376 ? 6.211 -9.039 9.875 1 94.38 376 VAL B C 1
ATOM 6527 O O . VAL B 1 376 ? 5.59 -8.203 10.531 1 94.38 376 VAL B O 1
ATOM 6530 N N . LEU B 1 377 ? 5.629 -10.141 9.477 1 96 377 LEU B N 1
ATOM 6531 C CA . LEU B 1 377 ? 4.176 -10.281 9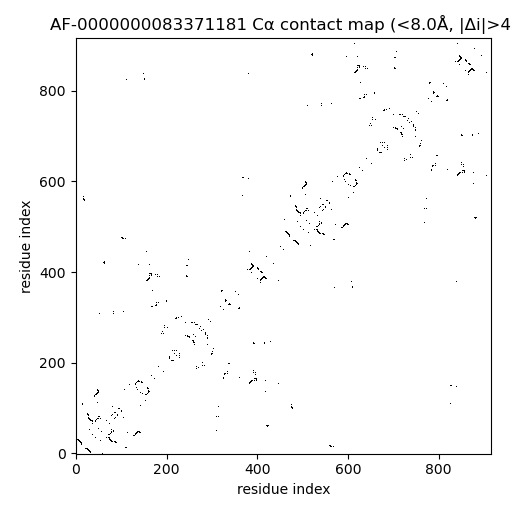.484 1 96 377 LEU B CA 1
ATOM 6532 C C . LEU B 1 377 ? 3.664 -10.602 10.883 1 96 377 LEU B C 1
ATOM 6534 O O . LEU B 1 377 ? 2.52 -10.297 11.219 1 96 377 LEU B O 1
ATOM 6538 N N . LYS B 1 378 ? 4.492 -11.133 11.711 1 94.44 378 LYS B N 1
ATOM 6539 C CA . LYS B 1 378 ? 4.047 -11.461 13.062 1 94.44 378 LYS B CA 1
ATOM 6540 C C . LYS B 1 378 ? 3.574 -10.211 13.797 1 94.44 378 LYS B C 1
ATOM 6542 O O . LYS B 1 378 ? 2.738 -10.289 14.695 1 94.44 378 LYS B O 1
ATOM 6547 N N . ARG B 1 379 ? 4.008 -9.047 13.305 1 90.25 379 ARG B N 1
ATOM 6548 C CA . ARG B 1 379 ? 3.705 -7.816 14.031 1 90.25 379 ARG B CA 1
ATOM 6549 C C . ARG B 1 379 ? 2.941 -6.832 13.148 1 90.25 379 ARG B C 1
ATOM 6551 O O . ARG B 1 379 ? 2.65 -5.711 13.57 1 90.25 379 ARG B O 1
ATOM 6558 N N . SER B 1 380 ? 2.688 -7.246 11.969 1 93.81 380 SER B N 1
ATOM 6559 C CA . SER B 1 380 ? 2.148 -6.227 11.07 1 93.81 380 SER B CA 1
ATOM 6560 C C . SER B 1 380 ? 0.978 -6.77 10.258 1 93.81 380 SER B C 1
ATOM 6562 O O . SER B 1 380 ? 0.419 -6.062 9.422 1 93.81 380 SER B O 1
ATOM 6564 N N . ALA B 1 381 ? 0.584 -7.992 10.43 1 96.06 381 ALA B N 1
ATOM 6565 C CA . ALA B 1 381 ? -0.55 -8.562 9.711 1 96.06 381 ALA B CA 1
ATOM 6566 C C . ALA B 1 381 ? -1.257 -9.625 10.547 1 96.06 381 ALA B C 1
ATOM 6568 O O . ALA B 1 381 ? -0.792 -9.977 11.633 1 96.06 381 ALA B O 1
ATOM 6569 N N . SER B 1 382 ? -2.449 -10.047 10.133 1 97.12 382 SER B N 1
ATOM 6570 C CA . SER B 1 382 ? -3.248 -11.094 10.766 1 97.12 382 SER B CA 1
ATOM 6571 C C . SER B 1 382 ? -4.227 -11.711 9.773 1 97.12 382 SER B C 1
ATOM 6573 O O . SER B 1 382 ? -4.438 -11.172 8.68 1 97.12 382 SER B O 1
ATOM 6575 N N . ASN B 1 383 ? -4.758 -12.875 10.102 1 98.5 383 ASN B N 1
ATOM 6576 C CA . ASN B 1 383 ? -5.887 -13.531 9.445 1 98.5 383 ASN B CA 1
ATOM 6577 C C . ASN B 1 383 ? -5.566 -13.883 7.996 1 98.5 383 ASN B C 1
ATOM 6579 O O . ASN B 1 383 ? -6.293 -13.484 7.082 1 98.5 383 ASN B O 1
ATOM 6583 N N . ILE B 1 384 ? -4.52 -14.617 7.793 1 98.88 384 ILE B N 1
ATOM 6584 C CA . ILE B 1 384 ? -4.18 -15.164 6.484 1 98.88 384 ILE B CA 1
ATOM 6585 C C . ILE B 1 384 ? -3.947 -16.672 6.602 1 98.88 384 ILE B C 1
ATOM 6587 O O . ILE B 1 384 ? -3.221 -17.125 7.488 1 98.88 384 ILE B O 1
ATOM 6591 N N . ILE B 1 385 ? -4.621 -17.406 5.836 1 98.94 385 ILE B N 1
ATOM 6592 C CA . ILE B 1 385 ? -4.305 -18.828 5.648 1 98.94 385 ILE B CA 1
ATOM 6593 C C . ILE B 1 385 ? -3.457 -19 4.391 1 98.94 385 ILE B C 1
ATOM 6595 O O . ILE B 1 385 ? -3.834 -18.531 3.312 1 98.94 385 ILE B O 1
ATOM 6599 N N . PHE B 1 386 ? -2.324 -19.609 4.559 1 98.94 386 PHE B N 1
ATOM 6600 C CA . PHE B 1 386 ? -1.55 -20.094 3.42 1 98.94 386 PHE B CA 1
ATOM 6601 C C . PHE B 1 386 ? -1.68 -21.594 3.281 1 98.94 386 PHE B C 1
ATOM 6603 O O . PHE B 1 386 ? -1.306 -22.344 4.188 1 98.94 386 PHE B O 1
ATOM 6610 N N . PHE B 1 387 ? -2.195 -22.031 2.189 1 98.94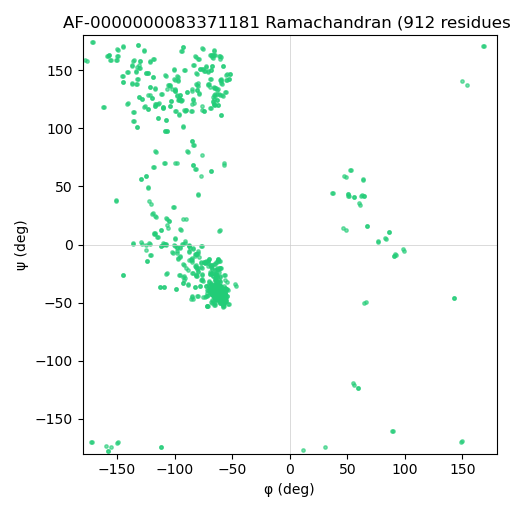 387 PHE B N 1
ATOM 6611 C CA . PHE B 1 387 ? -2.191 -23.469 1.908 1 98.94 387 PHE B CA 1
ATOM 6612 C C . PHE B 1 387 ? -1.124 -23.812 0.879 1 98.94 387 PHE B C 1
ATOM 6614 O O . PHE B 1 387 ? -0.976 -23.125 -0.128 1 98.94 387 PHE B O 1
ATOM 6621 N N . ASN B 1 388 ? -0.426 -24.891 1.141 1 98.88 388 ASN B N 1
ATOM 6622 C CA . ASN B 1 388 ? 0.549 -25.406 0.185 1 98.88 388 ASN B CA 1
ATOM 6623 C C . ASN B 1 388 ? 0.532 -26.922 0.131 1 98.88 388 ASN B C 1
ATOM 6625 O O . ASN B 1 388 ? 0.683 -27.594 1.159 1 98.88 388 ASN B O 1
ATOM 6629 N N . GLY B 1 389 ? 0.269 -27.484 -1.061 1 98.5 389 GLY B N 1
ATOM 6630 C CA . GLY B 1 389 ? 0.6 -28.875 -1.328 1 98.5 389 GLY B CA 1
ATOM 6631 C C . GLY B 1 389 ? 2.031 -29.062 -1.789 1 98.5 389 GLY B C 1
ATOM 6632 O O . GLY B 1 389 ? 2.492 -28.375 -2.707 1 98.5 389 GLY B O 1
ATOM 6633 N N . LEU B 1 390 ? 2.727 -30.031 -1.224 1 98.25 390 LEU B N 1
ATOM 6634 C CA . LEU B 1 390 ? 4.164 -30.109 -1.457 1 98.25 390 LEU B CA 1
ATOM 6635 C C . LEU B 1 390 ? 4.457 -30.812 -2.777 1 98.25 390 LEU B C 1
ATOM 6637 O O . LEU B 1 390 ? 5.594 -30.797 -3.26 1 98.25 390 LEU B O 1
ATOM 6641 N N . ARG B 1 391 ? 3.506 -31.391 -3.467 1 97.69 391 ARG B N 1
ATOM 6642 C CA . ARG B 1 391 ? 3.707 -31.906 -4.816 1 97.69 391 ARG B CA 1
ATOM 6643 C C . ARG B 1 391 ? 3.607 -30.781 -5.852 1 97.69 391 ARG B C 1
ATOM 6645 O O . ARG B 1 391 ? 4.02 -30.953 -7 1 97.69 391 ARG B O 1
ATOM 6652 N N . ASP B 1 392 ? 3.008 -29.719 -5.441 1 98.12 392 ASP B N 1
ATOM 6653 C CA . ASP B 1 392 ? 2.953 -28.5 -6.242 1 98.12 392 ASP B CA 1
ATOM 6654 C C . ASP B 1 392 ? 4.332 -27.859 -6.363 1 98.12 392 ASP B C 1
ATOM 6656 O O . ASP B 1 392 ? 4.902 -27.406 -5.367 1 98.12 392 ASP B O 1
ATOM 6660 N N . PRO B 1 393 ? 4.848 -27.766 -7.586 1 98.06 393 PRO B N 1
ATOM 6661 C CA . PRO B 1 393 ? 6.156 -27.125 -7.719 1 98.06 393 PRO B CA 1
ATOM 6662 C C . PRO B 1 393 ? 6.176 -25.703 -7.152 1 98.06 393 PRO B C 1
ATOM 6664 O O . PRO B 1 393 ? 7.203 -25.25 -6.645 1 98.06 393 PRO B O 1
ATOM 6667 N N . TRP B 1 394 ? 5.062 -25.031 -7.117 1 98.31 394 TRP B N 1
ATOM 6668 C CA . TRP B 1 394 ? 4.98 -23.656 -6.656 1 98.31 394 TRP B CA 1
ATOM 6669 C C . TRP B 1 394 ? 5.102 -23.578 -5.141 1 98.31 394 TRP B C 1
ATOM 6671 O O . TRP B 1 394 ? 5.328 -22.5 -4.582 1 98.31 394 TRP B O 1
ATOM 6681 N N . SER B 1 395 ? 4.965 -24.688 -4.434 1 98.44 395 SER B N 1
ATOM 6682 C CA . SER B 1 395 ? 5.098 -24.688 -2.98 1 98.44 395 SER B CA 1
ATOM 6683 C C . SER B 1 395 ? 6.488 -24.234 -2.553 1 98.44 395 SER B C 1
ATOM 6685 O O . SER B 1 395 ? 6.668 -23.75 -1.431 1 98.44 395 SER B O 1
ATOM 6687 N N . THR B 1 396 ? 7.465 -24.328 -3.508 1 98.12 396 THR B N 1
ATOM 6688 C CA . THR B 1 396 ? 8.844 -23.938 -3.215 1 98.12 396 THR B CA 1
ATOM 6689 C C . THR B 1 396 ? 8.945 -22.438 -3 1 98.12 396 THR B C 1
ATOM 6691 O O . THR B 1 396 ? 9.938 -21.953 -2.449 1 98.12 396 THR B O 1
ATOM 6694 N N . GLY B 1 397 ? 7.992 -21.656 -3.41 1 98.25 397 GLY B N 1
ATOM 6695 C CA . GLY B 1 397 ? 7.914 -20.234 -3.166 1 98.25 397 GLY B CA 1
ATOM 6696 C C . GLY B 1 397 ? 6.781 -19.844 -2.232 1 98.25 397 GLY B C 1
ATOM 6697 O O . GLY B 1 397 ? 6.395 -18.672 -2.166 1 98.25 397 GLY B O 1
ATOM 6698 N N . GLY B 1 398 ? 6.164 -20.812 -1.56 1 98.44 398 GLY B N 1
ATOM 6699 C CA . GLY B 1 398 ? 5.047 -20.562 -0.661 1 98.44 398 GLY B CA 1
ATOM 6700 C C . GLY B 1 398 ? 5.477 -20.359 0.778 1 98.44 398 GLY B C 1
ATOM 6701 O O . GLY B 1 398 ? 6.66 -20.469 1.103 1 98.44 398 GLY B O 1
ATOM 6702 N N . VAL B 1 399 ? 4.574 -19.938 1.584 1 98.75 399 VAL B N 1
ATOM 6703 C CA . VAL B 1 399 ? 4.773 -19.844 3.027 1 98.75 399 VAL B CA 1
ATOM 6704 C C . VAL B 1 399 ? 4.457 -21.188 3.676 1 98.75 399 VAL B C 1
ATOM 6706 O O . VAL B 1 399 ? 3.295 -21.609 3.727 1 98.75 399 VAL B O 1
ATOM 6709 N N . LEU B 1 400 ? 5.445 -21.859 4.262 1 98.56 400 LEU B N 1
ATOM 6710 C CA . LEU B 1 400 ? 5.305 -23.266 4.629 1 98.56 400 LEU B CA 1
ATOM 6711 C C . LEU B 1 400 ? 5.277 -23.438 6.145 1 98.56 400 LEU B C 1
ATOM 6713 O O . LEU B 1 400 ? 5.176 -24.547 6.648 1 98.56 400 LEU B O 1
ATOM 6717 N N . LYS B 1 401 ? 5.398 -22.375 6.863 1 98.38 401 LYS B N 1
ATOM 6718 C CA . LYS B 1 401 ? 5.316 -22.391 8.32 1 98.38 401 LYS B CA 1
ATOM 6719 C C . LYS B 1 401 ? 4.406 -21.281 8.836 1 98.38 401 LYS B C 1
ATOM 6721 O O . LYS B 1 401 ? 4.445 -20.156 8.336 1 98.38 401 LYS B O 1
ATOM 6726 N N . SER B 1 402 ? 3.6 -21.656 9.82 1 98.69 402 SER B N 1
ATOM 6727 C CA . SER B 1 402 ? 2.762 -20.625 10.438 1 98.69 402 SER B CA 1
ATOM 6728 C C . SER B 1 402 ? 3.609 -19.531 11.062 1 98.69 402 SER B C 1
ATOM 6730 O O . SER B 1 402 ? 4.66 -19.797 11.648 1 98.69 402 SER B O 1
ATOM 6732 N N . ILE B 1 403 ? 3.199 -18.344 10.953 1 97.81 403 ILE B N 1
ATOM 6733 C CA . ILE B 1 403 ? 3.947 -17.188 11.406 1 97.81 403 ILE B CA 1
ATOM 6734 C C . ILE B 1 403 ? 3.434 -16.75 12.773 1 97.81 403 ILE B C 1
ATOM 6736 O O . ILE B 1 403 ? 4.207 -16.281 13.617 1 97.81 403 ILE B O 1
ATOM 6740 N N . SER B 1 404 ? 2.152 -16.812 12.984 1 96.69 404 SER B N 1
ATOM 6741 C CA . SER B 1 404 ? 1.474 -16.5 14.234 1 96.69 404 SER B CA 1
ATOM 6742 C C . SER B 1 404 ? 0.216 -17.328 14.422 1 96.69 404 SER B C 1
ATOM 6744 O O . SER B 1 404 ? -0.032 -18.266 13.648 1 96.69 404 SER B O 1
ATOM 6746 N N . ASP B 1 405 ? -0.603 -16.969 15.438 1 96.25 405 ASP B N 1
ATOM 6747 C CA . ASP B 1 405 ? -1.845 -17.688 15.703 1 96.25 405 ASP B CA 1
ATOM 6748 C C . ASP B 1 405 ? -2.902 -17.375 14.648 1 96.25 405 ASP B C 1
ATOM 6750 O O . ASP B 1 405 ? -3.889 -18.094 14.508 1 96.25 405 ASP B O 1
ATOM 6754 N N . SER B 1 406 ? -2.643 -16.312 13.898 1 97 406 SER B N 1
ATOM 6755 C CA . SER B 1 406 ? -3.672 -15.922 12.945 1 97 406 SER B CA 1
ATOM 6756 C C . SER B 1 406 ? -3.133 -15.938 11.516 1 97 406 SER B C 1
ATOM 6758 O O . SER B 1 406 ? -3.871 -15.664 10.562 1 97 406 SER B O 1
ATOM 6760 N N . ILE B 1 407 ? -1.883 -16.094 11.391 1 98.56 407 ILE B N 1
ATOM 6761 C CA . ILE B 1 407 ? -1.294 -16.344 10.078 1 98.56 407 ILE B CA 1
ATOM 6762 C C . ILE B 1 407 ? -0.821 -17.797 9.984 1 98.56 407 ILE B C 1
ATOM 6764 O O . ILE B 1 407 ? 0.317 -18.109 10.352 1 98.56 407 ILE B O 1
ATOM 6768 N N . ILE B 1 408 ? -1.653 -18.562 9.398 1 98.81 408 ILE B N 1
ATOM 6769 C CA . ILE B 1 408 ? -1.553 -20.016 9.539 1 98.81 408 ILE B CA 1
ATOM 6770 C C . ILE B 1 408 ? -1.144 -20.625 8.203 1 98.81 408 ILE B C 1
ATOM 6772 O O . ILE B 1 408 ? -1.736 -20.328 7.16 1 98.81 408 ILE B O 1
ATOM 6776 N N . ALA B 1 409 ? -0.151 -21.453 8.203 1 98.88 409 ALA B N 1
ATOM 6777 C CA . ALA B 1 409 ? 0.245 -22.266 7.051 1 98.88 409 ALA B CA 1
ATOM 6778 C C . ALA B 1 409 ? -0.293 -23.688 7.16 1 98.88 409 ALA B C 1
ATOM 6780 O O . ALA B 1 409 ? -0.009 -24.391 8.133 1 98.88 409 ALA B O 1
ATOM 6781 N N . LEU B 1 410 ? -1.146 -24.062 6.297 1 98.88 410 LEU B N 1
ATOM 6782 C CA . LEU B 1 410 ? -1.585 -25.438 6.121 1 98.88 410 LEU B CA 1
ATOM 6783 C C . LEU B 1 410 ? -0.805 -26.125 5 1 98.88 410 LEU B C 1
ATOM 6785 O O . LEU B 1 410 ? -0.952 -25.766 3.83 1 98.88 410 LEU B O 1
ATOM 6789 N N . VAL B 1 411 ? 0.037 -27.109 5.328 1 98.75 411 VAL B N 1
ATOM 6790 C CA . VAL B 1 411 ? 0.954 -27.734 4.387 1 98.75 411 VAL B CA 1
ATOM 6791 C C . VAL B 1 411 ? 0.643 -29.234 4.285 1 98.75 411 VAL B C 1
ATOM 6793 O O . VAL B 1 411 ? 0.622 -29.938 5.293 1 98.75 411 VAL B O 1
ATOM 6796 N N . GLU B 1 412 ? 0.43 -29.719 3.145 1 98.62 412 GLU B N 1
ATOM 6797 C CA . GLU B 1 412 ? 0.075 -31.125 2.912 1 98.62 412 GLU B CA 1
ATOM 6798 C C . GLU B 1 412 ? 1.066 -31.797 1.967 1 98.62 412 GLU B C 1
ATOM 6800 O O . GLU B 1 412 ? 1.131 -31.453 0.784 1 98.62 412 GLU B O 1
ATOM 6805 N N . PRO B 1 413 ? 1.792 -32.781 2.367 1 97.94 413 PRO B N 1
ATOM 6806 C CA . PRO B 1 413 ? 2.816 -33.438 1.549 1 97.94 413 PRO B CA 1
ATOM 6807 C C . PRO B 1 413 ? 2.266 -33.969 0.225 1 97.94 413 PRO B C 1
ATOM 6809 O O . PRO B 1 413 ? 2.965 -33.938 -0.792 1 97.94 413 PRO B O 1
ATOM 6812 N N . LYS B 1 414 ? 1.037 -34.344 0.191 1 97.38 414 LYS B N 1
ATOM 6813 C CA . LYS B 1 414 ? 0.475 -34.969 -0.999 1 97.38 414 LYS B CA 1
ATOM 6814 C C . LYS B 1 414 ? -0.347 -33.969 -1.814 1 97.38 414 LYS B C 1
ATOM 6816 O O . LYS B 1 414 ? -0.934 -34.344 -2.836 1 97.38 414 LYS B O 1
ATOM 6821 N N . GLY B 1 415 ? -0.41 -32.781 -1.317 1 98.12 415 GLY B N 1
ATOM 6822 C CA . GLY B 1 415 ? -1.273 -31.797 -1.945 1 98.12 415 GLY B CA 1
ATOM 6823 C C . GLY B 1 415 ? -0.692 -31.234 -3.225 1 98.12 415 GLY B C 1
ATOM 6824 O O . GLY B 1 415 ? 0.526 -31.094 -3.355 1 98.12 415 GLY B O 1
ATOM 6825 N N . ALA B 1 416 ? -1.603 -30.828 -4.156 1 98.25 416 ALA B N 1
ATOM 6826 C CA . ALA B 1 416 ? -1.247 -30.188 -5.422 1 98.25 416 ALA B CA 1
ATOM 6827 C C . ALA B 1 416 ? -1.688 -28.734 -5.441 1 98.25 416 ALA B C 1
ATOM 6829 O O . ALA B 1 416 ? -2.113 -28.188 -4.418 1 98.25 416 ALA B O 1
ATOM 6830 N N . HIS B 1 417 ? -1.502 -28.125 -6.621 1 98.19 417 HIS B N 1
ATOM 6831 C CA . HIS B 1 417 ? -1.7 -26.703 -6.836 1 98.19 417 HIS B CA 1
ATOM 6832 C C . HIS B 1 417 ? -3.137 -26.297 -6.527 1 98.19 417 HIS B C 1
ATOM 6834 O O . HIS B 1 417 ? -4.066 -26.703 -7.223 1 98.19 417 HIS B O 1
ATOM 6840 N N . HIS B 1 418 ? -3.354 -25.469 -5.391 1 97.81 418 HIS B N 1
ATOM 6841 C CA . HIS B 1 418 ? -4.586 -24.938 -4.816 1 97.81 418 HIS B CA 1
ATOM 6842 C C . HIS B 1 418 ? -5.719 -25.953 -4.914 1 97.81 418 HIS B C 1
ATOM 6844 O O . HIS B 1 418 ? -6.844 -25.594 -5.281 1 97.81 418 HIS B O 1
ATOM 6850 N N . VAL B 1 419 ? -5.426 -27.172 -4.59 1 98.44 419 VAL B N 1
ATOM 6851 C CA . VAL B 1 419 ? -6.383 -28.281 -4.617 1 98.44 419 VAL B CA 1
ATOM 6852 C C . VAL B 1 419 ? -7.453 -28.062 -3.555 1 98.44 419 VAL B C 1
ATOM 6854 O O . VAL B 1 419 ? -8.602 -28.484 -3.725 1 98.44 419 VAL B O 1
ATOM 6857 N N . ASP B 1 420 ? -7.18 -27.344 -2.471 1 98.62 420 ASP B N 1
ATOM 6858 C CA . ASP B 1 420 ? -8.109 -27.078 -1.374 1 98.62 420 ASP B CA 1
ATOM 6859 C C . ASP B 1 420 ? -9.305 -26.266 -1.854 1 98.62 420 ASP B C 1
ATOM 6861 O O . ASP B 1 420 ? -10.375 -26.312 -1.244 1 98.62 420 ASP B O 1
ATOM 6865 N N . LEU B 1 421 ? -9.148 -25.578 -2.979 1 98.31 421 LEU B N 1
ATOM 6866 C CA . LEU B 1 421 ? -10.211 -24.672 -3.428 1 98.31 421 LEU B CA 1
ATOM 6867 C C . LEU B 1 421 ? -11.125 -25.375 -4.43 1 98.31 421 LEU B C 1
ATOM 6869 O O . LEU B 1 421 ? -12.211 -24.875 -4.738 1 98.31 421 LEU B O 1
ATOM 6873 N N . ARG B 1 422 ? -10.727 -26.578 -4.922 1 97.56 422 ARG B N 1
ATOM 6874 C CA . ARG B 1 422 ? -11.523 -27.297 -5.91 1 97.56 422 ARG B CA 1
ATOM 6875 C C . ARG B 1 422 ? -12.828 -27.797 -5.305 1 97.56 422 ARG B C 1
ATOM 6877 O O . ARG B 1 422 ? -12.984 -27.828 -4.082 1 97.56 422 ARG B O 1
ATOM 6884 N N . PHE B 1 423 ? -13.789 -28.156 -6.199 1 97.12 423 PHE B N 1
ATOM 6885 C CA . PHE B 1 423 ? -15.008 -28.797 -5.719 1 97.12 423 PHE B CA 1
ATOM 6886 C C . PHE B 1 423 ? -14.688 -30.094 -5 1 97.12 423 PHE B C 1
ATOM 6888 O O . PHE B 1 423 ? -13.805 -30.844 -5.422 1 97.12 423 PHE B O 1
ATOM 6895 N N . SER B 1 424 ? -15.359 -30.297 -3.941 1 96.62 424 SER B N 1
ATOM 6896 C CA . SER B 1 424 ? -15.195 -31.562 -3.229 1 96.62 424 SER B CA 1
ATOM 6897 C C . SER B 1 424 ? -15.742 -32.719 -4.043 1 96.62 424 SER B C 1
ATOM 6899 O O . SER B 1 424 ? -16.547 -32.531 -4.949 1 96.62 424 SER B O 1
ATOM 6901 N N . SER B 1 425 ? -15.148 -33.844 -3.727 1 94.44 425 SER B N 1
ATOM 6902 C CA . SER B 1 425 ? -15.555 -35.125 -4.305 1 94.44 425 SER B CA 1
ATOM 6903 C C . SER B 1 425 ? -15.594 -36.219 -3.252 1 94.44 425 SER B C 1
ATOM 6905 O O . SER B 1 425 ? -14.914 -36.125 -2.23 1 94.44 425 SER B O 1
ATOM 6907 N N . GLU B 1 426 ? -16.453 -37.25 -3.52 1 95.56 426 GLU B N 1
ATOM 6908 C CA . GLU B 1 426 ? -16.5 -38.375 -2.613 1 95.56 426 GLU B CA 1
ATOM 6909 C C . GLU B 1 426 ? -15.148 -39.094 -2.562 1 95.56 426 GLU B C 1
ATOM 6911 O O . GLU B 1 426 ? -14.82 -39.75 -1.562 1 95.56 426 GLU B O 1
ATOM 6916 N N . ASP B 1 427 ? -14.391 -38.938 -3.533 1 96.25 427 ASP B N 1
ATOM 6917 C CA . ASP B 1 427 ? -13.109 -39.625 -3.646 1 96.25 427 ASP B CA 1
ATOM 6918 C C . ASP B 1 427 ? -11.977 -38.812 -3.041 1 96.25 427 ASP B C 1
ATOM 6920 O O . ASP B 1 427 ? -10.82 -39.219 -3.059 1 96.25 427 ASP B O 1
ATOM 6924 N N . ASP B 1 428 ? -12.281 -37.656 -2.488 1 97.69 428 ASP B N 1
ATOM 6925 C CA . ASP B 1 428 ? -11.25 -36.844 -1.84 1 97.69 428 ASP B CA 1
ATOM 6926 C C . ASP B 1 428 ? -10.57 -37.625 -0.716 1 97.69 428 ASP B C 1
ATOM 6928 O O . ASP B 1 428 ? -11.242 -38.25 0.109 1 97.69 428 ASP B O 1
ATOM 6932 N N . PRO B 1 429 ? -9.273 -37.688 -0.726 1 98.25 429 PRO B N 1
ATOM 6933 C CA . PRO B 1 429 ? -8.609 -38.312 0.419 1 98.25 429 PRO B CA 1
ATOM 6934 C C . PRO B 1 429 ? -8.906 -37.594 1.735 1 98.25 429 PRO B C 1
ATOM 6936 O O . PRO B 1 429 ? -9.297 -36.406 1.733 1 98.25 429 PRO B O 1
ATOM 6939 N N . ASP B 1 430 ? -8.664 -38.25 2.889 1 98.25 430 ASP B N 1
ATOM 6940 C CA . ASP B 1 430 ? -9.008 -37.719 4.211 1 98.25 430 ASP B CA 1
ATOM 6941 C C . ASP B 1 430 ? -8.25 -36.438 4.516 1 98.25 430 ASP B C 1
ATOM 6943 O O . ASP B 1 430 ? -8.789 -35.531 5.125 1 98.25 430 ASP B O 1
ATOM 6947 N N . TRP B 1 431 ? -6.988 -36.406 4.137 1 98.31 431 TRP B N 1
ATOM 6948 C CA . TRP B 1 431 ? -6.199 -35.219 4.453 1 98.31 431 TRP B CA 1
ATOM 6949 C C . TRP B 1 431 ? -6.797 -34 3.803 1 98.31 431 TRP B C 1
ATOM 6951 O O . TRP B 1 431 ? -6.758 -32.906 4.379 1 98.31 431 TRP B O 1
ATOM 6961 N N . LEU B 1 432 ? -7.289 -34.062 2.592 1 98.69 432 LEU B N 1
ATOM 6962 C CA . LEU B 1 432 ? -7.887 -32.938 1.899 1 98.69 432 LEU B CA 1
ATOM 6963 C C . LEU B 1 432 ? -9.172 -32.5 2.586 1 98.69 432 LEU B C 1
ATOM 6965 O O . LEU B 1 432 ? -9.43 -31.297 2.74 1 98.69 432 LEU B O 1
ATOM 6969 N N . LYS B 1 433 ? -10.023 -33.469 2.988 1 98.44 433 LYS B N 1
ATOM 6970 C CA . LYS B 1 433 ? -11.219 -33.156 3.76 1 98.44 433 LYS B CA 1
ATOM 6971 C C . LYS B 1 433 ? -10.875 -32.406 5.043 1 98.44 433 LYS B C 1
ATOM 6973 O O . LYS B 1 433 ? -11.555 -31.469 5.418 1 98.44 433 LYS B O 1
ATOM 6978 N N . GLN B 1 434 ? -9.828 -32.844 5.66 1 98.5 434 GLN B N 1
ATOM 6979 C CA . GLN B 1 434 ? -9.391 -32.219 6.918 1 98.5 434 GLN B CA 1
ATOM 6980 C C . GLN B 1 434 ? -8.891 -30.812 6.691 1 98.5 434 GLN B C 1
ATOM 6982 O O . GLN B 1 434 ? -9.125 -29.922 7.52 1 98.5 434 GLN B O 1
ATOM 6987 N N . VAL B 1 435 ? -8.125 -30.609 5.637 1 98.62 435 VAL B N 1
ATOM 6988 C CA . VAL B 1 435 ? -7.645 -29.266 5.301 1 98.62 435 VAL B CA 1
ATOM 6989 C C . VAL B 1 435 ? -8.828 -28.312 5.164 1 98.62 435 VAL B C 1
ATOM 6991 O O . VAL B 1 435 ? -8.828 -27.234 5.754 1 98.62 435 VAL B O 1
ATOM 6994 N N . ARG B 1 436 ? -9.836 -28.703 4.434 1 98.69 436 ARG B N 1
ATOM 6995 C CA . ARG B 1 436 ? -11 -27.844 4.203 1 98.69 436 ARG B CA 1
ATOM 6996 C C . ARG B 1 436 ? -11.758 -27.594 5.504 1 98.69 436 ARG B C 1
ATOM 6998 O O . ARG B 1 436 ? -12.258 -26.484 5.73 1 98.69 436 ARG B O 1
ATOM 7005 N N . ALA B 1 437 ? -11.836 -28.609 6.305 1 98.56 437 ALA B N 1
ATOM 7006 C CA . ALA B 1 437 ? -12.477 -28.453 7.605 1 98.56 437 ALA B CA 1
ATOM 7007 C C . ALA B 1 437 ? -11.719 -27.438 8.469 1 98.56 437 ALA B C 1
ATOM 7009 O O . ALA B 1 437 ? -12.336 -26.625 9.148 1 98.56 437 ALA B O 1
ATOM 7010 N N . LYS B 1 438 ? -10.43 -27.562 8.438 1 98.69 438 LYS B N 1
ATOM 7011 C CA . LYS B 1 438 ? -9.602 -26.641 9.211 1 98.69 438 LYS B CA 1
ATOM 7012 C C . LYS B 1 438 ? -9.75 -25.203 8.695 1 98.69 438 LYS B C 1
ATOM 7014 O O . LYS B 1 438 ? -9.867 -24.266 9.484 1 98.69 438 LYS B O 1
ATOM 7019 N N . GLU B 1 439 ? -9.695 -25.047 7.414 1 98.81 439 GLU B N 1
ATOM 7020 C CA . GLU B 1 439 ? -9.898 -23.719 6.828 1 98.81 439 GLU B CA 1
ATOM 7021 C C . GLU B 1 439 ? -11.242 -23.125 7.246 1 98.81 439 GLU B C 1
ATOM 7023 O O . GLU B 1 439 ? -11.32 -21.969 7.625 1 98.81 439 GLU B O 1
ATOM 7028 N N . THR B 1 440 ? -12.266 -23.969 7.18 1 98.81 440 THR B N 1
ATOM 7029 C CA . THR B 1 440 ? -13.609 -23.531 7.547 1 98.81 440 THR B CA 1
ATOM 7030 C C . THR B 1 440 ? -13.656 -23.109 9.008 1 98.81 440 THR B C 1
ATOM 7032 O O . THR B 1 440 ? -14.266 -22.094 9.344 1 98.81 440 THR B O 1
ATOM 7035 N N . ARG B 1 441 ? -13.008 -23.828 9.867 1 98.69 441 ARG B N 1
ATOM 7036 C CA . ARG B 1 441 ? -12.992 -23.5 11.289 1 98.69 441 ARG B CA 1
ATOM 7037 C C . ARG B 1 441 ? -12.25 -22.203 11.555 1 98.69 441 ARG B C 1
ATOM 7039 O O . ARG B 1 441 ? -12.672 -21.406 12.391 1 98.69 441 ARG B O 1
ATOM 7046 N N . ILE B 1 442 ? -11.156 -22 10.914 1 98.75 442 ILE B N 1
ATOM 7047 C CA . ILE B 1 442 ? -10.375 -20.781 11.086 1 98.75 442 ILE B CA 1
ATOM 7048 C C . ILE B 1 442 ? -11.188 -19.578 10.633 1 98.75 442 ILE B C 1
ATOM 7050 O O . ILE B 1 442 ? -11.242 -18.562 11.328 1 98.75 442 ILE B O 1
ATOM 7054 N N . ILE B 1 443 ? -11.828 -19.688 9.477 1 98.81 443 ILE B N 1
ATOM 7055 C CA . ILE B 1 443 ? -12.664 -18.625 8.938 1 98.81 443 ILE B CA 1
ATOM 7056 C C . ILE B 1 443 ? -13.789 -18.312 9.914 1 98.81 443 ILE B C 1
ATOM 7058 O O . ILE B 1 443 ? -14.086 -17.141 10.18 1 98.81 443 ILE B O 1
ATOM 7062 N N . ALA B 1 444 ? -14.406 -19.359 10.445 1 98.62 444 ALA B N 1
ATOM 7063 C CA . ALA B 1 444 ? -15.477 -19.172 11.422 1 98.62 444 ALA B CA 1
ATOM 7064 C C . ALA B 1 444 ? -14.977 -18.406 12.641 1 98.62 444 ALA B C 1
ATOM 7066 O O . ALA B 1 444 ? -15.688 -17.547 13.18 1 98.62 444 ALA B O 1
ATOM 7067 N N . ARG B 1 445 ? -13.812 -18.688 13.062 1 98.12 445 ARG B N 1
ATOM 7068 C CA . ARG B 1 445 ? -13.234 -17.984 14.211 1 98.12 445 ARG B CA 1
ATOM 7069 C C . ARG B 1 445 ? -12.984 -16.516 13.891 1 98.12 445 ARG B C 1
ATOM 7071 O O . ARG B 1 445 ? -13.172 -15.656 14.75 1 98.12 445 ARG B O 1
ATOM 7078 N N . TRP B 1 446 ? -12.461 -16.25 12.711 1 97.75 446 TRP B N 1
ATOM 7079 C CA . TRP B 1 446 ? -12.242 -14.867 12.297 1 97.75 446 TRP B CA 1
ATOM 7080 C C . TRP B 1 446 ? -13.555 -14.094 12.273 1 97.75 446 TRP B C 1
ATOM 7082 O O . TRP B 1 446 ? -13.609 -12.938 12.688 1 97.75 446 TRP B O 1
ATOM 7092 N N . LEU B 1 447 ? -14.594 -14.711 11.727 1 98 447 LEU B N 1
ATOM 7093 C CA . LEU B 1 447 ? -15.898 -14.07 11.648 1 98 447 LEU B CA 1
ATOM 7094 C C . LEU B 1 447 ? -16.453 -13.797 13.039 1 98 447 LEU B C 1
ATOM 7096 O O . LEU B 1 447 ? -17.016 -12.727 13.289 1 98 447 LEU B O 1
ATOM 7100 N N . LYS B 1 448 ? -16.312 -14.766 13.914 1 97.38 448 LYS B N 1
ATOM 7101 C CA . LYS B 1 448 ? -16.75 -14.562 15.289 1 97.38 448 LYS B CA 1
ATOM 7102 C C . LYS B 1 448 ? -16.031 -13.375 15.922 1 97.38 448 LYS B C 1
ATOM 7104 O O . LYS B 1 448 ? -16.656 -12.555 16.594 1 97.38 448 LYS B O 1
ATOM 7109 N N . GLN B 1 449 ? -14.789 -13.32 15.742 1 96 449 GLN B N 1
ATOM 7110 C CA . GLN B 1 449 ? -13.992 -12.211 16.266 1 96 449 GLN B CA 1
ATOM 7111 C C . GLN B 1 449 ? -14.445 -10.883 15.656 1 96 449 GLN B C 1
ATOM 7113 O O . GLN B 1 449 ? -14.555 -9.883 16.359 1 96 449 GLN B O 1
ATOM 7118 N N . TYR B 1 450 ? -14.641 -10.859 14.383 1 96.19 450 TYR B N 1
ATOM 7119 C CA . TYR B 1 450 ? -15.086 -9.656 13.68 1 96.19 450 TYR B CA 1
ATOM 7120 C C . TYR B 1 450 ? -16.391 -9.141 14.258 1 96.19 450 TYR B C 1
ATOM 7122 O O . TYR B 1 450 ? -16.531 -7.953 14.547 1 96.19 450 TYR B O 1
ATOM 7130 N N . TYR B 1 451 ? -17.328 -10.031 14.383 1 96.75 451 TYR B N 1
ATOM 7131 C CA . TYR B 1 451 ? -18.656 -9.641 14.883 1 96.75 451 TYR B CA 1
ATOM 7132 C C . TYR B 1 451 ? -18.562 -9.148 16.312 1 96.75 451 TYR B C 1
ATOM 7134 O O . TYR B 1 451 ? -19.266 -8.203 16.703 1 96.75 451 TYR B O 1
ATOM 7142 N N . SER B 1 452 ? -17.703 -9.766 17.047 1 95.56 452 SER B N 1
ATOM 7143 C CA . SER B 1 452 ? -17.469 -9.297 18.422 1 95.56 452 SER B CA 1
ATOM 7144 C C . SER B 1 452 ? -16.875 -7.895 18.438 1 95.56 452 SER B C 1
ATOM 7146 O O . SER B 1 452 ? -17.328 -7.031 19.188 1 95.56 452 SER B O 1
ATOM 7148 N N . ASP B 1 453 ? -15.891 -7.648 17.641 1 92.06 453 ASP B N 1
ATOM 7149 C CA . ASP B 1 453 ? -15.219 -6.352 17.578 1 92.06 453 ASP B CA 1
ATOM 7150 C C . ASP B 1 453 ? -16.188 -5.258 17.125 1 92.06 453 ASP B C 1
ATOM 7152 O O . ASP B 1 453 ? -16.125 -4.129 17.625 1 92.06 453 ASP B O 1
ATOM 7156 N N . GLU B 1 454 ? -17.047 -5.586 16.203 1 90.5 454 GLU B N 1
ATOM 7157 C CA . GLU B 1 454 ? -17.984 -4.617 15.641 1 90.5 454 GLU B CA 1
ATOM 7158 C C . GLU B 1 454 ? -19.266 -4.543 16.469 1 90.5 454 GLU B C 1
ATOM 7160 O O . GLU B 1 454 ? -20.188 -3.82 16.109 1 90.5 454 GLU B O 1
ATOM 7165 N N . ALA B 1 455 ? -19.359 -5.332 17.516 1 85 455 ALA B N 1
ATOM 7166 C CA . ALA B 1 455 ? -20.531 -5.387 18.391 1 85 455 ALA B CA 1
ATOM 7167 C C . ALA B 1 455 ? -21.781 -5.793 17.625 1 85 455 ALA B C 1
ATOM 7169 O O . ALA B 1 455 ? -22.828 -5.172 17.766 1 85 455 ALA B O 1
ATOM 7170 N N . ILE B 1 456 ? -21.547 -6.656 16.688 1 82.38 456 ILE B N 1
ATOM 7171 C CA . ILE B 1 456 ? -22.656 -7.227 15.93 1 82.38 456 ILE B CA 1
ATOM 7172 C C . ILE B 1 456 ? -23.062 -8.57 16.531 1 82.38 456 ILE B C 1
ATOM 7174 O O . ILE B 1 456 ? -22.219 -9.438 16.75 1 82.38 456 ILE B O 1
ATOM 7178 N N . SER B 1 457 ? -24.328 -8.719 16.859 1 72 457 SER B N 1
ATOM 7179 C CA . SER B 1 457 ? -24.844 -9.953 17.438 1 72 457 SER B CA 1
ATOM 7180 C C . SER B 1 457 ? -25 -11.039 16.375 1 72 457 SER B C 1
ATOM 7182 O O . SER B 1 457 ? -25.562 -10.789 15.312 1 72 457 SER B O 1
ATOM 7184 N N . THR B 1 458 ? -24.375 -12.141 16.438 1 66.38 458 THR B N 1
ATOM 7185 C CA . THR B 1 458 ? -24.453 -13.258 15.5 1 66.38 458 THR B CA 1
ATOM 7186 C C . THR B 1 458 ? -25.5 -14.266 15.953 1 66.38 458 THR B C 1
ATOM 7188 O O . THR B 1 458 ? -25.781 -14.398 17.141 1 66.38 458 THR B O 1
#

Solvent-accessible surface area (backbone atoms only — not comparable to full-atom values): 45963 Å² total; per-residue (Å²): 132,89,75,67,47,83,48,71,44,85,36,66,55,38,84,66,41,59,24,68,76,25,68,42,59,30,52,34,39,30,36,38,35,59,87,39,40,75,49,46,65,30,33,34,42,33,35,43,26,40,66,19,32,42,63,62,52,64,75,45,36,27,40,58,67,68,43,21,64,80,61,18,19,24,41,34,41,39,35,27,68,65,13,62,80,10,23,43,75,83,30,63,69,53,22,65,63,44,48,70,51,38,11,56,60,33,69,68,39,43,48,50,50,50,51,56,46,51,55,49,51,24,57,76,62,68,16,85,70,31,45,26,37,27,27,24,45,33,68,4,3,36,46,10,46,49,39,32,55,56,34,46,74,69,26,68,22,17,39,13,21,29,19,40,66,31,22,32,71,92,64,25,59,35,37,42,30,48,47,40,36,31,47,51,41,40,72,66,26,58,66,32,34,50,52,53,27,54,37,40,62,53,51,52,59,25,65,73,38,72,69,34,38,51,50,49,36,62,70,54,36,51,30,89,93,41,54,66,85,34,49,67,57,49,50,49,50,39,55,51,50,27,31,28,54,27,28,81,47,63,39,68,73,99,44,55,34,56,45,32,32,48,50,51,23,32,49,32,39,63,36,78,76,37,87,42,92,43,69,63,39,20,51,41,42,27,44,33,40,53,74,29,54,86,62,76,54,89,44,44,73,38,68,85,77,64,53,91,49,55,28,58,71,53,41,56,48,33,34,34,47,39,50,41,58,32,72,67,20,32,46,86,78,27,42,57,60,73,60,33,80,70,50,70,68,56,54,47,51,50,27,22,69,73,65,73,42,85,48,34,67,57,47,49,44,66,65,74,34,49,80,65,44,52,74,37,39,56,51,35,40,53,36,32,38,28,35,29,14,60,40,9,26,55,34,65,11,34,60,79,60,54,52,45,99,42,29,38,35,50,70,36,73,78,28,14,52,36,52,75,35,31,58,85,56,94,71,55,54,67,68,59,55,47,51,47,50,49,53,52,51,53,52,50,52,53,51,52,50,48,30,58,75,70,70,45,88,128,132,89,74,68,47,85,46,71,45,85,36,68,54,38,85,66,43,60,23,67,76,26,67,42,58,29,51,33,39,30,36,39,32,59,89,40,39,73,51,48,65,30,32,33,40,33,36,39,27,41,64,18,33,42,63,64,52,65,74,45,36,27,40,57,65,69,43,21,66,79,61,18,18,25,42,34,41,38,36,25,69,65,13,60,80,12,24,42,76,83,29,64,70,52,25,65,62,45,49,71,52,38,12,56,60,36,68,67,41,44,50,52,50,50,52,56,47,52,55,50,51,25,57,76,61,68,15,84,70,30,45,25,38,27,26,24,45,34,67,5,3,35,48,11,47,49,39,30,54,56,34,47,73,68,25,68,23,17,39,14,20,29,20,39,66,32,21,33,72,91,62,25,61,35,36,41,31,49,49,41,37,30,50,51,40,40,71,68,28,58,65,33,34,50,52,54,29,54,36,42,61,54,51,53,58,25,63,73,37,72,69,32,38,52,50,49,36,62,72,56,36,51,31,89,93,38,54,69,84,34,48,66,58,49,50,49,50,39,55,53,50,29,30,29,55,28,29,81,48,62,40,67,71,99,45,56,33,56,44,31,31,47,50,51,23,33,50,32,38,64,36,78,74,38,87,40,94,42,70,64,39,22,50,40,42,28,46,33,42,52,75,31,53,85,62,76,54,90,42,43,73,39,68,85,78,65,53,91,48,55,28,56,72,53,42,57,47,32,35,36,47,38,50,41,59,33,71,67,20,33,49,88,81,27,43,57,59,74,59,32,81,70,49,69,69,57,53,47,52,50,27,22,70,74,65,72,42,86,47,33,68,57,47,49,45,66,63,73,33,51,79,65,43,52,74,37,40,57,51,35,40,53,37,32,37,27,36,27,15,59,39,8,27,54,34,64,11,33,60,78,61,55,52,46,98,42,28,38,36,49,68,37,73,78,28,15,53,35,54,75,35,30,58,85,56,94,71,55,54,68,68,60,54,48,50,47,51,49,52,52,50,53,51,51,51,51,50,53,50,50,29,58,75,69,70,46,89,128

InterPro domains:
  IPR008758 Peptidase S28 [PF05577] (11-438)
  IPR029058 Alpha/Beta hydrolase fold [G3DSA:3.40.50.1820] (9-447)
  IPR029058 Alpha/Beta hydrolase fold [SSF53474] (71-421)
  IPR042269 Serine carboxypeptidase S28, SKS domain [G3DSA:1.20.120.980] (173-341)

Foldseek 3Di:
DDDWDKDWDWAFLADPDDDPNRRATWIWIKTKDQPLAPALQFAEEEQLADLFAQVLVVVFQQLCVVCCNVRNYIYMYTHFALYDANYPPRGNCRCLVACVSVVSLELVNSLVRVQVVLCVVSVVRVRQNHAYEYEYFARSLLSQVLNCQPPVVRHLAYERELHLLQQAPPRFDLALLLVLLLVLLVVLPVQLLVLLLVVVVVLVVLVVDPNSQVVQCVLQVADPPAGSVQVLVLLVVLSNVLLQCQAQAFDCNLHTAHHRLSNQLSCQLPDCPLVDPDSSSSSSSSSCRRQPVVVPDNGDYGPVVRCPGNRCSSVLLHCLAENVGSHQFHDVSGSRDDGDHDDPVVSQVVSCVVRVDRHDRCVSCVSRNNPVCLVVCLPRGFAYEYEEASSRSSCSSTDQQASDPGRHYHYHPHDHGSNLRGNDDPSDDPSSVVVSVVVSVSVVVSSVVSCVVVVHDD/DDDWDKDWDWAFLADPDDDPNRRATWTWIKTKDQPLAPALQFAEEEQLADLFAQVLVVVFQQLCVVCCNVRNYIYMYTHFALYHANYPPRGNCRCLVACVSVVSLELVNRLVRVQVVLCVVSVVRVRQNHAYEYEYFARSLLSQVLNCQPPVVRHLAYERELHLLQQAPPRFDLALLLVLLLVLLVVLPVQLLVLLLVVVVVLVVLLVDPNSQVVQCVLQVADPPAGSVQVLVLLVVLSNVLLQCQAQAFDCNLHTAGHRLSNQLSCQLPDCPLVDPDSSSSSSSSSCRRQPVVVPDPGDYGPVPRCPGNRCSSVLLHCQAENVGSHQFHDVSGSRDDGDHDDPVVSQVVSCVVRVDRHDRCVSCVSRNNPVCLVVCLPRGFAYEYEEASSRSSCSSTDQQASDPGRHYHYHPHDHGSNLRGNDDPSHDPSSVVVSVVVSVSVVVSSVVSCVVVVHDD

Radius of gyration: 31.81 Å; Cα contacts (8 Å, |Δi|>4): 1940; chains: 2; bounding box: 56×109×75 Å

Organism: Setaria viridis (NCBI:txid4556)

Secondary structure (DSSP, 8-state):
----EEEEEEEES-SS---GGGG-EEEEEEEEE-TT---TTS-EEEEE--SS-HHHHHTT-HHHHHHHHHHTPEEEEEPPTTBTTB-GGGSHHHHTSSHHHHTT--HHHHHHHHHHHHHHHHHHTT-TT--EEEEEETHHHHHHHHHHHH-TTT-SEEEEET--TT-BTTTS-TTHHHHHHHHHHHHH-HHHHHHHHHHHHHHHHHHTSHHHHHHHHHHHTBPTT--GGGHHHHHHHHHHHHHHT--SS-B-SSS-B-SSHHHHHHHHHH-TTSSSSSHHHHHHHHHHHHH-TTS--SSBPPGGG--TT--HHHHHHHHHHT--BS---B-TT-SSSS-B---HHHHHHHHHHHHSS---TTHHHHHH-BTBHHHHHTTT---EEEEEETTSGGGGGS--S--SSSEEEEEETT--TTGGGSPP-TT--HHHHHHHHHHHHHHHHHHHHHHHHTT---/----EEEEEEEES-SS---GGGG-EEEEEEEEE-TT---TTS-EEEEE--SS-HHHHHTT-HHHHHHHHHHTPEEEEEPPTTBTTB-GGGSHHHHTSSHHHHTT--HHHHHHHHHHHHHHHHHHTT-TT--EEEEEETHHHHHHHHHHHH-TTT-SEEEEET--TT-BTTTS-TTHHHHHHHHHHHHH-HHHHHHHHHHHHHHHHHHTSHHHHHHHHHHHTBPTT--GGGHHHHHHHHHHHHHHT--SS-B-SSS-B-SSHHHHHHHHHH-TTSSSSSHHHHHHHHHHHHH-TTS--SSBPPGGG--TTS-HHHHHHHHHHT--BS---B-TT-SSSS-B---HHHHHHHHHHHHSS---TTHHHHHH-BTBHHHHHTTT---EEEEEETTSGGGGGS--S--SSSEEEEEETT--TTGGGSPP-TT--HHHHHHHHHHHHHHHHHHHHHHHHTT---